Protein AF-0000000083957288 (afdb_homodimer)

Organism: NCBI:txid5486

InterPro domains:
  IPR002937 Amine oxidase [PF01593] (15-475)
  IPR036188 FAD/NAD(P)-binding domain superfamily [G3DSA:3.50.50.60] (7-475)
  IPR036188 FAD/NAD(P)-binding domain superfamily [SSF51905] (1-479)
  IPR050281 Flavin monoamine oxidase and related enzymes [PTHR10742] (6-480)

pLDDT: mean 94.66, std 7.3, range [30.3, 98.94]

Radius of gyration: 32.48 Å; Cα contacts (8 Å, |Δi|>4): 2158; chains: 2; bounding box: 58×99×86 Å

Structure (mmCIF, N/CA/C/O backbone):
data_AF-0000000083957288-model_v1
#
loop_
_entity.id
_entity.type
_entity.pdbx_description
1 polymer 'Corticosteroid-binding protein'
#
loop_
_atom_site.group_PDB
_atom_site.id
_atom_site.type_symbol
_atom_site.label_atom_id
_atom_site.label_alt_id
_atom_site.label_comp_id
_atom_site.label_asym_id
_atom_site.label_entity_id
_atom_site.label_seq_id
_atom_site.pdbx_PDB_ins_code
_atom_site.Cartn_x
_atom_site.Cartn_y
_atom_site.Cartn_z
_atom_site.occupancy
_atom_site.B_iso_or_equiv
_atom_site.auth_seq_id
_atom_site.auth_comp_id
_atom_site.auth_asym_id
_atom_site.auth_atom_id
_atom_site.pdbx_PDB_model_num
ATOM 1 N N . MET A 1 1 ? -4.422 -43.781 -39.562 1 59.84 1 MET A N 1
ATOM 2 C CA . MET A 1 1 ? -4.238 -42.625 -38.688 1 59.84 1 MET A CA 1
ATOM 3 C C . MET A 1 1 ? -5.555 -42.25 -38.031 1 59.84 1 MET A C 1
ATOM 5 O O . MET A 1 1 ? -6.57 -42.094 -38.719 1 59.84 1 MET A O 1
ATOM 9 N N . THR A 1 2 ? -5.691 -42.312 -36.594 1 85.88 2 THR A N 1
ATOM 10 C CA . THR A 1 2 ? -6.949 -42.031 -35.906 1 85.88 2 THR A CA 1
ATOM 11 C C . THR A 1 2 ? -7.281 -40.531 -36 1 85.88 2 THR A C 1
ATOM 13 O O . THR A 1 2 ? -6.391 -39.688 -35.906 1 85.88 2 THR A O 1
ATOM 16 N N . SER A 1 3 ? -8.352 -40.312 -36.594 1 92.81 3 SER A N 1
ATOM 17 C CA . SER A 1 3 ? -8.797 -38.938 -36.75 1 92.81 3 SER A CA 1
ATOM 18 C C . SER A 1 3 ? -10.094 -38.688 -35.969 1 92.81 3 SER A C 1
ATOM 20 O O . SER A 1 3 ? -10.852 -39.625 -35.719 1 92.81 3 SER A O 1
ATOM 22 N N . ARG A 1 4 ? -10.164 -37.5 -35.5 1 94.56 4 ARG A N 1
ATOM 23 C CA . ARG A 1 4 ? -11.375 -37.031 -34.812 1 94.56 4 ARG A CA 1
ATOM 24 C C . ARG A 1 4 ? -11.812 -35.688 -35.375 1 94.56 4 ARG A C 1
ATOM 26 O O . ARG A 1 4 ? -10.977 -34.844 -35.719 1 94.56 4 ARG A O 1
ATOM 33 N N . THR A 1 5 ? -13.125 -35.531 -35.594 1 96.5 5 THR A N 1
ATOM 34 C CA . THR A 1 5 ? -13.711 -34.25 -36 1 96.5 5 THR A CA 1
ATOM 35 C C . THR A 1 5 ? -14.586 -33.688 -34.875 1 96.5 5 THR A C 1
ATOM 37 O O . THR A 1 5 ? -15.383 -34.406 -34.281 1 96.5 5 THR A O 1
ATOM 40 N N . THR A 1 6 ? -14.414 -32.438 -34.562 1 97.31 6 THR A N 1
ATOM 41 C CA . THR A 1 6 ? -15.141 -31.766 -33.469 1 97.31 6 THR A CA 1
ATOM 42 C C . THR A 1 6 ? -15.352 -30.281 -33.781 1 97.31 6 THR A C 1
ATOM 44 O O . THR A 1 6 ? -14.953 -29.812 -34.844 1 97.31 6 THR A O 1
ATOM 47 N N . LYS A 1 7 ? -16.016 -29.562 -32.938 1 97.94 7 LYS A N 1
ATOM 48 C CA . LYS A 1 7 ? -16.219 -28.125 -33.156 1 97.94 7 LYS A CA 1
ATOM 49 C C . LYS A 1 7 ? -15.07 -27.312 -32.531 1 97.94 7 LYS A C 1
ATOM 51 O O . LYS A 1 7 ? -14.594 -26.359 -33.125 1 97.94 7 LYS A O 1
ATOM 56 N N . VAL A 1 8 ? -14.711 -27.719 -31.344 1 98.75 8 VAL A N 1
ATOM 57 C CA . VAL A 1 8 ? -13.68 -26.969 -30.625 1 98.75 8 VAL A CA 1
ATOM 58 C C . VAL A 1 8 ? -12.594 -27.922 -30.156 1 98.75 8 VAL A C 1
ATOM 60 O O . VAL A 1 8 ? -12.875 -28.906 -29.453 1 98.75 8 VAL A O 1
ATOM 63 N N . THR A 1 9 ? -11.328 -27.703 -30.484 1 98.81 9 THR A N 1
ATOM 64 C CA . THR A 1 9 ? -10.156 -28.359 -29.922 1 98.81 9 THR A CA 1
ATOM 65 C C . THR A 1 9 ? -9.461 -27.469 -28.891 1 98.81 9 THR A C 1
ATOM 67 O O . THR A 1 9 ? -9.289 -26.281 -29.125 1 98.81 9 THR A O 1
ATOM 70 N N . ILE A 1 10 ? -9.18 -28.016 -27.75 1 98.94 10 ILE A N 1
ATOM 71 C CA . ILE A 1 10 ? -8.414 -27.312 -26.719 1 98.94 10 ILE A CA 1
ATOM 72 C C . ILE A 1 10 ? -7.09 -28.047 -26.469 1 98.94 10 ILE A C 1
ATOM 74 O O . ILE A 1 10 ? -7.07 -29.266 -26.281 1 98.94 10 ILE A O 1
ATOM 78 N N . ILE A 1 11 ? -6 -27.312 -26.578 1 98.81 11 ILE A N 1
ATOM 79 C CA . ILE A 1 11 ? -4.691 -27.906 -26.312 1 98.81 11 ILE A CA 1
ATOM 80 C C . ILE A 1 11 ? -4.281 -27.578 -24.875 1 98.81 11 ILE A C 1
ATOM 82 O O . ILE A 1 11 ? -4 -26.422 -24.531 1 98.81 11 ILE A O 1
ATOM 86 N N . GLY A 1 12 ? -4.211 -28.625 -24 1 98.69 12 GLY A N 1
ATOM 87 C CA . GLY A 1 12 ? -3.834 -28.484 -22.609 1 98.69 12 GLY A CA 1
ATOM 88 C C . GLY A 1 12 ? -5 -28.641 -21.656 1 98.69 12 GLY A C 1
ATOM 89 O O . GLY A 1 12 ? -6.043 -28 -21.828 1 98.69 12 GLY A O 1
ATOM 90 N N . ALA A 1 13 ? -4.781 -29.469 -20.656 1 98.69 13 ALA A N 1
ATOM 91 C CA . ALA A 1 13 ? -5.816 -29.719 -19.656 1 98.69 13 ALA A CA 1
ATOM 92 C C . ALA A 1 13 ? -5.426 -29.141 -18.297 1 98.69 13 ALA A C 1
ATOM 94 O O . ALA A 1 13 ? -5.652 -29.781 -17.266 1 98.69 13 ALA A O 1
ATOM 95 N N . GLY A 1 14 ? -4.766 -27.969 -18.281 1 98.25 14 GLY A N 1
ATOM 96 C CA . GLY A 1 14 ? -4.648 -27.172 -17.078 1 98.25 14 GLY A CA 1
ATOM 97 C C . GLY A 1 14 ? -5.93 -26.438 -16.719 1 98.25 14 GLY A C 1
ATOM 98 O O . GLY A 1 14 ? -6.973 -26.672 -17.328 1 98.25 14 GLY A O 1
ATOM 99 N N . VAL A 1 15 ? -5.816 -25.516 -15.836 1 98.19 15 VAL A N 1
ATOM 100 C CA . VAL A 1 15 ? -7.016 -24.859 -15.328 1 98.19 15 VAL A CA 1
ATOM 101 C C . VAL A 1 15 ? -7.66 -24.031 -16.438 1 98.19 15 VAL A C 1
ATOM 103 O O . VAL A 1 15 ? -8.883 -24 -16.562 1 98.19 15 VAL A O 1
ATOM 106 N N . SER A 1 16 ? -6.879 -23.359 -17.25 1 98.5 16 SER A N 1
ATOM 107 C CA . SER A 1 16 ? -7.434 -22.562 -18.328 1 98.5 16 SER A CA 1
ATOM 108 C C . SER A 1 16 ? -8.18 -23.438 -19.328 1 98.5 16 SER A C 1
ATOM 110 O O . SER A 1 16 ? -9.289 -23.094 -19.75 1 98.5 16 SER A O 1
ATOM 112 N N . GLY A 1 17 ? -7.602 -24.562 -19.719 1 98.81 17 GLY A N 1
ATOM 113 C CA . GLY A 1 17 ? -8.234 -25.469 -20.672 1 98.81 17 GLY A CA 1
ATOM 114 C C . GLY A 1 17 ? -9.477 -26.141 -20.109 1 98.81 17 GLY A C 1
ATOM 115 O O . GLY A 1 17 ? -10.508 -26.203 -20.797 1 98.81 17 GLY A O 1
ATOM 116 N N . LEU A 1 18 ? -9.367 -26.594 -18.906 1 98.81 18 LEU A N 1
ATOM 117 C CA . LEU A 1 18 ? -10.5 -27.25 -18.266 1 98.81 18 LEU A CA 1
ATOM 118 C C . LEU A 1 18 ? -11.664 -26.281 -18.109 1 98.81 18 LEU A C 1
ATOM 120 O O . LEU A 1 18 ? -12.82 -26.625 -18.375 1 98.81 18 LEU A O 1
ATOM 124 N N . LYS A 1 19 ? -11.344 -25.078 -17.656 1 98.75 19 LYS A N 1
ATOM 125 C CA . LYS A 1 19 ? -12.406 -24.109 -17.438 1 98.75 19 LYS A CA 1
ATOM 126 C C . LYS A 1 19 ? -13.039 -23.672 -18.766 1 98.75 19 LYS A C 1
ATOM 128 O O . LYS A 1 19 ? -14.25 -23.438 -18.828 1 98.75 19 LYS A O 1
ATOM 133 N N . ALA A 1 20 ? -12.219 -23.531 -19.812 1 98.75 20 ALA A N 1
ATOM 134 C CA . ALA A 1 20 ? -12.766 -23.219 -21.125 1 98.75 20 ALA A CA 1
ATOM 135 C C . ALA A 1 20 ? -13.758 -24.297 -21.562 1 98.75 20 ALA A C 1
ATOM 137 O O . ALA A 1 20 ? -14.875 -23.984 -21.984 1 98.75 20 ALA A O 1
ATOM 138 N N . ALA A 1 21 ? -13.352 -25.562 -21.438 1 98.75 21 ALA A N 1
ATOM 139 C CA . ALA A 1 21 ? -14.219 -26.672 -21.828 1 98.75 21 ALA A CA 1
ATOM 140 C C . ALA A 1 21 ? -15.5 -26.688 -21 1 98.75 21 ALA A C 1
ATOM 142 O O . ALA A 1 21 ? -16.594 -26.828 -21.547 1 98.75 21 ALA A O 1
ATOM 143 N N . GLU A 1 22 ? -15.32 -26.562 -19.703 1 98.5 22 GLU A N 1
ATOM 144 C CA . GLU A 1 22 ? -16.469 -26.547 -18.812 1 98.5 22 GLU A CA 1
ATOM 145 C C . GLU A 1 22 ? -17.438 -25.422 -19.188 1 98.5 22 GLU A C 1
ATOM 147 O O . GLU A 1 22 ? -18.656 -25.609 -19.203 1 98.5 22 GLU A O 1
ATOM 152 N N . THR A 1 23 ? -16.906 -24.234 -19.469 1 98.44 23 THR A N 1
ATOM 153 C CA . THR A 1 23 ? -17.719 -23.062 -19.812 1 98.44 23 THR A CA 1
ATOM 154 C C . THR A 1 23 ? -18.469 -23.312 -21.125 1 98.44 23 THR A C 1
ATOM 156 O O . THR A 1 23 ? -19.656 -23 -21.234 1 98.44 23 THR A O 1
ATOM 159 N N . LEU A 1 24 ? -17.812 -23.875 -22.125 1 98.38 24 LEU A N 1
ATOM 160 C CA . LEU A 1 24 ? -18.438 -24.188 -23.406 1 98.38 24 LEU A CA 1
ATOM 161 C C . LEU A 1 24 ? -19.594 -25.172 -23.203 1 98.38 24 LEU A C 1
ATOM 163 O O . LEU A 1 24 ? -20.703 -24.922 -23.688 1 98.38 24 LEU A O 1
ATOM 167 N N . LEU A 1 25 ? -19.328 -26.219 -22.484 1 97.94 25 LEU A N 1
ATOM 168 C CA . LEU A 1 25 ? -20.328 -27.266 -22.281 1 97.94 25 LEU A CA 1
ATOM 169 C C . LEU A 1 25 ? -21.484 -26.766 -21.438 1 97.94 25 LEU A C 1
ATOM 171 O O . LEU A 1 25 ? -22.641 -27.125 -21.688 1 97.94 25 LEU A O 1
ATOM 175 N N . ALA A 1 26 ? -21.203 -25.922 -20.484 1 96.62 26 ALA A N 1
ATOM 176 C CA . ALA A 1 26 ? -22.219 -25.375 -19.594 1 96.62 26 ALA A CA 1
ATOM 177 C C . ALA A 1 26 ? -23.156 -24.438 -20.344 1 96.62 26 ALA A C 1
ATOM 179 O O . ALA A 1 26 ? -24.266 -24.156 -19.875 1 96.62 26 ALA A O 1
ATOM 180 N N . SER A 1 27 ? -22.703 -23.984 -21.469 1 96 27 SER A N 1
ATOM 181 C CA . SER A 1 27 ? -23.516 -23.031 -22.234 1 96 27 SER A CA 1
ATOM 182 C C . SER A 1 27 ? -24.734 -23.719 -22.828 1 96 27 SER A C 1
ATOM 184 O O . SER A 1 27 ? -25.703 -23.047 -23.234 1 96 27 SER A O 1
ATOM 186 N N . GLY A 1 28 ? -24.672 -25 -23.031 1 94.81 28 GLY A N 1
ATOM 187 C CA . GLY A 1 28 ? -25.75 -25.734 -23.656 1 94.81 28 GLY A CA 1
ATOM 188 C C . GLY A 1 28 ? -25.688 -25.75 -25.172 1 94.81 28 GLY A C 1
ATOM 189 O O . GLY A 1 28 ? -26.469 -26.422 -25.828 1 94.81 28 GLY A O 1
ATOM 190 N N . LEU A 1 29 ? -24.703 -25.125 -25.719 1 95.56 29 LEU A N 1
ATOM 191 C CA . LEU A 1 29 ? -24.578 -25.031 -27.172 1 95.56 29 LEU A CA 1
ATOM 192 C C . LEU A 1 29 ? -23.672 -26.141 -27.719 1 95.56 29 LEU A C 1
ATOM 194 O O . LEU A 1 29 ? -23.609 -26.344 -28.938 1 95.56 29 LEU A O 1
ATOM 198 N N . PHE A 1 30 ? -23.047 -26.859 -26.797 1 96.5 30 PHE A N 1
ATOM 199 C CA . PHE A 1 30 ? -22.078 -27.875 -27.188 1 96.5 30 PHE A CA 1
ATOM 200 C C . PHE A 1 30 ? -22.406 -29.203 -26.516 1 96.5 30 PHE A C 1
ATOM 202 O O . PHE A 1 30 ? -22.859 -29.234 -25.359 1 96.5 30 PHE A O 1
ATOM 209 N N . THR A 1 31 ? -22.109 -30.234 -27.219 1 95.06 31 THR A N 1
ATOM 210 C CA . THR A 1 31 ? -22.203 -31.594 -26.672 1 95.06 31 THR A CA 1
ATOM 211 C C . THR A 1 31 ? -20.812 -32.156 -26.422 1 95.06 31 THR A C 1
ATOM 213 O O . THR A 1 31 ? -19.812 -31.531 -26.766 1 95.06 31 THR A O 1
ATOM 216 N N . ALA A 1 32 ? -20.75 -33.281 -25.891 1 92.31 32 ALA A N 1
ATOM 217 C CA . ALA A 1 32 ? -19.484 -33.969 -25.594 1 92.31 32 ALA A CA 1
ATOM 218 C C . ALA A 1 32 ? -18.656 -34.156 -26.859 1 92.31 32 ALA A C 1
ATOM 220 O O . ALA A 1 32 ? -17.422 -34.094 -26.812 1 92.31 32 ALA A O 1
ATOM 221 N N . ASP A 1 33 ? -19.344 -34.312 -27.969 1 94.75 33 ASP A N 1
ATOM 222 C CA . ASP A 1 33 ? -18.656 -34.594 -29.234 1 94.75 33 ASP A CA 1
ATOM 223 C C . ASP A 1 33 ? -18.141 -33.281 -29.844 1 94.75 33 ASP A C 1
ATOM 225 O O . ASP A 1 33 ? -17.312 -33.312 -30.766 1 94.75 33 ASP A O 1
ATOM 229 N N . ASP A 1 34 ? -18.547 -32.219 -29.234 1 97.5 34 ASP A N 1
ATOM 230 C CA . ASP A 1 34 ? -18.234 -30.938 -29.844 1 97.5 34 ASP A CA 1
ATOM 231 C C . ASP A 1 34 ? -16.969 -30.344 -29.25 1 97.5 34 ASP A C 1
ATOM 233 O O . ASP A 1 34 ? -16.469 -29.328 -29.719 1 97.5 34 ASP A O 1
ATOM 237 N N . VAL A 1 35 ? -16.453 -30.969 -28.203 1 98.38 35 VAL A N 1
ATOM 238 C CA . VAL A 1 35 ? -15.281 -30.438 -27.516 1 98.38 35 VAL A CA 1
ATOM 239 C C . VAL A 1 35 ? -14.273 -31.547 -27.266 1 98.38 35 VAL A C 1
ATOM 241 O O . VAL A 1 35 ? -14.633 -32.625 -26.766 1 98.38 35 VAL A O 1
ATOM 244 N N . VAL A 1 36 ? -13.008 -31.281 -27.594 1 98.5 36 VAL A N 1
ATOM 245 C CA . VAL A 1 36 ? -11.938 -32.219 -27.297 1 98.5 36 VAL A CA 1
ATOM 246 C C . VAL A 1 36 ? -10.75 -31.484 -26.672 1 98.5 36 VAL A C 1
ATOM 248 O O . VAL A 1 36 ? -10.336 -30.438 -27.172 1 98.5 36 VAL A O 1
ATOM 251 N N . ILE A 1 37 ? -10.297 -32 -25.578 1 98.81 37 ILE A N 1
ATOM 252 C CA . ILE A 1 37 ? -9.086 -31.5 -24.922 1 98.81 37 ILE A CA 1
ATOM 253 C C . ILE A 1 37 ? -7.934 -32.469 -25.172 1 98.81 37 ILE A C 1
ATOM 255 O O . ILE A 1 37 ? -8.062 -33.688 -24.906 1 98.81 37 ILE A O 1
ATOM 259 N N . LEU A 1 38 ? -6.855 -31.984 -25.734 1 98.69 38 LEU A N 1
ATOM 260 C CA . LEU A 1 38 ? -5.633 -32.75 -25.891 1 98.69 38 LEU A CA 1
ATOM 261 C C . LEU A 1 38 ? -4.613 -32.406 -24.812 1 98.69 38 LEU A C 1
ATOM 263 O O . LEU A 1 38 ? -4.223 -31.234 -24.703 1 98.69 38 LEU A O 1
ATOM 267 N N . GLU A 1 39 ? -4.199 -33.312 -24.016 1 98.69 39 GLU A N 1
ATOM 268 C CA . GLU A 1 39 ? -3.232 -33.125 -22.938 1 98.69 39 GLU A CA 1
ATOM 269 C C . GLU A 1 39 ? -2.008 -34 -23.125 1 98.69 39 GLU A C 1
ATOM 271 O O . GLU A 1 39 ? -2.137 -35.219 -23.359 1 98.69 39 GLU A O 1
ATOM 276 N N . ALA A 1 40 ? -0.843 -33.375 -23.078 1 98.19 40 ALA A N 1
ATOM 277 C CA . ALA A 1 40 ? 0.414 -34.094 -23.328 1 98.19 40 ALA A CA 1
ATOM 278 C C . ALA A 1 40 ? 0.714 -35.062 -22.203 1 98.19 40 ALA A C 1
ATOM 280 O O . ALA A 1 40 ? 1.287 -36.156 -22.453 1 98.19 40 ALA A O 1
ATOM 281 N N . GLN A 1 41 ? 0.333 -34.75 -21 1 97.88 41 GLN A N 1
ATOM 282 C CA . GLN A 1 41 ? 0.67 -35.562 -19.844 1 97.88 41 GLN A CA 1
ATOM 283 C C . GLN A 1 41 ? -0.401 -36.625 -19.578 1 97.88 41 GLN A C 1
ATOM 285 O O . GLN A 1 41 ? -1.421 -36.656 -20.266 1 97.88 41 GLN A O 1
ATOM 290 N N . ASP A 1 42 ? -0.206 -37.469 -18.547 1 98.06 42 ASP A N 1
ATOM 291 C CA . ASP A 1 42 ? -1.129 -38.531 -18.203 1 98.06 42 ASP A CA 1
ATOM 292 C C . ASP A 1 42 ? -2.092 -38.094 -17.109 1 98.06 42 ASP A C 1
ATOM 294 O O . ASP A 1 42 ? -2.727 -38.938 -16.469 1 98.06 42 ASP A O 1
ATOM 298 N N . ARG A 1 43 ? -2.119 -36.844 -16.875 1 97.38 43 ARG A N 1
ATOM 299 C CA . ARG A 1 43 ? -3.002 -36.281 -15.852 1 97.38 43 ARG A CA 1
ATOM 300 C C . ARG A 1 43 ? -3.518 -34.906 -16.266 1 97.38 43 ARG A C 1
ATOM 302 O O . ARG A 1 43 ? -2.893 -34.219 -17.078 1 97.38 43 ARG A O 1
ATOM 309 N N . VAL A 1 44 ? -4.629 -34.5 -15.672 1 98.19 44 VAL A N 1
ATOM 310 C CA . VAL A 1 44 ? -5.133 -33.125 -15.828 1 98.19 44 VAL A CA 1
ATOM 311 C C . VAL A 1 44 ? -4.566 -32.219 -14.727 1 98.19 44 VAL A C 1
ATOM 313 O O . VAL A 1 44 ? -4.035 -32.719 -13.727 1 98.19 44 VAL A O 1
ATOM 316 N N . GLY A 1 45 ? -4.59 -30.969 -14.969 1 97.75 45 GLY A N 1
ATOM 317 C CA . GLY A 1 45 ? -4.293 -30.031 -13.898 1 97.75 45 GLY A CA 1
ATOM 318 C C . GLY A 1 45 ? -3.131 -29.109 -14.211 1 97.75 45 GLY A C 1
ATOM 319 O O . GLY A 1 45 ? -2.986 -28.062 -13.602 1 97.75 45 GLY A O 1
ATOM 320 N N . GLY A 1 46 ? -2.295 -29.516 -15.188 1 96.94 46 GLY A N 1
ATOM 321 C CA . GLY A 1 46 ? -1.157 -28.672 -15.539 1 96.94 46 GLY A CA 1
ATOM 322 C C . GLY A 1 46 ? -0.238 -28.406 -14.359 1 96.94 46 GLY A C 1
ATOM 323 O O . GLY A 1 46 ? 0.245 -29.328 -13.719 1 96.94 46 GLY A O 1
ATOM 324 N N . ARG A 1 47 ? -0.087 -27.156 -13.945 1 97 47 ARG A N 1
ATOM 325 C CA . ARG A 1 47 ? 0.825 -26.75 -12.875 1 97 47 ARG A CA 1
ATOM 326 C C . ARG A 1 47 ? 0.132 -26.797 -11.516 1 97 47 ARG A C 1
ATOM 328 O O . ARG A 1 47 ? 0.654 -26.266 -10.539 1 97 47 ARG A O 1
ATOM 335 N N . LEU A 1 48 ? -1.041 -27.297 -11.469 1 97.75 48 LEU A N 1
ATOM 336 C CA . LEU A 1 48 ? -1.725 -27.625 -10.219 1 97.75 48 LEU A CA 1
ATOM 337 C C . LEU A 1 48 ? -1.579 -29.109 -9.891 1 97.75 48 LEU A C 1
ATOM 339 O O . LEU A 1 48 ? -2.111 -29.969 -10.602 1 97.75 48 LEU A O 1
ATOM 343 N N . LYS A 1 49 ? -0.818 -29.344 -8.938 1 97.06 49 LYS A N 1
ATOM 344 C CA . LYS A 1 49 ? -0.526 -30.703 -8.484 1 97.06 49 LYS A CA 1
ATOM 345 C C . LYS A 1 49 ? -0.485 -30.781 -6.961 1 97.06 49 LYS A C 1
ATOM 347 O O . LYS A 1 49 ? 0.225 -30 -6.312 1 97.06 49 LYS A O 1
ATOM 352 N N . THR A 1 50 ? -1.304 -31.656 -6.383 1 97.75 50 THR A N 1
ATOM 353 C CA . THR A 1 50 ? -1.39 -31.828 -4.938 1 97.75 50 THR A CA 1
ATOM 354 C C . THR A 1 50 ? -1.005 -33.25 -4.551 1 97.75 50 THR A C 1
ATOM 356 O O . THR A 1 50 ? -1.443 -34.219 -5.184 1 97.75 50 THR A O 1
ATOM 359 N N . VAL A 1 51 ? -0.168 -33.406 -3.568 1 97.19 51 VAL A N 1
ATOM 360 C CA . VAL A 1 51 ? 0.25 -34.75 -3.115 1 97.19 51 VAL A CA 1
ATOM 361 C C . VAL A 1 51 ? -0.018 -34.875 -1.619 1 97.19 51 VAL A C 1
ATOM 363 O O . VAL A 1 51 ? 0.039 -33.906 -0.875 1 97.19 51 VAL A O 1
ATOM 366 N N . PRO A 1 52 ? -0.267 -36.031 -1.188 1 96.44 52 PRO A N 1
ATOM 367 C CA . PRO A 1 52 ? -0.496 -36.25 0.245 1 96.44 52 PRO A CA 1
ATOM 368 C C . PRO A 1 52 ? 0.797 -36.25 1.058 1 96.44 52 PRO A C 1
ATOM 370 O O . PRO A 1 52 ? 1.857 -36.594 0.544 1 96.44 52 PRO A O 1
ATOM 373 N N . SER A 1 53 ? 0.669 -35.781 2.248 1 96.06 53 SER A N 1
ATOM 374 C CA . SER A 1 53 ? 1.77 -35.969 3.191 1 96.06 53 SER A CA 1
ATOM 375 C C . SER A 1 53 ? 2.137 -37.438 3.348 1 96.06 53 SER A C 1
ATOM 377 O O . SER A 1 53 ? 1.266 -38.312 3.311 1 96.06 53 SER A O 1
ATOM 379 N N . LYS A 1 54 ? 3.371 -37.625 3.523 1 93.88 54 LYS A N 1
ATOM 380 C CA . LYS A 1 54 ? 3.846 -39 3.711 1 93.88 54 LYS A CA 1
ATOM 381 C C . LYS A 1 54 ? 3.709 -39.438 5.168 1 93.88 54 LYS A C 1
ATOM 383 O O . LYS A 1 54 ? 3.725 -40.625 5.469 1 93.88 54 LYS A O 1
ATOM 388 N N . SER A 1 55 ? 3.609 -38.469 6.035 1 91.25 55 SER A N 1
ATOM 389 C CA . SER A 1 55 ? 3.688 -38.781 7.457 1 91.25 55 SER A CA 1
ATOM 390 C C . SER A 1 55 ? 2.416 -38.375 8.188 1 91.25 55 SER A C 1
ATOM 392 O O . SER A 1 55 ? 2.131 -38.875 9.281 1 91.25 55 SER A O 1
ATOM 394 N N . THR A 1 56 ? 1.743 -37.469 7.68 1 91.19 56 THR A N 1
ATOM 395 C CA . THR A 1 56 ? 0.577 -36.938 8.383 1 91.19 56 THR A CA 1
ATOM 396 C C . THR A 1 56 ? -0.691 -37.156 7.562 1 91.19 56 THR A C 1
ATOM 398 O O . THR A 1 56 ? -0.939 -36.438 6.586 1 91.19 56 THR A O 1
ATOM 401 N N . PRO A 1 57 ? -1.513 -38.062 8.039 1 89 57 PRO A N 1
ATOM 402 C CA . PRO A 1 57 ? -2.752 -38.312 7.305 1 89 57 PRO A CA 1
ATOM 403 C C . PRO A 1 57 ? -3.65 -37.094 7.215 1 89 57 PRO A C 1
ATOM 405 O O . PRO A 1 57 ? -3.777 -36.344 8.188 1 89 57 PRO A O 1
ATOM 408 N N . GLY A 1 58 ? -4.148 -36.875 6.02 1 88.69 58 GLY A N 1
ATOM 409 C CA . GLY A 1 58 ? -5.098 -35.781 5.84 1 88.69 58 GLY A CA 1
ATOM 410 C C . GLY A 1 58 ? -4.453 -34.5 5.352 1 88.69 58 GLY A C 1
ATOM 411 O O . GLY A 1 58 ? -5.133 -33.625 4.832 1 88.69 58 GLY A O 1
ATOM 412 N N . VAL A 1 59 ? -3.152 -34.406 5.531 1 93.62 59 VAL A N 1
ATOM 413 C CA . VAL A 1 59 ? -2.436 -33.219 5.07 1 93.62 59 VAL A CA 1
ATOM 414 C C . VAL A 1 59 ? -1.942 -33.438 3.643 1 93.62 59 VAL A C 1
ATOM 416 O O . VAL A 1 59 ? -1.508 -34.531 3.291 1 93.62 59 VAL A O 1
ATOM 419 N N . GLN A 1 60 ? -2.139 -32.469 2.83 1 95.69 60 GLN A N 1
ATOM 420 C CA . GLN A 1 60 ? -1.657 -32.5 1.454 1 95.69 60 GLN A CA 1
ATOM 421 C C . GLN A 1 60 ? -0.881 -31.234 1.104 1 95.69 60 GLN A C 1
ATOM 423 O O . GLN A 1 60 ? -1.048 -30.203 1.752 1 95.69 60 GLN A O 1
ATOM 428 N N . TYR A 1 61 ? 0.012 -31.359 0.169 1 97.75 61 TYR A N 1
ATOM 429 C CA . TYR A 1 61 ? 0.839 -30.25 -0.285 1 97.75 61 TYR A CA 1
ATOM 430 C C . TYR A 1 61 ? 0.556 -29.922 -1.745 1 97.75 61 TYR A C 1
ATOM 432 O O . TYR A 1 61 ? 0.631 -30.797 -2.611 1 97.75 61 TYR A O 1
ATOM 440 N N . ASP A 1 62 ? 0.149 -28.672 -1.991 1 98.31 62 ASP A N 1
ATOM 441 C CA . ASP A 1 62 ? 0.188 -28.203 -3.369 1 98.31 62 ASP A CA 1
ATOM 442 C C . ASP A 1 62 ? 1.627 -28 -3.838 1 98.31 62 ASP A C 1
ATOM 444 O O . ASP A 1 62 ? 2.361 -27.188 -3.268 1 98.31 62 ASP A O 1
ATOM 448 N N . LEU A 1 63 ? 1.975 -28.641 -4.891 1 97.88 63 LEU A N 1
ATOM 449 C CA . LEU A 1 63 ? 3.324 -28.5 -5.422 1 97.88 63 LEU A CA 1
ATOM 450 C C . LEU A 1 63 ? 3.4 -27.297 -6.375 1 97.88 63 LEU A C 1
ATOM 452 O O . LEU A 1 63 ? 4.492 -26.812 -6.668 1 97.88 63 LEU A O 1
ATOM 456 N N . GLY A 1 64 ? 2.301 -26.906 -6.98 1 97.19 64 GLY A N 1
ATOM 457 C CA . GLY A 1 64 ? 2.152 -25.656 -7.727 1 97.19 64 GLY A CA 1
ATOM 458 C C . GLY A 1 64 ? 1.473 -24.562 -6.93 1 97.19 64 GLY A C 1
ATOM 459 O O . GLY A 1 64 ? 1.822 -24.312 -5.773 1 97.19 64 GLY A O 1
ATOM 460 N N . ALA A 1 65 ? 0.545 -23.859 -7.488 1 97.31 65 ALA A N 1
ATOM 461 C CA . ALA A 1 65 ? -0.178 -22.766 -6.824 1 97.31 65 ALA A CA 1
ATOM 462 C C . ALA A 1 65 ? -0.865 -23.266 -5.555 1 97.31 65 ALA A C 1
ATOM 464 O O . ALA A 1 65 ? -1.429 -24.359 -5.535 1 97.31 65 ALA A O 1
ATOM 465 N N . SER A 1 66 ? -0.781 -22.453 -4.527 1 97.75 66 SER A N 1
ATOM 466 C CA . SER A 1 66 ? -1.261 -22.922 -3.232 1 97.75 66 SER A CA 1
ATOM 467 C C . SER A 1 66 ? -2.197 -21.906 -2.586 1 97.75 66 SER A C 1
ATOM 469 O O . SER A 1 66 ? -2.857 -22.203 -1.59 1 97.75 66 SER A O 1
ATOM 471 N N . TRP A 1 67 ? -2.246 -20.703 -3.102 1 97.81 67 TRP A N 1
ATOM 472 C CA . TRP A 1 67 ? -3.01 -19.641 -2.457 1 97.81 67 TRP A CA 1
ATOM 473 C C . TRP A 1 67 ? -4.113 -19.125 -3.377 1 97.81 67 TRP A C 1
ATOM 475 O O . TRP A 1 67 ? -3.953 -19.109 -4.598 1 97.81 67 TRP A O 1
ATOM 485 N N . PHE A 1 68 ? -5.25 -18.75 -2.807 1 97.69 68 PHE A N 1
ATOM 486 C CA . PHE A 1 68 ? -6.129 -17.781 -3.438 1 97.69 68 PHE A CA 1
ATOM 487 C C . PHE A 1 68 ? -5.586 -16.359 -3.258 1 97.69 68 PHE A C 1
ATOM 489 O O . PHE A 1 68 ? -5.941 -15.672 -2.303 1 97.69 68 PHE A O 1
ATOM 496 N N . HIS A 1 69 ? -4.727 -16 -4.188 1 96.44 69 HIS A N 1
ATOM 497 C CA . HIS A 1 69 ? -4.16 -14.656 -4.137 1 96.44 69 HIS A CA 1
ATOM 498 C C . HIS A 1 69 ? -5.23 -13.602 -4.402 1 96.44 69 HIS A C 1
ATOM 500 O O . HIS A 1 69 ? -6.223 -13.875 -5.082 1 96.44 69 HIS A O 1
ATOM 506 N N . ASP A 1 70 ? -5.035 -12.344 -3.818 1 95.69 70 ASP A N 1
ATOM 507 C CA . ASP A 1 70 ? -5.969 -11.25 -4.07 1 95.69 70 ASP A CA 1
ATOM 508 C C . ASP A 1 70 ? -7.391 -11.641 -3.682 1 95.69 70 ASP A C 1
ATOM 510 O O . ASP A 1 70 ? -8.312 -11.531 -4.492 1 95.69 70 ASP A O 1
ATOM 514 N N . SER A 1 71 ? -7.504 -11.984 -2.418 1 96.44 71 SER A N 1
ATOM 515 C CA . SER A 1 71 ? -8.719 -12.664 -1.975 1 96.44 71 SER A CA 1
ATOM 516 C C . SER A 1 71 ? -9.93 -11.75 -2.055 1 96.44 71 SER A C 1
ATOM 518 O O . SER A 1 71 ? -11.07 -12.211 -2.049 1 96.44 71 SER A O 1
ATOM 520 N N . LEU A 1 72 ? -9.766 -10.438 -2.154 1 96.44 72 LEU A N 1
ATOM 521 C CA . LEU A 1 72 ? -10.898 -9.523 -2.275 1 96.44 72 LEU A CA 1
ATOM 522 C C . LEU A 1 72 ? -11.469 -9.547 -3.691 1 96.44 72 LEU A C 1
ATOM 524 O O . LEU A 1 72 ? -12.586 -9.07 -3.926 1 96.44 72 LEU A O 1
ATOM 528 N N . ALA A 1 73 ? -10.641 -10.102 -4.648 1 94.31 73 ALA A N 1
ATOM 529 C CA . ALA A 1 73 ? -11.062 -10.078 -6.047 1 94.31 73 ALA A CA 1
ATOM 530 C C . ALA A 1 73 ? -10.758 -11.406 -6.738 1 94.31 73 ALA A C 1
ATOM 532 O O . ALA A 1 73 ? -10.57 -11.445 -7.957 1 94.31 73 ALA A O 1
ATOM 533 N N . ASN A 1 74 ? -10.711 -12.438 -6.02 1 97.25 74 ASN A N 1
ATOM 534 C CA . ASN A 1 74 ? -10.367 -13.734 -6.586 1 97.25 74 ASN A CA 1
ATOM 535 C C . ASN A 1 74 ? -11.609 -14.477 -7.082 1 97.25 74 ASN A C 1
ATOM 537 O O . ASN A 1 74 ? -12.352 -15.047 -6.289 1 97.25 74 ASN A O 1
ATOM 541 N N . VAL A 1 75 ? -11.766 -14.586 -8.367 1 96.75 75 VAL A N 1
ATOM 542 C CA . VAL A 1 75 ? -12.977 -15.109 -8.992 1 96.75 75 VAL A CA 1
ATOM 543 C C . VAL A 1 75 ? -13.086 -16.609 -8.711 1 96.75 75 VAL A C 1
ATOM 545 O O . VAL A 1 75 ? -14.195 -17.141 -8.641 1 96.75 75 VAL A O 1
ATOM 548 N N . VAL A 1 76 ? -11.953 -17.281 -8.57 1 98.06 76 VAL A N 1
ATOM 549 C CA . VAL A 1 76 ? -11.977 -18.703 -8.281 1 98.06 76 VAL A CA 1
ATOM 550 C C . VAL A 1 76 ? -12.516 -18.938 -6.875 1 98.06 76 VAL A C 1
ATOM 552 O O . VAL A 1 76 ? -13.406 -19.766 -6.672 1 98.06 76 VAL A O 1
ATOM 555 N N . LEU A 1 77 ? -11.984 -18.188 -5.934 1 97.44 77 LEU A N 1
ATOM 556 C CA . LEU A 1 77 ? -12.438 -18.266 -4.551 1 97.44 77 LEU A CA 1
ATOM 557 C C . LEU A 1 77 ? -13.938 -18 -4.457 1 97.44 77 LEU A C 1
ATOM 559 O O . LEU A 1 77 ? -14.672 -18.781 -3.854 1 97.44 77 LEU A O 1
ATOM 563 N N . ASP A 1 78 ? -14.391 -17 -5.109 1 95.94 78 ASP A N 1
ATOM 564 C CA . ASP A 1 78 ? -15.797 -16.609 -5.074 1 95.94 78 ASP A CA 1
ATOM 565 C C . ASP A 1 78 ? -16.688 -17.688 -5.695 1 95.94 78 ASP A C 1
ATOM 567 O O . ASP A 1 78 ? -17.734 -18.016 -5.152 1 95.94 78 ASP A O 1
ATOM 571 N N . ASP A 1 79 ? -16.25 -18.172 -6.801 1 96.5 79 ASP A N 1
ATOM 572 C CA . ASP A 1 79 ? -17.016 -19.219 -7.488 1 96.5 79 ASP A CA 1
ATOM 573 C C . ASP A 1 79 ? -17.141 -20.469 -6.625 1 96.5 79 ASP A C 1
ATOM 575 O O . ASP A 1 79 ? -18.203 -21.062 -6.531 1 96.5 79 ASP A O 1
ATOM 579 N N . LEU A 1 80 ? -16.047 -20.844 -6 1 97.06 80 LEU A N 1
ATOM 580 C CA . LEU A 1 80 ? -16.047 -22.047 -5.168 1 97.06 80 LEU A CA 1
ATOM 581 C C . LEU A 1 80 ? -16.953 -21.859 -3.957 1 97.06 80 LEU A C 1
ATOM 583 O O . LEU A 1 80 ? -17.688 -22.781 -3.578 1 97.06 80 LEU A O 1
ATOM 587 N N . ILE A 1 81 ? -16.906 -20.703 -3.396 1 95.56 81 ILE A N 1
ATOM 588 C CA . ILE A 1 81 ? -17.766 -20.422 -2.242 1 95.56 81 ILE A CA 1
ATOM 589 C C . ILE A 1 81 ? -19.219 -20.422 -2.664 1 95.56 81 ILE A C 1
ATOM 591 O O . ILE A 1 81 ? -20.062 -21.016 -2.002 1 95.56 81 ILE A O 1
ATOM 595 N N . LYS A 1 82 ? -19.531 -19.781 -3.756 1 94.88 82 LYS A N 1
ATOM 596 C CA . LYS A 1 82 ? -20.906 -19.688 -4.266 1 94.88 82 LYS A CA 1
ATOM 597 C C . LYS A 1 82 ? -21.484 -21.062 -4.543 1 94.88 82 LYS A C 1
ATOM 599 O O . LYS A 1 82 ? -22.672 -21.297 -4.344 1 94.88 82 LYS A O 1
ATOM 604 N N . GLN A 1 83 ? -20.656 -21.969 -4.965 1 95.06 83 GLN A N 1
ATOM 605 C CA . GLN A 1 83 ? -21.094 -23.312 -5.32 1 95.06 83 GLN A CA 1
ATOM 606 C C . GLN A 1 83 ? -21.047 -24.25 -4.121 1 95.06 83 GLN A C 1
ATOM 608 O O . GLN A 1 83 ? -21.219 -25.469 -4.262 1 95.06 83 GLN A O 1
ATOM 613 N N . ASP A 1 84 ? -20.672 -23.734 -2.938 1 95 84 ASP A N 1
ATOM 614 C CA . ASP A 1 84 ? -20.578 -24.484 -1.692 1 95 84 ASP A CA 1
ATOM 615 C C . ASP A 1 84 ? -19.531 -25.594 -1.795 1 95 84 ASP A C 1
ATOM 617 O O . ASP A 1 84 ? -19.734 -26.703 -1.304 1 95 84 ASP A O 1
ATOM 621 N N . LEU A 1 85 ? -18.484 -25.25 -2.48 1 95.38 85 LEU A N 1
ATOM 622 C CA . LEU A 1 85 ? -17.422 -26.234 -2.682 1 95.38 85 LEU A CA 1
ATOM 623 C C . LEU A 1 85 ? -16.266 -25.969 -1.729 1 95.38 85 LEU A C 1
ATOM 625 O O . LEU A 1 85 ? -15.32 -26.766 -1.659 1 95.38 85 LEU A O 1
ATOM 629 N N . LEU A 1 86 ? -16.344 -24.906 -1.072 1 95.12 86 LEU A N 1
ATOM 630 C CA . LEU A 1 86 ? -15.281 -24.531 -0.15 1 95.12 86 LEU A CA 1
ATOM 631 C C . LEU A 1 86 ? -15.844 -24.172 1.22 1 95.12 86 LEU A C 1
ATOM 633 O O . LEU A 1 86 ? -16.703 -23.297 1.329 1 95.12 86 LEU A O 1
ATOM 637 N N . ASP A 1 87 ? -15.391 -24.844 2.227 1 94.44 87 ASP A N 1
ATOM 638 C CA . ASP A 1 87 ? -15.703 -24.5 3.611 1 94.44 87 ASP A CA 1
ATOM 639 C C . ASP A 1 87 ? -14.703 -23.484 4.16 1 94.44 87 ASP A C 1
ATOM 641 O O . ASP A 1 87 ? -13.57 -23.828 4.488 1 94.44 87 ASP A O 1
ATOM 645 N N . ILE A 1 88 ? -15.086 -22.281 4.375 1 93.81 88 ILE A N 1
ATOM 646 C CA . ILE A 1 88 ? -14.219 -21.156 4.719 1 93.81 88 ILE A CA 1
ATOM 647 C C . ILE A 1 88 ? -13.57 -21.422 6.074 1 93.81 88 ILE A C 1
ATOM 649 O O . ILE A 1 88 ? -12.422 -21.016 6.305 1 93.81 88 ILE A O 1
ATOM 653 N N . GLU A 1 89 ? -14.172 -22.031 7 1 91.44 89 GLU A N 1
ATOM 654 C CA . GLU A 1 89 ? -13.656 -22.281 8.344 1 91.44 89 GLU A CA 1
ATOM 655 C C . GLU A 1 89 ? -12.539 -23.312 8.328 1 91.44 89 GLU A C 1
ATOM 657 O O . GLU A 1 89 ? -11.562 -23.203 9.07 1 91.44 89 GLU A O 1
ATOM 662 N N . ASN A 1 90 ? -12.656 -24.25 7.375 1 92.81 90 ASN A N 1
ATOM 663 C CA . ASN A 1 90 ? -11.766 -25.391 7.492 1 92.81 90 ASN A CA 1
ATOM 664 C C . ASN A 1 90 ? -10.82 -25.5 6.297 1 92.81 90 ASN A C 1
ATOM 666 O O . ASN A 1 90 ? -9.734 -26.062 6.406 1 92.81 90 ASN A O 1
ATOM 670 N N . ASP A 1 91 ? -11.242 -24.969 5.176 1 96 91 ASP A N 1
ATOM 671 C CA . ASP A 1 91 ? -10.539 -25.266 3.936 1 96 91 ASP A CA 1
ATOM 672 C C . ASP A 1 91 ? -9.531 -24.172 3.592 1 96 91 ASP A C 1
ATOM 674 O O . ASP A 1 91 ? -8.758 -24.312 2.645 1 96 91 ASP A O 1
ATOM 678 N N . VAL A 1 92 ? -9.508 -23.094 4.297 1 96.81 92 VAL A N 1
ATOM 679 C CA . VAL A 1 92 ? -8.609 -21.984 3.967 1 96.81 92 VAL A CA 1
ATOM 680 C C . VAL A 1 92 ? -7.98 -21.438 5.242 1 96.81 92 VAL A C 1
ATOM 682 O O . VAL A 1 92 ? -8.43 -21.75 6.348 1 96.81 92 VAL A O 1
ATOM 685 N N . TYR A 1 93 ? -6.844 -20.672 5.055 1 97.19 93 TYR A N 1
ATOM 686 C CA . TYR A 1 93 ? -6.105 -20.109 6.184 1 97.19 93 TYR A CA 1
ATOM 687 C C . TYR A 1 93 ? -5.297 -18.891 5.754 1 97.19 93 TYR A C 1
ATOM 689 O O . TYR A 1 93 ? -4.516 -18.953 4.805 1 97.19 93 TYR A O 1
ATOM 697 N N . TYR A 1 94 ? -5.52 -17.734 6.438 1 97.38 94 TYR A N 1
ATOM 698 C CA . TYR A 1 94 ? -4.637 -16.609 6.211 1 97.38 94 TYR A CA 1
ATOM 699 C C . TYR A 1 94 ? -3.312 -16.781 6.938 1 97.38 94 TYR A C 1
ATOM 701 O O . TYR A 1 94 ? -3.209 -16.516 8.133 1 97.38 94 TYR A O 1
ATOM 709 N N . ASP A 1 95 ? -2.275 -17.156 6.25 1 96.94 95 ASP A N 1
ATOM 710 C CA . ASP A 1 95 ? -0.967 -17.406 6.852 1 96.94 95 ASP A CA 1
ATOM 711 C C . ASP A 1 95 ? -0.11 -16.141 6.824 1 96.94 95 ASP A C 1
ATOM 713 O O . ASP A 1 95 ? 1.063 -16.188 6.449 1 96.94 95 ASP A O 1
ATOM 717 N N . ASP A 1 96 ? -0.693 -15.031 7.234 1 96.62 96 ASP A N 1
ATOM 718 C CA . ASP A 1 96 ? -0.015 -13.758 7.008 1 96.62 96 ASP A CA 1
ATOM 719 C C . ASP A 1 96 ? 0.327 -13.078 8.336 1 96.62 96 ASP A C 1
ATOM 721 O O . ASP A 1 96 ? 0.374 -11.852 8.414 1 96.62 96 ASP A O 1
ATOM 725 N N . LYS A 1 97 ? 0.502 -13.898 9.43 1 95.94 97 LYS A N 1
ATOM 726 C CA . LYS A 1 97 ? 1.08 -13.312 10.633 1 95.94 97 LYS A CA 1
ATOM 727 C C . LYS A 1 97 ? 2.424 -12.648 10.336 1 95.94 97 LYS A C 1
ATOM 729 O O . LYS A 1 97 ? 3.168 -13.109 9.469 1 95.94 97 LYS A O 1
ATOM 734 N N . ASP A 1 98 ? 2.73 -11.57 10.969 1 93.69 98 ASP A N 1
ATOM 735 C CA . ASP A 1 98 ? 3.982 -10.852 10.727 1 93.69 98 ASP A CA 1
ATOM 736 C C . ASP A 1 98 ? 5.172 -11.805 10.766 1 93.69 98 ASP A C 1
ATOM 738 O O . ASP A 1 98 ? 5.281 -12.633 11.672 1 93.69 98 ASP A O 1
ATOM 742 N N . LEU A 1 99 ? 5.984 -11.609 9.836 1 88.88 99 LEU A N 1
ATOM 743 C CA . LEU A 1 99 ? 7.066 -12.547 9.539 1 88.88 99 LEU A CA 1
ATOM 744 C C . LEU A 1 99 ? 8.172 -12.43 10.586 1 88.88 99 LEU A C 1
ATOM 746 O O . LEU A 1 99 ? 8.484 -11.336 11.047 1 88.88 99 LEU A O 1
ATOM 750 N N . GLN A 1 100 ? 8.703 -13.562 10.977 1 94.81 100 GLN A N 1
ATOM 751 C CA . GLN A 1 100 ? 10.016 -13.602 11.617 1 94.81 100 GLN A CA 1
ATOM 752 C C . GLN A 1 100 ? 11.117 -13.891 10.602 1 94.81 100 GLN A C 1
ATOM 754 O O . GLN A 1 100 ? 11.008 -14.828 9.812 1 94.81 100 GLN A O 1
ATOM 759 N N . ALA A 1 101 ? 12.078 -13.102 10.609 1 98.06 101 ALA A N 1
ATOM 760 C CA . ALA A 1 101 ? 13.172 -13.234 9.656 1 98.06 101 ALA A CA 1
ATOM 761 C C . ALA A 1 101 ? 14.445 -13.719 10.352 1 98.06 101 ALA A C 1
ATOM 763 O O . ALA A 1 101 ? 14.672 -13.422 11.523 1 98.06 101 ALA A O 1
ATOM 764 N N . TYR A 1 102 ? 15.203 -14.461 9.633 1 98.25 102 TYR A N 1
ATOM 765 C CA . TYR A 1 102 ? 16.453 -15.023 10.125 1 98.25 102 TYR A CA 1
ATOM 766 C C . TYR A 1 102 ? 17.562 -14.867 9.102 1 98.25 102 TYR A C 1
ATOM 768 O O . TYR A 1 102 ? 17.312 -14.859 7.891 1 98.25 102 TYR A O 1
ATOM 776 N N . SER A 1 103 ? 18.766 -14.664 9.555 1 97.88 103 SER A N 1
ATOM 777 C CA . SER A 1 103 ? 19.984 -14.672 8.75 1 97.88 103 SER A CA 1
ATOM 778 C C . SER A 1 103 ? 20.922 -15.789 9.18 1 97.88 103 SER A C 1
ATOM 780 O O . SER A 1 103 ? 20.594 -16.562 10.078 1 97.88 103 SER A O 1
ATOM 782 N N . SER A 1 104 ? 22.078 -15.859 8.477 1 97.12 104 SER A N 1
ATOM 783 C CA . SER A 1 104 ? 23.078 -16.859 8.836 1 97.12 104 SER A CA 1
ATOM 784 C C . SER A 1 104 ? 23.656 -16.594 10.227 1 97.12 104 SER A C 1
ATOM 786 O O . SER A 1 104 ? 24.312 -17.469 10.812 1 97.12 104 SER A O 1
ATOM 788 N N . THR A 1 105 ? 23.344 -15.383 10.727 1 95.12 105 THR A N 1
ATOM 789 C CA . THR A 1 105 ? 23.891 -15.039 12.039 1 95.12 105 THR A CA 1
ATOM 790 C C . THR A 1 105 ? 22.781 -14.977 13.086 1 95.12 105 THR A C 1
ATOM 792 O O . THR A 1 105 ? 23 -14.469 14.188 1 95.12 105 THR A O 1
ATOM 795 N N . GLY A 1 106 ? 21.609 -15.43 12.734 1 95.69 106 GLY A N 1
ATOM 796 C CA . GLY A 1 106 ? 20.562 -15.492 13.734 1 95.69 106 GLY A CA 1
ATOM 797 C C . GLY A 1 106 ? 19.328 -14.688 13.344 1 95.69 106 GLY A C 1
ATOM 798 O O . GLY A 1 106 ? 19.125 -14.398 12.164 1 95.69 106 GLY A O 1
ATOM 799 N N . LYS A 1 107 ? 18.516 -14.406 14.375 1 96.69 107 LYS A N 1
ATOM 800 C CA . LYS A 1 107 ? 17.25 -13.719 14.164 1 96.69 107 LYS A CA 1
ATOM 801 C C . LYS A 1 107 ? 17.469 -12.273 13.734 1 96.69 107 LYS A C 1
ATOM 803 O O . LYS A 1 107 ? 18.328 -11.586 14.289 1 96.69 107 LYS A O 1
ATOM 808 N N . VAL A 1 108 ? 16.75 -11.773 12.766 1 98 108 VAL A N 1
ATOM 809 C CA . VAL A 1 108 ? 16.812 -10.406 12.242 1 98 108 VAL A CA 1
ATOM 810 C C . VAL A 1 108 ? 15.867 -9.516 13.047 1 98 108 VAL A C 1
ATOM 812 O O . VAL A 1 108 ? 14.711 -9.875 13.281 1 98 108 VAL A O 1
ATOM 815 N N . PRO A 1 109 ? 16.297 -8.367 13.547 1 96.88 109 PRO A N 1
ATOM 816 C CA . PRO A 1 109 ? 15.461 -7.48 14.352 1 96.88 109 PRO A CA 1
ATOM 817 C C . PRO A 1 109 ? 14.523 -6.621 13.508 1 96.88 109 PRO A C 1
ATOM 819 O O . PRO A 1 109 ? 14.648 -5.395 13.5 1 96.88 109 PRO A O 1
ATOM 822 N N . VAL A 1 110 ? 13.516 -7.191 12.945 1 97.06 110 VAL A N 1
ATOM 823 C CA . VAL A 1 110 ? 12.656 -6.555 11.953 1 97.06 110 VAL A CA 1
ATOM 824 C C . VAL A 1 110 ? 11.922 -5.375 12.594 1 97.06 110 VAL A C 1
ATOM 826 O O . VAL A 1 110 ? 11.961 -4.258 12.07 1 97.06 110 VAL A O 1
ATOM 829 N N . VAL A 1 111 ? 11.305 -5.543 13.789 1 95.06 111 VAL A N 1
ATOM 830 C CA . VAL A 1 111 ? 10.477 -4.527 14.422 1 95.06 111 VAL A CA 1
ATOM 831 C C . VAL A 1 111 ? 11.359 -3.494 15.117 1 95.06 111 VAL A C 1
ATOM 833 O O . VAL A 1 111 ? 11.227 -2.293 14.875 1 95.06 111 VAL A O 1
ATOM 836 N N . ASP A 1 112 ? 12.359 -3.963 15.844 1 94.88 112 ASP A N 1
ATOM 837 C CA . ASP A 1 112 ? 13.195 -3.059 16.625 1 94.88 112 ASP A CA 1
ATOM 838 C C . ASP A 1 112 ? 14.062 -2.186 15.719 1 94.88 112 ASP A C 1
ATOM 840 O O . ASP A 1 112 ? 14.336 -1.028 16.031 1 94.88 112 ASP A O 1
ATOM 844 N N . GLY A 1 113 ? 14.438 -2.789 14.578 1 96.81 113 GLY A N 1
ATOM 845 C CA . GLY A 1 113 ? 15.234 -2.027 13.633 1 96.81 113 GLY A CA 1
ATOM 846 C C . GLY A 1 113 ? 14.398 -1.269 12.625 1 96.81 113 GLY A C 1
ATOM 847 O O . GLY A 1 113 ? 14.93 -0.612 11.727 1 96.81 113 GLY A O 1
ATOM 848 N N . LYS A 1 114 ? 13.086 -1.358 12.711 1 97.44 114 LYS A N 1
ATOM 849 C CA . LYS A 1 114 ? 12.141 -0.753 11.781 1 97.44 114 LYS A CA 1
ATOM 850 C C . LYS A 1 114 ? 12.445 -1.168 10.344 1 97.44 114 LYS A C 1
ATOM 852 O O . LYS A 1 114 ? 12.328 -0.36 9.422 1 97.44 114 LYS A O 1
ATOM 857 N N . LEU A 1 115 ? 12.914 -2.398 10.156 1 98.25 115 LEU A N 1
ATOM 858 C CA . LEU A 1 115 ? 13.344 -2.857 8.836 1 98.25 115 LEU A CA 1
ATOM 859 C C . LEU A 1 115 ? 12.156 -2.943 7.883 1 98.25 115 LEU A C 1
ATOM 861 O O . LEU A 1 115 ? 12.281 -2.605 6.703 1 98.25 115 LEU A O 1
ATOM 865 N N . ASN A 1 116 ? 11.016 -3.424 8.375 1 97.25 116 ASN A N 1
ATOM 866 C CA . ASN A 1 116 ? 9.812 -3.531 7.559 1 97.25 116 ASN A CA 1
ATOM 867 C C . ASN A 1 116 ? 9.383 -2.176 7 1 97.25 116 ASN A C 1
ATOM 869 O O . ASN A 1 116 ? 8.898 -2.09 5.875 1 97.25 116 ASN A O 1
ATOM 873 N N . ARG A 1 117 ? 9.617 -1.116 7.719 1 97.56 117 ARG A N 1
ATOM 874 C CA . ARG A 1 117 ? 9.281 0.228 7.262 1 97.56 117 ARG A CA 1
ATOM 875 C C . ARG A 1 117 ? 10.234 0.683 6.156 1 97.56 117 ARG A C 1
ATOM 877 O O . ARG A 1 117 ? 9.812 1.331 5.195 1 97.56 117 ARG A O 1
ATOM 884 N N . VAL A 1 118 ? 11.477 0.39 6.324 1 98.44 118 VAL A N 1
ATOM 885 C CA . VAL A 1 118 ? 12.461 0.727 5.301 1 98.44 118 VAL A CA 1
ATOM 886 C C . VAL A 1 118 ? 12.148 -0.031 4.012 1 98.44 118 VAL A C 1
ATOM 888 O O . VAL A 1 118 ? 12.273 0.52 2.916 1 98.44 118 VAL A O 1
ATOM 891 N N . LEU A 1 119 ? 11.758 -1.273 4.16 1 97.81 119 LEU A N 1
ATOM 892 C CA . LEU A 1 119 ? 11.383 -2.053 2.984 1 97.81 119 LEU A CA 1
ATOM 893 C C . LEU A 1 119 ? 10.211 -1.4 2.25 1 97.81 119 LEU A C 1
ATOM 895 O O . LEU A 1 119 ? 10.219 -1.323 1.02 1 97.81 119 LEU A O 1
ATOM 899 N N . GLU A 1 120 ? 9.266 -0.968 3.004 1 96.69 120 GLU A N 1
ATOM 900 C CA . GLU A 1 120 ? 8.141 -0.243 2.41 1 96.69 120 GLU A CA 1
ATOM 901 C C . GLU A 1 120 ? 8.625 1.01 1.682 1 96.69 120 GLU A C 1
ATOM 903 O O . GLU A 1 120 ? 8.117 1.343 0.608 1 96.69 120 GLU A O 1
ATOM 908 N N . ASP A 1 121 ? 9.562 1.682 2.254 1 97.81 121 ASP A N 1
ATOM 909 C CA . ASP A 1 121 ? 10.148 2.869 1.64 1 97.81 121 ASP A CA 1
ATOM 910 C C . ASP A 1 121 ? 10.828 2.521 0.318 1 97.81 121 ASP A C 1
ATOM 912 O O . ASP A 1 121 ? 10.719 3.266 -0.659 1 97.81 121 ASP A O 1
ATOM 916 N N . ILE A 1 122 ? 11.562 1.435 0.325 1 98.25 122 ILE A N 1
ATOM 917 C CA . ILE A 1 122 ? 12.25 0.987 -0.885 1 98.25 122 ILE A CA 1
ATOM 918 C C . ILE A 1 122 ? 11.227 0.712 -1.983 1 98.25 122 ILE A C 1
ATOM 920 O O . ILE A 1 122 ? 11.391 1.158 -3.121 1 98.25 122 ILE A O 1
ATOM 924 N N . GLU A 1 123 ? 10.195 0.001 -1.647 1 97.12 123 GLU A N 1
ATOM 925 C CA . GLU A 1 123 ? 9.164 -0.305 -2.627 1 97.12 123 GLU A CA 1
ATOM 926 C C . GLU A 1 123 ? 8.531 0.97 -3.184 1 97.12 123 GLU A C 1
ATOM 928 O O . GLU A 1 123 ? 8.336 1.095 -4.395 1 97.12 123 GLU A O 1
ATOM 933 N N . LYS A 1 124 ? 8.266 1.881 -2.301 1 96.94 124 LYS A N 1
ATOM 934 C CA . LYS A 1 124 ? 7.676 3.143 -2.744 1 96.94 124 LYS A CA 1
ATOM 935 C C . LYS A 1 124 ? 8.656 3.928 -3.611 1 96.94 124 LYS A C 1
ATOM 937 O O . LYS A 1 124 ? 8.258 4.535 -4.609 1 96.94 124 LYS A O 1
ATOM 942 N N . PHE A 1 125 ? 9.914 3.941 -3.236 1 97.38 125 PHE A N 1
ATOM 943 C CA . PHE A 1 125 ? 10.945 4.586 -4.035 1 97.38 125 PHE A CA 1
ATOM 944 C C . PHE A 1 125 ? 10.969 4.023 -5.453 1 97.38 125 PHE A C 1
ATOM 946 O O . PHE A 1 125 ? 11.055 4.777 -6.426 1 97.38 125 PHE A O 1
ATOM 953 N N . ILE A 1 126 ? 10.82 2.738 -5.547 1 97.06 126 ILE A N 1
ATOM 954 C CA . ILE A 1 126 ? 10.82 2.074 -6.848 1 97.06 126 ILE A CA 1
ATOM 955 C C . ILE A 1 126 ? 9.633 2.566 -7.68 1 97.06 126 ILE A C 1
ATOM 957 O O . ILE A 1 126 ? 9.797 2.924 -8.844 1 97.06 126 ILE A O 1
ATOM 961 N N . GLU A 1 127 ? 8.523 2.59 -7.121 1 94.81 127 GLU A N 1
ATOM 962 C CA . GLU A 1 127 ? 7.344 3.086 -7.816 1 94.81 127 GLU A CA 1
ATOM 963 C C . GLU A 1 127 ? 7.555 4.516 -8.312 1 94.81 127 GLU A C 1
ATOM 965 O O . GLU A 1 127 ? 7.27 4.82 -9.469 1 94.81 127 GLU A O 1
ATOM 970 N N . LEU A 1 128 ? 8.062 5.344 -7.438 1 94.31 128 LEU A N 1
ATOM 971 C CA . LEU A 1 128 ? 8.25 6.754 -7.762 1 94.31 128 LEU A CA 1
ATOM 972 C C . LEU A 1 128 ? 9.312 6.926 -8.844 1 94.31 128 LEU A C 1
ATOM 974 O O . LEU A 1 128 ? 9.18 7.785 -9.719 1 94.31 128 LEU A O 1
ATOM 978 N N . TYR A 1 129 ? 10.32 6.129 -8.711 1 95.06 129 TYR A N 1
ATOM 979 C CA . TYR A 1 129 ? 11.445 6.238 -9.641 1 95.06 129 TYR A CA 1
ATOM 980 C C . TYR A 1 129 ? 10.984 6.02 -11.078 1 95.06 129 TYR A C 1
ATOM 982 O O . TYR A 1 129 ? 11.398 6.75 -11.984 1 95.06 129 TYR A O 1
ATOM 990 N N . PHE A 1 130 ? 10.094 5.074 -11.32 1 93 130 PHE A N 1
ATOM 991 C CA . PHE A 1 130 ? 9.711 4.715 -12.68 1 93 130 PHE A CA 1
ATOM 992 C C . PHE A 1 130 ? 8.422 5.426 -13.086 1 93 130 PHE A C 1
ATOM 994 O O . PHE A 1 130 ? 8.039 5.41 -14.258 1 93 130 PHE A O 1
ATOM 1001 N N . HIS A 1 131 ? 7.613 5.977 -12.203 1 80.75 131 HIS A N 1
ATOM 1002 C CA . HIS A 1 131 ? 6.363 6.668 -12.508 1 80.75 131 HIS A CA 1
ATOM 1003 C C . HIS A 1 131 ? 6.621 7.992 -13.211 1 80.75 131 HIS A C 1
ATOM 1005 O O . HIS A 1 131 ? 5.883 8.375 -14.125 1 80.75 131 HIS A O 1
ATOM 1011 N N . ASP A 1 132 ? 7.613 8.719 -12.836 1 63.78 132 ASP A N 1
ATOM 1012 C CA . ASP A 1 132 ? 7.809 10.133 -13.148 1 63.78 132 ASP A CA 1
ATOM 1013 C C . ASP A 1 132 ? 8.164 10.32 -14.617 1 63.78 132 ASP A C 1
ATOM 1015 O O . ASP A 1 132 ? 8.023 11.422 -15.156 1 63.78 132 ASP A O 1
ATOM 1019 N N . SER A 1 133 ? 8.633 9.242 -15.203 1 63.97 133 SER A N 1
ATOM 1020 C CA . SER A 1 133 ? 9.016 9.531 -16.578 1 63.97 133 SER A CA 1
ATOM 1021 C C . SER A 1 133 ? 8.797 8.312 -17.484 1 63.97 133 SER A C 1
ATOM 1023 O O . SER A 1 133 ? 9.25 7.215 -17.172 1 63.97 133 SER A O 1
ATOM 1025 N N . LEU A 1 134 ? 8.016 8.539 -18.438 1 67 134 LEU A N 1
ATOM 1026 C CA . LEU A 1 134 ? 7.77 7.496 -19.422 1 67 134 LEU A CA 1
ATOM 1027 C C . LEU A 1 134 ? 9.078 7.004 -20.031 1 67 134 LEU A C 1
ATOM 1029 O O . LEU A 1 134 ? 9.156 5.883 -20.531 1 67 134 LEU A O 1
ATOM 1033 N N . ASN A 1 135 ? 10.086 7.703 -19.766 1 80.56 135 ASN A N 1
ATOM 1034 C CA . ASN A 1 135 ? 11.305 7.367 -20.5 1 80.56 135 ASN A CA 1
ATOM 1035 C C . ASN A 1 135 ? 12.406 6.879 -19.562 1 80.56 135 ASN A C 1
ATOM 1037 O O . ASN A 1 135 ? 13.562 6.773 -19.953 1 80.56 135 ASN A O 1
ATOM 1041 N N . THR A 1 136 ? 12.031 6.516 -18.438 1 89.94 136 THR A N 1
ATOM 1042 C CA . THR A 1 136 ? 13.062 6.02 -17.531 1 89.94 136 THR A CA 1
ATOM 1043 C C . THR A 1 136 ? 13.414 4.57 -17.844 1 89.94 136 THR A C 1
ATOM 1045 O O . THR A 1 136 ? 12.547 3.693 -17.812 1 89.94 136 THR A O 1
ATOM 1048 N N . PRO A 1 137 ? 14.664 4.34 -18.219 1 93.31 137 PRO A N 1
ATOM 1049 C CA . PRO A 1 137 ? 15.055 2.959 -18.5 1 93.31 137 PRO A CA 1
ATOM 1050 C C . PRO A 1 137 ? 14.898 2.037 -17.297 1 93.31 137 PRO A C 1
ATOM 1052 O O . PRO A 1 137 ? 15.102 2.463 -16.156 1 93.31 137 PRO A O 1
ATOM 1055 N N . ASP A 1 138 ? 14.547 0.82 -17.578 1 95.25 138 ASP A N 1
ATOM 1056 C CA . ASP A 1 138 ? 14.406 -0.186 -16.531 1 95.25 138 ASP A CA 1
ATOM 1057 C C . ASP A 1 138 ? 15.75 -0.484 -15.867 1 95.25 138 ASP A C 1
ATOM 1059 O O . ASP A 1 138 ? 16.797 -0.25 -16.469 1 95.25 138 ASP A O 1
ATOM 1063 N N . LEU A 1 139 ? 15.703 -0.908 -14.617 1 96.94 139 LEU A N 1
ATOM 1064 C CA . LEU A 1 139 ? 16.828 -1.402 -13.836 1 96.94 139 LEU A CA 1
ATOM 1065 C C . LEU A 1 139 ? 16.5 -2.746 -13.195 1 96.94 139 LEU A C 1
ATOM 1067 O O . LEU A 1 139 ? 15.328 -3.068 -12.992 1 96.94 139 LEU A O 1
ATOM 1071 N N . SER A 1 140 ? 17.531 -3.523 -12.969 1 96.69 140 SER A N 1
ATOM 1072 C CA . SER A 1 140 ? 17.281 -4.73 -12.188 1 96.69 140 SER A CA 1
ATOM 1073 C C . SER A 1 140 ? 16.859 -4.383 -10.766 1 96.69 140 SER A C 1
ATOM 1075 O O . SER A 1 140 ? 17.078 -3.266 -10.297 1 96.69 140 SER A O 1
ATOM 1077 N N . LEU A 1 141 ? 16.219 -5.305 -10.109 1 96.88 141 LEU A N 1
ATOM 1078 C CA . LEU A 1 141 ? 15.875 -5.105 -8.711 1 96.88 141 LEU A CA 1
ATOM 1079 C C . LEU A 1 141 ? 17.094 -4.711 -7.887 1 96.88 141 LEU A C 1
ATOM 1081 O O . LEU A 1 141 ? 17.047 -3.77 -7.094 1 96.88 141 LEU A O 1
ATOM 1085 N N . ASP A 1 142 ? 18.234 -5.379 -8.117 1 96.19 142 ASP A N 1
ATOM 1086 C CA . ASP A 1 142 ? 19.469 -5.07 -7.391 1 96.19 142 ASP A CA 1
ATOM 1087 C C . ASP A 1 142 ? 19.891 -3.623 -7.629 1 96.19 142 ASP A C 1
ATOM 1089 O O . ASP A 1 142 ? 20.234 -2.908 -6.684 1 96.19 142 ASP A O 1
ATOM 1093 N N . ASP A 1 143 ? 19.766 -3.213 -8.875 1 96.62 143 ASP A N 1
ATOM 1094 C CA . ASP A 1 143 ? 20.266 -1.887 -9.227 1 96.62 143 ASP A CA 1
ATOM 1095 C C . ASP A 1 143 ? 19.359 -0.794 -8.664 1 96.62 143 ASP A C 1
ATOM 1097 O O . ASP A 1 143 ? 19.844 0.235 -8.188 1 96.62 143 ASP A O 1
ATOM 1101 N N . ILE A 1 144 ? 18.078 -0.986 -8.734 1 97.69 144 ILE A N 1
ATOM 1102 C CA . ILE A 1 144 ? 17.172 0.05 -8.258 1 97.69 144 ILE A CA 1
ATOM 1103 C C . ILE A 1 144 ? 17.234 0.134 -6.738 1 97.69 144 ILE A C 1
ATOM 1105 O O . ILE A 1 144 ? 17.109 1.219 -6.164 1 97.69 144 ILE A O 1
ATOM 1109 N N . VAL A 1 145 ? 17.438 -0.977 -6.008 1 97.19 145 VAL A N 1
ATOM 1110 C CA . VAL A 1 145 ? 17.625 -0.974 -4.562 1 97.19 145 VAL A CA 1
ATOM 1111 C C . VAL A 1 145 ? 18.906 -0.245 -4.207 1 97.19 145 VAL A C 1
ATOM 1113 O O . VAL A 1 145 ? 18.953 0.544 -3.262 1 97.19 145 VAL A O 1
ATOM 1116 N N . ALA A 1 146 ? 19.953 -0.508 -5.004 1 96.56 146 ALA A N 1
ATOM 1117 C CA . ALA A 1 146 ? 21.219 0.212 -4.809 1 96.56 146 ALA A CA 1
ATOM 1118 C C . ALA A 1 146 ? 21.016 1.716 -4.977 1 96.56 146 ALA A C 1
ATOM 1120 O O . ALA A 1 146 ? 21.594 2.512 -4.23 1 96.56 146 ALA A O 1
ATOM 1121 N N . LYS A 1 147 ? 20.219 2.053 -5.965 1 97.5 147 LYS A N 1
ATOM 1122 C CA . LYS A 1 147 ? 19.922 3.461 -6.207 1 97.5 147 LYS A CA 1
ATOM 1123 C C . LYS A 1 147 ? 19.219 4.086 -5.004 1 97.5 147 LYS A C 1
ATOM 1125 O O . LYS A 1 147 ? 19.5 5.23 -4.637 1 97.5 147 LYS A O 1
ATOM 1130 N 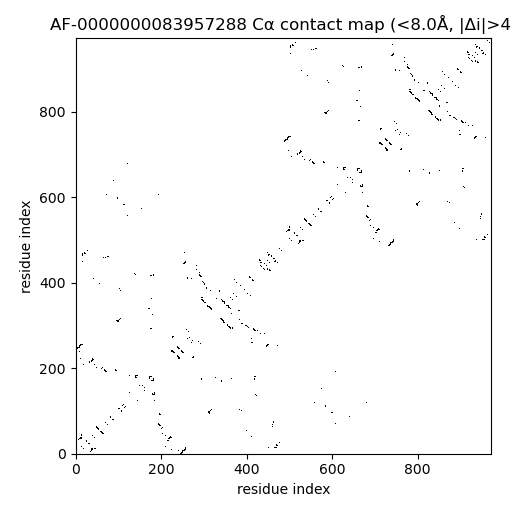N . PHE A 1 148 ? 18.328 3.385 -4.383 1 97.94 148 PHE A N 1
ATOM 1131 C CA . PHE A 1 148 ? 17.672 3.85 -3.166 1 97.94 148 PHE A CA 1
ATOM 1132 C C . PHE A 1 148 ? 18.703 4.16 -2.086 1 97.94 148 PHE A C 1
ATOM 1134 O O . PHE A 1 148 ? 18.656 5.223 -1.463 1 97.94 148 PHE A O 1
ATOM 1141 N N . PHE A 1 149 ? 19.625 3.254 -1.827 1 97.81 149 PHE A N 1
ATOM 1142 C CA . PHE A 1 149 ? 20.625 3.439 -0.783 1 97.81 149 PHE A CA 1
ATOM 1143 C C . PHE A 1 149 ? 21.547 4.609 -1.114 1 97.81 149 PHE A C 1
ATOM 1145 O O . PHE A 1 149 ? 22 5.324 -0.217 1 97.81 149 PHE A O 1
ATOM 1152 N N . GLU A 1 150 ? 21.781 4.738 -2.432 1 97.56 150 GLU A N 1
ATOM 1153 C CA . GLU A 1 150 ? 22.578 5.875 -2.861 1 97.56 150 GLU A CA 1
ATOM 1154 C C . GLU A 1 150 ? 21.891 7.199 -2.535 1 97.56 150 GLU A C 1
ATOM 1156 O O . GLU A 1 150 ? 22.531 8.125 -2.027 1 97.56 150 GLU A O 1
ATOM 1161 N N . GLN A 1 151 ? 20.656 7.234 -2.766 1 96.06 151 GLN A N 1
ATOM 1162 C CA . GLN A 1 151 ? 19.938 8.5 -2.676 1 96.06 151 GLN A CA 1
ATOM 1163 C C . GLN A 1 151 ? 19.422 8.75 -1.256 1 96.06 151 GLN A C 1
ATOM 1165 O O . GLN A 1 151 ? 19.344 9.891 -0.809 1 96.06 151 GLN A O 1
ATOM 1170 N N . ARG A 1 152 ? 19.109 7.672 -0.524 1 96.38 152 ARG A N 1
ATOM 1171 C CA . ARG A 1 152 ? 18.406 7.84 0.748 1 96.38 152 ARG A CA 1
ATOM 1172 C C . ARG A 1 152 ? 19.219 7.238 1.895 1 96.38 152 ARG A C 1
ATOM 1174 O O . ARG A 1 152 ? 18.781 7.254 3.045 1 96.38 152 ARG A O 1
ATOM 1181 N N . GLY A 1 153 ? 20.406 6.801 1.641 1 96.5 153 GLY A N 1
ATOM 1182 C CA . GLY A 1 153 ? 21.234 6.109 2.623 1 96.5 153 GLY A CA 1
ATOM 1183 C C . GLY A 1 153 ? 21.516 6.945 3.855 1 96.5 153 GLY A C 1
ATOM 1184 O O . GLY A 1 153 ? 21.719 6.406 4.945 1 96.5 153 GLY A O 1
ATOM 1185 N N . LYS A 1 154 ? 21.469 8.25 3.715 1 95.25 154 LYS A N 1
ATOM 1186 C CA . LYS A 1 154 ? 21.781 9.141 4.828 1 95.25 154 LYS A CA 1
ATOM 1187 C C . LYS A 1 154 ? 20.703 9.086 5.898 1 95.25 154 LYS A C 1
ATOM 1189 O O . LYS A 1 154 ? 20.922 9.5 7.035 1 95.25 154 LYS A O 1
ATOM 1194 N N . PHE A 1 155 ? 19.547 8.586 5.562 1 96.81 155 PHE A N 1
ATOM 1195 C CA . PHE A 1 155 ? 18.438 8.508 6.504 1 96.81 155 PHE A CA 1
ATOM 1196 C C . PHE A 1 155 ? 18.375 7.137 7.164 1 96.81 155 PHE A C 1
ATOM 1198 O O . PHE A 1 155 ? 17.484 6.863 7.969 1 96.81 155 PHE A O 1
ATOM 1205 N N . LEU A 1 156 ? 19.297 6.266 6.848 1 97.5 156 LEU A N 1
ATOM 1206 C CA . LEU A 1 156 ? 19.234 4.887 7.316 1 97.5 156 LEU A CA 1
ATOM 1207 C C . LEU A 1 156 ? 20.375 4.598 8.297 1 97.5 156 LEU A C 1
ATOM 1209 O O . LEU A 1 156 ? 21.484 5.117 8.156 1 97.5 156 LEU A O 1
ATOM 1213 N N . THR A 1 157 ? 20.094 3.738 9.266 1 96.75 157 THR A N 1
ATOM 1214 C CA . THR A 1 157 ? 21.125 3.244 10.172 1 96.75 157 THR A CA 1
ATOM 1215 C C . THR A 1 157 ? 21.984 2.186 9.484 1 96.75 157 THR A C 1
ATOM 1217 O O . THR A 1 157 ? 21.625 1.668 8.43 1 96.75 157 THR A O 1
ATOM 1220 N N . ALA A 1 158 ? 23.062 1.887 10.109 1 96.25 158 ALA A N 1
ATOM 1221 C CA . ALA A 1 158 ? 23.953 0.838 9.602 1 96.25 158 ALA A CA 1
ATOM 1222 C C . ALA A 1 158 ? 23.234 -0.507 9.555 1 96.25 158 ALA A C 1
ATOM 1224 O O . ALA A 1 158 ? 23.391 -1.274 8.602 1 96.25 158 ALA A O 1
ATOM 1225 N N . GLU A 1 159 ? 22.453 -0.773 10.562 1 96.69 159 GLU A N 1
ATOM 1226 C CA . GLU A 1 159 ? 21.688 -2.02 10.633 1 96.69 159 GLU A CA 1
ATOM 1227 C C . GLU A 1 159 ? 20.688 -2.119 9.492 1 96.69 159 GLU A C 1
ATOM 1229 O O . GLU A 1 159 ? 20.547 -3.178 8.875 1 96.69 159 GLU A O 1
ATOM 1234 N N . GLN A 1 160 ? 20.031 -1.042 9.25 1 98.12 160 GLN A N 1
ATOM 1235 C CA . GLN A 1 160 ? 19.047 -1.014 8.172 1 98.12 160 GLN A CA 1
ATOM 1236 C C . GLN A 1 160 ? 19.719 -1.244 6.816 1 98.12 160 GLN A C 1
ATOM 1238 O O . GLN A 1 160 ? 19.188 -1.989 5.984 1 98.12 160 GLN A O 1
ATOM 1243 N N . LYS A 1 161 ? 20.844 -0.685 6.609 1 96.56 161 LYS A N 1
ATOM 1244 C CA . LYS A 1 161 ? 21.594 -0.884 5.375 1 96.56 161 LYS A CA 1
ATOM 1245 C C . LYS A 1 161 ? 22.078 -2.326 5.254 1 96.56 161 LYS A C 1
ATOM 1247 O O . LYS A 1 161 ? 22.109 -2.889 4.156 1 96.56 161 LYS A O 1
ATOM 1252 N N . GLU A 1 162 ? 22.391 -2.889 6.379 1 95.5 162 GLU A N 1
ATOM 1253 C CA . GLU A 1 162 ? 22.906 -4.254 6.414 1 95.5 162 GLU A CA 1
ATOM 1254 C C . GLU A 1 162 ? 21.828 -5.258 5.996 1 95.5 162 GLU A C 1
ATOM 1256 O O . GLU A 1 162 ? 22.109 -6.195 5.25 1 95.5 162 GLU A O 1
ATOM 1261 N N . TYR A 1 163 ? 20.609 -5.035 6.359 1 97.69 163 TYR A N 1
ATOM 1262 C CA . TYR A 1 163 ? 19.594 -6.086 6.25 1 97.69 163 TYR A CA 1
ATOM 1263 C C . TYR A 1 163 ? 18.672 -5.828 5.074 1 97.69 163 TYR A C 1
ATOM 1265 O O . TYR A 1 163 ? 18.266 -6.762 4.375 1 97.69 163 TYR A O 1
ATOM 1273 N N . CYS A 1 164 ? 18.297 -4.574 4.816 1 97.94 164 CYS A N 1
ATOM 1274 C CA . CYS A 1 164 ? 17.141 -4.305 3.967 1 97.94 164 CYS A CA 1
ATOM 1275 C C . CYS A 1 164 ? 17.438 -4.66 2.516 1 97.94 164 CYS A C 1
ATOM 1277 O O . CYS A 1 164 ? 16.562 -5.148 1.8 1 97.94 164 CYS A O 1
ATOM 1279 N N . GLY A 1 165 ? 18.672 -4.402 2.031 1 95.75 165 GLY A N 1
ATOM 1280 C CA . GLY A 1 165 ? 19.031 -4.859 0.695 1 95.75 165 GLY A CA 1
ATOM 1281 C C . GLY A 1 165 ? 18.906 -6.363 0.526 1 95.75 165 GLY A C 1
ATOM 1282 O O . GLY A 1 165 ? 18.406 -6.84 -0.495 1 95.75 165 GLY A O 1
ATOM 1283 N N . ARG A 1 166 ? 19.312 -7.125 1.53 1 96.75 166 ARG A N 1
ATOM 1284 C CA . ARG A 1 166 ? 19.219 -8.578 1.539 1 96.75 166 ARG A CA 1
ATOM 1285 C C . ARG A 1 166 ? 17.766 -9.031 1.624 1 96.75 166 ARG A C 1
ATOM 1287 O O . ARG A 1 166 ? 17.359 -9.977 0.941 1 96.75 166 ARG A O 1
ATOM 1294 N N . MET A 1 167 ? 17.047 -8.297 2.355 1 97.81 167 MET A N 1
ATOM 1295 C CA . MET A 1 167 ? 15.648 -8.664 2.586 1 97.81 167 MET A CA 1
ATOM 1296 C C . MET A 1 167 ? 14.805 -8.438 1.333 1 97.81 167 MET A C 1
ATOM 1298 O O . MET A 1 167 ? 13.828 -9.148 1.1 1 97.81 167 MET A O 1
ATOM 1302 N N . MET A 1 168 ? 15.172 -7.484 0.479 1 97.25 168 MET A N 1
ATOM 1303 C CA . MET A 1 168 ? 14.445 -7.215 -0.758 1 97.25 168 MET A CA 1
ATOM 1304 C C . MET A 1 168 ? 14.516 -8.414 -1.701 1 97.25 168 MET A C 1
ATOM 1306 O O . MET A 1 168 ? 13.672 -8.547 -2.592 1 97.25 168 MET A O 1
ATOM 1310 N N . ARG A 1 169 ? 15.453 -9.273 -1.498 1 96.88 169 ARG A N 1
ATOM 1311 C CA . ARG A 1 169 ? 15.602 -10.453 -2.348 1 96.88 169 ARG A CA 1
ATOM 1312 C C . ARG A 1 169 ? 14.469 -11.445 -2.113 1 96.88 169 ARG A C 1
ATOM 1314 O O . ARG A 1 169 ? 14.336 -12.43 -2.84 1 96.88 169 ARG A O 1
ATOM 1321 N N . TYR A 1 170 ? 13.594 -11.141 -1.141 1 96 170 TYR A N 1
ATOM 1322 C CA . TYR A 1 170 ? 12.375 -11.922 -0.958 1 96 170 TYR A CA 1
ATOM 1323 C C . TYR A 1 170 ? 11.555 -11.969 -2.242 1 96 170 TYR A C 1
ATOM 1325 O O . TYR A 1 170 ? 10.867 -12.953 -2.512 1 96 170 TYR A O 1
ATOM 1333 N N . LEU A 1 171 ? 11.672 -10.977 -3.088 1 97.19 171 LEU A N 1
ATOM 1334 C CA . LEU A 1 171 ? 10.922 -10.883 -4.332 1 97.19 171 LEU A CA 1
ATOM 1335 C C . LEU A 1 171 ? 11.336 -11.984 -5.305 1 97.19 171 LEU A C 1
ATOM 1337 O O . LEU A 1 171 ? 10.602 -12.305 -6.234 1 97.19 171 LEU A O 1
ATOM 1341 N N . GLU A 1 172 ? 12.523 -12.562 -5.07 1 97.69 172 GLU A N 1
ATOM 1342 C CA . GLU A 1 172 ? 12.93 -13.727 -5.859 1 97.69 172 GLU A CA 1
ATOM 1343 C C . GLU A 1 172 ? 11.914 -14.859 -5.723 1 97.69 172 GLU A C 1
ATOM 1345 O O . GLU A 1 172 ? 11.688 -15.617 -6.672 1 97.69 172 GLU A O 1
ATOM 1350 N N . LEU A 1 173 ? 11.281 -14.891 -4.594 1 97.12 173 LEU A N 1
ATOM 1351 C CA . LEU A 1 173 ? 10.375 -15.984 -4.254 1 97.12 173 LEU A CA 1
ATOM 1352 C C . LEU A 1 173 ? 8.953 -15.68 -4.723 1 97.12 173 LEU A C 1
ATOM 1354 O O . LEU A 1 173 ? 8.055 -16.5 -4.566 1 97.12 173 LEU A O 1
ATOM 1358 N N . TRP A 1 174 ? 8.773 -14.547 -5.262 1 94.38 174 TRP A N 1
ATOM 1359 C CA . TRP A 1 174 ? 7.516 -14.211 -5.922 1 94.38 174 TRP A CA 1
ATOM 1360 C C . TRP A 1 174 ? 7.629 -14.375 -7.434 1 94.38 174 TRP A C 1
ATOM 1362 O O . TRP A 1 174 ? 6.695 -14.852 -8.086 1 94.38 174 TRP A O 1
ATOM 1372 N N . PHE A 1 175 ? 8.812 -14.141 -7.934 1 96.25 175 PHE A N 1
ATOM 1373 C CA . PHE A 1 175 ? 8.969 -14.102 -9.383 1 96.25 175 PHE A CA 1
ATOM 1374 C C . PHE A 1 175 ? 9.594 -15.391 -9.898 1 96.25 175 PHE A C 1
ATOM 1376 O O . PHE A 1 175 ? 9.555 -15.672 -11.094 1 96.25 175 PHE A O 1
ATOM 1383 N N . GLY A 1 176 ? 10.211 -16.125 -9.008 1 97.75 176 GLY A N 1
ATOM 1384 C CA . GLY A 1 176 ? 10.852 -17.359 -9.406 1 97.75 176 GLY A CA 1
ATOM 1385 C C . GLY A 1 176 ? 12.133 -17.156 -10.203 1 97.75 176 GLY A C 1
ATOM 1386 O O . GLY A 1 176 ? 12.492 -17.969 -11.047 1 97.75 176 GLY A O 1
ATOM 1387 N N . ILE A 1 177 ? 12.727 -16.016 -10.109 1 97.75 177 ILE A N 1
ATOM 1388 C CA . ILE A 1 177 ? 14 -15.695 -10.734 1 97.75 177 ILE A CA 1
ATOM 1389 C C . ILE A 1 177 ? 14.867 -14.906 -9.758 1 97.75 177 ILE A C 1
ATOM 1391 O O . ILE A 1 177 ? 14.391 -14.469 -8.711 1 97.75 177 ILE A O 1
ATOM 1395 N N . SER A 1 178 ? 16.172 -14.766 -10.031 1 96.94 178 SER A N 1
ATOM 1396 C CA . SER A 1 178 ? 17.109 -14.086 -9.141 1 96.94 178 SER A CA 1
ATOM 1397 C C . SER A 1 178 ? 16.984 -12.57 -9.266 1 96.94 178 SER A C 1
ATOM 1399 O O . SER A 1 178 ? 16.578 -12.062 -10.305 1 96.94 178 SER A O 1
ATOM 1401 N N . SER A 1 179 ? 17.406 -11.891 -8.227 1 96.19 179 SER A N 1
ATOM 1402 C CA . SER A 1 179 ? 17.156 -10.461 -8.07 1 96.19 179 SER A CA 1
ATOM 1403 C C . SER A 1 179 ? 17.906 -9.656 -9.125 1 96.19 179 SER A C 1
ATOM 1405 O O . SER A 1 179 ? 17.469 -8.57 -9.508 1 96.19 179 SER A O 1
ATOM 1407 N N . ASP A 1 180 ? 19.031 -10.172 -9.656 1 95.94 180 ASP A N 1
ATOM 1408 C CA . ASP A 1 180 ? 19.812 -9.453 -10.648 1 95.94 180 ASP A CA 1
ATOM 1409 C C . ASP A 1 180 ? 19.125 -9.445 -12.008 1 95.94 180 ASP A C 1
ATOM 1411 O O . ASP A 1 180 ? 19.5 -8.688 -12.898 1 95.94 180 ASP A O 1
ATOM 1415 N N . ARG A 1 181 ? 18.016 -10.273 -12.125 1 96.44 181 ARG A N 1
ATOM 1416 C CA . ARG A 1 181 ? 17.297 -10.359 -13.391 1 96.44 181 ARG A CA 1
ATOM 1417 C C . ARG A 1 181 ? 15.922 -9.703 -13.281 1 96.44 181 ARG A C 1
ATOM 1419 O O . ARG A 1 181 ? 15.344 -9.289 -14.289 1 96.44 181 ARG A O 1
ATOM 1426 N N . ILE A 1 182 ? 15.398 -9.602 -12.086 1 97 182 ILE A N 1
ATOM 1427 C CA . ILE A 1 182 ? 14.047 -9.07 -11.891 1 97 182 ILE A CA 1
ATOM 1428 C C . ILE A 1 182 ? 13.984 -7.629 -12.375 1 97 182 ILE A C 1
ATOM 1430 O O . ILE A 1 182 ? 14.836 -6.809 -12.023 1 97 182 ILE A O 1
ATOM 1434 N N . SER A 1 183 ? 12.969 -7.34 -13.211 1 96.81 183 SER A N 1
ATOM 1435 C CA . SER A 1 183 ? 12.719 -5.953 -13.594 1 96.81 183 SER A CA 1
ATOM 1436 C C . SER A 1 183 ? 12.359 -5.098 -12.391 1 96.81 183 SER A C 1
ATOM 1438 O O . SER A 1 183 ? 11.375 -5.375 -11.695 1 96.81 183 SER A O 1
ATOM 1440 N N . GLY A 1 184 ? 13.188 -4.09 -12.18 1 97.06 184 GLY A N 1
ATOM 1441 C CA . GLY A 1 184 ? 12.844 -3.158 -11.125 1 97.06 184 GLY A CA 1
ATOM 1442 C C . GLY A 1 184 ? 11.547 -2.418 -11.383 1 97.06 184 GLY A C 1
ATOM 1443 O O . GLY A 1 184 ? 10.773 -2.166 -10.453 1 97.06 184 GLY A O 1
ATOM 1444 N N . LYS A 1 185 ? 11.266 -2.152 -12.602 1 94.75 185 LYS A N 1
ATOM 1445 C CA . LYS A 1 185 ? 10.086 -1.407 -13.031 1 94.75 185 LYS A CA 1
ATOM 1446 C C . LYS A 1 185 ? 8.805 -2.156 -12.68 1 94.75 185 LYS A C 1
ATOM 1448 O O . LYS A 1 185 ? 7.797 -1.542 -12.312 1 94.75 185 LYS A O 1
ATOM 1453 N N . TYR A 1 186 ? 8.859 -3.508 -12.711 1 93.12 186 TYR A N 1
ATOM 1454 C CA . TYR A 1 186 ? 7.66 -4.305 -12.508 1 93.12 186 TYR A CA 1
ATOM 1455 C C . TYR A 1 186 ? 7.766 -5.133 -11.227 1 93.12 186 TYR A C 1
ATOM 1457 O O . TYR A 1 186 ? 7.016 -6.09 -11.039 1 93.12 186 TYR A O 1
ATOM 1465 N N . ALA A 1 187 ? 8.711 -4.758 -10.383 1 95.25 187 ALA A N 1
ATOM 1466 C CA . ALA A 1 187 ? 9 -5.582 -9.211 1 95.25 187 ALA A CA 1
ATOM 1467 C C . ALA A 1 187 ? 7.922 -5.418 -8.148 1 95.25 187 ALA A C 1
ATOM 1469 O O . ALA A 1 187 ? 7.578 -6.379 -7.453 1 95.25 187 ALA A O 1
ATOM 1470 N N . VAL A 1 188 ? 7.43 -4.207 -8.008 1 92.56 188 VAL A N 1
ATOM 1471 C CA . VAL A 1 188 ? 6.453 -3.93 -6.957 1 92.56 188 VAL A CA 1
ATOM 1472 C C . VAL A 1 188 ? 5.039 -4.059 -7.516 1 92.56 188 VAL A C 1
ATOM 1474 O O . VAL A 1 188 ? 4.684 -3.383 -8.484 1 92.56 188 VAL A O 1
ATOM 1477 N N . MET A 1 189 ? 4.355 -4.992 -6.977 1 85.44 189 MET A N 1
ATOM 1478 C CA . MET A 1 189 ? 3.006 -5.266 -7.465 1 85.44 189 MET A CA 1
ATOM 1479 C C . MET A 1 189 ? 1.964 -4.922 -6.406 1 85.44 189 MET A C 1
ATOM 1481 O O . MET A 1 189 ? 2.205 -5.098 -5.211 1 85.44 189 MET A O 1
ATOM 1485 N N . ASP A 1 190 ? 0.896 -4.379 -6.887 1 83.06 190 ASP A N 1
ATOM 1486 C CA . ASP A 1 190 ? -0.233 -4.133 -5.996 1 83.06 190 ASP A CA 1
ATOM 1487 C C . ASP A 1 190 ? -1.057 -5.402 -5.789 1 83.06 190 ASP A C 1
ATOM 1489 O O . ASP A 1 190 ? -1.234 -6.191 -6.723 1 83.06 190 ASP A O 1
ATOM 1493 N N . HIS A 1 191 ? -1.49 -5.613 -4.621 1 88.62 191 HIS A N 1
ATOM 1494 C CA . HIS A 1 191 ? -2.324 -6.758 -4.277 1 88.62 191 HIS A CA 1
ATOM 1495 C C . HIS A 1 191 ? -3.758 -6.328 -3.982 1 88.62 191 HIS A C 1
ATOM 1497 O O . HIS A 1 191 ? -3.988 -5.234 -3.463 1 88.62 191 HIS A O 1
ATOM 1503 N N . GLN A 1 192 ? -4.68 -7.176 -4.398 1 93.69 192 GLN A N 1
ATOM 1504 C CA . GLN A 1 192 ? -6.09 -6.934 -4.117 1 93.69 192 GLN A CA 1
ATOM 1505 C C . GLN A 1 192 ? -6.551 -7.727 -2.896 1 93.69 192 GLN A C 1
ATOM 1507 O O . GLN A 1 192 ? -7.406 -8.609 -3.006 1 93.69 192 GLN A O 1
ATOM 1512 N N . GLY A 1 193 ? -6.012 -7.297 -1.761 1 94.75 193 GLY A N 1
ATOM 1513 C CA . GLY A 1 193 ? -6.34 -7.957 -0.506 1 94.75 193 GLY A CA 1
ATOM 1514 C C . GLY A 1 193 ? -5.301 -8.977 -0.083 1 94.75 193 GLY A C 1
ATOM 1515 O O . GLY A 1 193 ? -4.238 -9.086 -0.697 1 94.75 193 GLY A O 1
ATOM 1516 N N . ARG A 1 194 ? -5.578 -9.68 0.95 1 96.12 194 ARG A N 1
ATOM 1517 C CA . ARG A 1 194 ? -4.715 -10.688 1.561 1 96.12 194 ARG A CA 1
ATOM 1518 C C . ARG A 1 194 ? -4.68 -11.961 0.722 1 96.12 194 ARG A C 1
ATOM 1520 O O . ARG A 1 194 ? -5.516 -12.148 -0.162 1 96.12 194 ARG A O 1
ATOM 1527 N N . ASN A 1 195 ? -3.607 -12.75 0.883 1 96.31 195 ASN A N 1
ATOM 1528 C CA . ASN A 1 195 ? -3.502 -14.062 0.258 1 96.31 195 ASN A CA 1
ATOM 1529 C C . ASN A 1 195 ? -3.996 -15.172 1.188 1 96.31 195 ASN A C 1
ATOM 1531 O O . ASN A 1 195 ? -3.668 -15.18 2.375 1 96.31 195 ASN A O 1
ATOM 1535 N N . LEU A 1 196 ? -4.84 -15.984 0.68 1 97.56 196 LEU A N 1
ATOM 1536 C CA . LEU A 1 196 ? -5.535 -17.016 1.437 1 97.56 196 LEU A CA 1
ATOM 1537 C C . LEU A 1 196 ? -5.031 -18.406 1.046 1 97.56 196 LEU A C 1
ATOM 1539 O O . LEU A 1 196 ? -5.227 -18.844 -0.089 1 97.56 196 LEU A O 1
ATOM 1543 N N . LEU A 1 197 ? -4.367 -19.078 1.994 1 98.06 197 LEU A N 1
ATOM 1544 C CA . LEU A 1 197 ? -3.836 -20.406 1.724 1 98.06 197 LEU A CA 1
ATOM 1545 C C . LEU A 1 197 ? -4.961 -21.422 1.589 1 98.06 197 LEU A C 1
ATOM 1547 O O . LEU A 1 197 ? -5.859 -21.484 2.432 1 98.06 197 LEU A O 1
ATOM 1551 N N . ASN A 1 198 ? -4.938 -22.188 0.507 1 97.44 198 ASN A N 1
ATOM 1552 C CA . ASN A 1 198 ? -5.875 -23.281 0.255 1 97.44 198 ASN A CA 1
ATOM 1553 C C . ASN A 1 198 ? -5.445 -24.562 0.963 1 97.44 198 ASN A C 1
ATOM 1555 O O . ASN A 1 198 ? -4.648 -25.328 0.43 1 97.44 198 ASN A O 1
ATOM 1559 N N . LYS A 1 199 ? -6.066 -24.859 2.09 1 95.56 199 LYS A N 1
ATOM 1560 C CA . LYS A 1 199 ? -5.695 -26.031 2.881 1 95.56 199 LYS A CA 1
ATOM 1561 C C . LYS A 1 199 ? -6.148 -27.312 2.199 1 95.56 199 LYS A C 1
ATOM 1563 O O . LYS A 1 199 ? -5.59 -28.391 2.455 1 95.56 199 LYS A O 1
ATOM 1568 N N . ARG A 1 200 ? -7.09 -27.156 1.382 1 93.38 200 ARG A N 1
ATOM 1569 C CA . ARG A 1 200 ? -7.645 -28.312 0.7 1 93.38 200 ARG A CA 1
ATOM 1570 C C . ARG A 1 200 ? -6.77 -28.734 -0.481 1 93.38 200 ARG A C 1
ATOM 1572 O O . ARG A 1 200 ? -6.816 -29.875 -0.924 1 93.38 200 ARG A O 1
ATOM 1579 N N . GLY A 1 201 ? -5.988 -27.75 -1.022 1 95.62 201 GLY A N 1
ATOM 1580 C CA . GLY A 1 201 ? -5.23 -27.969 -2.246 1 95.62 201 GLY A CA 1
ATOM 1581 C C . GLY A 1 201 ? -6.047 -27.719 -3.502 1 95.62 201 GLY A C 1
ATOM 1582 O O . GLY A 1 201 ? -7.262 -27.938 -3.508 1 95.62 201 GLY A O 1
ATOM 1583 N N . TYR A 1 202 ? -5.406 -27.438 -4.551 1 96.88 202 TYR A N 1
ATOM 1584 C CA . TYR A 1 202 ? -6.094 -27.031 -5.773 1 96.88 202 TYR A CA 1
ATOM 1585 C C . TYR A 1 202 ? -6.566 -28.25 -6.562 1 96.88 202 TYR A C 1
ATOM 1587 O O . TYR A 1 202 ? -7.363 -28.125 -7.492 1 96.88 202 TYR A O 1
ATOM 1595 N N . LEU A 1 203 ? -6.086 -29.406 -6.184 1 95.5 203 LEU A N 1
ATOM 1596 C CA . LEU A 1 203 ? -6.496 -30.609 -6.914 1 95.5 203 LEU A CA 1
ATOM 1597 C C . LEU A 1 203 ? -8.016 -30.734 -6.918 1 95.5 203 LEU A C 1
ATOM 1599 O O . LEU A 1 203 ? -8.602 -31.219 -7.895 1 95.5 203 LEU A O 1
ATOM 1603 N N . PHE A 1 204 ? -8.609 -30.344 -5.887 1 94.69 204 PHE A N 1
ATOM 1604 C CA . PHE A 1 204 ? -10.062 -30.453 -5.816 1 94.69 204 PHE A CA 1
ATOM 1605 C C . PHE A 1 204 ? -10.727 -29.609 -6.902 1 94.69 204 PHE A C 1
ATOM 1607 O O . PHE A 1 204 ? -11.75 -30.016 -7.465 1 94.69 204 PHE A O 1
ATOM 1614 N N . LEU A 1 205 ? -10.156 -28.406 -7.152 1 97.12 205 LEU A N 1
ATOM 1615 C CA . LEU A 1 205 ? -10.664 -27.578 -8.242 1 97.12 205 LEU A CA 1
ATOM 1616 C C . LEU A 1 205 ? -10.508 -28.297 -9.578 1 97.12 205 LEU A C 1
ATOM 1618 O O . LEU A 1 205 ? -11.438 -28.328 -10.391 1 97.12 205 LEU A O 1
ATOM 1622 N N . VAL A 1 206 ? -9.352 -28.875 -9.805 1 97.88 206 VAL A N 1
ATOM 1623 C CA . VAL A 1 206 ? -9.047 -29.609 -11.031 1 97.88 206 VAL A CA 1
ATOM 1624 C C . VAL A 1 206 ? -10.039 -30.75 -11.219 1 97.88 206 VAL A C 1
ATOM 1626 O O . VAL A 1 206 ? -10.633 -30.906 -12.289 1 97.88 206 VAL A O 1
ATOM 1629 N N . LYS A 1 207 ? -10.25 -31.453 -10.18 1 97.19 207 LYS A N 1
ATOM 1630 C CA . LYS A 1 207 ? -11.164 -32.594 -10.234 1 97.19 207 LYS A CA 1
ATOM 1631 C C . LYS A 1 207 ? -12.594 -32.156 -10.484 1 97.19 207 LYS A C 1
ATOM 1633 O O . LYS A 1 207 ? -13.328 -32.781 -11.25 1 97.19 207 LYS A O 1
ATOM 1638 N N . HIS A 1 208 ? -12.922 -31.125 -9.82 1 97.31 208 HIS A N 1
ATOM 1639 C CA . HIS A 1 208 ? -14.273 -30.594 -10.008 1 97.31 208 HIS A CA 1
ATOM 1640 C C . HIS A 1 208 ? -14.5 -30.188 -11.461 1 97.31 208 HIS A C 1
ATOM 1642 O O . HIS A 1 208 ? -15.5 -30.562 -12.07 1 97.31 208 HIS A O 1
ATOM 1648 N N . LEU A 1 209 ? -13.586 -29.422 -12.008 1 98.06 209 LEU A N 1
ATOM 1649 C CA . LEU A 1 209 ? -13.719 -28.984 -13.391 1 98.06 209 LEU A CA 1
ATOM 1650 C C . LEU A 1 209 ? -13.742 -30.188 -14.336 1 98.06 209 LEU A C 1
ATOM 1652 O O . LEU A 1 209 ? -14.578 -30.25 -15.242 1 98.06 209 LEU A O 1
ATOM 1656 N N . ALA A 1 210 ? -12.852 -31.109 -14.094 1 98.12 210 ALA A N 1
ATOM 1657 C CA . ALA A 1 210 ? -12.773 -32.312 -14.938 1 98.12 210 ALA A CA 1
ATOM 1658 C C . ALA A 1 210 ? -14.062 -33.094 -14.875 1 98.12 210 ALA A C 1
ATOM 1660 O O . ALA A 1 210 ? -14.492 -33.688 -15.875 1 98.12 210 ALA A O 1
ATOM 1661 N N . SER A 1 211 ? -14.711 -33.156 -13.719 1 97.5 211 SER A N 1
ATOM 1662 C CA . SER A 1 211 ? -15.93 -33.938 -13.531 1 97.5 211 SER A CA 1
ATOM 1663 C C . SER A 1 211 ? -17.094 -33.375 -14.328 1 97.5 211 SER A C 1
ATOM 1665 O O . SER A 1 211 ? -18.078 -34.062 -14.57 1 97.5 211 SER A O 1
ATOM 1667 N N . ARG A 1 212 ? -16.953 -32.125 -14.727 1 97 212 ARG A N 1
ATOM 1668 C CA . ARG A 1 212 ? -18.016 -31.469 -15.484 1 97 212 ARG A CA 1
ATOM 1669 C C . ARG A 1 212 ? -17.797 -31.656 -16.984 1 97 212 ARG A C 1
ATOM 1671 O O . ARG A 1 212 ? -18.594 -31.172 -17.797 1 97 212 ARG A O 1
ATOM 1678 N N . ILE A 1 213 ? -16.766 -32.375 -17.344 1 98.19 213 ILE A N 1
ATOM 1679 C CA . ILE A 1 213 ? -16.406 -32.625 -18.734 1 98.19 213 ILE A CA 1
ATOM 1680 C C . ILE A 1 213 ? -16.453 -34.125 -19.016 1 98.19 213 ILE A C 1
ATOM 1682 O O . ILE A 1 213 ? -15.891 -34.938 -18.266 1 98.19 213 ILE A O 1
ATOM 1686 N N . PRO A 1 214 ? -17.156 -34.5 -20.047 1 97.31 214 PRO A N 1
ATOM 1687 C CA . PRO A 1 214 ? -17.188 -35.906 -20.359 1 97.31 214 PRO A CA 1
ATOM 1688 C C . PRO A 1 214 ? -15.789 -36.5 -20.547 1 97.31 214 PRO A C 1
ATOM 1690 O O . PRO A 1 214 ? -14.914 -35.875 -21.156 1 97.31 214 PRO A O 1
ATOM 1693 N N . GLU A 1 215 ? -15.562 -37.656 -20.078 1 96 215 GLU A N 1
ATOM 1694 C CA . GLU A 1 215 ? -14.258 -38.312 -20.141 1 96 215 GLU A CA 1
ATOM 1695 C C . GLU A 1 215 ? -13.789 -38.469 -21.578 1 96 215 GLU A C 1
ATOM 1697 O O . GLU A 1 215 ? -12.594 -38.375 -21.859 1 96 215 GLU A O 1
ATOM 1702 N N . SER A 1 216 ? -14.742 -38.688 -22.484 1 95.12 216 SER A N 1
ATOM 1703 C CA . SER A 1 216 ? -14.422 -38.875 -23.891 1 95.12 216 SER A CA 1
ATOM 1704 C C . SER A 1 216 ? -13.867 -37.594 -24.516 1 95.12 216 SER A C 1
ATOM 1706 O O . SER A 1 216 ? -13.258 -37.656 -25.594 1 95.12 216 SER A O 1
ATOM 1708 N N . SER A 1 217 ? -14.062 -36.531 -23.797 1 97.06 217 SER A N 1
ATOM 1709 C CA . SER A 1 217 ? -13.633 -35.25 -24.328 1 97.06 217 SER A CA 1
ATOM 1710 C C . SER A 1 217 ? -12.211 -34.906 -23.891 1 97.06 217 SER A C 1
ATOM 1712 O O . SER A 1 217 ? -11.602 -33.969 -24.406 1 97.06 217 SER A O 1
ATOM 1714 N N . ILE A 1 218 ? -11.688 -35.625 -22.984 1 98.25 218 ILE A N 1
ATOM 1715 C CA . ILE A 1 218 ? -10.336 -35.375 -22.484 1 98.25 218 ILE A CA 1
ATOM 1716 C C . ILE A 1 218 ? -9.414 -36.5 -22.922 1 98.25 218 ILE A C 1
ATOM 1718 O O . ILE A 1 218 ? -9.547 -37.625 -22.453 1 98.25 218 ILE A O 1
ATOM 1722 N N . LEU A 1 219 ? -8.523 -36.188 -23.797 1 98.06 219 LEU A N 1
ATOM 1723 C CA . LEU A 1 219 ? -7.559 -37.188 -24.281 1 98.06 219 LEU A CA 1
ATOM 1724 C C . LEU A 1 219 ? -6.18 -36.906 -23.688 1 98.06 219 LEU A C 1
ATOM 1726 O O . LEU A 1 219 ? -5.508 -35.938 -24.047 1 98.06 219 LEU A O 1
ATOM 1730 N N . LEU A 1 220 ? -5.73 -37.75 -22.812 1 98.31 220 LEU A N 1
ATOM 1731 C CA . LEU A 1 220 ? -4.43 -37.656 -22.156 1 98.31 220 LEU A CA 1
ATOM 1732 C C . LEU A 1 220 ? -3.346 -38.281 -23.016 1 98.31 220 LEU A C 1
ATOM 1734 O O . LEU A 1 220 ? -3.648 -38.969 -24.016 1 98.31 220 LEU A O 1
ATOM 1738 N N . ASN A 1 221 ? -2.1 -38.031 -22.75 1 97.81 221 ASN A N 1
ATOM 1739 C CA . ASN A 1 221 ? -0.944 -38.562 -23.469 1 97.81 221 ASN A CA 1
ATOM 1740 C C . ASN A 1 221 ? -0.997 -38.219 -24.953 1 97.81 221 ASN A C 1
ATOM 1742 O O . ASN A 1 221 ? -0.709 -39.062 -25.797 1 97.81 221 ASN A O 1
ATOM 1746 N N . GLN A 1 222 ? -1.467 -37.062 -25.234 1 97.19 222 GLN A N 1
ATOM 1747 C CA . GLN A 1 222 ? -1.566 -36.562 -26.594 1 97.19 222 GLN A CA 1
ATOM 1748 C C . GLN A 1 222 ? -0.796 -35.25 -26.781 1 97.19 222 GLN A C 1
ATOM 1750 O O . GLN A 1 222 ? -1.396 -34.188 -26.938 1 97.19 222 GLN A O 1
ATOM 1755 N N . PRO A 1 223 ? 0.58 -35.312 -26.766 1 97.38 223 PRO A N 1
ATOM 1756 C CA . PRO A 1 223 ? 1.344 -34.094 -27.031 1 97.38 223 PRO A CA 1
ATOM 1757 C C . PRO A 1 223 ? 1.146 -33.562 -28.438 1 97.38 223 PRO A C 1
ATOM 1759 O O . PRO A 1 223 ? 1.404 -34.281 -29.422 1 97.38 223 PRO A O 1
ATOM 1762 N N . VAL A 1 224 ? 0.666 -32.375 -28.531 1 97.94 224 VAL A N 1
ATOM 1763 C CA . VAL A 1 224 ? 0.445 -31.766 -29.828 1 97.94 224 VAL A CA 1
ATOM 1764 C C . VAL A 1 224 ? 1.785 -31.375 -30.453 1 97.94 224 VAL A C 1
ATOM 1766 O O . VAL A 1 224 ? 2.672 -30.859 -29.766 1 97.94 224 VAL A O 1
ATOM 1769 N N . LYS A 1 225 ? 1.895 -31.562 -31.766 1 96.88 225 LYS A N 1
ATOM 1770 C CA . LYS A 1 225 ? 3.154 -31.281 -32.469 1 96.88 225 LYS A CA 1
ATOM 1771 C C . LYS A 1 225 ? 2.967 -30.25 -33.562 1 96.88 225 LYS A C 1
ATOM 1773 O O . LYS A 1 225 ? 3.875 -29.469 -33.844 1 96.88 225 LYS A O 1
ATOM 1778 N N . ARG A 1 226 ? 1.819 -30.328 -34.188 1 97.12 226 ARG A N 1
ATOM 1779 C CA . ARG A 1 226 ? 1.613 -29.484 -35.344 1 97.12 226 ARG A CA 1
ATOM 1780 C C . ARG A 1 226 ? 0.196 -28.938 -35.375 1 97.12 226 ARG A C 1
ATOM 1782 O O . ARG A 1 226 ? -0.767 -29.641 -35.094 1 97.12 226 ARG A O 1
ATOM 1789 N N . ILE A 1 227 ? 0.111 -27.672 -35.75 1 97.94 227 ILE A N 1
ATOM 1790 C CA . ILE A 1 227 ? -1.159 -26.969 -35.906 1 97.94 227 ILE A CA 1
ATOM 1791 C C . ILE A 1 227 ? -1.242 -26.359 -37.312 1 97.94 227 ILE A C 1
ATOM 1793 O O . ILE A 1 227 ? -0.419 -25.516 -37.656 1 97.94 227 ILE A O 1
ATOM 1797 N N . VAL A 1 228 ? -2.201 -26.766 -38.062 1 97.94 228 VAL A N 1
ATOM 1798 C CA . VAL A 1 228 ? -2.488 -26.188 -39.375 1 97.94 228 VAL A CA 1
ATOM 1799 C C . VAL A 1 228 ? -3.637 -25.188 -39.25 1 97.94 228 VAL A C 1
ATOM 1801 O O . VAL A 1 228 ? -4.797 -25.578 -39.094 1 97.94 228 VAL A O 1
ATOM 1804 N N . ARG A 1 229 ? -3.354 -23.938 -39.406 1 95.88 229 ARG A N 1
ATOM 1805 C CA . ARG A 1 229 ? -4.277 -22.844 -39.125 1 95.88 229 ARG A CA 1
ATOM 1806 C C . ARG A 1 229 ? -5.273 -22.641 -40.25 1 95.88 229 ARG A C 1
ATOM 1808 O O . ARG A 1 229 ? -6.359 -22.094 -40.031 1 95.88 229 ARG A O 1
ATOM 1815 N N . ASP A 1 230 ? -4.922 -22.891 -41.406 1 91.94 230 ASP A N 1
ATOM 1816 C CA . ASP A 1 230 ? -5.773 -22.766 -42.594 1 91.94 230 ASP A CA 1
ATOM 1817 C C . ASP A 1 230 ? -5.945 -24.109 -43.281 1 91.94 230 ASP A C 1
ATOM 1819 O O . ASP A 1 230 ? -5.57 -24.25 -44.469 1 91.94 230 ASP A O 1
ATOM 1823 N N . ASN A 1 231 ? -6.492 -24.906 -42.5 1 94.19 231 ASN A N 1
ATOM 1824 C CA . ASN A 1 231 ? -6.66 -26.266 -43 1 94.19 231 ASN A CA 1
ATOM 1825 C C . ASN A 1 231 ? -7.535 -26.312 -44.25 1 94.19 231 ASN A C 1
ATOM 1827 O O . ASN A 1 231 ? -8.609 -25.719 -44.281 1 94.19 231 ASN A O 1
ATOM 1831 N N . LYS A 1 232 ? -7.074 -27.062 -45.188 1 91.56 232 LYS A N 1
ATOM 1832 C CA . LYS A 1 232 ? -7.789 -27.188 -46.469 1 91.56 232 LYS A CA 1
ATOM 1833 C C . LYS A 1 232 ? -8.398 -28.578 -46.625 1 91.56 232 LYS A C 1
ATOM 1835 O O . LYS A 1 232 ? -9.109 -28.828 -47.594 1 91.56 232 LYS A O 1
ATOM 1840 N N . GLU A 1 233 ? -8.062 -29.328 -45.688 1 89.06 233 GLU A N 1
ATOM 1841 C CA . GLU A 1 233 ? -8.609 -30.688 -45.719 1 89.06 233 GLU A CA 1
ATOM 1842 C C . GLU A 1 233 ? -9.977 -30.734 -45.031 1 89.06 233 GLU A C 1
ATOM 1844 O O . GLU A 1 233 ? -10.094 -30.375 -43.844 1 89.06 233 GLU A O 1
ATOM 1849 N N . GLY A 1 234 ? -10.953 -31.125 -45.844 1 86.25 234 GLY A N 1
ATOM 1850 C CA . GLY A 1 234 ? -12.273 -31.266 -45.25 1 86.25 234 GLY A CA 1
ATOM 1851 C C . GLY A 1 234 ? -12.961 -29.938 -45 1 86.25 234 GLY A C 1
ATOM 1852 O O . GLY A 1 234 ? -12.703 -28.969 -45.719 1 86.25 234 GLY A O 1
ATOM 1853 N N . ASP A 1 235 ? -13.906 -29.906 -44.031 1 92.69 235 ASP A N 1
ATOM 1854 C CA . ASP A 1 235 ? -14.781 -28.75 -43.875 1 92.69 235 ASP A CA 1
ATOM 1855 C C . ASP A 1 235 ? -14.414 -27.953 -42.625 1 92.69 235 ASP A C 1
ATOM 1857 O O . ASP A 1 235 ? -15.016 -26.906 -42.344 1 92.69 235 ASP A O 1
ATOM 1861 N N . LYS A 1 236 ? -13.367 -28.438 -41.938 1 96.12 236 LYS A N 1
ATOM 1862 C CA . LYS A 1 236 ? -12.992 -27.75 -40.719 1 96.12 236 LYS A CA 1
ATOM 1863 C C . LYS A 1 236 ? -11.828 -26.781 -40.969 1 96.12 236 LYS A C 1
ATOM 1865 O O . LYS A 1 236 ? -11.008 -27.016 -41.844 1 96.12 236 LYS A O 1
ATOM 1870 N N . LYS A 1 237 ? -11.703 -25.812 -40.156 1 96.75 237 LYS A N 1
ATOM 1871 C CA . LYS A 1 237 ? -10.797 -24.688 -40.375 1 96.75 237 LYS A CA 1
ATOM 1872 C C . LYS A 1 237 ? -9.398 -24.984 -39.844 1 96.75 237 LYS A C 1
ATOM 1874 O O . LYS A 1 237 ? -8.414 -24.375 -40.281 1 96.75 237 LYS A O 1
ATOM 1879 N N . VAL A 1 238 ? -9.305 -25.859 -38.812 1 98.25 238 VAL A N 1
ATOM 1880 C CA . VAL A 1 238 ? -8.039 -26.094 -38.125 1 98.25 238 VAL A CA 1
ATOM 1881 C C . VAL A 1 238 ? -7.75 -27.594 -38.094 1 98.25 238 VAL A C 1
ATOM 1883 O O . VAL A 1 238 ? -8.664 -28.391 -37.906 1 98.25 238 VAL A O 1
ATOM 1886 N N . LEU A 1 239 ? -6.57 -27.953 -38.281 1 98.38 239 LEU A N 1
ATOM 1887 C CA . LEU A 1 239 ? -6.09 -29.312 -38.062 1 98.38 239 LEU A CA 1
ATOM 1888 C C . LEU A 1 239 ? -4.992 -29.328 -37 1 98.38 239 LEU A C 1
ATOM 1890 O O . LEU A 1 239 ? -4.008 -28.594 -37.125 1 98.38 239 LEU A O 1
ATOM 1894 N N . VAL A 1 240 ? -5.191 -30.109 -35.906 1 98.5 240 VAL A N 1
ATOM 1895 C CA . VAL A 1 240 ? -4.191 -30.328 -34.875 1 98.5 240 VAL A CA 1
ATOM 1896 C C . VAL A 1 240 ? -3.684 -31.766 -34.938 1 98.5 240 VAL A C 1
ATOM 1898 O O . VAL A 1 240 ? -4.477 -32.719 -34.938 1 98.5 240 VAL A O 1
ATOM 1901 N N . GLU A 1 241 ? -2.387 -31.906 -34.969 1 97.44 241 GLU A N 1
ATOM 1902 C CA . GLU A 1 241 ? -1.77 -33.219 -35 1 97.44 241 GLU A CA 1
ATOM 1903 C C . GLU A 1 241 ? -0.915 -33.5 -33.781 1 97.44 241 GLU A C 1
ATOM 1905 O O . GLU A 1 241 ? -0.127 -32.625 -33.375 1 97.44 241 GLU A O 1
ATOM 1910 N N . THR A 1 242 ? -1.059 -34.625 -33.188 1 97.31 242 THR A N 1
ATOM 1911 C CA . THR A 1 242 ? -0.268 -35 -32.031 1 97.31 242 THR A CA 1
ATOM 1912 C C . THR A 1 242 ? 0.961 -35.812 -32.438 1 97.31 242 THR A C 1
ATOM 1914 O O . THR A 1 242 ? 1.046 -36.281 -33.562 1 97.31 242 THR A O 1
ATOM 1917 N N . ALA A 1 243 ? 1.922 -35.906 -31.547 1 94.56 243 ALA A N 1
ATOM 1918 C CA . ALA A 1 243 ? 3.141 -36.688 -31.781 1 94.56 243 ALA A CA 1
ATOM 1919 C C . ALA A 1 243 ? 2.822 -38.156 -31.984 1 94.56 243 ALA A C 1
ATOM 1921 O O . ALA A 1 243 ? 3.592 -38.875 -32.625 1 94.56 243 ALA A O 1
ATOM 1922 N N . ASN A 1 244 ? 1.643 -38.625 -31.531 1 93.25 244 ASN A N 1
ATOM 1923 C CA . ASN A 1 244 ? 1.229 -40.031 -31.656 1 93.25 244 ASN A CA 1
ATOM 1924 C C . ASN A 1 244 ? 0.494 -40.281 -32.969 1 93.25 244 ASN A C 1
ATOM 1926 O O . ASN A 1 244 ? 0.071 -41.406 -33.219 1 93.25 244 ASN A O 1
ATOM 1930 N N . GLY A 1 245 ? 0.206 -39.281 -33.688 1 94.56 245 GLY A N 1
ATOM 1931 C CA . GLY A 1 245 ? -0.382 -39.438 -35 1 94.56 245 GLY A CA 1
ATOM 1932 C C . GLY A 1 245 ? -1.861 -39.125 -35.062 1 94.56 245 GLY A C 1
ATOM 1933 O O . GLY A 1 245 ? -2.482 -39.156 -36.125 1 94.56 245 GLY A O 1
ATOM 1934 N N . LEU A 1 246 ? -2.402 -38.75 -33.938 1 97.12 246 LEU A N 1
ATOM 1935 C CA . LEU A 1 246 ? -3.805 -38.344 -33.938 1 97.12 246 LEU A CA 1
ATOM 1936 C C . LEU A 1 246 ? -4.004 -37.031 -34.656 1 97.12 246 LEU A C 1
ATOM 1938 O O . LEU A 1 246 ? -3.242 -36.062 -34.438 1 97.12 246 LEU A O 1
ATOM 1942 N N . LYS A 1 247 ? -4.977 -37.031 -35.562 1 97.5 247 LYS A N 1
ATOM 1943 C CA . LYS A 1 247 ? -5.387 -35.812 -36.219 1 97.5 247 LYS A CA 1
ATOM 1944 C C . LYS A 1 247 ? -6.766 -35.344 -35.75 1 97.5 247 LYS A C 1
ATOM 1946 O O . LYS A 1 247 ? -7.719 -36.125 -35.781 1 97.5 247 LYS A O 1
ATOM 1951 N N . VAL A 1 248 ? -6.871 -34.156 -35.312 1 98 248 VAL A N 1
ATOM 1952 C CA . VAL A 1 248 ? -8.148 -33.594 -34.875 1 98 248 VAL A CA 1
ATOM 1953 C C . VAL A 1 248 ? -8.523 -32.406 -35.75 1 98 248 VAL A C 1
ATOM 1955 O O . VAL A 1 248 ? -7.766 -31.438 -35.844 1 98 248 VAL A O 1
ATOM 1958 N N . TYR A 1 249 ? -9.664 -32.5 -36.438 1 98.06 249 TYR A N 1
ATOM 1959 C CA . TYR A 1 249 ? -10.211 -31.422 -37.281 1 98.06 249 TYR A CA 1
ATOM 1960 C C . TYR A 1 249 ? -11.273 -30.641 -36.5 1 98.06 249 TYR A C 1
ATOM 1962 O O . TYR A 1 249 ? -12.18 -31.234 -35.906 1 98.06 249 TYR A O 1
ATOM 1970 N N . SER A 1 250 ? -11.148 -29.312 -36.438 1 98.12 250 SER A N 1
ATOM 1971 C CA . SER A 1 250 ? -12.117 -28.547 -35.688 1 98.12 250 SER A CA 1
ATOM 1972 C C . SER A 1 250 ? -12.344 -27.156 -36.281 1 98.12 250 SER A C 1
ATOM 1974 O O . SER A 1 250 ? -11.594 -26.734 -37.156 1 98.12 250 SER A O 1
ATOM 1976 N N . ASP A 1 251 ? -13.414 -26.453 -35.875 1 97.94 251 ASP A N 1
ATOM 1977 C CA . ASP A 1 251 ? -13.727 -25.094 -36.312 1 97.94 251 ASP A CA 1
ATOM 1978 C C . ASP A 1 251 ? -12.969 -24.062 -35.5 1 97.94 251 ASP A C 1
ATOM 1980 O O . ASP A 1 251 ? -12.617 -23 -36 1 97.94 251 ASP A O 1
ATOM 1984 N N . TYR A 1 252 ? -12.836 -24.375 -34.219 1 98.31 252 TYR A N 1
ATOM 1985 C CA . TYR A 1 252 ? -12.164 -23.484 -33.281 1 98.31 252 TYR A CA 1
ATOM 1986 C C . TYR A 1 252 ? -11.008 -24.203 -32.594 1 98.31 252 TYR A C 1
ATOM 1988 O O . TYR A 1 252 ? -11.031 -25.422 -32.406 1 98.31 252 TYR A O 1
ATOM 1996 N N . LEU A 1 253 ? -9.992 -23.406 -32.219 1 98.75 253 LEU A N 1
ATOM 1997 C CA . LEU A 1 253 ? -8.852 -23.906 -31.438 1 98.75 253 LEU A CA 1
ATOM 1998 C C . LEU A 1 253 ? -8.547 -22.984 -30.266 1 98.75 253 LEU A C 1
ATOM 2000 O O . LEU A 1 253 ? -8.508 -21.75 -30.438 1 98.75 253 LEU A O 1
ATOM 2004 N N . ILE A 1 254 ? -8.484 -23.531 -29.047 1 98.81 254 ILE A N 1
ATOM 2005 C CA . ILE A 1 254 ? -7.969 -22.797 -27.891 1 98.81 254 ILE A CA 1
ATOM 2006 C C . ILE A 1 254 ? -6.629 -23.375 -27.469 1 98.81 254 ILE A C 1
ATOM 2008 O O . ILE A 1 254 ? -6.543 -24.562 -27.109 1 98.81 254 ILE A O 1
ATOM 2012 N N . VAL A 1 255 ? -5.617 -22.594 -27.516 1 98.69 255 VAL A N 1
ATOM 2013 C CA . VAL A 1 255 ? -4.277 -23.016 -27.109 1 98.69 255 VAL A CA 1
ATOM 2014 C C . VAL A 1 255 ? -4 -22.547 -25.672 1 98.69 255 VAL A C 1
ATOM 2016 O O . VAL A 1 255 ? -3.932 -21.359 -25.406 1 98.69 255 VAL A O 1
ATOM 2019 N N . THR A 1 256 ? -3.779 -23.531 -24.719 1 98.56 256 THR A N 1
ATOM 2020 C CA . THR A 1 256 ? -3.625 -23.156 -23.328 1 98.56 256 THR A CA 1
ATOM 2021 C C . THR A 1 256 ? -2.309 -23.688 -22.766 1 98.56 256 THR A C 1
ATOM 2023 O O . THR A 1 256 ? -2.158 -23.844 -21.547 1 98.56 256 THR A O 1
ATOM 2026 N N . VAL A 1 257 ? -1.321 -24.016 -23.609 1 97.38 257 VAL A N 1
ATOM 2027 C CA . VAL A 1 257 ? -0.01 -24.438 -23.125 1 97.38 257 VAL A CA 1
ATOM 2028 C C . VAL A 1 257 ? 0.721 -23.25 -22.5 1 97.38 257 VAL A C 1
ATOM 2030 O O . VAL A 1 257 ? 0.421 -22.094 -22.812 1 97.38 257 VAL A O 1
ATOM 2033 N N . PRO A 1 258 ? 1.662 -23.5 -21.609 1 96.44 258 PRO A N 1
ATOM 2034 C CA . PRO A 1 258 ? 2.365 -22.391 -20.953 1 96.44 258 PRO A CA 1
ATOM 2035 C C . PRO A 1 258 ? 3.287 -21.641 -21.922 1 96.44 258 PRO A C 1
ATOM 2037 O O . PRO A 1 258 ? 3.627 -22.156 -22.984 1 96.44 258 PRO A O 1
ATOM 2040 N N . HIS A 1 259 ? 3.607 -20.422 -21.531 1 95.44 259 HIS A N 1
ATOM 2041 C CA . HIS A 1 259 ? 4.523 -19.578 -22.297 1 95.44 259 HIS A CA 1
ATOM 2042 C C . HIS A 1 259 ? 5.824 -20.312 -22.594 1 95.44 259 HIS A C 1
ATOM 2044 O O . HIS A 1 259 ? 6.406 -20.141 -23.672 1 95.44 259 HIS A O 1
ATOM 2050 N N . SER A 1 260 ? 6.297 -21.125 -21.688 1 95.81 260 SER A N 1
ATOM 2051 C CA . SER A 1 260 ? 7.562 -21.844 -21.812 1 95.81 260 SER A CA 1
ATOM 2052 C C . SER A 1 260 ? 7.551 -22.766 -23.031 1 95.81 260 SER A C 1
ATOM 2054 O O . SER A 1 260 ? 8.602 -23.078 -23.578 1 95.81 260 SER A O 1
ATOM 2056 N N . ILE A 1 261 ? 6.371 -23.234 -23.422 1 96.06 261 ILE A N 1
ATOM 2057 C CA . ILE A 1 261 ? 6.223 -24.125 -24.578 1 96.06 261 ILE A CA 1
ATOM 2058 C C . ILE A 1 261 ? 6.09 -23.281 -25.859 1 96.06 261 ILE A C 1
ATOM 2060 O O . ILE A 1 261 ? 6.73 -23.594 -26.859 1 96.06 261 ILE A O 1
ATOM 2064 N N . LEU A 1 262 ? 5.27 -22.234 -25.75 1 95.19 262 LEU A N 1
ATOM 2065 C CA . LEU A 1 262 ? 5.047 -21.359 -26.891 1 95.19 262 LEU A CA 1
ATOM 2066 C C . LEU A 1 262 ? 6.363 -20.766 -27.391 1 95.19 262 LEU A C 1
ATOM 2068 O O . LEU A 1 262 ? 6.535 -20.516 -28.578 1 95.19 262 LEU A O 1
ATOM 2072 N N . ALA A 1 263 ? 7.258 -20.547 -26.438 1 93.94 263 ALA A N 1
ATOM 2073 C CA . ALA A 1 263 ? 8.492 -19.844 -26.734 1 93.94 263 ALA A CA 1
ATOM 2074 C C . ALA A 1 263 ? 9.547 -20.781 -27.328 1 93.94 263 ALA A C 1
ATOM 2076 O O . ALA A 1 263 ? 10.609 -20.344 -27.766 1 93.94 263 ALA A O 1
ATOM 2077 N N . LEU A 1 264 ? 9.297 -21.984 -27.375 1 94.69 264 LEU A N 1
ATOM 2078 C CA . LEU A 1 264 ? 10.258 -22.938 -27.891 1 94.69 264 LEU A CA 1
ATOM 2079 C C . LEU A 1 264 ? 10.375 -22.828 -29.406 1 94.69 264 LEU A C 1
ATOM 2081 O O . LEU A 1 264 ? 9.406 -22.469 -30.094 1 94.69 264 LEU A O 1
ATOM 2085 N N . ASP A 1 265 ? 11.562 -23.203 -29.844 1 92.75 265 ASP A N 1
ATOM 2086 C CA . ASP A 1 265 ? 11.742 -23.359 -31.281 1 92.75 265 ASP A CA 1
ATOM 2087 C C . ASP A 1 265 ? 10.836 -24.453 -31.828 1 92.75 265 ASP A C 1
ATOM 2089 O O . ASP A 1 265 ? 10.836 -25.578 -31.328 1 92.75 265 ASP A O 1
ATOM 2093 N N . PRO A 1 266 ? 10.062 -24.062 -32.875 1 90.69 266 PRO A N 1
ATOM 2094 C CA . PRO A 1 266 ? 9.148 -25.047 -33.469 1 90.69 266 PRO A CA 1
ATOM 2095 C C . PRO A 1 266 ? 9.844 -26.344 -33.844 1 90.69 266 PRO A C 1
ATOM 2097 O O . PRO A 1 266 ? 9.227 -27.422 -33.844 1 90.69 266 PRO A O 1
ATOM 2100 N N . GLY A 1 267 ? 11.07 -26.312 -34.156 1 85.25 267 GLY A N 1
ATOM 2101 C CA . GLY A 1 267 ? 11.812 -27.484 -34.562 1 85.25 267 GLY A CA 1
ATOM 2102 C C . GLY A 1 267 ? 12.352 -28.297 -33.406 1 85.25 267 GLY A C 1
ATOM 2103 O O . GLY A 1 267 ? 12.844 -29.406 -33.594 1 85.25 267 GLY A O 1
ATOM 2104 N N . SER A 1 268 ? 12.094 -27.844 -32.219 1 89.5 268 SER A N 1
ATOM 2105 C CA . SER A 1 268 ? 12.609 -28.531 -31.062 1 89.5 268 SER A CA 1
ATOM 2106 C C . SER A 1 268 ? 11.672 -29.656 -30.609 1 89.5 268 SER A C 1
ATOM 2108 O O . SER A 1 268 ? 10.531 -29.734 -31.078 1 89.5 268 SER A O 1
ATOM 2110 N N . THR A 1 269 ? 12.141 -30.641 -29.859 1 87.44 269 THR A N 1
ATOM 2111 C CA . THR A 1 269 ? 11.438 -31.844 -29.438 1 87.44 269 THR A CA 1
ATOM 2112 C C . THR A 1 269 ? 10.086 -31.5 -28.828 1 87.44 269 THR A C 1
ATOM 2114 O O . THR A 1 269 ? 9.078 -32.156 -29.109 1 87.44 269 THR A O 1
ATOM 2117 N N . ASN A 1 270 ? 9.891 -30.438 -28.094 1 90.31 270 ASN A N 1
ATOM 2118 C CA . ASN A 1 270 ? 8.633 -30.094 -27.422 1 90.31 270 ASN A CA 1
ATOM 2119 C C . ASN A 1 270 ? 8.023 -28.828 -28.016 1 90.31 270 ASN A C 1
ATOM 2121 O O . ASN A 1 270 ? 7.059 -28.297 -27.469 1 90.31 270 ASN A O 1
ATOM 2125 N N . GLY A 1 271 ? 8.5 -28.453 -29.109 1 93.38 271 GLY A N 1
ATOM 2126 C CA . GLY A 1 271 ? 8.016 -27.234 -29.75 1 93.38 271 GLY A CA 1
ATOM 2127 C C . GLY A 1 271 ? 6.758 -27.453 -30.562 1 93.38 271 GLY A C 1
ATOM 2128 O O . GLY A 1 271 ? 6.465 -28.578 -30.969 1 93.38 271 GLY A O 1
ATOM 2129 N N . LEU A 1 272 ? 5.992 -26.438 -30.781 1 96.06 272 LEU A N 1
ATOM 2130 C CA . LEU A 1 272 ? 4.777 -26.453 -31.594 1 96.06 272 LEU A CA 1
ATOM 2131 C C . LEU A 1 272 ? 5.047 -25.906 -33 1 96.06 272 LEU A C 1
ATOM 2133 O O . LEU A 1 272 ? 5.512 -24.781 -33.156 1 96.06 272 LEU A O 1
ATOM 2137 N N . VAL A 1 273 ? 4.699 -26.688 -34 1 97 273 VAL A N 1
ATOM 2138 C CA . VAL A 1 273 ? 4.848 -26.25 -35.375 1 97 273 VAL A CA 1
ATOM 2139 C C . VAL A 1 273 ? 3.539 -25.641 -35.875 1 97 273 VAL A C 1
ATOM 2141 O O . VAL A 1 273 ? 2.477 -26.25 -35.75 1 97 273 VAL A O 1
ATOM 2144 N N . TRP A 1 274 ? 3.65 -24.453 -36.375 1 97.31 274 TRP A N 1
ATOM 2145 C CA . TRP A 1 274 ? 2.494 -23.75 -36.906 1 97.31 274 TRP A CA 1
ATOM 2146 C C . TRP A 1 274 ? 2.562 -23.688 -38.438 1 97.31 274 TRP A C 1
ATOM 2148 O O . TRP A 1 274 ? 3.6 -23.328 -39 1 97.31 274 TRP A O 1
ATOM 2158 N N . GLU A 1 275 ? 1.491 -24.016 -39.094 1 96.19 275 GLU A N 1
ATOM 2159 C CA . GLU A 1 275 ? 1.381 -23.891 -40.562 1 96.19 275 GLU A CA 1
ATOM 2160 C C . GLU A 1 275 ? 0.113 -23.141 -40.938 1 96.19 275 GLU A C 1
ATOM 2162 O O . GLU A 1 275 ? -0.997 -23.641 -40.75 1 96.19 275 GLU A O 1
ATOM 2167 N N . PRO A 1 276 ? 0.323 -22.062 -41.594 1 95.69 276 PRO A N 1
ATOM 2168 C CA . PRO A 1 276 ? 1.553 -21.281 -41.781 1 95.69 276 PRO A CA 1
ATOM 2169 C C . PRO A 1 276 ? 2.186 -20.859 -40.469 1 95.69 276 PRO A C 1
ATOM 2171 O O . PRO A 1 276 ? 1.555 -20.969 -39.406 1 95.69 276 PRO A O 1
ATOM 2174 N N . LYS A 1 277 ? 3.363 -20.344 -40.531 1 95.75 277 LYS A N 1
ATOM 2175 C CA . LYS A 1 277 ? 4.082 -19.859 -39.344 1 95.75 277 LYS A CA 1
ATOM 2176 C C . LYS A 1 277 ? 3.336 -18.703 -38.688 1 95.75 277 LYS A C 1
ATOM 2178 O O . LYS A 1 277 ? 2.6 -17.969 -39.344 1 95.75 277 LYS A O 1
ATOM 2183 N N . LEU A 1 278 ? 3.596 -18.578 -37.375 1 95.25 278 LEU A N 1
ATOM 2184 C CA . LEU A 1 278 ? 3.002 -17.453 -36.656 1 95.25 278 LEU A CA 1
ATOM 2185 C C . LEU A 1 278 ? 3.562 -16.125 -37.156 1 95.25 278 LEU A C 1
ATOM 2187 O O . LEU A 1 278 ? 4.703 -16.062 -37.625 1 95.25 278 LEU A O 1
ATOM 2191 N N . PRO A 1 279 ? 2.729 -15.109 -37.031 1 94.31 279 PRO A N 1
ATOM 2192 C CA . PRO A 1 279 ? 3.248 -13.773 -37.375 1 94.31 279 PRO A CA 1
ATOM 2193 C C . PRO A 1 279 ? 4.477 -13.406 -36.531 1 94.31 279 PRO A C 1
ATOM 2195 O O . PRO A 1 279 ? 4.578 -13.805 -35.375 1 94.31 279 PRO A O 1
ATOM 2198 N N . GLN A 1 280 ? 5.328 -12.594 -37.156 1 94 280 GLN A N 1
ATOM 2199 C CA . GLN A 1 280 ? 6.594 -12.234 -36.5 1 94 280 GLN A CA 1
ATOM 2200 C C . GLN A 1 280 ? 6.367 -11.516 -35.188 1 94 280 GLN A C 1
ATOM 2202 O O . GLN A 1 280 ? 7.109 -11.719 -34.219 1 94 280 GLN A O 1
ATOM 2207 N N . ASN A 1 281 ? 5.383 -10.648 -35.094 1 92.06 281 ASN A N 1
ATOM 2208 C CA . ASN A 1 281 ? 5.098 -9.914 -33.875 1 92.06 281 ASN A CA 1
ATOM 2209 C C . ASN A 1 281 ? 4.773 -10.852 -32.719 1 92.06 281 ASN A C 1
ATOM 2211 O O . ASN A 1 281 ? 5.113 -10.562 -31.578 1 92.06 281 ASN A O 1
ATOM 2215 N N . MET A 1 282 ? 4.156 -11.938 -33.062 1 93.75 282 MET A N 1
ATOM 2216 C CA . MET A 1 282 ? 3.846 -12.922 -32.031 1 93.75 282 MET A CA 1
ATOM 2217 C C . MET A 1 282 ? 5.109 -13.633 -31.562 1 93.75 282 MET A C 1
ATOM 2219 O O . MET A 1 282 ? 5.344 -13.75 -30.359 1 93.75 282 MET A O 1
ATOM 2223 N N . THR A 1 283 ? 5.914 -14 -32.5 1 93.56 283 THR A N 1
ATOM 2224 C CA . THR A 1 283 ? 7.137 -14.703 -32.125 1 93.56 283 THR A CA 1
ATOM 2225 C C . THR A 1 283 ? 8.078 -13.781 -31.344 1 93.56 283 THR A C 1
ATOM 2227 O O . THR A 1 283 ? 8.781 -14.219 -30.438 1 93.56 283 THR A O 1
ATOM 2230 N N . ASP A 1 284 ? 8.078 -12.539 -31.734 1 92.88 284 ASP A N 1
ATOM 2231 C CA . ASP A 1 284 ? 8.867 -11.555 -31.016 1 92.88 284 ASP A CA 1
ATOM 2232 C C . ASP A 1 284 ? 8.359 -11.383 -29.578 1 92.88 284 ASP A C 1
ATOM 2234 O O . ASP A 1 284 ? 9.148 -11.242 -28.656 1 92.88 284 ASP A O 1
ATOM 2238 N N . ALA A 1 285 ? 7.074 -11.391 -29.406 1 92.44 285 ALA A N 1
ATOM 2239 C CA . ALA A 1 285 ? 6.461 -11.227 -28.094 1 92.44 285 ALA A CA 1
ATOM 2240 C C . ALA A 1 285 ? 6.82 -12.383 -27.172 1 92.44 285 ALA A C 1
ATOM 2242 O O . ALA A 1 285 ? 6.988 -12.188 -25.953 1 92.44 285 ALA A O 1
ATOM 2243 N N . PHE A 1 286 ? 6.957 -13.594 -27.734 1 92.69 286 PHE A N 1
ATOM 2244 C CA . PHE A 1 286 ? 7.328 -14.758 -26.938 1 92.69 286 PHE A CA 1
ATOM 2245 C C . PHE A 1 286 ? 8.711 -14.578 -26.328 1 92.69 286 PHE A C 1
ATOM 2247 O O . PHE A 1 286 ? 9.016 -15.164 -25.281 1 92.69 286 PHE A O 1
ATOM 2254 N N . LYS A 1 287 ? 9.461 -13.688 -26.922 1 89.56 287 LYS A N 1
ATOM 2255 C CA . LYS A 1 287 ? 10.836 -13.492 -26.484 1 89.56 287 LYS A CA 1
ATOM 2256 C C . LYS A 1 287 ? 10.953 -12.289 -25.562 1 89.56 287 LYS A C 1
ATOM 2258 O O . LYS A 1 287 ? 11.992 -12.094 -24.922 1 89.56 287 LYS A O 1
ATOM 2263 N N . SER A 1 288 ? 9.938 -11.547 -25.453 1 89.62 288 SER A N 1
ATOM 2264 C CA . SER A 1 288 ? 9.977 -10.305 -24.703 1 89.62 288 SER A CA 1
ATOM 2265 C C . SER A 1 288 ? 9.594 -10.539 -23.234 1 89.62 288 SER A C 1
ATOM 2267 O O . SER A 1 288 ? 9.625 -9.609 -22.438 1 89.62 288 SER A O 1
ATOM 2269 N N . ILE A 1 289 ? 9.242 -11.68 -22.906 1 90.88 289 ILE A N 1
ATOM 2270 C CA . ILE A 1 289 ? 8.945 -12.109 -21.547 1 90.88 289 ILE A CA 1
ATOM 2271 C C . ILE A 1 289 ? 9.641 -13.438 -21.266 1 90.88 289 ILE A C 1
ATOM 2273 O O . ILE A 1 289 ? 9.969 -14.188 -22.188 1 90.88 289 ILE A O 1
ATOM 2277 N N . HIS A 1 290 ? 9.891 -13.617 -20.031 1 93.81 290 HIS A N 1
ATOM 2278 C CA . HIS A 1 290 ? 10.594 -14.836 -19.656 1 93.81 290 HIS A CA 1
ATOM 2279 C C . HIS A 1 290 ? 9.734 -15.703 -18.75 1 93.81 290 HIS A C 1
ATOM 2281 O O . HIS A 1 290 ? 8.562 -15.406 -18.531 1 93.81 290 HIS A O 1
ATOM 2287 N N . PHE A 1 291 ? 10.258 -16.828 -18.484 1 94.75 291 PHE A N 1
ATOM 2288 C CA . PHE A 1 291 ? 9.539 -17.797 -17.672 1 94.75 291 PHE A CA 1
ATOM 2289 C C . PHE A 1 291 ? 10.336 -18.172 -16.422 1 94.75 291 PHE A C 1
ATOM 2291 O O . PHE A 1 291 ? 11.477 -18.609 -16.531 1 94.75 291 PHE A O 1
ATOM 2298 N N . GLY A 1 292 ? 9.742 -17.875 -15.203 1 96.62 292 GLY A N 1
ATOM 2299 C CA . GLY A 1 292 ? 10.406 -18.188 -13.945 1 96.62 292 GLY A CA 1
ATOM 2300 C C . GLY A 1 292 ? 10.078 -19.562 -13.414 1 96.62 292 GLY A C 1
ATOM 2301 O O . GLY A 1 292 ? 9.258 -20.281 -13.984 1 96.62 292 GLY A O 1
ATOM 2302 N N . ALA A 1 293 ? 10.812 -19.984 -12.422 1 98 293 ALA A N 1
ATOM 2303 C CA . ALA A 1 293 ? 10.586 -21.281 -11.773 1 98 293 ALA A CA 1
ATOM 2304 C C . ALA A 1 293 ? 10.562 -21.141 -10.258 1 98 293 ALA A C 1
ATOM 2306 O O . ALA A 1 293 ? 11.625 -21.094 -9.617 1 98 293 ALA A O 1
ATOM 2307 N N . LEU A 1 294 ? 9.406 -21.047 -9.773 1 98 294 LEU A N 1
ATOM 2308 C CA . LEU A 1 294 ? 9.203 -21.125 -8.328 1 98 294 LEU A CA 1
ATOM 2309 C C . LEU A 1 294 ? 8.945 -22.562 -7.891 1 98 294 LEU A C 1
ATOM 2311 O O . LEU A 1 294 ? 7.879 -23.125 -8.156 1 98 294 LEU A O 1
ATOM 2315 N N . GLY A 1 295 ? 9.969 -23.141 -7.324 1 98.31 295 GLY A N 1
ATOM 2316 C CA . GLY A 1 295 ? 9.844 -24.5 -6.832 1 98.31 295 GLY A CA 1
ATOM 2317 C C . GLY A 1 295 ? 9.586 -24.578 -5.34 1 98.31 295 GLY A C 1
ATOM 2318 O O . GLY A 1 295 ? 9.562 -23.547 -4.656 1 98.31 295 GLY A O 1
ATOM 2319 N N . LYS A 1 296 ? 9.32 -25.797 -4.867 1 98.75 296 LYS A N 1
ATOM 2320 C CA . LYS A 1 296 ? 9.086 -26.047 -3.449 1 98.75 296 LYS A CA 1
ATOM 2321 C C . LYS A 1 296 ? 9.867 -27.266 -2.963 1 98.75 296 LYS A C 1
ATOM 2323 O O . LYS A 1 296 ? 10.078 -28.203 -3.719 1 98.75 296 LYS A O 1
ATOM 2328 N N . VAL A 1 297 ? 10.25 -27.219 -1.786 1 98.75 297 VAL A N 1
ATOM 2329 C CA . VAL A 1 297 ? 10.727 -28.359 -1.027 1 98.75 297 VAL A CA 1
ATOM 2330 C C . VAL A 1 297 ? 9.898 -28.516 0.246 1 98.75 297 VAL A C 1
ATOM 2332 O O . VAL A 1 297 ? 9.727 -27.562 1.001 1 98.75 297 VAL A O 1
ATOM 2335 N N . VAL A 1 298 ? 9.391 -29.688 0.475 1 98.69 298 VAL A N 1
ATOM 2336 C CA . VAL A 1 298 ? 8.656 -29.984 1.698 1 98.69 298 VAL A CA 1
ATOM 2337 C C . VAL A 1 298 ? 9.516 -30.859 2.611 1 98.69 298 VAL A C 1
ATOM 2339 O O . VAL A 1 298 ? 10.07 -31.875 2.174 1 98.69 298 VAL A O 1
ATOM 2342 N N . PHE A 1 299 ? 9.68 -30.422 3.812 1 98.62 299 PHE A N 1
ATOM 2343 C CA . PHE A 1 299 ? 10.297 -31.266 4.836 1 98.62 299 PHE A CA 1
ATOM 2344 C C . PHE A 1 299 ? 9.281 -31.656 5.902 1 98.62 299 PHE A C 1
ATOM 2346 O O . PHE A 1 299 ? 8.586 -30.797 6.449 1 98.62 299 PHE A O 1
ATOM 2353 N N . GLU A 1 300 ? 9.188 -32.906 6.145 1 98.25 300 GLU A N 1
ATOM 2354 C CA . GLU A 1 300 ? 8.406 -33.406 7.27 1 98.25 300 GLU A CA 1
ATOM 2355 C C . GLU A 1 300 ? 9.312 -33.875 8.406 1 98.25 300 GLU A C 1
ATOM 2357 O O . GLU A 1 300 ? 10.359 -34.469 8.164 1 98.25 300 GLU A O 1
ATOM 2362 N N . PHE A 1 301 ? 8.93 -33.562 9.586 1 97.56 301 PHE A N 1
ATOM 2363 C CA . PHE A 1 301 ? 9.703 -33.906 10.773 1 97.56 301 PHE A CA 1
ATOM 2364 C C . PHE A 1 301 ? 8.844 -34.656 11.789 1 97.56 301 PHE A C 1
ATOM 2366 O O . PHE A 1 301 ? 7.621 -34.469 11.82 1 97.56 301 PHE A O 1
ATOM 2373 N N . ASP A 1 302 ? 9.5 -35.406 12.711 1 94.69 302 ASP A N 1
ATOM 2374 C CA . ASP A 1 302 ? 8.805 -36.125 13.766 1 94.69 302 ASP A CA 1
ATOM 2375 C C . ASP A 1 302 ? 8.32 -35.188 14.859 1 94.69 302 ASP A C 1
ATOM 2377 O O . ASP A 1 302 ? 7.344 -35.469 15.555 1 94.69 302 ASP A O 1
ATOM 2381 N N . HIS A 1 303 ? 9.031 -34.094 14.984 1 93.81 303 HIS A N 1
ATOM 2382 C CA . HIS A 1 303 ? 8.641 -33.094 15.984 1 93.81 303 HIS A CA 1
ATOM 2383 C C . HIS A 1 303 ? 8.961 -31.688 15.5 1 93.81 303 HIS A C 1
ATOM 2385 O O . HIS A 1 303 ? 9.758 -31.516 14.578 1 93.81 303 HIS A O 1
ATOM 2391 N N . ILE A 1 304 ? 8.344 -30.781 16.125 1 96.44 304 ILE A N 1
ATOM 2392 C CA . ILE A 1 304 ? 8.508 -29.375 15.797 1 96.44 304 ILE A CA 1
ATOM 2393 C C . ILE A 1 304 ? 9.648 -28.781 16.625 1 96.44 304 ILE A C 1
ATOM 2395 O O . ILE A 1 304 ? 9.672 -28.906 17.844 1 96.44 304 ILE A O 1
ATOM 2399 N N . PHE A 1 305 ? 10.617 -28.141 15.992 1 97.12 305 PHE A N 1
ATOM 2400 C CA . PHE A 1 305 ? 11.734 -27.547 16.719 1 97.12 305 PHE A CA 1
ATOM 2401 C C . PHE A 1 305 ? 11.742 -26.031 16.562 1 97.12 305 PHE A C 1
ATOM 2403 O O . PHE A 1 305 ? 12.594 -25.359 17.125 1 97.12 305 PHE A O 1
ATOM 2410 N N . TRP A 1 306 ? 10.922 -25.391 15.773 1 97.31 306 TRP A N 1
ATOM 2411 C CA . TRP A 1 306 ? 10.781 -23.953 15.555 1 97.31 306 TRP A CA 1
ATOM 2412 C C . TRP A 1 306 ? 9.609 -23.391 16.344 1 97.31 306 TRP A C 1
ATOM 2414 O O . TRP A 1 306 ? 8.883 -24.141 17 1 97.31 306 TRP A O 1
ATOM 2424 N N . ASN A 1 307 ? 9.438 -22.062 16.406 1 96.31 307 ASN A N 1
ATOM 2425 C CA . ASN A 1 307 ? 8.289 -21.422 17.031 1 96.31 307 ASN A CA 1
ATOM 2426 C C . ASN A 1 307 ? 7 -21.703 16.266 1 96.31 307 ASN A C 1
ATOM 2428 O O . ASN A 1 307 ? 6.73 -21.062 15.242 1 96.31 307 ASN A O 1
ATOM 2432 N N . ASN A 1 308 ? 6.188 -22.578 16.781 1 96.69 308 ASN A N 1
ATOM 2433 C CA . ASN A 1 308 ? 5.008 -23.047 16.047 1 96.69 308 ASN A CA 1
ATOM 2434 C C . ASN A 1 308 ? 3.861 -22.047 16.141 1 96.69 308 ASN A C 1
ATOM 2436 O O . ASN A 1 308 ? 2.746 -22.328 15.711 1 96.69 308 ASN A O 1
ATOM 2440 N N . ASP A 1 309 ? 4.098 -20.844 16.734 1 95.25 309 ASP A N 1
ATOM 2441 C CA . ASP A 1 309 ? 3.111 -19.766 16.719 1 95.25 309 ASP A CA 1
ATOM 2442 C C . ASP A 1 309 ? 3.203 -18.953 15.438 1 95.25 309 ASP A C 1
ATOM 2444 O O . ASP A 1 309 ? 2.312 -18.156 15.133 1 95.25 309 ASP A O 1
ATOM 2448 N N . GLN A 1 310 ? 4.254 -19.203 14.703 1 96.56 310 GLN A N 1
ATOM 2449 C CA . GLN A 1 310 ? 4.457 -18.453 13.469 1 96.56 310 GLN A CA 1
ATOM 2450 C C . GLN A 1 310 ? 3.824 -19.172 12.281 1 96.56 310 GLN A C 1
ATOM 2452 O O . GLN A 1 310 ? 3.855 -20.406 12.203 1 96.56 310 GLN A O 1
ATOM 2457 N N . ASP A 1 311 ? 3.314 -18.328 11.391 1 97.44 311 ASP A N 1
ATOM 2458 C CA . ASP A 1 311 ? 2.738 -18.891 10.172 1 97.44 311 ASP A CA 1
ATOM 2459 C C . ASP A 1 311 ? 3.822 -19.203 9.148 1 97.44 311 ASP A C 1
ATOM 2461 O O . ASP A 1 311 ? 3.676 -20.125 8.344 1 97.44 311 ASP A O 1
ATOM 2465 N N . ARG A 1 312 ? 4.836 -18.469 9.109 1 97.12 312 ARG A N 1
ATOM 2466 C CA . ARG A 1 312 ? 5.887 -18.531 8.102 1 97.12 312 ARG A CA 1
ATOM 2467 C C . ARG A 1 312 ? 7.195 -17.953 8.625 1 97.12 312 ARG A C 1
ATOM 2469 O O . ARG A 1 312 ? 7.207 -17.266 9.648 1 97.12 312 ARG A O 1
ATOM 2476 N N . PHE A 1 313 ? 8.258 -18.25 7.945 1 98.06 313 PHE A N 1
ATOM 2477 C CA . PHE A 1 313 ? 9.602 -17.781 8.25 1 98.06 313 PHE A CA 1
ATOM 2478 C C . PHE A 1 313 ? 10.305 -17.297 6.984 1 98.06 313 PHE A C 1
ATOM 2480 O O . PHE A 1 313 ? 10.18 -17.906 5.926 1 98.06 313 PHE A O 1
ATOM 2487 N N . GLN A 1 314 ? 10.93 -16.172 7.125 1 98 314 GLN A N 1
ATOM 2488 C CA . GLN A 1 314 ? 11.805 -15.695 6.055 1 98 314 GLN A CA 1
ATOM 2489 C C . GLN A 1 314 ? 13.273 -15.891 6.426 1 98 314 GLN A C 1
ATOM 2491 O O . GLN A 1 314 ? 13.703 -15.484 7.508 1 98 314 GLN A O 1
ATOM 2496 N N . ILE A 1 315 ? 14.008 -16.562 5.656 1 98.44 315 ILE A N 1
ATOM 2497 C CA . ILE A 1 315 ? 15.453 -16.672 5.816 1 98.44 315 ILE A CA 1
ATOM 2498 C C . ILE A 1 315 ? 16.156 -15.844 4.742 1 98.44 315 ILE A C 1
ATOM 2500 O O . ILE A 1 315 ? 16.031 -16.125 3.549 1 98.44 315 ILE A O 1
ATOM 2504 N N . ILE A 1 316 ? 16.891 -14.844 5.121 1 98.19 316 ILE A N 1
ATOM 2505 C CA . ILE A 1 316 ? 17.484 -13.914 4.16 1 98.19 316 ILE A CA 1
ATOM 2506 C C . ILE A 1 316 ? 18.828 -14.445 3.688 1 98.19 316 ILE A C 1
ATOM 2508 O O . ILE A 1 316 ? 19.516 -15.164 4.422 1 98.19 316 ILE A O 1
ATOM 2512 N N . ALA A 1 317 ? 19.203 -14.109 2.471 1 96.94 317 ALA A N 1
ATOM 2513 C CA . ALA A 1 317 ? 20.469 -14.508 1.875 1 96.94 317 ALA A CA 1
ATOM 2514 C C . ALA A 1 317 ? 21.625 -13.727 2.486 1 96.94 317 ALA A C 1
ATOM 2516 O O . ALA A 1 317 ? 21.438 -12.648 3.043 1 96.94 317 ALA A O 1
ATOM 2517 N N . ASP A 1 318 ? 22.797 -14.281 2.443 1 95.69 318 ASP A N 1
ATOM 2518 C CA . ASP A 1 318 ? 24 -13.57 2.848 1 95.69 318 ASP A CA 1
ATOM 2519 C C . ASP A 1 318 ? 24.344 -12.453 1.862 1 95.69 318 ASP A C 1
ATOM 2521 O O . ASP A 1 318 ? 23.859 -12.461 0.726 1 95.69 318 ASP A O 1
ATOM 2525 N N . LYS A 1 319 ? 25.078 -11.484 2.402 1 89.12 319 LYS A N 1
ATOM 2526 C CA . LYS A 1 319 ? 25.547 -10.422 1.527 1 89.12 319 LYS A CA 1
ATOM 2527 C C . LYS A 1 319 ? 26.453 -10.969 0.432 1 89.12 319 LYS A C 1
ATOM 2529 O O . LYS A 1 319 ? 27.344 -11.781 0.704 1 89.12 319 LYS A O 1
ATOM 2534 N N . LEU A 1 320 ? 26.062 -10.602 -0.771 1 76.69 320 LEU A N 1
ATOM 2535 C CA . LEU A 1 320 ? 26.875 -11.078 -1.883 1 76.69 320 LEU A CA 1
ATOM 2536 C C . LEU A 1 320 ? 28 -10.109 -2.189 1 76.69 320 LEU A C 1
ATOM 2538 O O . LEU A 1 320 ? 27.828 -8.891 -2.096 1 76.69 320 LEU A O 1
ATOM 2542 N N . ASP A 1 321 ? 29.297 -10.531 -2.248 1 66.69 321 ASP A N 1
ATOM 2543 C CA . ASP A 1 321 ? 30.391 -9.656 -2.66 1 66.69 321 ASP A CA 1
ATOM 2544 C C . ASP A 1 321 ? 30.109 -9.039 -4.027 1 66.69 321 ASP A C 1
ATOM 2546 O O . ASP A 1 321 ? 30.344 -7.848 -4.234 1 66.69 321 ASP A O 1
ATOM 2550 N N . SER A 1 322 ? 29.797 -9.891 -5.008 1 60.62 322 SER A N 1
ATOM 2551 C CA . SER A 1 322 ? 29.359 -9.469 -6.332 1 60.62 322 SER A CA 1
ATOM 2552 C C . SER A 1 322 ? 28.141 -10.242 -6.789 1 60.62 322 SER A C 1
ATOM 2554 O O . SER A 1 322 ? 27.984 -11.43 -6.48 1 60.62 322 SER A O 1
ATOM 2556 N N . ALA A 1 323 ? 27.062 -9.422 -7.066 1 59.47 323 ALA A N 1
ATOM 2557 C CA . ALA A 1 323 ? 25.875 -10.094 -7.586 1 59.47 323 ALA A CA 1
ATOM 2558 C C . ALA A 1 323 ? 26.172 -10.797 -8.906 1 59.47 323 ALA A C 1
ATOM 2560 O O . ALA A 1 323 ? 25.281 -11.359 -9.539 1 59.47 323 ALA A O 1
ATOM 2561 N N . VAL A 1 324 ? 27.469 -10.875 -9.148 1 66.38 324 VAL A N 1
ATOM 2562 C CA . VAL A 1 324 ? 27.844 -11.469 -10.438 1 66.38 324 VAL A CA 1
ATOM 2563 C C . VAL A 1 324 ? 27.609 -12.977 -10.398 1 66.38 324 VAL A C 1
ATOM 2565 O O . VAL A 1 324 ? 28 -13.648 -9.438 1 66.38 324 VAL A O 1
ATOM 2568 N N . GLY A 1 325 ? 26.75 -13.461 -11.219 1 82.94 325 GLY A N 1
ATOM 2569 C CA . GLY A 1 325 ? 26.547 -14.867 -11.492 1 82.94 325 GLY A CA 1
ATOM 2570 C C . GLY A 1 325 ? 25.375 -15.461 -10.734 1 82.94 325 GLY A C 1
ATOM 2571 O O . GLY A 1 325 ? 25.172 -16.672 -10.75 1 82.94 325 GLY A O 1
ATOM 2572 N N . LEU A 1 326 ? 24.641 -14.672 -10.008 1 92.69 326 LEU A N 1
ATOM 2573 C CA . LEU A 1 326 ? 23.516 -15.148 -9.211 1 92.69 326 LEU A CA 1
ATOM 2574 C C . LEU A 1 326 ? 22.5 -15.883 -10.086 1 92.69 326 LEU A C 1
ATOM 2576 O O . LEU A 1 326 ? 21.891 -16.859 -9.648 1 92.69 326 LEU A O 1
ATOM 2580 N N . SER A 1 327 ? 22.438 -15.492 -11.312 1 95.06 327 SER A N 1
ATOM 2581 C CA . SER A 1 327 ? 21.422 -16.031 -12.219 1 95.06 327 SER A CA 1
ATOM 2582 C C . SER A 1 327 ? 22 -17.141 -13.094 1 95.06 327 SER A C 1
ATOM 2584 O O . SER A 1 327 ? 21.281 -17.75 -13.891 1 95.06 327 SER A O 1
ATOM 2586 N N . GLU A 1 328 ? 23.266 -17.391 -12.992 1 95.38 328 GLU A N 1
ATOM 2587 C CA . GLU A 1 328 ? 23.922 -18.406 -13.812 1 95.38 328 GLU A CA 1
ATOM 2588 C C . GLU A 1 328 ? 23.469 -19.797 -13.406 1 95.38 328 GLU A C 1
ATOM 2590 O O . GLU A 1 328 ? 23.125 -20.047 -12.25 1 95.38 328 GLU A O 1
ATOM 2595 N N . LYS A 1 329 ? 23.469 -20.672 -14.367 1 96.75 329 LYS A N 1
ATOM 2596 C CA . LYS A 1 329 ? 23.141 -22.062 -14.109 1 96.75 329 LYS A CA 1
ATOM 2597 C C . LYS A 1 329 ? 24.062 -22.656 -13.055 1 96.75 329 LYS A C 1
ATOM 2599 O O . LYS A 1 329 ? 25.281 -22.469 -13.109 1 96.75 329 LYS A O 1
ATOM 2604 N N . LEU A 1 330 ? 23.484 -23.375 -12.125 1 97.31 330 LEU A N 1
ATOM 2605 C CA . LEU A 1 330 ? 24.25 -24 -11.055 1 97.31 330 LEU A CA 1
ATOM 2606 C C . LEU A 1 330 ? 24.75 -25.375 -11.461 1 97.31 330 LEU A C 1
ATOM 2608 O O . LEU A 1 330 ? 23.938 -26.234 -11.844 1 97.31 330 LEU A O 1
ATOM 2612 N N . GLU A 1 331 ? 26.031 -25.609 -11.391 1 96.62 331 GLU A N 1
ATOM 2613 C CA . GLU A 1 331 ? 26.625 -26.922 -11.695 1 96.62 331 GLU A CA 1
ATOM 2614 C C . GLU A 1 331 ? 26.844 -27.734 -10.43 1 96.62 331 GLU A C 1
ATOM 2616 O O . GLU A 1 331 ? 27.016 -28.953 -10.492 1 96.62 331 GLU A O 1
ATOM 2621 N N . THR A 1 332 ? 26.969 -27.047 -9.383 1 97.44 332 THR A N 1
ATOM 2622 C CA . THR A 1 332 ? 27.141 -27.672 -8.07 1 97.44 332 THR A CA 1
ATOM 2623 C C . THR A 1 332 ? 26.188 -27.031 -7.059 1 97.44 332 THR A C 1
ATOM 2625 O O . THR A 1 332 ? 25.594 -25.984 -7.328 1 97.44 332 THR A O 1
ATOM 2628 N N . LEU A 1 333 ? 26.016 -27.719 -6.012 1 97.62 333 LEU A N 1
ATOM 2629 C CA . LEU A 1 333 ? 25.172 -27.188 -4.941 1 97.62 333 LEU A CA 1
ATOM 2630 C C . LEU A 1 333 ? 25.75 -25.891 -4.398 1 97.62 333 LEU A C 1
ATOM 2632 O O . LEU A 1 333 ? 26.922 -25.844 -3.992 1 97.62 333 LEU A O 1
ATOM 2636 N N . PRO A 1 334 ? 25.031 -24.766 -4.461 1 96.12 334 PRO A N 1
ATOM 2637 C CA . PRO A 1 334 ? 25.562 -23.531 -3.904 1 96.12 334 PRO A CA 1
ATOM 2638 C C . PRO A 1 334 ? 25.656 -23.547 -2.379 1 96.12 334 PRO A C 1
ATOM 2640 O O . PRO A 1 334 ? 25.031 -24.406 -1.735 1 96.12 334 PRO A O 1
ATOM 2643 N N . ALA A 1 335 ? 26.438 -22.609 -1.824 1 95.38 335 ALA A N 1
ATOM 2644 C CA . ALA A 1 335 ? 26.516 -22.5 -0.371 1 95.38 335 ALA A CA 1
ATOM 2645 C C . ALA A 1 335 ? 25.156 -22.125 0.229 1 95.38 335 ALA A C 1
ATOM 2647 O O . ALA A 1 335 ? 24.406 -21.359 -0.369 1 95.38 335 ALA A O 1
ATOM 2648 N N . PRO A 1 336 ? 24.906 -22.719 1.425 1 96.38 336 PRO A N 1
ATOM 2649 C CA . PRO A 1 336 ? 23.703 -22.25 2.109 1 96.38 336 PRO A CA 1
ATOM 2650 C C . PRO A 1 336 ? 23.656 -20.734 2.242 1 96.38 336 PRO A C 1
ATOM 2652 O O . PRO A 1 336 ? 24.719 -20.078 2.277 1 96.38 336 PRO A O 1
ATOM 2655 N N . PHE A 1 337 ? 22.516 -20.141 2.182 1 97.12 337 PHE A N 1
ATOM 2656 C CA . PHE A 1 337 ? 22.25 -18.719 2.363 1 97.12 337 PHE A CA 1
ATOM 2657 C C . PHE A 1 337 ? 22.672 -17.922 1.131 1 97.12 337 PHE A C 1
ATOM 2659 O O . PHE A 1 337 ? 22.703 -16.703 1.159 1 97.12 337 PHE A O 1
ATOM 2666 N N . THR A 1 338 ? 23.047 -18.625 0.005 1 96.25 338 THR A N 1
ATOM 2667 C CA . THR A 1 338 ? 23.266 -17.922 -1.254 1 96.25 338 THR A CA 1
ATOM 2668 C C . THR A 1 338 ? 21.969 -17.312 -1.769 1 96.25 338 THR A C 1
ATOM 2670 O O . THR A 1 338 ? 21.969 -16.188 -2.275 1 96.25 338 THR A O 1
ATOM 2673 N N . TYR A 1 339 ? 20.906 -18.031 -1.684 1 97.44 339 TYR A N 1
ATOM 2674 C CA . TYR A 1 339 ? 19.562 -17.594 -2.072 1 97.44 339 TYR A CA 1
ATOM 2675 C C . TYR A 1 339 ? 18.641 -17.531 -0.864 1 97.44 339 TYR A C 1
ATOM 2677 O O . TYR A 1 339 ? 18.797 -18.297 0.09 1 97.44 339 TYR A O 1
ATOM 2685 N N . PRO A 1 340 ? 17.688 -16.562 -0.857 1 97.94 340 PRO A N 1
ATOM 2686 C CA . PRO A 1 340 ? 16.719 -16.516 0.251 1 97.94 340 PRO A CA 1
ATOM 2687 C C . PRO A 1 340 ? 15.758 -17.703 0.244 1 97.94 340 PRO A C 1
ATOM 2689 O O . PRO A 1 340 ? 15.656 -18.422 -0.758 1 97.94 340 PRO A O 1
ATOM 2692 N N . ALA A 1 341 ? 15.172 -17.906 1.384 1 97.69 341 ALA A N 1
ATOM 2693 C CA . ALA A 1 341 ? 14.156 -18.953 1.523 1 97.69 341 ALA A CA 1
ATOM 2694 C C . ALA A 1 341 ? 12.93 -18.422 2.258 1 97.69 341 ALA A C 1
ATOM 2696 O O . ALA A 1 341 ? 13.031 -17.484 3.059 1 97.69 341 ALA A O 1
ATOM 2697 N N . PHE A 1 342 ? 11.836 -18.922 1.929 1 97.5 342 PHE A N 1
ATOM 2698 C CA . PHE A 1 342 ? 10.555 -18.672 2.564 1 97.5 342 PHE A CA 1
ATOM 2699 C C . PHE A 1 342 ? 9.891 -19.984 2.979 1 97.5 342 PHE A C 1
ATOM 2701 O O . PHE A 1 342 ? 9.625 -20.844 2.137 1 97.5 342 PHE A O 1
ATOM 2708 N N . ALA A 1 343 ? 9.664 -20.141 4.281 1 98.25 343 ALA A N 1
ATOM 2709 C CA . ALA A 1 343 ? 9.117 -21.406 4.793 1 98.25 343 ALA A CA 1
ATOM 2710 C C . ALA A 1 343 ? 7.707 -21.203 5.34 1 98.25 343 ALA A C 1
ATOM 2712 O O . ALA A 1 343 ? 7.492 -20.391 6.242 1 98.25 343 ALA A O 1
ATOM 2713 N N . VAL A 1 344 ? 6.805 -21.938 4.801 1 98.06 344 VAL A N 1
ATOM 2714 C CA . VAL A 1 344 ? 5.438 -21.938 5.309 1 98.06 344 VAL A CA 1
ATOM 2715 C C . VAL A 1 344 ? 5.289 -23.031 6.371 1 98.06 344 VAL A C 1
ATOM 2717 O O . VAL A 1 344 ? 5.637 -24.188 6.133 1 98.06 344 VAL A O 1
ATOM 2720 N N . ASN A 1 345 ? 4.789 -22.672 7.512 1 98.25 345 ASN A N 1
ATOM 2721 C CA . ASN A 1 345 ? 4.633 -23.578 8.648 1 98.25 345 ASN A CA 1
ATOM 2722 C C . ASN A 1 345 ? 3.324 -24.359 8.562 1 98.25 345 ASN A C 1
ATOM 2724 O O . ASN A 1 345 ? 2.324 -23.969 9.172 1 98.25 345 ASN A O 1
ATOM 2728 N N . PHE A 1 346 ? 3.373 -25.484 7.953 1 97.5 346 PHE A N 1
ATOM 2729 C CA . PHE A 1 346 ? 2.174 -26.281 7.723 1 97.5 346 PHE A CA 1
ATOM 2730 C C . PHE A 1 346 ? 1.689 -26.922 9.023 1 97.5 346 PHE A C 1
ATOM 2732 O O . PHE A 1 346 ? 0.521 -27.281 9.133 1 97.5 346 PHE A O 1
ATOM 2739 N N . SER A 1 347 ? 2.59 -27.016 9.992 1 96.75 347 SER A N 1
ATOM 2740 C CA . SER A 1 347 ? 2.164 -27.531 11.289 1 96.75 347 SER A CA 1
ATOM 2741 C C . SER A 1 347 ? 1.219 -26.547 11.984 1 96.75 347 SER A C 1
ATOM 2743 O O . SER A 1 347 ? 0.247 -26.969 12.617 1 96.75 347 SER A O 1
ATOM 2745 N N . ARG A 1 348 ? 1.546 -25.297 11.812 1 95.81 348 ARG A N 1
ATOM 2746 C CA . ARG A 1 348 ? 0.672 -24.266 12.352 1 95.81 348 ARG A CA 1
ATOM 2747 C C . ARG A 1 348 ? -0.642 -24.203 11.578 1 95.81 348 ARG A C 1
ATOM 2749 O O . ARG A 1 348 ? -1.718 -24.141 12.18 1 95.81 348 ARG A O 1
ATOM 2756 N N . VAL A 1 349 ? -0.561 -24.25 10.281 1 95.06 349 VAL A N 1
ATOM 2757 C CA . VAL A 1 349 ? -1.7 -24.094 9.383 1 95.06 349 VAL A CA 1
ATOM 2758 C C . VAL A 1 349 ? -2.693 -25.234 9.602 1 95.06 349 VAL A C 1
ATOM 2760 O O . VAL A 1 349 ? -3.904 -25.016 9.648 1 95.06 349 VAL A O 1
ATOM 2763 N N . HIS A 1 350 ? -2.188 -26.438 9.758 1 94.88 350 HIS A N 1
ATOM 2764 C CA . HIS A 1 350 ? -3.035 -27.625 9.836 1 94.88 350 HIS A CA 1
ATOM 2765 C C . HIS A 1 350 ? -3.174 -28.109 11.273 1 94.88 350 HIS A C 1
ATOM 2767 O O . HIS A 1 350 ? -3.895 -29.078 11.539 1 94.88 350 HIS A O 1
ATOM 2773 N N . LYS A 1 351 ? -2.531 -27.469 12.242 1 91 351 LYS A N 1
ATOM 2774 C CA . LYS A 1 351 ? -2.584 -27.812 13.656 1 91 351 LYS A CA 1
ATOM 2775 C C . LYS A 1 351 ? -2.199 -29.281 13.883 1 91 351 LYS A C 1
ATOM 2777 O O . LYS A 1 351 ? -2.934 -30.031 14.531 1 91 351 LYS A O 1
ATOM 2782 N N . THR A 1 352 ? -1.035 -29.609 13.336 1 90.75 352 THR A N 1
ATOM 2783 C CA . THR A 1 352 ? -0.572 -30.984 13.461 1 90.75 352 THR A CA 1
ATOM 2784 C C . THR A 1 352 ? 0.442 -31.109 14.594 1 90.75 352 THR A C 1
ATOM 2786 O O . THR A 1 352 ? 0.992 -30.109 15.062 1 90.75 352 THR A O 1
ATOM 2789 N N . THR A 1 353 ? 0.632 -32.375 15.031 1 84.5 353 THR A N 1
ATOM 2790 C CA . THR A 1 353 ? 1.635 -32.656 16.047 1 84.5 353 THR A CA 1
ATOM 2791 C C . THR A 1 353 ? 3.014 -32.844 15.422 1 84.5 353 THR A C 1
ATOM 2793 O O . THR A 1 353 ? 4.02 -32.406 15.984 1 84.5 353 THR A O 1
ATOM 2796 N N . GLY A 1 354 ? 3.053 -33.5 14.25 1 88.5 354 GLY A N 1
ATOM 2797 C CA . GLY A 1 354 ? 4.293 -33.531 13.492 1 88.5 354 GLY A CA 1
ATOM 2798 C C . GLY A 1 354 ? 4.609 -32.219 12.789 1 88.5 354 GLY A C 1
ATOM 2799 O O . GLY A 1 354 ? 3.74 -31.375 12.641 1 88.5 354 GLY A O 1
ATOM 2800 N N . GLY A 1 355 ? 5.969 -32.125 12.586 1 93.75 355 GLY A N 1
ATOM 2801 C CA . GLY A 1 355 ? 6.395 -30.891 11.938 1 93.75 355 GLY A CA 1
ATOM 2802 C C . GLY A 1 355 ? 6.457 -31 10.43 1 93.75 355 GLY A C 1
ATOM 2803 O O . GLY A 1 355 ? 6.902 -32 9.891 1 93.75 355 GLY A O 1
ATOM 2804 N N . SER A 1 356 ? 5.973 -29.969 9.703 1 97.06 356 SER A N 1
ATOM 2805 C CA . SER A 1 356 ? 6.152 -29.875 8.258 1 97.06 356 SER A CA 1
ATOM 2806 C C . SER A 1 356 ? 6.355 -28.422 7.82 1 97.06 356 SER A C 1
ATOM 2808 O O . SER A 1 356 ? 5.652 -27.531 8.281 1 97.06 356 SER A O 1
ATOM 2810 N N . LEU A 1 357 ? 7.367 -28.188 7.02 1 98.31 357 LEU A N 1
ATOM 2811 C CA . LEU A 1 357 ? 7.668 -26.906 6.406 1 98.31 357 LEU A CA 1
ATOM 2812 C C . LEU A 1 357 ? 7.68 -27.016 4.887 1 98.31 357 LEU A C 1
ATOM 2814 O O . LEU A 1 357 ? 8.227 -27.969 4.332 1 98.31 357 LEU A O 1
ATOM 2818 N N . VAL A 1 358 ? 7.008 -26.125 4.23 1 98.62 358 VAL A N 1
ATOM 2819 C CA . VAL A 1 358 ? 7.074 -26 2.779 1 98.62 358 VAL A CA 1
ATOM 2820 C C . VAL A 1 358 ? 7.93 -24.781 2.41 1 98.62 358 VAL A C 1
ATOM 2822 O O . VAL A 1 358 ? 7.57 -23.641 2.723 1 98.62 358 VAL A O 1
ATOM 2825 N N . ILE A 1 359 ? 8.977 -25.016 1.745 1 98.75 359 ILE A N 1
ATOM 2826 C CA . ILE A 1 359 ? 9.945 -23.969 1.434 1 98.75 359 ILE A CA 1
ATOM 2827 C C . ILE A 1 359 ? 9.82 -23.578 -0.036 1 98.75 359 ILE A C 1
ATOM 2829 O O . ILE A 1 359 ? 9.766 -24.438 -0.917 1 98.75 359 ILE A O 1
ATOM 2833 N N . LEU A 1 360 ? 9.75 -22.281 -0.289 1 98.62 360 LEU A N 1
ATOM 2834 C CA . LEU A 1 360 ? 9.766 -21.75 -1.647 1 98.62 360 LEU A CA 1
ATOM 2835 C C . LEU A 1 360 ? 11.188 -21.453 -2.098 1 98.62 360 LEU A C 1
ATOM 2837 O O . LEU A 1 360 ? 12 -20.953 -1.314 1 98.62 360 LEU A O 1
ATOM 2841 N N . MET A 1 361 ? 11.516 -21.797 -3.275 1 97.62 361 MET A N 1
ATOM 2842 C CA . MET A 1 361 ? 12.82 -21.516 -3.871 1 97.62 361 MET A CA 1
ATOM 2843 C C . MET A 1 361 ? 12.664 -20.938 -5.273 1 97.62 361 MET A C 1
ATOM 2845 O O . MET A 1 361 ? 11.586 -21.016 -5.867 1 97.62 361 MET A O 1
ATOM 2849 N N . GLN A 1 362 ? 13.648 -20.312 -5.789 1 98.25 362 GLN A N 1
ATOM 2850 C CA . GLN A 1 362 ? 13.633 -19.641 -7.082 1 98.25 362 GLN A CA 1
ATOM 2851 C C . GLN A 1 362 ? 14.719 -20.203 -8 1 98.25 362 GLN A C 1
ATOM 2853 O O . GLN A 1 362 ? 15.672 -20.828 -7.535 1 98.25 362 GLN A O 1
ATOM 2858 N N . SER A 1 363 ? 14.516 -20.031 -9.336 1 98.06 363 SER A N 1
ATOM 2859 C CA . SER A 1 363 ? 15.602 -20.25 -10.281 1 98.06 363 SER A CA 1
ATOM 2860 C C . SER A 1 363 ? 16.781 -19.328 -10 1 98.06 363 SER A C 1
ATOM 2862 O O . SER A 1 363 ? 16.594 -18.172 -9.617 1 98.06 363 SER A O 1
ATOM 2864 N N . PRO A 1 364 ? 18.016 -19.844 -10.047 1 98.06 364 PRO A N 1
ATOM 2865 C CA . PRO A 1 364 ? 18.391 -21.141 -10.617 1 98.06 364 PRO A CA 1
ATOM 2866 C C . PRO A 1 364 ? 18.453 -22.266 -9.578 1 98.06 364 PRO A C 1
ATOM 2868 O O . PRO A 1 364 ? 18.75 -23.406 -9.906 1 98.06 364 PRO A O 1
ATOM 2871 N N . LEU A 1 365 ? 18.219 -21.953 -8.305 1 98.56 365 LEU A N 1
ATOM 2872 C CA . LEU A 1 365 ? 18.25 -22.969 -7.266 1 98.56 365 LEU A CA 1
ATOM 2873 C C . LEU A 1 365 ? 17.188 -24.047 -7.523 1 98.56 365 LEU A C 1
ATOM 2875 O O . LEU A 1 365 ? 17.453 -25.234 -7.352 1 98.56 365 LEU A O 1
ATOM 2879 N N . THR A 1 366 ? 16 -23.625 -7.91 1 98.75 366 THR A N 1
ATOM 2880 C CA . THR A 1 366 ? 14.938 -24.562 -8.25 1 98.75 366 THR A CA 1
ATOM 2881 C C . THR A 1 366 ? 15.414 -25.562 -9.297 1 98.75 366 THR A C 1
ATOM 2883 O O . THR A 1 366 ? 15.242 -26.781 -9.133 1 98.75 366 THR A O 1
ATOM 2886 N N . ASP A 1 367 ? 16 -25.062 -10.375 1 98.56 367 ASP A N 1
ATOM 2887 C CA . ASP A 1 367 ? 16.5 -25.906 -11.453 1 98.56 367 ASP A CA 1
ATOM 2888 C C . ASP A 1 367 ? 17.469 -26.953 -10.922 1 98.56 367 ASP A C 1
ATOM 2890 O O . ASP A 1 367 ? 17.359 -28.141 -11.258 1 98.56 367 ASP A O 1
ATOM 2894 N N . TYR A 1 368 ? 18.328 -26.531 -10.102 1 98.69 368 TYR A N 1
ATOM 2895 C CA . TYR A 1 368 ? 19.375 -27.422 -9.586 1 98.69 368 TYR A CA 1
ATOM 2896 C C . TYR A 1 368 ? 18.766 -28.469 -8.664 1 98.69 368 TYR A C 1
ATOM 2898 O O . TYR A 1 368 ? 19.016 -29.672 -8.844 1 98.69 368 TYR A O 1
ATOM 2906 N N . LEU A 1 369 ? 17.969 -28.094 -7.699 1 98.81 369 LEU A N 1
ATOM 2907 C CA . LEU A 1 369 ? 17.469 -29.016 -6.688 1 98.81 369 LEU A CA 1
ATOM 2908 C C . LEU A 1 369 ? 16.422 -29.953 -7.281 1 98.81 369 LEU A C 1
ATOM 2910 O O . LEU A 1 369 ? 16.281 -31.094 -6.828 1 98.81 369 LEU A O 1
ATOM 2914 N N . GLU A 1 370 ? 15.68 -29.516 -8.281 1 98.69 370 GLU A N 1
ATOM 2915 C CA . GLU A 1 370 ? 14.75 -30.422 -8.945 1 98.69 370 GLU A CA 1
ATOM 2916 C C . GLU A 1 370 ? 15.5 -31.5 -9.727 1 98.69 370 GLU A C 1
ATOM 2918 O O . GLU A 1 370 ? 15.016 -32.625 -9.859 1 98.69 370 GLU A O 1
ATOM 2923 N N . ALA A 1 371 ? 16.672 -31.188 -10.18 1 98.44 371 ALA A N 1
ATOM 2924 C CA . ALA A 1 371 ? 17.516 -32.156 -10.859 1 98.44 371 ALA A CA 1
ATOM 2925 C C . ALA A 1 371 ? 18.281 -33 -9.859 1 98.44 371 ALA A C 1
ATOM 2927 O O . ALA A 1 371 ? 18.719 -34.125 -10.18 1 98.44 371 ALA A O 1
ATOM 2928 N N . HIS A 1 372 ? 18.484 -32.5 -8.617 1 98.56 372 HIS A N 1
ATOM 2929 C CA . HIS A 1 372 ? 19.219 -33.188 -7.559 1 98.56 372 HIS A CA 1
ATOM 2930 C C . HIS A 1 372 ? 18.438 -33.156 -6.246 1 98.56 372 HIS A C 1
ATOM 2932 O O . HIS A 1 372 ? 18.953 -32.656 -5.238 1 98.56 372 HIS A O 1
ATOM 2938 N N . PRO A 1 373 ? 17.266 -33.781 -6.219 1 98.44 373 PRO A N 1
ATOM 2939 C CA . PRO A 1 373 ? 16.391 -33.625 -5.043 1 98.44 373 PRO A CA 1
ATOM 2940 C C . PRO A 1 373 ? 17.047 -34.188 -3.771 1 98.44 373 PRO A C 1
ATOM 2942 O O . PRO A 1 373 ? 16.703 -33.719 -2.67 1 98.44 373 PRO A O 1
ATOM 2945 N N . GLU A 1 374 ? 17.969 -35.125 -3.896 1 98.06 374 GLU A N 1
ATOM 2946 C CA . GLU A 1 374 ? 18.625 -35.719 -2.75 1 98.06 374 GLU A CA 1
ATOM 2947 C C . GLU A 1 374 ? 19.5 -34.719 -2.014 1 98.06 374 GLU A C 1
ATOM 2949 O O . GLU A 1 374 ? 19.906 -34.969 -0.875 1 98.06 374 GLU A O 1
ATOM 2954 N N . GLN A 1 375 ? 19.766 -33.562 -2.615 1 98.69 375 GLN A N 1
ATOM 2955 C CA . GLN A 1 375 ? 20.672 -32.594 -2.025 1 98.69 375 GLN A CA 1
ATOM 2956 C C . GLN A 1 375 ? 19.891 -31.469 -1.335 1 98.69 375 GLN A C 1
ATOM 2958 O O . GLN A 1 375 ? 20.484 -30.547 -0.765 1 98.69 375 GLN A O 1
ATOM 2963 N N . ALA A 1 376 ? 18.594 -31.547 -1.34 1 98.81 376 ALA A N 1
ATOM 2964 C CA . ALA A 1 376 ? 17.766 -30.484 -0.786 1 98.81 376 ALA A CA 1
ATOM 2965 C C . ALA A 1 376 ? 18.031 -30.297 0.705 1 98.81 376 ALA A C 1
ATOM 2967 O O . ALA A 1 376 ? 18.188 -29.172 1.177 1 98.81 376 ALA A O 1
ATOM 2968 N N . TRP A 1 377 ? 18.094 -31.391 1.412 1 98.75 377 TRP A N 1
ATOM 2969 C CA . TRP A 1 377 ? 18.297 -31.281 2.855 1 98.75 377 TRP A CA 1
ATOM 2970 C C . TRP A 1 377 ? 19.656 -30.703 3.182 1 98.75 377 TRP A C 1
ATOM 2972 O O . TRP A 1 377 ? 19.781 -29.844 4.066 1 98.75 377 TRP A O 1
ATOM 2982 N N . ALA A 1 378 ? 20.672 -31.141 2.502 1 98.5 378 ALA A N 1
ATOM 2983 C CA . ALA A 1 378 ? 22.016 -30.609 2.736 1 98.5 378 ALA A CA 1
ATOM 2984 C C . ALA A 1 378 ? 22.047 -29.094 2.547 1 98.5 378 ALA A C 1
ATOM 2986 O O . ALA A 1 378 ? 22.719 -28.391 3.291 1 98.5 378 ALA A O 1
ATOM 2987 N N . TYR A 1 379 ? 21.344 -28.609 1.596 1 98.69 379 TYR A N 1
ATOM 2988 C CA . TYR A 1 379 ? 21.328 -27.172 1.3 1 98.69 379 TYR A CA 1
ATOM 2989 C C . TYR A 1 379 ? 20.594 -26.406 2.393 1 98.69 379 TYR A C 1
ATOM 2991 O O . TYR A 1 379 ? 21.078 -25.344 2.838 1 98.69 379 TYR A O 1
ATOM 2999 N N . TYR A 1 380 ? 19.453 -26.906 2.893 1 98.75 380 TYR A N 1
ATOM 3000 C CA . TYR A 1 380 ? 18.562 -26.094 3.717 1 98.75 380 TYR A CA 1
ATOM 3001 C C . TYR A 1 380 ? 18.828 -26.328 5.199 1 98.75 380 TYR A C 1
ATOM 3003 O O . TYR A 1 380 ? 18.375 -25.547 6.047 1 98.75 380 TYR A O 1
ATOM 3011 N N . LYS A 1 381 ? 19.547 -27.406 5.547 1 98.56 381 LYS A N 1
ATOM 3012 C CA . LYS A 1 381 ? 19.75 -27.75 6.953 1 98.56 381 LYS A CA 1
ATOM 3013 C C . LYS A 1 381 ? 20.359 -26.578 7.727 1 98.56 381 LYS A C 1
ATOM 3015 O O . LYS A 1 381 ? 19.828 -26.172 8.766 1 98.56 381 LYS A O 1
ATOM 3020 N N . PRO A 1 382 ? 21.438 -25.922 7.23 1 98.12 382 PRO A N 1
ATOM 3021 C CA . PRO A 1 382 ? 22 -24.812 7.996 1 98.12 382 PRO A CA 1
ATOM 3022 C C . PRO A 1 382 ? 21.016 -23.656 8.148 1 98.12 382 PRO A C 1
ATOM 3024 O O . PRO A 1 382 ? 21.031 -22.953 9.156 1 98.12 382 PRO A O 1
ATOM 3027 N N . MET A 1 383 ? 20.219 -23.438 7.141 1 98.25 383 MET A N 1
ATOM 3028 C CA . MET A 1 383 ? 19.219 -22.359 7.168 1 98.25 383 MET A CA 1
ATOM 3029 C C . MET A 1 383 ? 18.125 -22.672 8.18 1 98.25 383 MET A C 1
ATOM 3031 O O . MET A 1 383 ? 17.781 -21.812 9 1 98.25 383 MET A O 1
ATOM 3035 N N . LEU A 1 384 ? 17.656 -23.922 8.156 1 98.44 384 LEU A N 1
ATOM 3036 C CA . LEU A 1 384 ? 16.562 -24.312 9.047 1 98.44 384 LEU A CA 1
ATOM 3037 C C . LEU A 1 384 ? 17.047 -24.406 10.484 1 98.44 384 LEU A C 1
ATOM 3039 O O . LEU A 1 384 ? 16.266 -24.281 11.422 1 98.44 384 LEU A O 1
ATOM 3043 N N . GLN A 1 385 ? 18.344 -24.688 10.664 1 98.25 385 GLN A N 1
ATOM 3044 C CA . GLN A 1 385 ? 18.938 -24.703 12 1 98.25 385 GLN A CA 1
ATOM 3045 C C . GLN A 1 385 ? 18.719 -23.359 12.703 1 98.25 385 GLN A C 1
ATOM 3047 O O . GLN A 1 385 ? 18.562 -23.312 13.922 1 98.25 385 GLN A O 1
ATOM 3052 N N . GLN A 1 386 ? 18.625 -22.266 11.977 1 97.94 386 GLN A N 1
ATOM 3053 C CA . GLN A 1 386 ? 18.438 -20.938 12.547 1 97.94 386 GLN A CA 1
ATOM 3054 C C . GLN A 1 386 ? 17.047 -20.797 13.156 1 97.94 386 GLN A C 1
ATOM 3056 O O . GLN A 1 386 ? 16.797 -19.875 13.945 1 97.94 386 GLN A O 1
ATOM 3061 N N . LEU A 1 387 ? 16.094 -21.625 12.766 1 97.81 387 LEU A N 1
ATOM 3062 C CA . LEU A 1 387 ? 14.719 -21.531 13.234 1 97.81 387 LEU A CA 1
ATOM 3063 C C . LEU A 1 387 ? 14.562 -22.219 14.586 1 97.81 387 LEU A C 1
ATOM 3065 O O . LEU A 1 387 ? 13.523 -22.062 15.25 1 97.81 387 LEU A O 1
ATOM 3069 N N . ALA A 1 388 ? 15.555 -22.969 15 1 97.62 388 ALA A N 1
ATOM 3070 C CA . ALA A 1 388 ? 15.445 -23.766 16.234 1 97.62 388 ALA A CA 1
ATOM 3071 C C . ALA A 1 388 ? 15.211 -22.859 17.438 1 97.62 388 ALA A C 1
ATOM 3073 O O . ALA A 1 388 ? 15.953 -21.906 17.656 1 97.62 388 ALA A O 1
ATOM 3074 N N . VAL A 1 389 ? 14.195 -23.203 18.203 1 96.06 389 VAL A N 1
ATOM 3075 C CA . VAL A 1 389 ? 13.898 -22.438 19.406 1 96.06 389 VAL A CA 1
ATOM 3076 C C . VAL A 1 389 ? 15.078 -22.531 20.375 1 96.06 389 VAL A C 1
ATOM 3078 O O . VAL A 1 389 ? 15.445 -21.531 21 1 96.06 389 VAL A O 1
ATOM 3081 N N . ASP A 1 390 ? 15.672 -23.703 20.516 1 94.69 390 ASP A N 1
ATOM 3082 C CA . ASP A 1 390 ? 16.922 -23.906 21.234 1 94.69 390 ASP A CA 1
ATOM 3083 C C . ASP A 1 390 ? 18.109 -23.969 20.266 1 94.69 390 ASP A C 1
ATOM 3085 O O . ASP A 1 390 ? 18.359 -25 19.641 1 94.69 390 ASP A O 1
ATOM 3089 N N . PRO A 1 391 ? 18.781 -22.922 20.172 1 90.19 391 PRO A N 1
ATOM 3090 C CA . PRO A 1 391 ? 19.844 -22.844 19.156 1 90.19 391 PRO A CA 1
ATOM 3091 C C . PRO A 1 391 ? 20.984 -23.844 19.422 1 90.19 391 PRO A C 1
ATOM 3093 O O . PRO A 1 391 ? 21.812 -24.078 18.547 1 90.19 391 PRO A O 1
ATOM 3096 N N . THR A 1 392 ? 21.062 -24.375 20.594 1 91.75 392 THR A N 1
ATOM 3097 C CA . THR A 1 392 ? 22.141 -25.281 20.953 1 91.75 392 THR A CA 1
ATOM 3098 C C . THR A 1 392 ? 21.828 -26.703 20.5 1 91.75 392 THR A C 1
ATOM 3100 O O . THR A 1 392 ? 22.719 -27.562 20.469 1 91.75 392 THR A O 1
ATOM 3103 N N . GLN A 1 393 ? 20.609 -26.906 20.172 1 92.94 393 GLN A N 1
ATOM 3104 C CA . GLN A 1 393 ? 20.203 -28.25 19.75 1 92.94 393 GLN A CA 1
ATOM 3105 C C . GLN A 1 393 ? 20.328 -28.406 18.234 1 92.94 393 GLN A C 1
ATOM 3107 O O . GLN A 1 393 ? 19.953 -27.516 17.469 1 92.94 393 GLN A O 1
ATOM 3112 N N . THR A 1 394 ? 20.906 -29.5 17.859 1 95.44 394 THR A N 1
ATOM 3113 C CA . THR A 1 394 ? 20.922 -29.844 16.453 1 95.44 394 THR A CA 1
ATOM 3114 C C . THR A 1 394 ? 19.531 -30.312 15.992 1 95.44 394 THR A C 1
ATOM 3116 O O . THR A 1 394 ? 18.906 -31.141 16.656 1 95.44 394 THR A O 1
ATOM 3119 N N . ILE A 1 395 ? 19.078 -29.797 14.891 1 97 395 ILE A N 1
ATOM 3120 C CA . ILE A 1 395 ? 17.734 -30.125 14.438 1 97 395 ILE A CA 1
ATOM 3121 C C . ILE A 1 395 ? 17.703 -31.547 13.883 1 97 395 ILE A C 1
ATOM 3123 O O . ILE A 1 395 ? 18.719 -32.062 13.422 1 97 395 ILE A O 1
ATOM 3127 N N . PRO A 1 396 ? 16.578 -32.188 13.93 1 96.12 396 PRO A N 1
ATOM 3128 C CA . PRO A 1 396 ? 16.469 -33.562 13.445 1 96.12 396 PRO A CA 1
ATOM 3129 C C . PRO A 1 396 ? 16.5 -33.688 11.922 1 96.12 396 PRO A C 1
ATOM 3131 O O . PRO A 1 396 ? 16.266 -32.688 11.227 1 96.12 396 PRO A O 1
ATOM 3134 N N . GLU A 1 397 ? 16.812 -34.906 11.469 1 97.12 397 GLU A N 1
ATOM 3135 C CA . GLU A 1 397 ? 16.641 -35.188 10.055 1 97.12 397 GLU A CA 1
ATOM 3136 C C . GLU A 1 397 ? 15.172 -35.25 9.672 1 97.12 397 GLU A C 1
ATOM 3138 O O . GLU A 1 397 ? 14.336 -35.719 10.461 1 97.12 397 GLU A O 1
ATOM 3143 N N . PRO A 1 398 ? 14.859 -34.781 8.5 1 98 398 PRO A N 1
ATOM 3144 C CA . PRO A 1 398 ? 13.469 -34.906 8.078 1 98 398 PRO A CA 1
ATOM 3145 C C . PRO A 1 398 ? 13.07 -36.375 7.852 1 98 398 PRO A C 1
ATOM 3147 O O . PRO A 1 398 ? 13.898 -37.188 7.43 1 98 398 PRO A O 1
ATOM 3150 N N . THR A 1 399 ? 11.836 -36.656 8.125 1 97.19 399 THR A N 1
ATOM 3151 C CA . THR A 1 399 ? 11.297 -38 7.887 1 97.19 399 THR A CA 1
ATOM 3152 C C . THR A 1 399 ? 10.891 -38.156 6.426 1 97.19 399 THR A C 1
ATOM 3154 O O . THR A 1 399 ? 10.812 -39.281 5.926 1 97.19 399 THR A O 1
ATOM 3157 N N . ALA A 1 400 ? 10.609 -37.094 5.742 1 97.38 400 ALA A N 1
ATOM 3158 C CA . ALA A 1 400 ? 10.266 -37.125 4.32 1 97.38 400 ALA A CA 1
ATOM 3159 C C . ALA A 1 400 ? 10.688 -35.812 3.648 1 97.38 400 ALA A C 1
ATOM 3161 O O . ALA A 1 400 ? 10.703 -34.75 4.285 1 97.38 400 ALA A O 1
ATOM 3162 N N . VAL A 1 401 ? 11.102 -35.906 2.449 1 98.19 401 VAL A N 1
ATOM 3163 C CA . VAL A 1 401 ? 11.461 -34.75 1.604 1 98.19 401 VAL A CA 1
ATOM 3164 C C . VAL A 1 401 ? 10.734 -34.875 0.267 1 98.19 401 VAL A C 1
ATOM 3166 O O . VAL A 1 401 ? 10.75 -35.906 -0.379 1 98.19 401 VAL A O 1
ATOM 3169 N N . ILE A 1 402 ? 9.977 -33.875 -0.108 1 98.38 402 ILE A N 1
ATOM 3170 C CA . ILE A 1 402 ? 9.344 -33.75 -1.418 1 98.38 402 ILE A CA 1
ATOM 3171 C C . ILE A 1 402 ? 9.875 -32.531 -2.164 1 98.38 402 ILE A C 1
ATOM 3173 O O . ILE A 1 402 ? 9.891 -31.438 -1.626 1 98.38 402 ILE A O 1
ATOM 3177 N N . VAL A 1 403 ? 10.414 -32.719 -3.346 1 98.56 403 VAL A N 1
ATOM 3178 C CA . VAL A 1 403 ? 10.906 -31.641 -4.191 1 98.56 403 VAL A CA 1
ATOM 3179 C C . VAL A 1 403 ? 10.086 -31.578 -5.48 1 98.56 403 VAL A C 1
ATOM 3181 O O . VAL A 1 403 ? 9.781 -32.594 -6.078 1 98.56 403 VAL A O 1
ATOM 3184 N N . THR A 1 404 ? 9.695 -30.406 -5.867 1 98.44 404 THR A N 1
ATOM 3185 C CA . THR A 1 404 ? 8.953 -30.25 -7.109 1 98.44 404 THR A CA 1
ATOM 3186 C C . THR A 1 404 ? 9.805 -30.641 -8.312 1 98.44 404 THR A C 1
ATOM 3188 O O . THR A 1 404 ? 11.008 -30.875 -8.18 1 98.44 404 THR A O 1
ATOM 3191 N N . ASP A 1 405 ? 9.141 -30.75 -9.461 1 98 405 ASP A N 1
ATOM 3192 C CA . ASP A 1 405 ? 9.828 -31.156 -10.688 1 98 405 ASP A CA 1
ATOM 3193 C C . ASP A 1 405 ? 9.359 -30.328 -11.883 1 98 405 ASP A C 1
ATOM 3195 O O . ASP A 1 405 ? 9.195 -30.859 -12.984 1 98 405 ASP A O 1
ATOM 3199 N N . TRP A 1 406 ? 9.086 -29.109 -11.711 1 97.88 406 TRP A N 1
ATOM 3200 C CA . TRP A 1 406 ? 8.516 -28.234 -12.734 1 97.88 406 TRP A CA 1
ATOM 3201 C C . TRP A 1 406 ? 9.508 -28.016 -13.867 1 97.88 406 TRP A C 1
ATOM 3203 O O . TRP A 1 406 ? 9.141 -28.047 -15.047 1 97.88 406 TRP A O 1
ATOM 3213 N N . THR A 1 407 ? 10.781 -27.75 -13.523 1 97.75 407 THR A N 1
ATOM 3214 C CA . THR A 1 407 ? 11.789 -27.406 -14.516 1 97.75 407 THR A CA 1
ATOM 3215 C C . THR A 1 407 ? 12.25 -28.656 -15.273 1 97.75 407 THR A C 1
ATOM 3217 O O . THR A 1 407 ? 12.758 -28.547 -16.391 1 97.75 407 THR A O 1
ATOM 3220 N N . THR A 1 408 ? 12.016 -29.797 -14.703 1 97.25 408 THR A N 1
ATOM 3221 C CA . THR A 1 408 ? 12.43 -31.047 -15.344 1 97.25 408 THR A CA 1
ATOM 3222 C C . THR A 1 408 ? 11.266 -31.672 -16.109 1 97.25 408 THR A C 1
ATOM 3224 O O . THR A 1 408 ? 11.445 -32.656 -16.812 1 97.25 408 THR A O 1
ATOM 3227 N N . ASN A 1 409 ? 10.078 -31.141 -15.914 1 97.06 409 ASN A N 1
ATOM 3228 C CA . ASN A 1 409 ? 8.922 -31.547 -16.703 1 97.06 409 ASN A CA 1
ATOM 3229 C C . ASN A 1 409 ? 8.969 -30.953 -18.109 1 97.06 409 ASN A C 1
ATOM 3231 O O . ASN A 1 409 ? 8.906 -29.734 -18.281 1 97.06 409 ASN A O 1
ATOM 3235 N N . PRO A 1 410 ? 9.094 -31.75 -19.141 1 96.06 410 PRO A N 1
ATOM 3236 C CA . PRO A 1 410 ? 9.312 -31.219 -20.484 1 96.06 410 PRO A CA 1
ATOM 3237 C C . PRO A 1 410 ? 8.094 -30.469 -21.031 1 96.06 410 PRO A C 1
ATOM 3239 O O . PRO A 1 410 ? 8.203 -29.75 -22.016 1 96.06 410 PRO A O 1
ATOM 3242 N N . TRP A 1 411 ? 6.93 -30.609 -20.406 1 96.12 411 TRP A N 1
ATOM 3243 C CA . TRP A 1 411 ? 5.707 -30 -20.922 1 96.12 411 TRP A CA 1
ATOM 3244 C C . TRP A 1 411 ? 5.332 -28.766 -20.125 1 96.12 411 TRP A C 1
ATOM 3246 O O . TRP A 1 411 ? 4.398 -28.047 -20.484 1 96.12 411 TRP A O 1
ATOM 3256 N N . ILE A 1 412 ? 6.039 -28.469 -19 1 96.56 412 ILE A N 1
ATOM 3257 C CA . ILE A 1 412 ? 5.77 -27.328 -18.141 1 96.56 412 ILE A CA 1
ATOM 3258 C C . ILE A 1 412 ? 6.965 -26.375 -18.156 1 96.56 412 ILE A C 1
ATOM 3260 O O . ILE A 1 412 ? 6.812 -25.188 -18.469 1 96.56 412 ILE A O 1
ATOM 3264 N N . ARG A 1 413 ? 8.125 -26.844 -17.797 1 96.88 413 ARG A N 1
ATOM 3265 C CA . ARG A 1 413 ? 9.438 -26.219 -17.938 1 96.88 413 ARG A CA 1
ATOM 3266 C C . ARG A 1 413 ? 9.539 -24.969 -17.062 1 96.88 413 ARG A C 1
ATOM 3268 O O . ARG A 1 413 ? 10.164 -23.984 -17.453 1 96.88 413 ARG A O 1
ATOM 3275 N N . GLY A 1 414 ? 8.883 -24.953 -15.945 1 97.31 414 GLY A N 1
ATOM 3276 C CA . GLY A 1 414 ? 8.945 -23.844 -15 1 97.31 414 GLY A CA 1
ATOM 3277 C C . GLY A 1 414 ? 7.621 -23.578 -14.305 1 97.31 414 GLY A C 1
ATOM 3278 O O . GLY A 1 414 ? 6.875 -24.516 -14 1 97.31 414 GLY A O 1
ATOM 3279 N N . SER A 1 415 ? 7.367 -22.25 -13.922 1 96.38 415 SER A N 1
ATOM 3280 C CA . SER A 1 415 ? 6.18 -21.984 -13.109 1 96.38 415 SER A CA 1
ATOM 3281 C C . SER A 1 415 ? 5.27 -20.969 -13.781 1 96.38 415 SER A C 1
ATOM 3283 O O . SER A 1 415 ? 4.113 -21.266 -14.086 1 96.38 415 SER A O 1
ATOM 3285 N N . TYR A 1 416 ? 5.75 -19.766 -14.047 1 94.56 416 TYR A N 1
ATOM 3286 C CA . TYR A 1 416 ? 4.934 -18.719 -14.656 1 94.56 416 TYR A CA 1
ATOM 3287 C C . TYR A 1 416 ? 5.809 -17.625 -15.258 1 94.56 416 TYR A C 1
ATOM 3289 O O . TYR A 1 416 ? 7.031 -17.656 -15.125 1 94.56 416 TYR A O 1
ATOM 3297 N N . SER A 1 417 ? 5.117 -16.781 -15.984 1 93.38 417 SER A N 1
ATOM 3298 C CA . SER A 1 417 ? 5.801 -15.703 -16.688 1 93.38 417 SER A CA 1
ATOM 3299 C C . SER A 1 417 ? 6.512 -14.766 -15.711 1 93.38 417 SER A C 1
ATOM 3301 O O . SER A 1 417 ? 5.984 -14.469 -14.633 1 93.38 417 SER A O 1
ATOM 3303 N N . ALA A 1 418 ? 7.691 -14.383 -16.016 1 94.5 418 ALA A N 1
ATOM 3304 C CA . ALA A 1 418 ? 8.523 -13.492 -15.203 1 94.5 418 ALA A CA 1
ATOM 3305 C C . ALA A 1 418 ? 9.133 -12.391 -16.062 1 94.5 418 ALA A C 1
ATOM 3307 O O . ALA A 1 418 ? 9.492 -12.617 -17.219 1 94.5 418 ALA A O 1
ATOM 3308 N N . MET A 1 419 ? 9.32 -11.242 -15.484 1 94.38 419 MET A N 1
ATOM 3309 C CA . MET A 1 419 ? 9.859 -10.086 -16.203 1 94.38 419 MET A CA 1
ATOM 3310 C C . MET A 1 419 ? 11.328 -9.867 -15.867 1 94.38 419 MET A C 1
ATOM 3312 O O . MET A 1 419 ? 11.664 -9.555 -14.727 1 94.38 419 MET A O 1
ATOM 3316 N N . TYR A 1 420 ? 12.195 -10.023 -16.875 1 96.56 420 TYR A N 1
ATOM 3317 C CA . TYR A 1 420 ? 13.586 -9.594 -16.734 1 96.56 420 TYR A CA 1
ATOM 3318 C C . TYR A 1 420 ? 13.719 -8.094 -16.984 1 96.56 420 TYR A C 1
ATOM 3320 O O . TYR A 1 420 ? 12.805 -7.461 -17.5 1 96.56 420 TYR A O 1
ATOM 3328 N N . THR A 1 421 ? 14.836 -7.598 -16.516 1 96.25 421 THR A N 1
ATOM 3329 C CA . THR A 1 421 ? 15.141 -6.199 -16.797 1 96.25 421 THR A CA 1
ATOM 3330 C C . THR A 1 421 ? 15.031 -5.902 -18.297 1 96.25 421 THR A C 1
ATOM 3332 O O . THR A 1 421 ? 15.602 -6.617 -19.109 1 96.25 421 THR A O 1
ATOM 3335 N N . GLY A 1 422 ? 14.219 -4.934 -18.625 1 93.31 422 GLY A N 1
ATOM 3336 C CA . GLY A 1 422 ? 14.086 -4.508 -20.016 1 93.31 422 GLY A CA 1
ATOM 3337 C C . GLY A 1 422 ? 12.898 -5.141 -20.719 1 93.31 422 GLY A C 1
ATOM 3338 O O . GLY A 1 422 ? 12.539 -4.738 -21.812 1 93.31 422 GLY A O 1
ATOM 3339 N N . ASP A 1 423 ? 12.242 -6.164 -20.094 1 92.94 423 ASP A N 1
ATOM 3340 C CA . ASP A 1 423 ? 11.07 -6.816 -20.672 1 92.94 423 ASP A CA 1
ATOM 3341 C C . ASP A 1 423 ? 9.867 -5.883 -20.672 1 92.94 423 ASP A C 1
ATOM 3343 O O . ASP A 1 423 ? 9.844 -4.887 -19.938 1 92.94 423 ASP A O 1
ATOM 3347 N N . ASP A 1 424 ? 8.875 -6.227 -21.5 1 86.88 424 ASP A N 1
ATOM 3348 C CA . ASP A 1 424 ? 7.59 -5.535 -21.547 1 86.88 424 ASP A CA 1
ATOM 3349 C C . ASP A 1 424 ? 6.426 -6.523 -21.484 1 86.88 424 ASP A C 1
ATOM 3351 O O . ASP A 1 424 ? 6.16 -7.246 -22.438 1 86.88 424 ASP A O 1
ATOM 3355 N N . PRO A 1 425 ? 5.719 -6.5 -20.391 1 85.81 425 PRO A N 1
ATOM 3356 C CA . PRO A 1 425 ? 4.645 -7.484 -20.234 1 85.81 425 PRO A CA 1
ATOM 3357 C C . PRO A 1 425 ? 3.465 -7.23 -21.172 1 85.81 425 PRO A C 1
ATOM 3359 O O . PRO A 1 425 ? 2.695 -8.148 -21.469 1 85.81 425 PRO A O 1
ATOM 3362 N N . SER A 1 426 ? 3.281 -6.039 -21.609 1 87.81 426 SER A N 1
ATOM 3363 C CA . SER A 1 426 ? 2.119 -5.688 -22.422 1 87.81 426 SER A CA 1
ATOM 3364 C C . SER A 1 426 ? 2.189 -6.332 -23.797 1 87.81 426 SER A C 1
ATOM 3366 O O . SER A 1 426 ? 1.158 -6.645 -24.406 1 87.81 426 SER A O 1
ATOM 3368 N N . ASP A 1 427 ? 3.371 -6.625 -24.25 1 87 427 ASP A N 1
ATOM 3369 C CA . ASP A 1 427 ? 3.543 -7.133 -25.609 1 87 427 ASP A CA 1
ATOM 3370 C C . ASP A 1 427 ? 2.887 -8.5 -25.766 1 87 427 ASP A C 1
ATOM 3372 O O . ASP A 1 427 ? 2.133 -8.727 -26.703 1 87 427 ASP A O 1
ATOM 3376 N N . LEU A 1 428 ? 3.16 -9.336 -24.875 1 90.38 428 LEU A N 1
ATOM 3377 C CA . LEU A 1 428 ? 2.625 -10.688 -24.953 1 90.38 428 LEU A CA 1
ATOM 3378 C C . LEU A 1 428 ? 1.106 -10.68 -24.812 1 90.38 428 LEU A C 1
ATOM 3380 O O . LEU A 1 428 ? 0.408 -11.359 -25.562 1 90.38 428 LEU A O 1
ATOM 3384 N N . ILE A 1 429 ? 0.627 -9.898 -23.922 1 90.94 429 ILE A N 1
ATOM 3385 C CA . ILE A 1 429 ? -0.808 -9.82 -23.672 1 90.94 429 ILE A CA 1
ATOM 3386 C C . ILE A 1 429 ? -1.517 -9.258 -24.891 1 90.94 429 ILE A C 1
ATOM 3388 O O . ILE A 1 429 ? -2.525 -9.812 -25.344 1 90.94 429 ILE A O 1
ATOM 3392 N N . ILE A 1 430 ? -0.984 -8.258 -25.469 1 91.56 430 ILE A N 1
ATOM 3393 C CA . ILE A 1 430 ? -1.562 -7.621 -26.641 1 91.56 430 ILE A CA 1
ATOM 3394 C C . ILE A 1 430 ? -1.662 -8.633 -27.781 1 91.56 430 ILE A C 1
ATOM 3396 O O . ILE A 1 430 ? -2.674 -8.688 -28.484 1 91.56 430 ILE A O 1
ATOM 3400 N N . GLN A 1 431 ? -0.668 -9.492 -27.891 1 93 431 GLN A N 1
ATOM 3401 C CA . GLN A 1 431 ? -0.586 -10.414 -29.016 1 93 431 GLN A CA 1
ATOM 3402 C C . GLN A 1 431 ? -1.466 -11.641 -28.781 1 93 431 GLN A C 1
ATOM 3404 O O . GLN A 1 431 ? -1.947 -12.25 -29.734 1 93 431 GLN A O 1
ATOM 3409 N N . LEU A 1 432 ? -1.742 -11.938 -27.5 1 94.31 432 LEU A N 1
ATOM 3410 C CA . LEU A 1 432 ? -2.346 -13.242 -27.25 1 94.31 432 LEU A CA 1
ATOM 3411 C C . LEU A 1 432 ? -3.766 -13.094 -26.719 1 94.31 432 LEU A C 1
ATOM 3413 O O . LEU A 1 432 ? -4.547 -14.047 -26.734 1 94.31 432 LEU A O 1
ATOM 3417 N N . SER A 1 433 ? -4.18 -11.922 -26.25 1 90.19 433 SER A N 1
ATOM 3418 C CA . SER A 1 433 ? -5.484 -11.766 -25.609 1 90.19 433 SER A CA 1
ATOM 3419 C C . SER A 1 433 ? -6.605 -11.75 -26.641 1 90.19 433 SER A C 1
ATOM 3421 O O . SER A 1 433 ? -7.754 -12.078 -26.328 1 90.19 433 SER A O 1
ATOM 3423 N N . GLY A 1 434 ? -6.273 -11.336 -27.922 1 88.88 434 GLY A N 1
ATOM 3424 C CA . GLY A 1 434 ? -7.289 -11.188 -28.953 1 88.88 434 GLY A CA 1
ATOM 3425 C C . GLY A 1 434 ? -8.172 -9.977 -28.75 1 88.88 434 GLY A C 1
ATOM 3426 O O . GLY A 1 434 ? -9.188 -9.82 -29.438 1 88.88 434 GLY A O 1
ATOM 3427 N N . GLU A 1 435 ? -7.797 -9.141 -27.797 1 86.31 435 GLU A N 1
ATOM 3428 C CA . GLU A 1 435 ? -8.625 -7.992 -27.453 1 86.31 435 GLU A CA 1
ATOM 3429 C C . GLU A 1 435 ? -8.25 -6.762 -28.266 1 86.31 435 GLU A C 1
ATOM 3431 O O . GLU A 1 435 ? -8.977 -5.762 -28.266 1 86.31 435 GLU A O 1
ATOM 3436 N N . PHE A 1 436 ? -7.121 -6.883 -28.953 1 88.12 436 PHE A N 1
ATOM 3437 C CA . PHE A 1 436 ? -6.629 -5.738 -29.703 1 88.12 436 PHE A CA 1
ATOM 3438 C C . PHE A 1 436 ? -6.707 -6 -31.203 1 88.12 436 PHE A C 1
ATOM 3440 O O . PHE A 1 436 ? -6.172 -6.996 -31.688 1 88.12 436 PHE A O 1
ATOM 3447 N N . GLU A 1 437 ? -7.215 -5.074 -31.875 1 85.44 437 GLU A N 1
ATOM 3448 C CA . GLU A 1 437 ? -7.391 -5.227 -33.312 1 85.44 437 GLU A CA 1
ATOM 3449 C C . GLU A 1 437 ? -6.043 -5.238 -34.031 1 85.44 437 GLU A C 1
ATOM 3451 O O . GLU A 1 437 ? -5.137 -4.484 -33.688 1 85.44 437 GLU A O 1
ATOM 3456 N N . ASN A 1 438 ? -5.934 -6.121 -34.969 1 84.31 438 ASN A N 1
ATOM 3457 C CA . ASN A 1 438 ? -4.793 -6.207 -35.875 1 84.31 438 ASN A CA 1
ATOM 3458 C C . ASN A 1 438 ? -3.529 -6.652 -35.125 1 84.31 438 ASN A C 1
ATOM 3460 O O . ASN A 1 438 ? -2.418 -6.336 -35.562 1 84.31 438 ASN A O 1
ATOM 3464 N N . CYS A 1 439 ? -3.82 -7.227 -33.969 1 89.81 439 CYS A N 1
ATOM 3465 C CA . CYS A 1 439 ? -2.695 -7.793 -33.25 1 89.81 439 CYS A CA 1
ATOM 3466 C C . CYS A 1 439 ? -2.842 -9.305 -33.094 1 89.81 439 CYS A C 1
ATOM 3468 O O . CYS A 1 439 ? -3.959 -9.82 -33.062 1 89.81 439 CYS A O 1
ATOM 3470 N N . GLY A 1 440 ? -1.684 -9.938 -33.094 1 91.56 440 GLY A N 1
ATOM 3471 C CA . GLY A 1 440 ? -1.695 -11.367 -32.844 1 91.56 440 GLY A CA 1
ATOM 3472 C C . GLY A 1 440 ? -1.98 -12.203 -34.062 1 91.56 440 GLY A C 1
ATOM 3473 O O . GLY A 1 440 ? -1.533 -11.859 -35.188 1 91.56 440 GLY A O 1
ATOM 3474 N N . ILE A 1 441 ? -2.641 -13.344 -33.844 1 93.56 441 ILE A N 1
ATOM 3475 C CA . ILE A 1 441 ? -2.906 -14.297 -34.938 1 93.56 441 ILE A CA 1
ATOM 3476 C C . ILE A 1 441 ? -4.066 -13.789 -35.781 1 93.56 441 ILE A C 1
ATOM 3478 O O . ILE A 1 441 ? -5.074 -13.312 -35.25 1 93.56 441 ILE A O 1
ATOM 3482 N N . PRO A 1 442 ? -3.932 -13.852 -37.156 1 93 442 PRO A N 1
ATOM 3483 C CA . PRO A 1 442 ? -4.961 -13.297 -38.031 1 93 442 PRO A CA 1
ATOM 3484 C C . PRO A 1 442 ? -6.266 -14.086 -38 1 93 442 PRO A C 1
ATOM 3486 O O . PRO A 1 442 ? -7.34 -13.531 -38.25 1 93 442 PRO A O 1
ATOM 3489 N N . GLU A 1 443 ? -6.141 -15.367 -37.719 1 94.62 443 GLU A N 1
ATOM 3490 C CA . GLU A 1 443 ? -7.332 -16.203 -37.656 1 94.62 443 GLU A CA 1
ATOM 3491 C C . GLU A 1 443 ? -8.055 -16.031 -36.312 1 94.62 443 GLU A C 1
ATOM 3493 O O . GLU A 1 443 ? -7.574 -16.5 -35.281 1 94.62 443 GLU A O 1
ATOM 3498 N N . PRO A 1 444 ? -9.227 -15.461 -36.281 1 93.12 444 PRO A N 1
ATOM 3499 C CA . PRO A 1 444 ? -9.898 -15.172 -35 1 93.12 444 PRO A CA 1
ATOM 3500 C C . PRO A 1 444 ? -10.406 -16.438 -34.312 1 93.12 444 PRO A C 1
ATOM 3502 O O . PRO A 1 444 ? -10.688 -16.406 -33.094 1 93.12 444 PRO A O 1
ATOM 3505 N N . TYR A 1 445 ? -10.516 -17.531 -35.094 1 95.69 445 TYR A N 1
ATOM 3506 C CA . TYR A 1 445 ? -11.047 -18.766 -34.531 1 9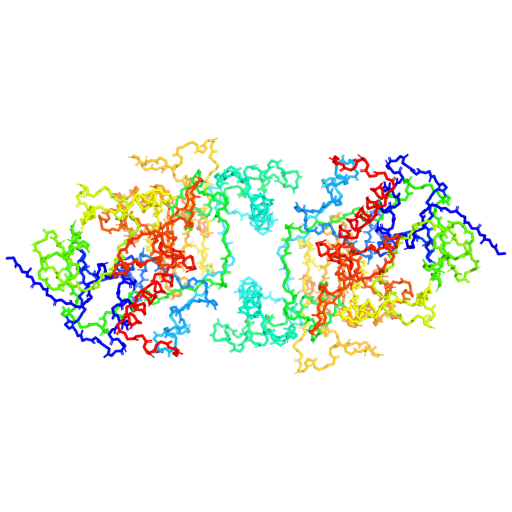5.69 445 TYR A CA 1
ATOM 3507 C C . TYR A 1 445 ? -9.969 -19.547 -33.781 1 95.69 445 TYR A C 1
ATOM 3509 O O . TYR A 1 445 ? -10.227 -20.625 -33.25 1 95.69 445 TYR A O 1
ATOM 3517 N N . ILE A 1 446 ? -8.773 -19.031 -33.719 1 97.5 446 ILE A N 1
ATOM 3518 C CA . ILE A 1 446 ? -7.68 -19.547 -32.906 1 97.5 446 ILE A CA 1
ATOM 3519 C C . ILE A 1 446 ? -7.449 -18.625 -31.703 1 97.5 446 ILE A C 1
ATOM 3521 O O . ILE A 1 446 ? -7.137 -17.438 -31.891 1 97.5 446 ILE A O 1
ATOM 3525 N N . ARG A 1 447 ? -7.668 -19.188 -30.531 1 97.44 447 ARG A N 1
ATOM 3526 C CA . ARG A 1 447 ? -7.621 -18.422 -29.297 1 97.44 447 ARG A CA 1
ATOM 3527 C C . ARG A 1 447 ? -6.512 -18.922 -28.375 1 97.44 447 ARG A C 1
ATOM 3529 O O . ARG A 1 447 ? -6.082 -20.062 -28.484 1 97.44 447 ARG A O 1
ATOM 3536 N N . PHE A 1 448 ? -6.051 -18 -27.516 1 98.25 448 PHE A N 1
ATOM 3537 C CA . PHE A 1 448 ? -5.035 -18.328 -26.531 1 98.25 448 PHE A CA 1
ATOM 3538 C C . PHE A 1 448 ? -5.531 -18.031 -25.109 1 98.25 448 PHE A C 1
ATOM 3540 O O . PHE A 1 448 ? -6.164 -17 -24.875 1 98.25 448 PHE A O 1
ATOM 3547 N N . ALA A 1 449 ? -5.289 -18.938 -24.172 1 98.06 449 ALA A N 1
ATOM 3548 C CA . ALA A 1 449 ? -5.664 -18.75 -22.781 1 98.06 449 ALA A CA 1
ATOM 3549 C C . ALA A 1 449 ? -4.551 -19.219 -21.844 1 98.06 449 ALA A C 1
ATOM 3551 O O . ALA A 1 449 ? -3.807 -20.156 -22.172 1 98.06 449 ALA A O 1
ATOM 3552 N N . GLY A 1 450 ? -4.398 -18.656 -20.75 1 97.25 450 GLY A N 1
ATOM 3553 C CA . GLY A 1 450 ? -3.393 -18.891 -19.719 1 97.25 450 GLY A CA 1
ATOM 3554 C C . GLY A 1 450 ? -3.055 -17.641 -18.922 1 97.25 450 GLY A C 1
ATOM 3555 O O . GLY A 1 450 ? -3.383 -16.531 -19.344 1 97.25 450 GLY A O 1
ATOM 3556 N N . GLU A 1 451 ? -2.377 -17.844 -17.844 1 95.25 451 GLU A N 1
ATOM 3557 C CA . GLU A 1 451 ? -2.021 -16.703 -16.984 1 95.25 451 GLU A CA 1
ATOM 3558 C C . GLU A 1 451 ? -1.161 -15.703 -17.75 1 95.25 451 GLU A C 1
ATOM 3560 O O . GLU A 1 451 ? -1.185 -14.508 -17.453 1 95.25 451 GLU A O 1
ATOM 3565 N N . HIS A 1 452 ? -0.433 -16.094 -18.812 1 94.25 452 HIS A N 1
ATOM 3566 C CA . HIS A 1 452 ? 0.465 -15.242 -19.578 1 94.25 452 HIS A CA 1
ATOM 3567 C C . HIS A 1 452 ? -0.302 -14.43 -20.625 1 94.25 452 HIS A C 1
ATOM 3569 O O . HIS A 1 452 ? 0.286 -13.617 -21.344 1 94.25 452 HIS A O 1
ATOM 3575 N N . THR A 1 453 ? -1.652 -14.664 -20.766 1 95.56 453 THR A N 1
ATOM 3576 C CA . THR A 1 453 ? -2.434 -14 -21.812 1 95.56 453 THR A CA 1
ATOM 3577 C C . THR A 1 453 ? -3.344 -12.938 -21.203 1 95.56 453 THR A C 1
ATOM 3579 O O . THR A 1 453 ? -4.168 -12.344 -21.906 1 95.56 453 THR A O 1
ATOM 3582 N N . ILE A 1 454 ? -3.223 -12.719 -19.891 1 92.88 454 ILE A N 1
ATOM 3583 C CA . ILE A 1 454 ? -4.09 -11.758 -19.219 1 92.88 454 ILE A CA 1
ATOM 3584 C C . ILE A 1 454 ? -3.268 -10.922 -18.234 1 92.88 454 ILE A C 1
ATOM 3586 O O . ILE A 1 454 ? -2.273 -11.398 -17.688 1 92.88 454 ILE A O 1
ATOM 3590 N N . SER A 1 455 ? -3.703 -9.727 -18 1 87.94 455 SER A N 1
ATOM 3591 C CA . SER A 1 455 ? -2.967 -8.844 -17.109 1 87.94 455 SER A CA 1
ATOM 3592 C C . SER A 1 455 ? -3.357 -9.086 -15.648 1 87.94 455 SER A C 1
ATOM 3594 O O . SER A 1 455 ? -2.506 -9.398 -14.82 1 87.94 455 SER A O 1
ATOM 3596 N N . ASP A 1 456 ? -4.645 -9.008 -15.367 1 87.06 456 ASP A N 1
ATOM 3597 C CA . ASP A 1 456 ? -5.137 -9.211 -14.008 1 87.06 456 ASP A CA 1
ATOM 3598 C C . ASP A 1 456 ? -5.055 -10.68 -13.609 1 87.06 456 ASP A C 1
ATOM 3600 O O . ASP A 1 456 ? -5.703 -11.531 -14.219 1 87.06 456 ASP A O 1
ATOM 3604 N N . GLY A 1 457 ? -4.211 -10.906 -12.68 1 90.62 457 GLY A N 1
ATOM 3605 C CA . GLY A 1 457 ? -4.055 -12.273 -12.219 1 90.62 457 GLY A CA 1
ATOM 3606 C C . GLY A 1 457 ? -2.928 -13.016 -12.922 1 90.62 457 GLY A C 1
ATOM 3607 O O . GLY A 1 457 ? -2.838 -14.242 -12.844 1 90.62 457 GLY A O 1
ATOM 3608 N N . ALA A 1 458 ? -2.123 -12.281 -13.609 1 89.62 458 ALA A N 1
ATOM 3609 C CA . ALA A 1 458 ? -0.954 -12.898 -14.219 1 89.62 458 ALA A CA 1
ATOM 3610 C C . ALA A 1 458 ? -0.144 -13.688 -13.195 1 89.62 458 ALA A C 1
ATOM 3612 O O . ALA A 1 458 ? 0.103 -13.195 -12.086 1 89.62 458 ALA A O 1
ATOM 3613 N N . GLY A 1 459 ? 0.171 -14.914 -13.531 1 91.94 459 GLY A N 1
ATOM 3614 C CA . GLY A 1 459 ? 0.975 -15.758 -12.664 1 91.94 459 GLY A CA 1
ATOM 3615 C C . GLY A 1 459 ? 0.155 -16.484 -11.617 1 91.94 459 GLY A C 1
ATOM 3616 O O . GLY A 1 459 ? 0.695 -17.266 -10.828 1 91.94 459 GLY A O 1
ATOM 3617 N N . CYS A 1 460 ? -1.168 -16.297 -11.656 1 96.19 460 CYS A N 1
ATOM 3618 C CA . CYS A 1 460 ? -2.021 -16.891 -10.633 1 96.19 460 CYS A CA 1
ATOM 3619 C C . CYS A 1 460 ? -3.111 -17.75 -11.258 1 96.19 460 CYS A C 1
ATOM 3621 O O . CYS A 1 460 ? -3.367 -17.656 -12.461 1 96.19 460 CYS A O 1
ATOM 3623 N N . VAL A 1 461 ? -3.771 -18.547 -10.445 1 98.06 461 VAL A N 1
ATOM 3624 C CA . VAL A 1 461 ? -4.801 -19.469 -10.891 1 98.06 461 VAL A CA 1
ATOM 3625 C C . VAL A 1 461 ? -6.008 -18.703 -11.414 1 98.06 461 VAL A C 1
ATOM 3627 O O . VAL A 1 461 ? -6.59 -19.062 -12.438 1 98.06 461 VAL A O 1
ATOM 3630 N N . HIS A 1 462 ? -6.375 -17.625 -10.727 1 97.94 462 HIS A N 1
ATOM 3631 C CA . HIS A 1 462 ? -7.57 -16.906 -11.141 1 97.94 462 HIS A CA 1
ATOM 3632 C C . HIS A 1 462 ? -7.363 -16.219 -12.492 1 97.94 462 HIS A C 1
ATOM 3634 O O . HIS A 1 462 ? -8.312 -16.047 -13.25 1 97.94 462 HIS A O 1
ATOM 3640 N N . GLY A 1 463 ? -6.098 -15.844 -12.789 1 97.06 463 GLY A N 1
ATOM 3641 C CA . GLY A 1 463 ? -5.824 -15.359 -14.133 1 97.06 463 GLY A CA 1
ATOM 3642 C C . GLY A 1 463 ? -6.027 -16.406 -15.203 1 97.06 463 GLY A C 1
ATOM 3643 O O . GLY A 1 463 ? -6.66 -16.141 -16.219 1 97.06 463 GLY A O 1
ATOM 3644 N N . ALA A 1 464 ? -5.48 -17.578 -14.977 1 98.12 464 ALA A N 1
ATOM 3645 C CA . ALA A 1 464 ? -5.652 -18.703 -15.898 1 98.12 464 ALA A CA 1
ATOM 3646 C C . ALA A 1 464 ? -7.125 -19.078 -16.031 1 98.12 464 ALA A C 1
ATOM 3648 O O . ALA A 1 464 ? -7.617 -19.266 -17.156 1 98.12 464 ALA A O 1
ATOM 3649 N N . TYR A 1 465 ? -7.812 -19.141 -14.93 1 98.56 465 TYR A N 1
ATOM 3650 C CA . TYR A 1 465 ? -9.234 -19.438 -14.859 1 98.56 465 TYR A CA 1
ATOM 3651 C C . TYR A 1 465 ? -10.047 -18.453 -15.68 1 98.56 465 TYR A C 1
ATOM 3653 O O . TYR A 1 465 ? -10.828 -18.844 -16.547 1 98.56 465 TYR A O 1
ATOM 3661 N N . SER A 1 466 ? -9.781 -17.188 -15.531 1 98.19 466 SER A N 1
ATOM 3662 C CA . SER A 1 466 ? -10.5 -16.109 -16.219 1 98.19 466 SER A CA 1
ATOM 3663 C C . SER A 1 466 ? -10.18 -16.109 -17.703 1 98.19 466 SER A C 1
ATOM 3665 O O . SER A 1 466 ? -11.047 -15.805 -18.531 1 98.19 466 SER A O 1
ATOM 3667 N N . SER A 1 467 ? -8.984 -16.391 -18.031 1 98.06 467 SER A N 1
ATOM 3668 C CA . SER A 1 467 ? -8.609 -16.438 -19.438 1 98.06 467 SER A CA 1
ATOM 3669 C C . SER A 1 467 ? -9.336 -17.578 -20.156 1 98.06 467 SER A C 1
ATOM 3671 O O . SER A 1 467 ? -9.703 -17.438 -21.328 1 98.06 467 SER A O 1
ATOM 3673 N N . GLY A 1 468 ? -9.547 -18.719 -19.469 1 98.62 468 GLY A N 1
ATOM 3674 C CA . GLY A 1 468 ? -10.344 -19.797 -20.016 1 98.62 468 GLY A CA 1
ATOM 3675 C C . GLY A 1 468 ? -11.789 -19.391 -20.281 1 98.62 468 GLY A C 1
ATOM 3676 O O . GLY A 1 468 ? -12.328 -19.688 -21.359 1 98.62 468 GLY A O 1
ATOM 3677 N N . ILE A 1 469 ? -12.344 -18.703 -19.359 1 98.5 469 ILE A N 1
ATOM 3678 C CA . ILE A 1 469 ? -13.703 -18.203 -19.5 1 98.5 469 ILE A CA 1
ATOM 3679 C C . ILE A 1 469 ? -13.773 -17.234 -20.688 1 98.5 469 ILE A C 1
ATOM 3681 O O . ILE A 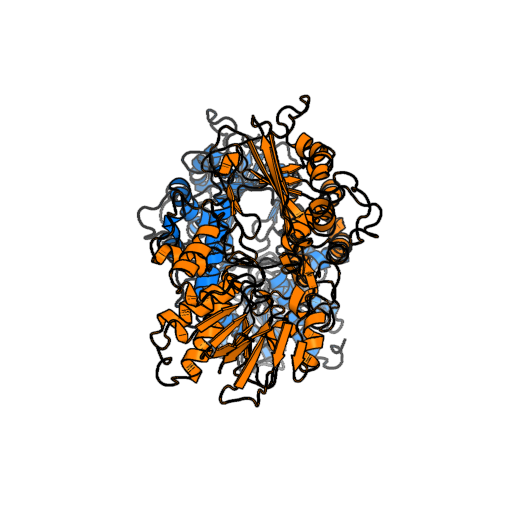1 469 ? -14.688 -17.312 -21.516 1 98.5 469 ILE A O 1
ATOM 3685 N N . ARG A 1 470 ? -12.805 -16.344 -20.734 1 97.62 470 ARG A N 1
ATOM 3686 C CA . ARG A 1 470 ? -12.758 -15.312 -21.766 1 97.62 470 ARG A CA 1
ATOM 3687 C C . ARG A 1 470 ? -12.82 -15.938 -23.156 1 97.62 470 ARG A C 1
ATOM 3689 O O . ARG A 1 470 ? -13.633 -15.539 -23.984 1 97.62 470 ARG A O 1
ATOM 3696 N N . GLU A 1 471 ? -12.055 -16.984 -23.422 1 98.12 471 GLU A N 1
ATOM 3697 C CA . GLU A 1 471 ? -11.969 -17.578 -24.75 1 98.12 471 GLU A CA 1
ATOM 3698 C C . GLU A 1 471 ? -13.203 -18.422 -25.062 1 98.12 471 GLU A C 1
ATOM 3700 O O . GLU A 1 471 ? -13.664 -18.438 -26.203 1 98.12 471 GLU A O 1
ATOM 3705 N N . ALA A 1 472 ? -13.719 -19.125 -24.062 1 98.56 472 ALA A N 1
ATOM 3706 C CA . ALA A 1 472 ? -14.953 -19.875 -24.266 1 98.56 472 ALA A CA 1
ATOM 3707 C C . ALA A 1 472 ? -16.109 -18.938 -24.625 1 98.56 472 ALA A C 1
ATOM 3709 O O . ALA A 1 472 ? -16.859 -19.203 -25.562 1 98.56 472 ALA A O 1
ATOM 3710 N N . LYS A 1 473 ? -16.172 -17.859 -23.922 1 97.94 473 LYS A N 1
ATOM 3711 C CA . LYS A 1 473 ? -17.25 -16.906 -24.172 1 97.94 473 LYS A CA 1
ATOM 3712 C C . LYS A 1 473 ? -17.109 -16.281 -25.562 1 97.94 473 LYS A C 1
ATOM 3714 O O . LYS A 1 473 ? -18.125 -16.016 -26.219 1 97.94 473 LYS A O 1
ATOM 3719 N N . TRP A 1 474 ? -15.938 -16.016 -25.938 1 97.19 474 TRP A N 1
ATOM 3720 C CA . TRP A 1 474 ? -15.742 -15.492 -27.281 1 97.19 474 TRP A CA 1
ATOM 3721 C C . TRP A 1 474 ? -16.328 -16.438 -28.328 1 97.19 474 TRP A C 1
ATOM 3723 O O . TRP A 1 474 ? -17.047 -16 -29.219 1 97.19 474 TRP A O 1
ATOM 3733 N N . ILE A 1 475 ? -16.078 -17.734 -28.25 1 97.81 475 ILE A N 1
ATOM 3734 C CA . ILE A 1 475 ? -16.547 -18.734 -29.203 1 97.81 475 ILE A CA 1
ATOM 3735 C C . ILE A 1 475 ? -18.062 -18.812 -29.156 1 97.81 475 ILE A C 1
ATOM 3737 O O . ILE A 1 475 ? -18.719 -18.859 -30.203 1 97.81 475 ILE A O 1
ATOM 3741 N N . ILE A 1 476 ? -18.625 -18.828 -27.938 1 97.69 476 ILE A N 1
ATOM 3742 C CA . ILE A 1 476 ? -20.062 -18.875 -27.766 1 97.69 476 ILE A CA 1
ATOM 3743 C C . ILE A 1 476 ? -20.719 -17.688 -28.484 1 97.69 476 ILE A C 1
ATOM 3745 O O . ILE A 1 476 ? -21.703 -17.844 -29.188 1 97.69 476 ILE A O 1
ATOM 3749 N N . ASN A 1 477 ? -20.078 -16.562 -28.297 1 96.25 477 ASN A N 1
ATOM 3750 C CA . ASN A 1 477 ? -20.594 -15.352 -28.922 1 96.25 477 ASN A CA 1
ATOM 3751 C C . ASN A 1 477 ? -20.469 -15.398 -30.438 1 96.25 477 ASN A C 1
ATOM 3753 O O . ASN A 1 477 ? -21.312 -14.867 -31.156 1 96.25 477 ASN A O 1
ATOM 3757 N N . ASP A 1 478 ? -19.359 -15.945 -30.922 1 94.75 478 ASP A N 1
ATOM 3758 C CA . ASP A 1 478 ? -19.141 -16.062 -32.375 1 94.75 478 ASP A CA 1
ATOM 3759 C C . ASP A 1 478 ? -20.172 -17 -33 1 94.75 478 ASP A C 1
ATOM 3761 O O . ASP A 1 478 ? -20.609 -16.781 -34.125 1 94.75 478 ASP A O 1
ATOM 3765 N N . LEU A 1 479 ? -20.547 -18.016 -32.312 1 93.12 479 LEU A N 1
ATOM 3766 C CA . LEU A 1 479 ? -21.516 -19 -32.812 1 93.12 479 LEU A CA 1
ATOM 3767 C C . LEU A 1 479 ? -22.938 -18.469 -32.688 1 93.12 479 LEU A C 1
ATOM 3769 O O . LEU A 1 479 ? -23.781 -18.766 -33.562 1 93.12 479 LEU A O 1
ATOM 3773 N N . SER A 1 480 ? -23.219 -17.812 -31.594 1 87.81 480 SER A N 1
ATOM 3774 C CA . SER A 1 480 ? -24.562 -17.297 -31.359 1 87.81 480 SER A CA 1
ATOM 3775 C C . SER A 1 480 ? -24.531 -15.859 -30.875 1 87.81 480 SER A C 1
ATOM 3777 O O . SER A 1 480 ? -24.641 -15.602 -29.672 1 87.81 480 SER A O 1
ATOM 3779 N N . PRO A 1 481 ? -24.391 -14.938 -31.844 1 72.69 481 PRO A N 1
ATOM 3780 C CA . PRO A 1 481 ? -24.266 -13.539 -31.422 1 72.69 481 PRO A CA 1
ATOM 3781 C C . PRO A 1 481 ? -25.453 -13.062 -30.594 1 72.69 481 PRO A C 1
ATOM 3783 O O . PRO A 1 481 ? -25.328 -12.125 -29.797 1 72.69 481 PRO A O 1
ATOM 3786 N N . GLU A 1 482 ? -26.625 -13.625 -30.562 1 67.62 482 GLU A N 1
ATOM 3787 C CA . GLU A 1 482 ? -27.797 -13.164 -29.812 1 67.62 482 GLU A CA 1
ATOM 3788 C C . GLU A 1 482 ? -27.656 -13.445 -28.328 1 67.62 482 GLU A C 1
ATOM 3790 O O . GLU A 1 482 ? -28.344 -12.844 -27.5 1 67.62 482 GLU A O 1
ATOM 3795 N N . VAL A 1 483 ? -27 -14.195 -27.828 1 50.5 483 VAL A N 1
ATOM 3796 C CA . VAL A 1 483 ? -27.062 -14.648 -26.438 1 50.5 483 VAL A CA 1
ATOM 3797 C C . VAL A 1 483 ? -26.297 -13.68 -25.547 1 50.5 483 VAL A C 1
ATOM 3799 O O . VAL A 1 483 ? -26.547 -13.602 -24.344 1 50.5 483 VAL A O 1
ATOM 3802 N N . VAL A 1 484 ? -25.234 -13.086 -25.828 1 50.44 484 VAL A N 1
ATOM 3803 C CA . VAL A 1 484 ? -24.359 -12.523 -24.812 1 50.44 484 VAL A CA 1
ATOM 3804 C C . VAL A 1 484 ? -24.891 -11.172 -24.344 1 50.44 484 VAL A C 1
ATOM 3806 O O . VAL A 1 484 ? -24.219 -10.445 -23.609 1 50.44 484 VAL A O 1
ATOM 3809 N N . THR A 1 485 ? -25.922 -10.516 -24.891 1 39.06 485 THR A N 1
ATOM 3810 C CA . THR A 1 485 ? -26.281 -9.258 -24.25 1 39.06 485 THR A CA 1
ATOM 3811 C C . THR A 1 485 ? -26.625 -9.477 -22.781 1 39.06 485 THR A C 1
ATOM 3813 O O . THR A 1 485 ? -27.047 -8.539 -22.094 1 39.06 485 THR A O 1
ATOM 3816 N N . LEU A 1 486 ? -26.672 -10.711 -22.297 1 30.3 486 LEU A N 1
ATOM 3817 C CA . LEU A 1 486 ? -26.938 -10.633 -20.859 1 30.3 486 LEU A CA 1
ATOM 3818 C C . LEU A 1 486 ? -25.641 -10.648 -20.062 1 30.3 486 LEU A C 1
ATOM 3820 O O . LEU A 1 486 ? -24.75 -11.477 -20.312 1 30.3 486 LEU A O 1
ATOM 3824 N N . MET B 1 1 ? -5.75 58.25 6.848 1 59.72 1 MET B N 1
ATOM 3825 C CA . MET B 1 1 ? -5.73 56.812 6.605 1 59.72 1 MET B CA 1
ATOM 3826 C C . MET B 1 1 ? -4.402 56.406 6 1 59.72 1 MET B C 1
ATOM 3828 O O . MET B 1 1 ? -3.93 57 5.035 1 59.72 1 MET B O 1
ATOM 3832 N N . THR B 1 2 ? -3.561 55.5 6.711 1 85.88 2 THR B N 1
ATOM 3833 C CA . THR B 1 2 ? -2.238 55.094 6.227 1 85.88 2 THR B CA 1
ATOM 3834 C C . THR B 1 2 ? -2.346 54.219 4.992 1 85.88 2 THR B C 1
ATOM 3836 O O . THR B 1 2 ? -3.234 53.375 4.91 1 85.88 2 THR B O 1
ATOM 3839 N N . SER B 1 3 ? -1.818 54.719 3.998 1 92.88 3 SER B N 1
ATOM 3840 C CA . SER B 1 3 ? -1.839 53.969 2.746 1 92.88 3 SER B CA 1
ATOM 3841 C C . SER B 1 3 ? -0.43 53.562 2.314 1 92.88 3 SER B C 1
ATOM 3843 O O . SER B 1 3 ? 0.548 54.219 2.715 1 92.88 3 SER B O 1
ATOM 3845 N N . ARG B 1 4 ? -0.39 52.438 1.724 1 94.62 4 ARG B N 1
ATOM 3846 C CA . ARG B 1 4 ? 0.845 51.938 1.139 1 94.62 4 ARG B CA 1
ATOM 3847 C C . ARG B 1 4 ? 0.622 51.469 -0.299 1 94.62 4 ARG B C 1
ATOM 3849 O O . ARG B 1 4 ? -0.444 50.969 -0.632 1 94.62 4 ARG B O 1
ATOM 3856 N N . THR B 1 5 ? 1.562 51.844 -1.177 1 96.5 5 THR B N 1
ATOM 3857 C CA . THR B 1 5 ? 1.545 51.375 -2.557 1 96.5 5 THR B CA 1
ATOM 3858 C C . THR B 1 5 ? 2.705 50.406 -2.816 1 96.5 5 THR B C 1
ATOM 3860 O O . THR B 1 5 ? 3.838 50.688 -2.414 1 96.5 5 THR B O 1
ATOM 3863 N N . THR B 1 6 ? 2.453 49.281 -3.428 1 97.31 6 THR B N 1
ATOM 3864 C CA . THR B 1 6 ? 3.449 48.25 -3.688 1 97.31 6 THR B CA 1
ATOM 3865 C C . THR B 1 6 ? 3.125 47.5 -4.973 1 97.31 6 THR B C 1
ATOM 3867 O O . THR B 1 6 ? 2.15 47.812 -5.656 1 97.31 6 THR B O 1
ATOM 3870 N N . LYS B 1 7 ? 3.93 46.531 -5.371 1 97.94 7 LYS B N 1
ATOM 3871 C CA . LYS B 1 7 ? 3.664 45.75 -6.559 1 97.94 7 LYS B CA 1
ATOM 3872 C C . LYS B 1 7 ? 2.844 44.5 -6.211 1 97.94 7 LYS B C 1
ATOM 3874 O O . LYS B 1 7 ? 1.928 44.125 -6.945 1 97.94 7 LYS B O 1
ATOM 3879 N N . VAL B 1 8 ? 3.238 43.875 -5.129 1 98.75 8 VAL B N 1
ATOM 3880 C CA . VAL B 1 8 ? 2.572 42.656 -4.746 1 98.75 8 VAL B CA 1
ATOM 3881 C C . VAL B 1 8 ? 2.123 42.719 -3.287 1 98.75 8 VAL B C 1
ATOM 3883 O O . VAL B 1 8 ? 2.934 43 -2.396 1 98.75 8 VAL B O 1
ATOM 3886 N N . THR B 1 9 ? 0.854 42.5 -2.982 1 98.81 9 THR B N 1
ATOM 3887 C CA . THR B 1 9 ? 0.322 42.312 -1.637 1 98.81 9 THR B CA 1
ATOM 3888 C C . THR B 1 9 ? 0.057 40.844 -1.357 1 98.81 9 THR B C 1
ATOM 3890 O O . THR B 1 9 ? -0.48 40.125 -2.209 1 98.81 9 THR B O 1
ATOM 3893 N N . ILE B 1 10 ? 0.519 40.375 -0.247 1 98.94 10 ILE B N 1
ATOM 3894 C CA . ILE B 1 10 ? 0.25 39 0.203 1 98.94 10 ILE B CA 1
ATOM 3895 C C . ILE B 1 10 ? -0.562 39.031 1.496 1 98.94 10 ILE B C 1
ATOM 3897 O O . ILE B 1 10 ? -0.204 39.75 2.441 1 98.94 10 ILE B O 1
ATOM 3901 N N . ILE B 1 11 ? -1.682 38.375 1.487 1 98.81 11 ILE B N 1
ATOM 3902 C CA . ILE B 1 11 ? -2.5 38.281 2.693 1 98.81 11 ILE B CA 1
ATOM 3903 C C . ILE B 1 11 ? -2.188 37 3.438 1 98.81 11 ILE B C 1
ATOM 3905 O O . ILE B 1 11 ? -2.518 35.906 2.963 1 98.81 11 ILE B O 1
ATOM 3909 N N . GLY B 1 12 ? -1.565 37.094 4.645 1 98.69 12 GLY B N 1
ATOM 3910 C CA . GLY B 1 12 ? -1.208 35.969 5.465 1 98.69 12 GLY B CA 1
ATOM 3911 C C . GLY B 1 12 ? 0.282 35.688 5.48 1 98.69 12 GLY B C 1
ATOM 3912 O O . GLY B 1 12 ? 0.916 35.594 4.426 1 98.69 12 GLY B O 1
ATOM 3913 N N . ALA B 1 13 ? 0.791 35.5 6.688 1 98.69 13 ALA B N 1
ATOM 3914 C CA . ALA B 1 13 ? 2.217 35.25 6.855 1 98.69 13 ALA B CA 1
ATOM 3915 C C . ALA B 1 13 ? 2.447 33.812 7.375 1 98.69 13 ALA B C 1
ATOM 3917 O O . ALA B 1 13 ? 3.299 33.594 8.242 1 98.69 13 ALA B O 1
ATOM 3918 N N . GLY B 1 14 ? 1.633 32.844 6.906 1 98.25 14 GLY B N 1
ATOM 3919 C CA . GLY B 1 14 ? 1.969 31.438 7.047 1 98.25 14 GLY B CA 1
ATOM 3920 C C . GLY B 1 14 ? 3.047 30.984 6.082 1 98.25 14 GLY B C 1
ATOM 3921 O O . GLY B 1 14 ? 3.658 31.797 5.395 1 98.25 14 GLY B O 1
ATOM 3922 N N . VAL B 1 15 ? 3.195 29.719 5.973 1 98.25 15 VAL B N 1
ATOM 3923 C CA . VAL B 1 15 ? 4.301 29.188 5.176 1 98.25 15 VAL B CA 1
ATOM 3924 C C . VAL B 1 15 ? 4.086 29.531 3.703 1 98.25 15 VAL B C 1
ATOM 3926 O O . VAL B 1 15 ? 5.031 29.859 2.99 1 98.25 15 VAL B O 1
ATOM 3929 N N . SER B 1 16 ? 2.879 29.438 3.227 1 98.5 16 SER B N 1
ATOM 3930 C CA . SER B 1 16 ? 2.607 29.75 1.829 1 98.5 16 SER B CA 1
ATOM 3931 C C . SER B 1 16 ? 2.92 31.219 1.524 1 98.5 16 SER B C 1
ATOM 3933 O O . SER B 1 16 ? 3.553 31.516 0.513 1 98.5 16 SER B O 1
ATOM 3935 N N . GLY B 1 17 ? 2.502 32.125 2.391 1 98.81 17 GLY B N 1
ATOM 3936 C CA . GLY B 1 17 ? 2.752 33.531 2.193 1 98.81 17 GLY B CA 1
ATOM 3937 C C . GLY B 1 17 ? 4.219 33.906 2.309 1 98.81 17 GLY B C 1
ATOM 3938 O O . GLY B 1 17 ? 4.746 34.656 1.475 1 98.81 17 GLY B O 1
ATOM 3939 N N . LEU B 1 18 ? 4.84 33.375 3.314 1 98.81 18 LEU B N 1
ATOM 3940 C CA . LEU B 1 18 ? 6.258 33.656 3.518 1 98.81 18 LEU B CA 1
ATOM 3941 C C . LEU B 1 18 ? 7.086 33.125 2.35 1 98.81 18 LEU B C 1
ATOM 3943 O O . LEU B 1 18 ? 7.992 33.812 1.87 1 98.81 18 LEU B O 1
ATOM 3947 N N . LYS B 1 19 ? 6.766 31.922 1.927 1 98.75 19 LYS B N 1
ATOM 3948 C CA . LYS B 1 19 ? 7.543 31.344 0.835 1 98.75 19 LYS B CA 1
ATOM 3949 C C . LYS B 1 19 ? 7.301 32.094 -0.472 1 98.75 19 LYS B C 1
ATOM 3951 O O . LYS B 1 19 ? 8.219 32.25 -1.281 1 98.75 19 LYS B O 1
ATOM 3956 N N . ALA B 1 20 ? 6.059 32.531 -0.711 1 98.75 20 ALA B N 1
ATOM 3957 C CA . ALA B 1 20 ? 5.773 33.344 -1.886 1 98.75 20 ALA B CA 1
ATOM 3958 C C . ALA B 1 20 ? 6.617 34.625 -1.888 1 98.75 20 ALA B C 1
ATOM 3960 O O . ALA B 1 20 ? 7.262 34.938 -2.889 1 98.75 20 ALA B O 1
ATOM 3961 N N . ALA B 1 21 ? 6.633 35.312 -0.74 1 98.75 21 ALA B N 1
ATOM 3962 C CA . ALA B 1 21 ? 7.41 36.531 -0.622 1 98.75 21 ALA B CA 1
ATOM 3963 C C . ALA B 1 21 ? 8.898 36.281 -0.833 1 98.75 21 ALA B C 1
ATOM 3965 O O . ALA B 1 21 ? 9.562 37 -1.58 1 98.75 21 ALA B O 1
ATOM 3966 N N . GLU B 1 22 ? 9.375 35.25 -0.156 1 98.5 22 GLU B N 1
ATOM 3967 C CA . GLU B 1 22 ? 10.781 34.875 -0.288 1 98.5 22 GLU B CA 1
ATOM 3968 C C . GLU B 1 22 ? 11.141 34.594 -1.739 1 98.5 22 GLU B C 1
ATOM 3970 O O . GLU B 1 22 ? 12.188 35 -2.23 1 98.5 22 GLU B O 1
ATOM 3975 N N . THR B 1 23 ? 10.289 33.844 -2.426 1 98.44 23 THR B N 1
ATOM 3976 C CA . THR B 1 23 ? 10.516 33.469 -3.818 1 98.44 23 THR B CA 1
ATOM 3977 C C . THR B 1 23 ? 10.523 34.688 -4.715 1 98.44 23 THR B C 1
ATOM 3979 O O . THR B 1 23 ? 11.383 34.844 -5.59 1 98.44 23 THR B O 1
ATOM 3982 N N . LEU B 1 24 ? 9.602 35.625 -4.527 1 98.31 24 LEU B N 1
ATOM 3983 C CA . LEU B 1 24 ? 9.555 36.875 -5.293 1 98.31 24 LEU B CA 1
ATOM 3984 C C . LEU B 1 24 ? 10.844 37.656 -5.109 1 98.31 24 LEU B C 1
ATOM 3986 O O . LEU B 1 24 ? 11.461 38.062 -6.09 1 98.31 24 LEU B O 1
ATOM 3990 N N . LEU B 1 25 ? 11.227 37.812 -3.877 1 97.94 25 LEU B N 1
ATOM 3991 C CA . LEU B 1 25 ? 12.391 38.625 -3.555 1 97.94 25 LEU B CA 1
ATOM 3992 C C . LEU B 1 25 ? 13.672 37.969 -4.043 1 97.94 25 LEU B C 1
ATOM 3994 O O . LEU B 1 25 ? 14.594 38.656 -4.5 1 97.94 25 LEU B O 1
ATOM 3998 N N . ALA B 1 26 ? 13.727 36.688 -3.984 1 96.69 26 ALA B N 1
ATOM 3999 C CA . ALA B 1 26 ? 14.906 35.938 -4.402 1 96.69 26 ALA B CA 1
ATOM 4000 C C . ALA B 1 26 ? 15.086 36 -5.914 1 96.69 26 ALA B C 1
ATOM 4002 O O . ALA B 1 26 ? 16.188 35.719 -6.426 1 96.69 26 ALA B O 1
ATOM 4003 N N . SER B 1 27 ? 14.039 36.344 -6.59 1 96 27 SER B N 1
ATOM 4004 C CA . SER B 1 27 ? 14.102 36.406 -8.047 1 96 27 SER B CA 1
ATOM 4005 C C . SER B 1 27 ? 14.977 37.562 -8.516 1 96 27 SER B C 1
ATOM 4007 O O . SER B 1 27 ? 15.422 37.594 -9.664 1 96 27 SER B O 1
ATOM 4009 N N . GLY B 1 28 ? 15.102 38.562 -7.715 1 94.81 28 GLY B N 1
ATOM 4010 C CA . GLY B 1 28 ? 15.859 39.75 -8.078 1 94.81 28 GLY B CA 1
ATOM 4011 C C . GLY B 1 28 ? 15.031 40.781 -8.82 1 94.81 28 GLY B C 1
ATOM 4012 O O . GLY B 1 28 ? 15.516 41.875 -9.102 1 94.81 28 GLY B O 1
ATOM 4013 N N . LEU B 1 29 ? 13.797 40.531 -9.047 1 95.56 29 LEU B N 1
ATOM 4014 C CA . LEU B 1 29 ? 12.93 41.406 -9.812 1 95.56 29 LEU B CA 1
ATOM 4015 C C . LEU B 1 29 ? 12.164 42.344 -8.883 1 95.56 29 LEU B C 1
ATOM 4017 O O . LEU B 1 29 ? 11.547 43.312 -9.336 1 95.56 29 LEU B O 1
ATOM 4021 N N . PHE B 1 30 ? 12.273 42.062 -7.582 1 96.5 30 PHE B N 1
ATOM 4022 C CA . PHE B 1 30 ? 11.516 42.812 -6.59 1 96.5 30 PHE B CA 1
ATOM 4023 C C . PHE B 1 30 ? 12.43 43.344 -5.492 1 96.5 30 PHE B C 1
ATOM 4025 O O . PHE B 1 30 ? 13.391 42.688 -5.105 1 96.5 30 PHE B O 1
ATOM 4032 N N . THR B 1 31 ? 12.055 44.5 -5.008 1 95 31 THR B N 1
ATOM 4033 C CA . THR B 1 31 ? 12.719 45.062 -3.842 1 95 31 THR B CA 1
ATOM 4034 C C . THR B 1 31 ? 11.82 45 -2.613 1 95 31 THR B C 1
ATOM 4036 O O . THR B 1 31 ? 10.672 44.562 -2.707 1 95 31 THR B O 1
ATOM 4039 N N . ALA B 1 32 ? 12.289 45.375 -1.527 1 92.25 32 ALA B N 1
ATOM 4040 C CA . ALA B 1 32 ? 11.555 45.344 -0.266 1 92.25 32 ALA B CA 1
ATOM 4041 C C . ALA B 1 32 ? 10.266 46.156 -0.371 1 92.25 32 ALA B C 1
ATOM 4043 O O . ALA B 1 32 ? 9.25 45.812 0.239 1 92.25 32 ALA B O 1
ATOM 4044 N N . ASP B 1 33 ? 10.305 47.188 -1.205 1 94.75 33 ASP B N 1
ATOM 4045 C CA . ASP B 1 33 ? 9.148 48.062 -1.326 1 94.75 33 ASP B CA 1
ATOM 4046 C C . ASP B 1 33 ? 8.102 47.5 -2.277 1 94.75 33 ASP B C 1
AT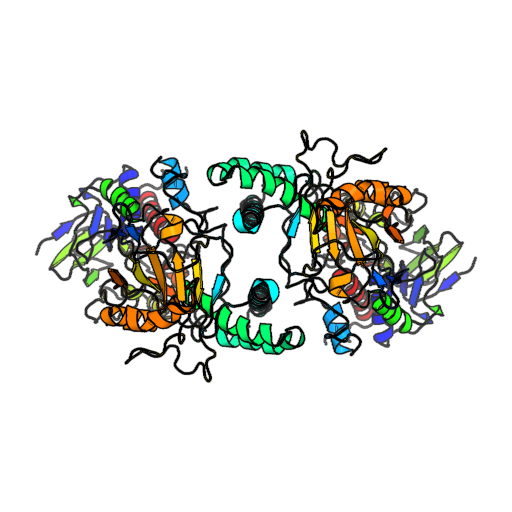OM 4048 O O . ASP B 1 33 ? 6.961 47.938 -2.311 1 94.75 33 ASP B O 1
ATOM 4052 N N . ASP B 1 34 ? 8.523 46.438 -2.889 1 97.5 34 ASP B N 1
ATOM 4053 C CA . ASP B 1 34 ? 7.652 45.906 -3.93 1 97.5 34 ASP B CA 1
ATOM 4054 C C . ASP B 1 34 ? 6.762 44.781 -3.375 1 97.5 34 ASP B C 1
ATOM 4056 O O . ASP B 1 34 ? 5.867 44.312 -4.07 1 97.5 34 ASP B O 1
ATOM 4060 N N . VAL B 1 35 ? 7.004 44.375 -2.146 1 98.38 35 VAL B N 1
ATOM 4061 C CA . VAL B 1 35 ? 6.254 43.281 -1.569 1 98.38 35 VAL B CA 1
ATOM 4062 C C . VAL B 1 35 ? 5.801 43.625 -0.157 1 98.38 35 VAL B C 1
ATOM 4064 O O . VAL B 1 35 ? 6.594 44.125 0.653 1 98.38 35 VAL B O 1
ATOM 4067 N N . VAL B 1 36 ? 4.523 43.406 0.128 1 98.5 36 VAL B N 1
ATOM 4068 C CA . VAL B 1 36 ? 4 43.594 1.474 1 98.5 36 VAL B CA 1
ATOM 4069 C C . VAL B 1 36 ? 3.166 42.406 1.897 1 98.5 36 VAL B C 1
ATOM 4071 O O . VAL B 1 36 ? 2.332 41.906 1.131 1 98.5 36 VAL B O 1
ATOM 4074 N N . ILE B 1 37 ? 3.465 41.875 3.061 1 98.81 37 ILE B N 1
ATOM 4075 C CA . ILE B 1 37 ? 2.67 40.812 3.666 1 98.81 37 ILE B CA 1
ATOM 4076 C C . ILE B 1 37 ? 1.813 41.406 4.793 1 98.81 37 ILE B C 1
ATOM 4078 O O . ILE B 1 37 ? 2.326 42.094 5.684 1 98.81 37 ILE B O 1
ATOM 4082 N N . LEU B 1 38 ? 0.52 41.219 4.699 1 98.75 38 LEU B N 1
ATOM 4083 C CA . LEU B 1 38 ? -0.4 41.562 5.77 1 98.75 38 LEU B CA 1
ATOM 4084 C C . LEU B 1 38 ? -0.787 40.344 6.602 1 98.75 38 LEU B C 1
ATOM 4086 O O . LEU B 1 38 ? -1.308 39.375 6.062 1 98.75 38 LEU B O 1
ATOM 4090 N N . GLU B 1 39 ? -0.517 40.344 7.867 1 98.69 39 GLU B N 1
ATOM 4091 C CA . GLU B 1 39 ? -0.822 39.25 8.789 1 98.69 39 GLU B CA 1
ATOM 4092 C C . GLU B 1 39 ? -1.735 39.719 9.914 1 98.69 39 GLU B C 1
ATOM 4094 O O . GLU B 1 39 ? -1.47 40.719 10.555 1 98.69 39 GLU B O 1
ATOM 4099 N N . ALA B 1 40 ? -2.812 38.969 10.094 1 98.19 40 ALA B N 1
ATOM 4100 C CA . ALA B 1 40 ? -3.82 39.344 11.086 1 98.19 40 ALA B CA 1
ATOM 4101 C C . ALA B 1 40 ? -3.277 39.188 12.508 1 98.19 40 ALA B C 1
ATOM 4103 O O . ALA B 1 40 ? -3.633 39.969 13.398 1 98.19 40 ALA B O 1
ATOM 4104 N N . GLN B 1 41 ? -2.438 38.25 12.727 1 97.88 41 GLN B N 1
ATOM 4105 C CA . GLN B 1 41 ? -1.94 37.906 14.055 1 97.88 41 GLN B CA 1
ATOM 4106 C C . GLN B 1 41 ? -0.675 38.719 14.375 1 97.88 41 GLN B C 1
ATOM 4108 O O . GLN B 1 41 ? -0.168 39.438 13.531 1 97.88 41 GLN B O 1
ATOM 4113 N N . ASP B 1 42 ? -0.121 38.531 15.586 1 98.06 42 ASP B N 1
ATOM 4114 C CA . ASP B 1 42 ? 1.063 39.281 16.031 1 98.06 42 ASP B CA 1
ATOM 4115 C C . ASP B 1 42 ? 2.326 38.438 15.828 1 98.06 42 ASP B C 1
ATOM 4117 O O . ASP B 1 42 ? 3.369 38.719 16.422 1 98.06 42 ASP B O 1
ATOM 4121 N N . ARG B 1 43 ? 2.188 37.406 15.07 1 97.44 43 ARG B N 1
ATOM 4122 C CA . ARG B 1 43 ? 3.312 36.531 14.773 1 97.44 43 ARG B CA 1
ATOM 4123 C C . ARG B 1 43 ? 3.215 35.969 13.352 1 97.44 43 ARG B C 1
ATOM 4125 O O . ARG B 1 43 ? 2.127 35.906 12.781 1 97.44 43 ARG B O 1
ATOM 4132 N N . VAL B 1 44 ? 4.344 35.531 12.812 1 98.19 44 VAL B N 1
ATOM 4133 C CA . VAL B 1 44 ? 4.371 34.812 11.547 1 98.19 44 VAL B CA 1
ATOM 4134 C C . VAL B 1 44 ? 4.25 33.312 11.797 1 98.19 44 VAL B C 1
ATOM 4136 O O . VAL B 1 44 ? 4.434 32.844 12.93 1 98.19 44 VAL B O 1
ATOM 4139 N N . GLY B 1 45 ? 3.857 32.625 10.789 1 97.81 45 GLY B N 1
ATOM 4140 C CA . GLY B 1 45 ? 3.939 31.172 10.859 1 97.81 45 GLY B CA 1
ATOM 4141 C C . GLY B 1 45 ? 2.604 30.484 10.648 1 97.81 45 GLY B C 1
ATOM 4142 O O . GLY B 1 45 ? 2.553 29.297 10.312 1 97.81 45 GLY B O 1
ATOM 4143 N N . GLY B 1 46 ? 1.506 31.234 10.828 1 97.06 46 GLY B N 1
ATOM 4144 C CA . GLY B 1 46 ? 0.194 30.625 10.656 1 97.06 46 GLY B CA 1
ATOM 4145 C C . GLY B 1 46 ? -0.036 29.422 11.547 1 97.06 46 GLY B C 1
ATOM 4146 O O . GLY B 1 46 ? 0.101 29.516 12.773 1 97.06 46 GLY B O 1
ATOM 4147 N N . ARG B 1 47 ? -0.229 28.25 11 1 97 47 ARG B N 1
ATOM 4148 C CA . ARG B 1 47 ? -0.536 27.031 11.742 1 97 47 ARG B CA 1
ATOM 4149 C C . ARG B 1 47 ? 0.739 26.297 12.133 1 97 47 ARG B C 1
ATOM 4151 O O . ARG B 1 47 ? 0.686 25.141 12.562 1 97 47 ARG B O 1
ATOM 4158 N N . LEU B 1 48 ? 1.852 26.875 11.906 1 97.81 48 LEU B N 1
ATOM 4159 C CA . LEU B 1 48 ? 3.127 26.406 12.43 1 97.81 48 LEU B CA 1
ATOM 4160 C C . LEU B 1 48 ? 3.514 27.172 13.695 1 97.81 48 LEU B C 1
ATOM 4162 O O . LEU B 1 48 ? 3.803 28.375 13.625 1 97.81 48 LEU B O 1
ATOM 4166 N N . LYS B 1 49 ? 3.418 26.516 14.734 1 97.19 49 LYS B N 1
ATOM 4167 C CA . LYS B 1 49 ? 3.717 27.078 16.047 1 97.19 49 LYS B CA 1
ATOM 4168 C C . LYS B 1 49 ? 4.469 26.078 16.922 1 97.19 49 LYS B C 1
ATOM 4170 O O . LYS B 1 49 ? 4.027 24.938 17.094 1 97.19 49 LYS B O 1
ATOM 4175 N N . THR B 1 50 ? 5.641 26.469 17.406 1 97.81 50 THR B N 1
ATOM 4176 C CA . THR B 1 50 ? 6.484 25.625 18.25 1 97.81 50 THR B CA 1
ATOM 4177 C C . THR B 1 50 ? 6.684 26.25 19.625 1 97.81 50 THR B C 1
ATOM 4179 O O . THR B 1 50 ? 6.945 27.453 19.719 1 97.81 50 THR B O 1
ATOM 4182 N N . VAL B 1 51 ? 6.527 25.5 20.656 1 97.25 51 VAL B N 1
ATOM 4183 C CA . VAL B 1 51 ? 6.707 26.016 22.016 1 97.25 51 VAL B CA 1
ATOM 4184 C C . VAL B 1 51 ? 7.719 25.141 22.766 1 97.25 51 VAL B C 1
ATOM 4186 O O . VAL B 1 51 ? 7.828 23.938 22.516 1 97.25 51 VAL B O 1
ATOM 4189 N N . PRO B 1 52 ? 8.406 25.719 23.656 1 96.5 52 PRO B N 1
ATOM 4190 C CA . PRO B 1 52 ? 9.367 24.922 24.438 1 96.5 52 PRO B CA 1
ATOM 4191 C C . PRO B 1 52 ? 8.703 24.062 25.5 1 96.5 52 PRO B C 1
ATOM 4193 O O . PRO B 1 52 ? 7.645 24.438 26.031 1 96.5 52 PRO B O 1
ATOM 4196 N N . SER B 1 53 ? 9.312 22.969 25.75 1 96.06 53 SER B N 1
ATOM 4197 C CA . SER B 1 53 ? 8.914 22.203 26.922 1 96.06 53 SER B CA 1
ATOM 4198 C C . SER B 1 53 ? 9.016 23.031 28.203 1 96.06 53 SER B C 1
ATOM 4200 O O . SER B 1 53 ? 9.914 23.859 28.344 1 96.06 53 SER B O 1
ATOM 4202 N N . LYS B 1 54 ? 8.125 22.75 29.047 1 93.94 54 LYS B N 1
ATOM 4203 C CA . LYS B 1 54 ? 8.125 23.469 30.312 1 93.94 54 LYS B CA 1
ATOM 4204 C C . LYS B 1 54 ? 9.078 22.812 31.312 1 93.94 54 LYS B C 1
ATOM 4206 O O . LYS B 1 54 ? 9.484 23.422 32.312 1 93.94 54 LYS B O 1
ATOM 4211 N N . SER B 1 55 ? 9.375 21.562 31.062 1 91.25 55 SER B N 1
ATOM 4212 C CA . SER B 1 55 ? 10.102 20.812 32.062 1 91.25 55 SER B CA 1
ATOM 4213 C C . SER B 1 55 ? 11.438 20.297 31.531 1 91.25 55 SER B C 1
ATOM 4215 O O . SER B 1 55 ? 12.336 19.953 32.312 1 91.25 55 SER B O 1
ATOM 4217 N N . THR B 1 56 ? 11.523 20.156 30.297 1 91.25 56 THR B N 1
ATOM 4218 C CA . THR B 1 56 ? 12.727 19.578 29.719 1 91.25 56 THR B CA 1
ATOM 4219 C C . THR B 1 56 ? 13.422 20.578 28.797 1 91.25 56 THR B C 1
ATOM 4221 O O . THR B 1 56 ? 12.984 20.797 27.672 1 91.25 56 THR B O 1
ATOM 4224 N N . PRO B 1 57 ? 14.57 21.062 29.25 1 88.94 57 PRO B N 1
ATOM 4225 C CA . PRO B 1 57 ? 15.281 22.031 28.406 1 88.94 57 PRO B CA 1
ATOM 4226 C C . PRO B 1 57 ? 15.703 21.438 27.062 1 88.94 57 PRO B C 1
ATOM 4228 O O . PRO B 1 57 ? 16.125 20.281 27 1 88.94 57 PRO B O 1
ATOM 4231 N N . GLY B 1 58 ? 15.469 22.219 26.047 1 88.62 58 GLY B N 1
ATOM 4232 C CA . GLY B 1 58 ? 15.922 21.797 24.734 1 88.62 58 GLY B CA 1
ATOM 4233 C C . GLY B 1 58 ? 14.844 21.109 23.922 1 88.62 58 GLY B C 1
ATOM 4234 O O . GLY B 1 58 ? 14.945 21.016 22.703 1 88.62 58 GLY B O 1
ATOM 4235 N N . VAL B 1 59 ? 13.828 20.625 24.609 1 93.56 59 VAL B N 1
ATOM 4236 C CA . VAL B 1 59 ? 12.727 19.953 23.906 1 93.56 59 VAL B CA 1
ATOM 4237 C C . VAL B 1 59 ? 11.648 20.984 23.562 1 93.56 59 VAL B C 1
ATOM 4239 O O . VAL B 1 59 ? 11.359 21.875 24.359 1 93.56 59 VAL B O 1
ATOM 4242 N N . GLN B 1 60 ? 11.18 20.906 22.375 1 95.69 60 GLN B N 1
ATOM 4243 C CA . GLN B 1 60 ? 10.094 21.766 21.922 1 95.69 60 GLN B CA 1
ATOM 4244 C C . GLN B 1 60 ? 8.984 20.953 21.266 1 95.69 60 GLN B C 1
ATOM 4246 O O . GLN B 1 60 ? 9.211 19.828 20.812 1 95.69 60 GLN B O 1
ATOM 4251 N N . TYR B 1 61 ? 7.793 21.484 21.312 1 97.81 61 TYR B N 1
ATOM 4252 C CA . TYR B 1 61 ? 6.621 20.844 20.734 1 97.81 61 TYR B CA 1
ATOM 4253 C C . TYR B 1 61 ? 6.043 21.672 19.609 1 97.81 61 TYR B C 1
ATOM 4255 O O . TYR B 1 61 ? 5.742 22.859 19.797 1 97.81 61 TYR B O 1
ATOM 4263 N N . ASP B 1 62 ? 5.973 21.078 18.406 1 98.31 62 ASP B N 1
ATOM 4264 C CA . ASP B 1 62 ? 5.133 21.688 17.391 1 98.31 62 ASP B CA 1
ATOM 4265 C C . ASP B 1 62 ? 3.652 21.531 17.734 1 98.31 62 ASP B C 1
ATOM 4267 O O . ASP B 1 62 ? 3.146 20.406 17.844 1 98.31 62 ASP B O 1
ATOM 4271 N N . LEU B 1 63 ? 2.973 22.641 17.797 1 97.88 63 LEU B N 1
ATOM 4272 C CA . LEU B 1 63 ? 1.547 22.578 18.094 1 97.88 63 LEU B CA 1
ATOM 4273 C C . LEU B 1 63 ? 0.731 22.391 16.828 1 97.88 63 LEU B C 1
ATOM 4275 O O . LEU B 1 63 ? -0.434 21.984 16.875 1 97.88 63 LEU B O 1
ATOM 4279 N N . GLY B 1 64 ? 1.252 22.766 15.672 1 97.19 64 GLY B N 1
ATOM 4280 C CA . GLY B 1 64 ? 0.717 22.438 14.359 1 97.19 64 GLY B CA 1
ATOM 4281 C C . GLY B 1 64 ? 1.447 21.281 13.68 1 97.19 64 GLY B C 1
ATOM 4282 O O . GLY B 1 64 ? 1.692 20.25 14.305 1 97.19 64 GLY B O 1
ATOM 4283 N N . ALA B 1 65 ? 1.773 21.391 12.438 1 97.38 65 ALA B N 1
ATOM 4284 C CA . ALA B 1 65 ? 2.471 20.359 11.68 1 97.38 65 ALA B CA 1
ATOM 4285 C C . ALA B 1 65 ? 3.797 19.984 12.344 1 97.38 65 ALA B C 1
ATOM 4287 O O . ALA B 1 65 ? 4.516 20.875 12.828 1 97.38 65 ALA B O 1
ATOM 4288 N N . SER B 1 66 ? 4.07 18.703 12.352 1 97.81 66 SER B N 1
ATOM 4289 C CA . SER B 1 66 ? 5.234 18.25 13.102 1 97.81 66 SER B CA 1
ATOM 4290 C C . SER B 1 66 ? 6.113 17.328 12.266 1 97.81 66 SER B C 1
ATOM 4292 O O . SER B 1 66 ? 7.242 17.016 12.656 1 97.81 66 SER B O 1
ATOM 4294 N N . TRP B 1 67 ? 5.602 16.844 11.164 1 97.81 67 TRP B N 1
ATOM 4295 C CA . TRP B 1 67 ? 6.324 15.844 10.383 1 97.81 67 TRP B CA 1
ATOM 4296 C C . TRP B 1 67 ? 6.656 16.375 8.992 1 97.81 67 TRP B C 1
ATOM 4298 O O . TRP B 1 67 ? 5.895 17.172 8.43 1 97.81 67 TRP B O 1
ATOM 4308 N N . PHE B 1 68 ? 7.812 15.992 8.461 1 97.69 68 PHE B N 1
ATOM 4309 C CA . PHE B 1 68 ? 7.996 15.945 7.016 1 97.69 68 PHE B CA 1
ATOM 4310 C C . PHE B 1 68 ? 7.316 14.719 6.418 1 97.69 68 PHE B C 1
ATOM 4312 O O . PHE B 1 68 ? 7.938 13.664 6.273 1 97.69 68 PHE B O 1
ATOM 4319 N N . HIS B 1 69 ? 6.043 14.914 6.121 1 96.38 69 HIS B N 1
ATOM 4320 C CA . HIS B 1 69 ? 5.293 13.82 5.512 1 96.38 69 HIS B CA 1
ATOM 4321 C C . HIS B 1 69 ? 5.812 13.516 4.109 1 96.38 69 HIS B C 1
ATOM 4323 O O . HIS B 1 69 ? 6.352 14.391 3.434 1 96.38 69 HIS B O 1
ATOM 4329 N N . ASP B 1 70 ? 5.664 12.188 3.654 1 95.69 70 ASP B N 1
ATOM 4330 C CA . ASP B 1 70 ? 6.066 11.82 2.301 1 95.69 70 ASP B CA 1
ATOM 4331 C C . ASP B 1 70 ? 7.535 12.148 2.049 1 95.69 70 ASP B C 1
ATOM 4333 O O . ASP B 1 70 ? 7.863 12.844 1.083 1 95.69 70 ASP B O 1
ATOM 4337 N N . SER B 1 71 ? 8.352 11.547 2.881 1 96.44 71 SER B N 1
ATOM 4338 C CA . SER B 1 71 ? 9.734 12 2.961 1 96.44 71 SER B CA 1
ATOM 4339 C C . SER B 1 71 ? 10.492 11.695 1.672 1 96.44 71 SER B C 1
ATOM 4341 O O . SER B 1 71 ? 11.547 12.273 1.411 1 96.44 71 SER B O 1
ATOM 4343 N N . LEU B 1 72 ? 10.008 10.82 0.808 1 96.38 72 LEU B N 1
ATOM 4344 C CA . LEU B 1 72 ? 10.68 10.523 -0.455 1 96.38 72 LEU B CA 1
ATOM 4345 C C . LEU B 1 72 ? 10.438 11.641 -1.468 1 96.38 72 LEU B C 1
ATOM 4347 O O . LEU B 1 72 ? 11.133 11.727 -2.48 1 96.38 72 LEU B O 1
ATOM 4351 N N . ALA B 1 73 ? 9.391 12.5 -1.161 1 94.31 73 ALA B N 1
ATOM 4352 C CA . ALA B 1 73 ? 9.023 13.531 -2.129 1 94.31 73 ALA B CA 1
ATOM 4353 C C . ALA B 1 73 ? 8.734 14.859 -1.433 1 94.31 73 ALA B C 1
ATOM 4355 O O . ALA B 1 73 ? 8.008 15.703 -1.963 1 94.31 73 ALA B O 1
ATOM 4356 N N . ASN B 1 74 ? 9.266 15.055 -0.31 1 97.25 74 ASN B N 1
ATOM 4357 C CA . ASN B 1 74 ? 8.992 16.266 0.457 1 97.25 74 ASN B CA 1
ATOM 4358 C C . ASN B 1 74 ? 9.945 17.391 0.078 1 97.25 74 ASN B C 1
ATOM 4360 O O . ASN B 1 74 ? 11.094 17.422 0.511 1 97.25 74 ASN B O 1
ATOM 4364 N N . VAL B 1 75 ? 9.445 18.391 -0.607 1 96.81 75 VAL B N 1
ATOM 4365 C CA . VAL B 1 75 ? 10.266 19.453 -1.185 1 96.81 75 VAL B CA 1
ATOM 4366 C C . VAL B 1 75 ? 10.836 20.328 -0.072 1 96.81 75 VAL B C 1
ATOM 4368 O O . VAL B 1 75 ? 11.922 20.906 -0.221 1 96.81 75 VAL B O 1
ATOM 4371 N N . VAL B 1 76 ? 10.125 20.438 1.038 1 98.12 76 VAL B N 1
ATOM 4372 C CA . VAL B 1 76 ? 10.609 21.234 2.158 1 98.12 76 VAL B CA 1
ATOM 4373 C C . VAL B 1 76 ? 11.828 20.562 2.787 1 98.12 76 VAL B C 1
ATOM 4375 O O . VAL B 1 76 ? 12.859 21.188 3.008 1 98.12 76 VAL B O 1
ATOM 4378 N N . LEU B 1 77 ? 11.688 19.266 3.031 1 97.44 77 LEU B N 1
ATOM 4379 C CA . LEU B 1 77 ? 12.789 18.484 3.578 1 97.44 77 LEU B CA 1
ATOM 4380 C C . LEU B 1 77 ? 14.023 18.578 2.686 1 97.44 77 LEU B C 1
ATOM 4382 O O . LEU B 1 77 ? 15.117 18.859 3.164 1 97.44 77 LEU B O 1
ATOM 4386 N N . ASP B 1 78 ? 13.844 18.438 1.431 1 96.06 78 ASP B N 1
ATOM 4387 C CA . ASP B 1 78 ? 14.938 18.469 0.469 1 96.06 78 ASP B CA 1
ATOM 4388 C C . ASP B 1 78 ? 15.609 19.844 0.436 1 96.06 78 ASP B C 1
ATOM 4390 O O . ASP B 1 78 ? 16.828 19.938 0.41 1 96.06 78 ASP B O 1
ATOM 4394 N N . ASP B 1 79 ? 14.789 20.828 0.415 1 96.5 79 ASP B N 1
ATOM 4395 C CA . ASP B 1 79 ? 15.32 22.188 0.377 1 96.5 79 ASP B CA 1
ATOM 4396 C C . ASP B 1 79 ? 16.141 22.5 1.626 1 96.5 79 ASP B C 1
ATOM 4398 O O . ASP B 1 79 ? 17.219 23.094 1.537 1 96.5 79 ASP B O 1
ATOM 4402 N N . LEU B 1 80 ? 15.641 22.094 2.752 1 97.06 80 LEU B N 1
ATOM 4403 C CA . LEU B 1 80 ? 16.328 22.344 4.008 1 97.06 80 LEU B CA 1
ATOM 4404 C C . LEU B 1 80 ? 17.656 21.609 4.062 1 97.06 80 LEU B C 1
ATOM 4406 O O . LEU B 1 80 ? 18.672 22.156 4.527 1 97.06 80 LEU B O 1
ATOM 4410 N N . ILE B 1 81 ? 17.641 20.406 3.582 1 95.69 81 ILE B N 1
ATOM 4411 C CA . ILE B 1 81 ? 18.859 19.609 3.561 1 95.69 81 ILE B CA 1
ATOM 4412 C C . ILE B 1 81 ? 19.875 20.234 2.594 1 95.69 81 ILE B C 1
ATOM 4414 O O . ILE B 1 81 ? 21.047 20.406 2.93 1 95.69 81 ILE B O 1
ATOM 4418 N N . LYS B 1 82 ? 19.438 20.609 1.433 1 94.94 82 LYS B N 1
ATOM 4419 C CA . LYS B 1 82 ? 20.281 21.203 0.41 1 94.94 82 LYS B CA 1
ATOM 4420 C C . LYS B 1 82 ? 20.938 22.484 0.919 1 94.94 82 LYS B C 1
ATOM 4422 O O . LYS B 1 82 ? 22.078 22.797 0.575 1 94.94 82 LYS B O 1
ATOM 4427 N N . GLN B 1 83 ? 20.234 23.219 1.732 1 95.12 83 GLN B N 1
ATOM 4428 C CA . GLN B 1 83 ? 20.734 24.5 2.236 1 95.12 83 GLN B CA 1
ATOM 4429 C C . GLN B 1 83 ? 21.5 24.312 3.537 1 95.12 83 GLN B C 1
ATOM 4431 O O . GLN B 1 83 ? 21.859 25.297 4.199 1 95.12 83 GLN B O 1
ATOM 4436 N N . ASP B 1 84 ? 21.688 23.047 3.988 1 95 84 ASP B N 1
ATOM 4437 C CA . ASP B 1 84 ? 22.406 22.703 5.203 1 95 84 ASP B CA 1
ATOM 4438 C C . ASP B 1 84 ? 21.734 23.297 6.438 1 95 84 ASP B C 1
ATOM 4440 O O . ASP B 1 84 ? 22.406 23.781 7.352 1 95 84 ASP B O 1
ATOM 4444 N N . LEU B 1 85 ? 20.453 23.281 6.375 1 95.44 85 LEU B N 1
ATOM 4445 C CA . LEU B 1 85 ? 19.688 23.844 7.48 1 95.44 85 LEU B CA 1
ATOM 4446 C C . LEU B 1 85 ? 19.156 22.75 8.391 1 95.44 85 LEU B C 1
ATOM 4448 O O . LEU B 1 85 ? 18.578 23.031 9.445 1 95.44 85 LEU B O 1
ATOM 4452 N N . LEU B 1 86 ? 19.312 21.578 7.961 1 95.19 86 LEU B N 1
ATOM 4453 C CA . LEU B 1 86 ? 18.812 20.438 8.734 1 95.19 86 LEU B CA 1
ATOM 4454 C C . LEU B 1 86 ? 19.906 19.391 8.914 1 95.19 86 LEU B C 1
ATOM 4456 O O . LEU B 1 86 ? 20.469 18.906 7.934 1 95.19 86 LEU B O 1
ATOM 4460 N N . ASP B 1 87 ? 20.203 19.062 10.133 1 94.5 87 ASP B N 1
ATOM 4461 C CA . ASP B 1 87 ? 21.078 17.938 10.461 1 94.5 87 ASP B CA 1
ATOM 4462 C C . ASP B 1 87 ? 20.281 16.641 10.562 1 94.5 87 ASP B C 1
ATOM 4464 O O . ASP B 1 87 ? 19.594 16.406 11.547 1 94.5 87 ASP B O 1
ATOM 4468 N N . ILE B 1 88 ? 20.438 15.734 9.656 1 94 88 ILE B N 1
ATOM 4469 C CA . ILE B 1 88 ? 19.641 14.531 9.508 1 94 88 ILE B CA 1
ATOM 4470 C C . ILE B 1 88 ? 19.828 13.633 10.727 1 94 88 ILE B C 1
ATOM 4472 O O . ILE B 1 88 ? 18.891 12.953 11.156 1 94 88 ILE B O 1
ATOM 4476 N N . GLU B 1 89 ? 20.938 13.555 11.32 1 91.62 89 GLU B N 1
ATOM 4477 C CA . GLU B 1 89 ? 21.234 12.68 12.453 1 91.62 89 GLU B CA 1
ATOM 4478 C C . GLU B 1 89 ? 20.547 13.164 13.719 1 91.62 89 GLU B C 1
ATOM 4480 O O . GLU B 1 89 ? 20.078 12.359 14.523 1 91.62 89 GLU B O 1
ATOM 4485 N N . ASN B 1 90 ? 20.391 14.484 13.797 1 92.94 90 ASN B N 1
ATOM 4486 C CA . ASN B 1 90 ? 19.969 15 15.094 1 92.94 90 ASN B CA 1
ATOM 4487 C C . ASN B 1 90 ? 18.594 15.672 15.016 1 92.94 90 ASN B C 1
ATOM 4489 O O . ASN B 1 90 ? 17.875 15.742 16.016 1 92.94 90 ASN B O 1
ATOM 4493 N N . ASP B 1 91 ? 18.266 16.172 13.859 1 96.06 91 ASP B N 1
ATOM 4494 C CA . ASP B 1 91 ? 17.109 17.078 13.773 1 96.06 91 ASP B CA 1
ATOM 4495 C C . ASP B 1 91 ? 15.852 16.328 13.352 1 96.06 91 ASP B C 1
ATOM 4497 O O . ASP B 1 91 ? 14.758 16.891 13.344 1 96.06 91 ASP B O 1
ATOM 4501 N N . VAL B 1 92 ? 15.945 15.086 12.984 1 96.81 92 VAL B N 1
ATOM 4502 C CA . VAL B 1 92 ? 14.773 14.344 12.516 1 96.81 92 VAL B CA 1
ATOM 4503 C C . VAL B 1 92 ? 14.773 12.945 13.117 1 96.81 92 VAL B C 1
ATOM 4505 O O . VAL B 1 92 ? 15.781 12.5 13.672 1 96.81 92 VAL B O 1
ATOM 4508 N N . TYR B 1 93 ? 13.57 12.289 13.078 1 97.19 93 TYR B N 1
ATOM 4509 C CA . TYR B 1 93 ? 13.398 10.961 13.656 1 97.19 93 TYR B CA 1
ATOM 4510 C C . TYR B 1 93 ? 12.227 10.227 13.008 1 97.19 93 TYR B C 1
ATOM 4512 O O . TYR B 1 93 ? 11.117 10.75 12.953 1 97.19 93 TYR B O 1
ATOM 4520 N N . TYR B 1 94 ? 12.5 9.016 12.461 1 97.38 94 TYR B N 1
ATOM 4521 C CA . TYR B 1 94 ? 11.391 8.18 12.008 1 97.38 94 TYR B CA 1
ATOM 4522 C C . TYR B 1 94 ? 10.695 7.512 13.188 1 97.38 94 TYR B C 1
ATOM 4524 O O . TYR B 1 94 ? 11.148 6.473 13.672 1 97.38 94 TYR B O 1
ATOM 4532 N N . ASP B 1 95 ? 9.578 8.023 13.625 1 96.88 95 ASP B N 1
ATOM 4533 C CA . ASP B 1 95 ? 8.852 7.473 14.766 1 96.88 95 ASP B CA 1
ATOM 4534 C C . ASP B 1 95 ? 7.824 6.434 14.32 1 96.88 95 ASP B C 1
ATOM 4536 O O . ASP B 1 95 ? 6.668 6.473 14.734 1 96.88 95 ASP B O 1
ATOM 4540 N N . ASP B 1 96 ? 8.266 5.492 13.492 1 96.56 96 ASP B N 1
ATOM 4541 C CA . ASP B 1 96 ? 7.301 4.613 12.852 1 96.56 96 ASP B CA 1
ATOM 4542 C C . ASP B 1 96 ? 7.531 3.158 13.242 1 96.56 96 ASP B C 1
ATOM 4544 O O . ASP B 1 96 ? 7.25 2.246 12.461 1 96.56 96 ASP B O 1
ATOM 4548 N N . LYS B 1 97 ? 8.117 2.943 14.469 1 95.88 97 LYS B N 1
ATOM 4549 C CA . LYS B 1 97 ? 8.117 1.578 14.984 1 95.88 97 LYS B CA 1
ATOM 4550 C C . LYS B 1 97 ? 6.695 1.022 15.055 1 95.88 97 LYS B C 1
ATOM 4552 O O . LYS B 1 97 ? 5.742 1.769 15.289 1 95.88 97 LYS B O 1
ATOM 4557 N N . ASP B 1 98 ? 6.508 -0.237 14.797 1 93.62 98 ASP B N 1
ATOM 4558 C CA . ASP B 1 98 ? 5.18 -0.846 14.812 1 93.62 98 ASP B CA 1
ATOM 4559 C C . ASP B 1 98 ? 4.422 -0.482 16.078 1 93.62 98 ASP B C 1
ATOM 4561 O O . ASP B 1 98 ? 4.98 -0.539 17.188 1 93.62 98 ASP B O 1
ATOM 4565 N N . LEU B 1 99 ? 3.238 -0.162 15.859 1 88.88 99 LEU B N 1
ATOM 4566 C CA . LEU B 1 99 ? 2.4 0.44 16.891 1 88.88 99 LEU B CA 1
ATOM 4567 C C . LEU B 1 99 ? 1.987 -0.597 17.938 1 88.88 99 LEU B C 1
ATOM 4569 O O . LEU B 1 99 ? 1.71 -1.748 17.594 1 88.88 99 LEU B O 1
ATOM 4573 N N . GLN B 1 100 ? 2.008 -0.202 19.172 1 94.81 100 GLN B N 1
ATOM 4574 C CA . GLN B 1 100 ? 1.262 -0.911 20.203 1 94.81 100 GLN B CA 1
ATOM 4575 C C . GLN B 1 100 ? -0.105 -0.272 20.438 1 94.81 100 GLN B C 1
ATOM 4577 O O . GLN B 1 100 ? -0.207 0.944 20.609 1 94.81 100 GLN B O 1
ATOM 4582 N N . ALA B 1 101 ? -1.085 -1.049 20.391 1 98.06 101 ALA B N 1
ATOM 4583 C CA . ALA B 1 101 ? -2.451 -0.555 20.531 1 98.06 101 ALA B CA 1
ATOM 4584 C C . ALA B 1 101 ? -3.043 -0.982 21.875 1 98.06 101 ALA B C 1
ATOM 4586 O O . ALA B 1 101 ? -2.697 -2.041 22.406 1 98.06 101 ALA B O 1
ATOM 4587 N N . TYR B 1 102 ? -3.871 -0.151 22.406 1 98.25 102 TYR B N 1
ATOM 4588 C CA . TYR B 1 102 ? -4.535 -0.39 23.672 1 98.25 102 TYR B CA 1
ATOM 4589 C C . TYR B 1 102 ? -6.016 -0.051 23.594 1 98.25 102 TYR B C 1
ATOM 4591 O O . TYR B 1 102 ? -6.418 0.826 22.828 1 98.25 102 TYR B O 1
ATOM 4599 N N . SER B 1 103 ? -6.824 -0.785 24.297 1 97.81 103 SER B N 1
ATOM 4600 C CA . SER B 1 103 ? -8.242 -0.509 24.5 1 97.81 103 SER B CA 1
ATOM 4601 C C . SER B 1 103 ? -8.547 -0.244 25.969 1 97.81 103 SER B C 1
ATOM 4603 O O . SER B 1 103 ? -7.645 -0.242 26.812 1 97.81 103 SER B O 1
ATOM 4605 N N . SER B 1 104 ? -9.844 0.027 26.25 1 97.12 104 SER B N 1
ATOM 4606 C CA . SER B 1 104 ? -10.258 0.245 27.625 1 97.12 104 SER B CA 1
ATOM 4607 C C . SER B 1 104 ? -10.094 -1.022 28.453 1 97.12 104 SER B C 1
ATOM 4609 O O . SER B 1 104 ? -10.141 -0.973 29.688 1 97.12 104 SER B O 1
ATOM 4611 N N . THR B 1 105 ? -9.859 -2.131 27.734 1 95.06 105 THR B N 1
ATOM 4612 C CA . THR B 1 105 ? -9.734 -3.393 28.453 1 95.06 105 THR B CA 1
ATOM 4613 C C . THR B 1 105 ? -8.297 -3.904 28.406 1 95.06 105 THR B C 1
ATOM 4615 O O . THR B 1 105 ? -8.031 -5.059 28.734 1 95.06 105 THR B O 1
ATOM 4618 N N . GLY B 1 106 ? -7.398 -3.086 27.938 1 95.62 106 GLY B N 1
ATOM 4619 C CA . GLY B 1 106 ? -6 -3.482 27.953 1 95.62 106 GLY B CA 1
ATOM 4620 C C . GLY B 1 106 ? -5.355 -3.486 26.594 1 95.62 106 GLY B C 1
ATOM 4621 O O . GLY B 1 106 ? -5.848 -2.838 25.656 1 95.62 106 GLY B O 1
ATOM 4622 N N . LYS B 1 107 ? -4.227 -4.191 26.531 1 96.62 107 LYS B N 1
ATOM 4623 C CA . LYS B 1 107 ? -3.434 -4.23 25.297 1 96.62 107 LYS B CA 1
ATOM 4624 C C . LYS B 1 107 ? -4.16 -5 24.203 1 96.62 107 LYS B C 1
ATOM 4626 O O . LYS B 1 107 ? -4.742 -6.055 24.453 1 96.62 107 LYS B O 1
ATOM 4631 N N . VAL B 1 108 ? -4.18 -4.504 22.984 1 97.94 108 VAL B N 1
ATOM 4632 C CA . VAL B 1 108 ? -4.797 -5.109 21.812 1 97.94 108 VAL B CA 1
ATOM 4633 C C . VAL B 1 108 ? -3.807 -6.055 21.141 1 97.94 108 VAL B C 1
ATOM 4635 O O . VAL B 1 108 ? -2.646 -5.695 20.906 1 97.94 108 VAL B O 1
ATOM 4638 N N . PRO B 1 109 ? -4.16 -7.297 20.828 1 96.88 109 PRO B N 1
ATOM 4639 C CA . PRO B 1 109 ? -3.25 -8.266 20.219 1 96.88 109 PRO B CA 1
ATOM 4640 C C . PRO B 1 109 ? -3.1 -8.078 18.719 1 96.88 109 PRO B C 1
ATOM 4642 O O . PRO B 1 109 ? -3.488 -8.945 17.938 1 96.88 109 PRO B O 1
ATOM 4645 N N . VAL B 1 110 ? -2.414 -7.066 18.297 1 97.06 110 VAL B N 1
ATOM 4646 C CA . VAL B 1 110 ? -2.35 -6.637 16.906 1 97.06 110 VAL B CA 1
ATOM 4647 C C . VAL B 1 110 ? -1.694 -7.723 16.062 1 97.06 110 VAL B C 1
ATOM 4649 O O . VAL B 1 110 ? -2.25 -8.148 15.039 1 97.06 110 VAL B O 1
ATOM 4652 N N . VAL B 1 111 ? -0.539 -8.281 16.484 1 95.19 111 VAL B N 1
ATOM 4653 C CA . VAL B 1 111 ? 0.24 -9.234 15.695 1 95.19 111 VAL B CA 1
ATOM 4654 C C . VAL B 1 111 ? -0.383 -10.625 15.805 1 95.19 111 VAL B C 1
ATOM 4656 O O . VAL B 1 111 ? -0.672 -11.258 14.789 1 95.19 111 VAL B O 1
ATOM 4659 N N . ASP B 1 112 ? -0.738 -11.023 17.016 1 94.94 112 ASP B N 1
ATOM 4660 C CA . ASP B 1 112 ? -1.245 -12.375 17.234 1 94.94 112 ASP B CA 1
ATOM 4661 C C . ASP B 1 112 ? -2.623 -12.555 16.594 1 94.94 112 ASP B C 1
ATOM 4663 O O . ASP B 1 112 ? -2.953 -13.641 16.109 1 94.94 112 ASP B O 1
ATOM 4667 N N . GLY B 1 113 ? -3.373 -11.445 16.609 1 96.88 113 GLY B N 1
ATOM 4668 C CA . GLY B 1 113 ? -4.691 -11.5 15.992 1 96.88 113 GLY B CA 1
ATOM 4669 C C . GLY B 1 113 ? -4.676 -11.148 14.516 1 96.88 113 GLY B C 1
ATOM 4670 O O . GLY B 1 113 ? -5.727 -11.117 13.875 1 96.88 113 GLY B O 1
ATOM 4671 N N . LYS B 1 114 ? -3.523 -10.852 13.961 1 97.38 114 LYS B N 1
ATOM 4672 C CA . LYS B 1 114 ? -3.35 -10.414 12.578 1 97.38 114 LYS B CA 1
ATOM 4673 C C . LYS B 1 114 ? -4.238 -9.219 12.266 1 97.38 114 LYS B C 1
ATOM 4675 O O . LYS B 1 114 ? -4.797 -9.125 11.172 1 97.38 114 LYS B O 1
ATOM 4680 N N . LEU B 1 115 ? -4.438 -8.344 13.242 1 98.31 115 LEU B N 1
ATOM 4681 C CA . LEU B 1 115 ? -5.355 -7.223 13.086 1 98.31 115 LEU B CA 1
ATOM 4682 C C . LEU B 1 115 ? -4.836 -6.238 12.039 1 98.31 115 LEU B C 1
ATOM 4684 O O . LEU B 1 115 ? -5.609 -5.695 11.25 1 98.31 115 LEU B O 1
ATOM 4688 N N . ASN B 1 116 ? -3.52 -5.992 12.047 1 97.25 116 ASN B N 1
ATOM 4689 C CA . ASN B 1 116 ? -2.908 -5.082 11.086 1 97.25 116 ASN B CA 1
ATOM 4690 C C . ASN B 1 116 ? -3.15 -5.543 9.648 1 97.25 116 ASN B C 1
ATOM 4692 O O . ASN B 1 116 ? -3.332 -4.719 8.75 1 97.25 116 ASN B O 1
ATOM 4696 N N . ARG B 1 117 ? -3.225 -6.816 9.422 1 97.56 117 ARG B N 1
ATOM 4697 C CA . ARG B 1 117 ? -3.486 -7.359 8.094 1 97.56 117 ARG B CA 1
ATOM 4698 C C . ARG B 1 117 ? -4.938 -7.133 7.688 1 97.56 117 ARG B C 1
ATOM 4700 O O . ARG B 1 117 ? -5.223 -6.828 6.527 1 97.56 117 ARG B O 1
ATOM 4707 N N . VAL B 1 118 ? -5.82 -7.328 8.602 1 98.44 118 VAL B N 1
ATOM 4708 C CA . VAL B 1 118 ? -7.234 -7.082 8.328 1 98.44 118 VAL B CA 1
ATOM 4709 C C . VAL B 1 118 ? -7.453 -5.605 8.016 1 98.44 118 VAL B C 1
ATOM 4711 O O . VAL B 1 118 ? -8.234 -5.262 7.129 1 98.44 118 VAL B O 1
ATOM 4714 N N . LEU B 1 119 ? -6.77 -4.758 8.742 1 97.81 119 LEU B N 1
ATOM 4715 C CA . LEU B 1 119 ? -6.875 -3.328 8.469 1 97.81 119 LEU B CA 1
ATOM 4716 C C . LEU B 1 119 ? -6.426 -3.012 7.047 1 97.81 119 LEU B C 1
ATOM 4718 O O . LEU B 1 119 ? -7.066 -2.219 6.355 1 97.81 119 LEU B O 1
ATOM 4722 N N . GLU B 1 120 ? -5.355 -3.611 6.668 1 96.69 120 GLU B N 1
ATOM 4723 C CA . GLU B 1 120 ? -4.891 -3.451 5.293 1 96.69 120 GLU B CA 1
ATOM 4724 C C . GLU B 1 120 ? -5.945 -3.928 4.297 1 96.69 120 GLU B C 1
ATOM 4726 O O . GLU B 1 120 ? -6.145 -3.303 3.252 1 96.69 120 GLU B O 1
ATOM 4731 N N . ASP B 1 121 ? -6.594 -4.992 4.609 1 97.88 121 ASP B N 1
ATOM 4732 C CA . ASP B 1 121 ? -7.668 -5.52 3.775 1 97.88 121 ASP B CA 1
ATOM 4733 C C . ASP B 1 121 ? -8.82 -4.527 3.67 1 97.88 121 ASP B C 1
ATOM 4735 O O . ASP B 1 121 ? -9.398 -4.348 2.594 1 97.88 121 ASP B O 1
ATOM 4739 N N . ILE B 1 122 ? -9.18 -3.953 4.789 1 98.25 122 ILE B N 1
ATOM 4740 C CA . ILE B 1 122 ? -10.258 -2.971 4.809 1 98.25 122 ILE B CA 1
ATOM 4741 C C . ILE B 1 122 ? -9.898 -1.796 3.9 1 98.25 122 ILE B C 1
ATOM 4743 O O . ILE B 1 122 ? -10.719 -1.363 3.086 1 98.25 122 ILE B O 1
ATOM 4747 N N . GLU B 1 123 ? -8.711 -1.306 4.043 1 97.19 123 GLU B N 1
ATOM 4748 C CA . GLU B 1 123 ? -8.281 -0.186 3.215 1 97.19 123 GLU B CA 1
ATOM 4749 C C . GLU B 1 123 ? -8.336 -0.545 1.731 1 97.19 123 GLU B C 1
ATOM 4751 O O . GLU B 1 123 ? -8.812 0.243 0.914 1 97.19 123 GLU B O 1
ATOM 4756 N N . LYS B 1 124 ? -7.871 -1.713 1.426 1 96.94 124 LYS B N 1
ATOM 4757 C CA . LYS B 1 124 ? -7.898 -2.148 0.032 1 96.94 124 LYS B CA 1
ATOM 4758 C C . LYS B 1 124 ? -9.336 -2.324 -0.459 1 96.94 124 LYS B C 1
ATOM 4760 O O . LYS B 1 124 ? -9.656 -1.972 -1.596 1 96.94 124 LYS B O 1
ATOM 4765 N N . PHE B 1 125 ? -10.188 -2.877 0.366 1 97.38 125 PHE B N 1
ATOM 4766 C CA . PHE B 1 125 ? -11.602 -3.014 0.034 1 97.38 125 PHE B CA 1
ATOM 4767 C C . PHE B 1 125 ? -12.211 -1.66 -0.309 1 97.38 125 PHE B C 1
ATOM 4769 O O . PHE B 1 125 ? -12.945 -1.535 -1.288 1 97.38 125 PHE B O 1
ATOM 4776 N N . ILE B 1 126 ? -11.844 -0.669 0.45 1 97.06 126 ILE B N 1
ATOM 4777 C CA . ILE B 1 126 ? -12.352 0.68 0.226 1 97.06 126 ILE B CA 1
ATOM 4778 C C . ILE B 1 126 ? -11.906 1.176 -1.148 1 97.06 126 ILE B C 1
ATOM 4780 O O . ILE B 1 126 ? -12.719 1.689 -1.921 1 97.06 126 ILE B O 1
ATOM 4784 N N . GLU B 1 127 ? -10.711 1.028 -1.44 1 94.81 127 GLU B N 1
ATOM 4785 C CA . GLU B 1 127 ? -10.195 1.427 -2.748 1 94.81 127 GLU B CA 1
ATOM 4786 C C . GLU B 1 127 ? -10.953 0.728 -3.873 1 94.81 127 GLU B C 1
ATOM 4788 O O . GLU B 1 127 ? -11.383 1.372 -4.836 1 94.81 127 GLU B O 1
ATOM 4793 N N . LEU B 1 128 ? -11.117 -0.56 -3.723 1 94.31 128 LEU B N 1
ATOM 4794 C CA . LEU B 1 128 ? -11.766 -1.359 -4.758 1 94.31 128 LEU B CA 1
ATOM 4795 C C . LEU B 1 128 ? -13.234 -0.981 -4.902 1 94.31 128 LEU B C 1
ATOM 4797 O O . LEU B 1 128 ? -13.766 -0.95 -6.016 1 94.31 128 LEU B O 1
ATOM 4801 N N . TYR B 1 129 ? -13.828 -0.752 -3.777 1 95 129 TYR B N 1
ATOM 4802 C CA . TYR B 1 129 ? -15.25 -0.451 -3.764 1 95 129 TYR B CA 1
ATOM 4803 C C . TYR B 1 129 ? -15.555 0.786 -4.602 1 95 129 TYR B C 1
ATOM 4805 O O . TYR B 1 129 ? -16.531 0.804 -5.363 1 95 129 TYR B O 1
ATOM 4813 N N . PHE B 1 130 ? -14.734 1.818 -4.539 1 92.94 130 PHE B N 1
ATOM 4814 C CA . PHE B 1 130 ? -15.031 3.086 -5.195 1 92.94 130 PHE B CA 1
ATOM 4815 C C . PHE B 1 130 ? -14.336 3.164 -6.551 1 92.94 130 PHE B C 1
ATOM 4817 O O . PHE B 1 130 ? -14.625 4.055 -7.355 1 92.94 130 PHE B O 1
ATOM 4824 N N . HIS B 1 131 ? -13.328 2.383 -6.883 1 81.06 131 HIS B N 1
ATOM 4825 C CA . HIS B 1 131 ? -12.609 2.398 -8.156 1 81.06 131 HIS B CA 1
ATOM 4826 C C . HIS B 1 131 ? -13.484 1.865 -9.281 1 81.06 131 HIS B C 1
ATOM 4828 O O . HIS B 1 131 ? -13.43 2.371 -10.406 1 81.06 131 HIS B O 1
ATOM 4834 N N . ASP B 1 132 ? -14.266 0.881 -9.055 1 63.88 132 ASP B N 1
ATOM 4835 C CA . ASP B 1 132 ? -14.914 0.058 -10.07 1 63.88 132 ASP B CA 1
ATOM 4836 C C . ASP B 1 132 ? -16 0.843 -10.805 1 63.88 132 ASP B C 1
ATOM 4838 O O . ASP B 1 132 ? -16.406 0.476 -11.906 1 63.88 132 ASP B O 1
ATOM 4842 N N . SER B 1 133 ? -16.453 1.88 -10.148 1 64.19 133 SER B N 1
ATOM 4843 C CA . SER B 1 133 ? -17.531 2.533 -10.875 1 64.19 133 SER B CA 1
ATOM 4844 C C . SER B 1 133 ? -17.531 4.039 -10.641 1 64.19 133 SER B C 1
ATOM 4846 O O . SER B 1 133 ? -17.484 4.496 -9.5 1 64.19 133 SER B O 1
ATOM 4848 N N . LEU B 1 134 ? -17.406 4.711 -11.703 1 67.12 134 LEU B N 1
ATOM 4849 C CA . LEU B 1 134 ? -17.469 6.168 -11.656 1 67.12 134 LEU B CA 1
ATOM 4850 C C . LEU B 1 134 ? -18.734 6.637 -10.961 1 67.12 134 LEU B C 1
ATOM 4852 O O . LEU B 1 134 ? -18.781 7.746 -10.422 1 67.12 134 LEU B O 1
ATOM 4856 N N . ASN B 1 135 ? -19.609 5.762 -10.758 1 80.94 135 ASN B N 1
ATOM 4857 C CA . ASN B 1 135 ? -20.906 6.23 -10.289 1 80.94 135 ASN B CA 1
ATOM 4858 C C . ASN B 1 135 ? -21.234 5.68 -8.906 1 80.94 135 ASN B C 1
ATOM 4860 O O . ASN B 1 135 ? -22.375 5.758 -8.461 1 80.94 135 ASN B O 1
ATOM 4864 N N . THR B 1 136 ? -20.281 5.238 -8.242 1 90.06 136 THR B N 1
ATOM 4865 C CA . THR B 1 136 ? -20.562 4.727 -6.91 1 90.06 136 THR B CA 1
ATOM 4866 C C . THR B 1 136 ? -20.688 5.871 -5.91 1 90.06 136 THR B C 1
ATOM 4868 O O . THR B 1 136 ? -19.75 6.652 -5.73 1 90.06 136 THR B O 1
ATOM 4871 N N . PRO B 1 137 ? -21.859 6 -5.312 1 93.31 137 PRO B N 1
ATOM 4872 C CA . PRO B 1 137 ? -22.016 7.062 -4.316 1 93.31 137 PRO B CA 1
ATOM 4873 C C . PRO B 1 137 ? -21.062 6.914 -3.139 1 93.31 137 PRO B C 1
ATOM 4875 O O . PRO B 1 137 ? -20.75 5.793 -2.727 1 93.31 137 PRO B O 1
ATOM 4878 N N . ASP B 1 138 ? -20.625 8.031 -2.639 1 95.25 138 ASP B N 1
ATOM 4879 C CA . ASP B 1 138 ? -19.75 8.039 -1.479 1 95.25 138 ASP B CA 1
ATOM 4880 C C . ASP B 1 138 ? -20.453 7.492 -0.242 1 95.25 138 ASP B C 1
ATOM 4882 O O . ASP B 1 138 ? -21.688 7.492 -0.173 1 95.25 138 ASP B O 1
ATOM 4886 N N . LEU B 1 139 ? -19.688 6.945 0.682 1 96.88 139 LEU B N 1
ATOM 4887 C CA . LEU B 1 139 ? -20.109 6.496 2.004 1 96.88 139 LEU B CA 1
ATOM 4888 C C . LEU B 1 139 ? -19.203 7.066 3.088 1 96.88 139 LEU B C 1
ATOM 4890 O O . LEU B 1 139 ? -18.062 7.426 2.818 1 96.88 139 LEU B O 1
ATOM 4894 N N . SER B 1 140 ? -19.766 7.211 4.266 1 96.69 140 SER B N 1
ATOM 4895 C CA . SER B 1 140 ? -18.891 7.562 5.375 1 96.69 140 SER B CA 1
ATOM 4896 C C . SER B 1 140 ? -17.875 6.449 5.664 1 96.69 140 SER B C 1
ATOM 4898 O O . SER B 1 140 ? -18.078 5.305 5.254 1 96.69 140 SER B O 1
ATOM 4900 N N . LEU B 1 141 ? -16.812 6.777 6.312 1 96.81 141 LEU B N 1
ATOM 4901 C CA . LEU B 1 141 ? -15.859 5.762 6.73 1 96.81 141 LEU B CA 1
ATOM 4902 C C . LEU B 1 141 ? -16.547 4.648 7.512 1 96.81 141 LEU B C 1
ATOM 4904 O O . LEU B 1 141 ? -16.312 3.465 7.25 1 96.81 141 LEU B O 1
ATOM 4908 N N . ASP B 1 142 ? -17.453 5.008 8.43 1 96.12 142 ASP B N 1
ATOM 4909 C CA . ASP B 1 142 ? -18.172 4.012 9.219 1 96.12 142 ASP B CA 1
ATOM 4910 C C . ASP B 1 142 ? -18.969 3.076 8.32 1 96.12 142 ASP B C 1
ATOM 4912 O O . ASP B 1 142 ? -18.938 1.856 8.5 1 96.12 142 ASP B O 1
ATOM 4916 N N . ASP B 1 143 ? -19.609 3.672 7.332 1 96.5 143 ASP B N 1
ATOM 4917 C CA . ASP B 1 143 ? -20.5 2.885 6.488 1 96.5 143 ASP B CA 1
ATOM 4918 C C . ASP B 1 143 ? -19.719 1.946 5.578 1 96.5 143 ASP B C 1
ATOM 4920 O O . ASP B 1 143 ? -20.109 0.798 5.371 1 96.5 143 ASP B O 1
ATOM 4924 N N . ILE B 1 144 ? -18.656 2.422 5.023 1 97.56 144 ILE B N 1
ATOM 4925 C CA . ILE B 1 144 ? -17.891 1.587 4.098 1 97.56 144 ILE B CA 1
ATOM 4926 C C . ILE B 1 144 ? -17.188 0.473 4.871 1 97.56 144 ILE B C 1
ATOM 4928 O O . ILE B 1 144 ? -17.031 -0.641 4.363 1 97.56 144 ILE B O 1
ATOM 4932 N N . VAL B 1 145 ? -16.719 0.695 6.109 1 97.12 145 VAL B N 1
ATOM 4933 C CA . VAL B 1 145 ? -16.141 -0.34 6.961 1 97.12 145 VAL B CA 1
ATOM 4934 C C . VAL B 1 145 ? -17.203 -1.382 7.301 1 97.12 145 VAL B C 1
ATOM 4936 O O . VAL B 1 145 ? -16.938 -2.586 7.273 1 97.12 145 VAL B O 1
ATOM 4939 N N . ALA B 1 146 ? -18.406 -0.896 7.605 1 96.5 146 ALA B N 1
ATOM 4940 C CA . ALA B 1 146 ? -19.516 -1.817 7.852 1 96.5 146 ALA B CA 1
ATOM 4941 C C . ALA B 1 146 ? -19.781 -2.695 6.629 1 96.5 146 ALA B C 1
ATOM 4943 O O . ALA B 1 146 ? -20.062 -3.889 6.766 1 96.5 146 ALA B O 1
ATOM 4944 N N . LYS B 1 147 ? -19.703 -2.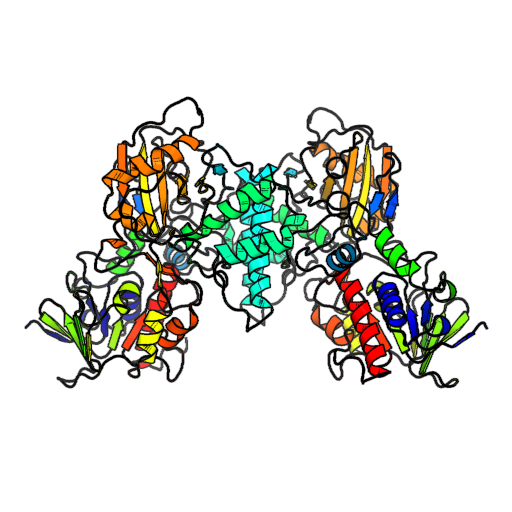062 5.477 1 97.44 147 LYS B N 1
ATOM 4945 C CA . LYS B 1 147 ? -19.891 -2.807 4.234 1 97.44 147 LYS B CA 1
ATOM 4946 C C . LYS B 1 147 ? -18.844 -3.9 4.074 1 97.44 147 LYS B C 1
ATOM 4948 O O . LYS B 1 147 ? -19.156 -5.008 3.631 1 97.44 147 LYS B O 1
ATOM 4953 N N . PHE B 1 148 ? -17.625 -3.635 4.43 1 97.94 148 PHE B N 1
ATOM 4954 C CA . PHE B 1 148 ? -16.562 -4.641 4.414 1 97.94 148 PHE B CA 1
ATOM 4955 C C . PHE B 1 148 ? -16.938 -5.832 5.289 1 97.94 148 PHE B C 1
ATOM 4957 O O . PHE B 1 148 ? -16.828 -6.98 4.863 1 97.94 148 PHE B O 1
ATOM 4964 N N . PHE B 1 149 ? -17.375 -5.59 6.512 1 97.75 149 PHE B N 1
ATOM 4965 C CA . PHE B 1 149 ? -17.719 -6.66 7.441 1 97.75 149 PHE B CA 1
ATOM 4966 C C . PHE B 1 149 ? -18.922 -7.457 6.93 1 97.75 149 PHE B C 1
ATOM 4968 O O . PHE B 1 149 ? -19 -8.672 7.141 1 97.75 149 PHE B O 1
ATOM 4975 N N . GLU B 1 150 ? -19.812 -6.703 6.277 1 97.5 150 GLU B N 1
ATOM 4976 C CA . GLU B 1 150 ? -20.969 -7.383 5.684 1 97.5 150 GLU B CA 1
ATOM 4977 C C . GLU B 1 150 ? -20.516 -8.359 4.602 1 97.5 150 GLU B C 1
ATOM 4979 O O . GLU B 1 150 ? -21 -9.5 4.551 1 97.5 150 GLU B O 1
ATOM 4984 N N . GLN B 1 151 ? -19.609 -7.945 3.814 1 96 151 GLN B N 1
ATOM 4985 C CA . GLN B 1 151 ? -19.25 -8.719 2.629 1 96 151 GLN B CA 1
ATOM 4986 C C . GLN B 1 151 ? -18.172 -9.742 2.947 1 96 151 GLN B C 1
ATOM 4988 O O . GLN B 1 151 ? -18.141 -10.828 2.357 1 96 151 GLN B O 1
ATOM 4993 N N . ARG B 1 152 ? -17.281 -9.422 3.906 1 96.31 152 ARG B N 1
ATOM 4994 C CA . ARG B 1 152 ? -16.109 -10.25 4.105 1 96.31 152 ARG B CA 1
ATOM 4995 C C . ARG B 1 152 ? -16.062 -10.805 5.527 1 96.31 152 ARG B C 1
ATOM 4997 O O . ARG B 1 152 ? -15.109 -11.508 5.895 1 96.31 152 ARG B O 1
ATOM 5004 N N . GLY B 1 153 ? -17.078 -10.602 6.297 1 96.38 153 GLY B N 1
ATOM 5005 C CA . GLY B 1 153 ? -17.094 -10.977 7.699 1 96.38 153 GLY B CA 1
ATOM 5006 C C . GLY B 1 153 ? -16.90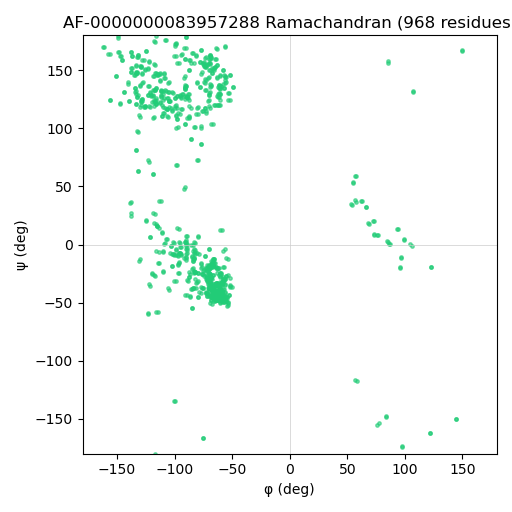6 -12.469 7.918 1 96.38 153 GLY B C 1
ATOM 5007 O O . GLY B 1 153 ? -16.406 -12.891 8.961 1 96.38 153 GLY B O 1
ATOM 5008 N N . LYS B 1 154 ? -17.25 -13.258 6.93 1 95.19 154 LYS B N 1
ATOM 5009 C CA . LYS B 1 154 ? -17.141 -14.711 7.059 1 95.19 154 LYS B CA 1
ATOM 5010 C C . LYS B 1 154 ? -15.688 -15.156 7.109 1 95.19 154 LYS B C 1
ATOM 5012 O O . LYS B 1 154 ? -15.383 -16.266 7.543 1 95.19 154 LYS B O 1
ATOM 5017 N N . PHE B 1 155 ? -14.789 -14.32 6.695 1 96.75 155 PHE B N 1
ATOM 5018 C CA . PHE B 1 155 ? -13.367 -14.656 6.68 1 96.75 155 PHE B CA 1
ATOM 5019 C C . PHE B 1 155 ? -12.672 -14.148 7.938 1 96.75 155 PHE B C 1
ATOM 5021 O O . PHE B 1 155 ? -11.461 -14.305 8.094 1 96.75 155 PHE B O 1
ATOM 5028 N N . LEU B 1 156 ? -13.398 -13.539 8.828 1 97.44 156 LEU B N 1
ATOM 5029 C CA . LEU B 1 156 ? -12.789 -12.891 9.984 1 97.44 156 LEU B CA 1
ATOM 5030 C C . LEU B 1 156 ? -13.164 -13.617 11.273 1 97.44 156 LEU B C 1
ATOM 5032 O O . LEU B 1 156 ? -14.273 -14.133 11.406 1 97.44 156 LEU B O 1
ATOM 5036 N N . THR B 1 157 ? -12.242 -13.609 12.227 1 96.69 157 THR B N 1
ATOM 5037 C CA . THR B 1 157 ? -12.523 -14.125 13.562 1 96.69 157 THR B CA 1
ATOM 5038 C C . THR B 1 157 ? -13.352 -13.125 14.367 1 96.69 157 THR B C 1
ATOM 5040 O O . THR B 1 157 ? -13.469 -11.953 13.984 1 96.69 157 THR B O 1
ATOM 5043 N N . ALA B 1 158 ? -13.867 -13.586 15.445 1 96.19 158 ALA B N 1
ATOM 5044 C CA . ALA B 1 158 ? -14.625 -12.711 16.344 1 96.19 158 ALA B CA 1
ATOM 5045 C C . ALA B 1 158 ? -13.75 -11.578 16.875 1 96.19 158 ALA B C 1
ATOM 5047 O O . ALA B 1 158 ? -14.195 -10.438 16.984 1 96.19 158 ALA B O 1
ATOM 5048 N N . GLU B 1 159 ? -12.531 -11.914 17.188 1 96.56 159 GLU B N 1
ATOM 5049 C CA . GLU B 1 159 ? -11.578 -10.93 17.688 1 96.56 159 GLU B CA 1
ATOM 5050 C C . GLU B 1 159 ? -11.305 -9.844 16.641 1 96.56 159 GLU B C 1
ATOM 5052 O O . GLU B 1 159 ? -11.266 -8.656 16.969 1 96.56 159 GLU B O 1
ATOM 5057 N N . GLN B 1 160 ? -11.117 -10.273 15.453 1 98.06 160 GLN B N 1
ATOM 5058 C CA . GLN B 1 160 ? -10.859 -9.328 14.367 1 98.06 160 GLN B CA 1
ATOM 5059 C C . GLN B 1 160 ? -12.055 -8.398 14.156 1 98.06 160 GLN B C 1
ATOM 5061 O O . GLN B 1 160 ? -11.883 -7.191 13.961 1 98.06 160 GLN B O 1
ATOM 5066 N N . LYS B 1 161 ? -13.227 -8.898 14.242 1 96.44 161 LYS B N 1
ATOM 5067 C CA . LYS B 1 161 ? -14.438 -8.094 14.117 1 96.44 161 LYS B CA 1
ATOM 5068 C C . LYS B 1 161 ? -14.578 -7.121 15.281 1 96.44 161 LYS B C 1
ATOM 5070 O O . LYS B 1 161 ? -15.031 -5.992 15.109 1 96.44 161 LYS B O 1
ATOM 5075 N N . GLU B 1 162 ? -14.125 -7.574 16.422 1 95.38 162 GLU B N 1
ATOM 5076 C CA . GLU B 1 162 ? -14.219 -6.77 17.625 1 95.38 162 GLU B CA 1
ATOM 5077 C C . GLU B 1 162 ? -13.312 -5.543 17.547 1 95.38 162 GLU B C 1
ATOM 5079 O O . GLU B 1 162 ? -13.711 -4.445 17.938 1 95.38 162 GLU B O 1
ATOM 5084 N N . TYR B 1 163 ? -12.156 -5.672 16.953 1 97.62 163 TYR B N 1
ATOM 5085 C CA . TYR B 1 163 ? -11.141 -4.637 17.109 1 97.62 163 TYR B CA 1
ATOM 5086 C C . TYR B 1 163 ? -11.016 -3.799 15.852 1 97.62 163 TYR B C 1
ATOM 5088 O O . TYR B 1 163 ? -10.82 -2.584 15.922 1 97.62 163 TYR B O 1
ATOM 5096 N N . CYS B 1 164 ? -11.133 -4.406 14.672 1 97.94 164 CYS B N 1
ATOM 5097 C CA . CYS B 1 164 ? -10.656 -3.75 13.461 1 97.94 164 CYS B CA 1
ATOM 5098 C C . CYS B 1 164 ? -11.555 -2.572 13.086 1 97.94 164 CYS B C 1
ATOM 5100 O O . CYS B 1 164 ? -11.07 -1.546 12.609 1 97.94 164 CYS B O 1
ATOM 5102 N N . GLY B 1 165 ? -12.891 -2.697 13.281 1 95.69 165 GLY B N 1
ATOM 5103 C CA . GLY B 1 165 ? -13.75 -1.544 13.062 1 95.69 165 GLY B CA 1
ATOM 5104 C C . GLY B 1 165 ? -13.391 -0.361 13.945 1 95.69 165 GLY B C 1
ATOM 5105 O O . GLY B 1 165 ? -13.383 0.782 13.484 1 95.69 165 GLY B O 1
ATOM 5106 N N . ARG B 1 166 ? -13.055 -0.614 15.203 1 96.75 166 ARG B N 1
ATOM 5107 C CA . ARG B 1 166 ? -12.633 0.41 16.156 1 96.75 166 ARG B CA 1
ATOM 5108 C C . ARG B 1 166 ? -11.281 0.994 15.781 1 96.75 166 ARG B C 1
ATOM 5110 O O . ARG B 1 166 ? -11.078 2.207 15.859 1 96.75 166 ARG B O 1
ATOM 5117 N N . MET B 1 167 ? -10.477 0.134 15.289 1 97.81 167 MET B N 1
ATOM 5118 C CA . MET B 1 167 ? -9.117 0.552 14.961 1 97.81 167 MET B CA 1
ATOM 5119 C C . MET B 1 167 ? -9.102 1.439 13.719 1 97.81 167 MET B C 1
ATOM 5121 O O . MET B 1 167 ? -8.242 2.311 13.586 1 97.81 167 MET B O 1
ATOM 5125 N N . MET B 1 168 ? -10.062 1.287 12.805 1 97.19 168 MET B N 1
ATOM 5126 C CA . MET B 1 168 ? -10.148 2.109 11.602 1 97.19 168 MET B CA 1
ATOM 5127 C C . MET B 1 168 ? -10.406 3.568 11.961 1 97.19 168 MET B C 1
ATOM 5129 O O . MET B 1 168 ? -10.133 4.469 11.164 1 97.19 168 MET B O 1
ATOM 5133 N N . ARG B 1 169 ? -10.891 3.82 13.141 1 96.88 169 ARG B N 1
ATOM 5134 C CA . ARG B 1 169 ? -11.18 5.184 13.57 1 96.88 169 ARG B CA 1
ATOM 5135 C C . ARG B 1 169 ? -9.891 5.973 13.789 1 96.88 169 ARG B C 1
ATOM 5137 O O . ARG B 1 169 ? -9.922 7.18 14.023 1 96.88 169 ARG B O 1
ATOM 5144 N N . TYR B 1 170 ? -8.734 5.289 13.648 1 96.06 170 TYR B N 1
ATOM 5145 C CA . TYR B 1 170 ? -7.453 5.984 13.664 1 96.06 170 TYR B CA 1
ATOM 5146 C C . TYR B 1 170 ? -7.414 7.078 12.609 1 96.06 170 TYR B C 1
ATOM 5148 O O . TYR B 1 170 ? -6.75 8.102 12.789 1 96.06 170 TYR B O 1
ATOM 5156 N N . LEU B 1 171 ? -8.172 6.945 11.539 1 97.19 171 LEU B N 1
ATOM 5157 C CA . LEU B 1 171 ? -8.195 7.906 10.445 1 97.19 171 LEU B CA 1
ATOM 5158 C C . LEU B 1 171 ? -8.789 9.234 10.898 1 97.19 171 LEU B C 1
ATOM 5160 O O . LEU B 1 171 ? -8.57 10.266 10.266 1 97.19 171 LEU B O 1
ATOM 5164 N N . GLU B 1 172 ? -9.523 9.219 12.023 1 97.62 172 GLU B N 1
ATOM 5165 C CA . GLU B 1 172 ? -9.984 10.469 12.617 1 97.62 172 GLU B CA 1
ATOM 5166 C C . GLU B 1 172 ? -8.82 11.391 12.953 1 97.62 172 GLU B C 1
ATOM 5168 O O . GLU B 1 172 ? -8.938 12.609 12.867 1 97.62 172 GLU B O 1
ATOM 5173 N N . LEU B 1 173 ? -7.711 10.781 13.242 1 97.06 173 LEU B N 1
ATOM 5174 C CA . LEU B 1 173 ? -6.535 11.508 13.711 1 97.06 173 LEU B CA 1
ATOM 5175 C C . LEU B 1 173 ? -5.66 11.938 12.539 1 97.06 173 LEU B C 1
ATOM 5177 O O . LEU B 1 173 ? -4.621 12.57 12.734 1 97.06 173 LEU B O 1
ATOM 5181 N N . TRP B 1 174 ? -6.055 11.586 11.375 1 94.25 174 TRP B N 1
ATOM 5182 C CA . TRP B 1 174 ? -5.426 12.094 10.164 1 94.25 174 TRP B CA 1
ATOM 5183 C C . TRP B 1 174 ? -6.254 13.211 9.547 1 94.25 174 TRP B C 1
ATOM 5185 O O . TRP B 1 174 ? -5.703 14.203 9.062 1 94.25 174 TRP B O 1
ATOM 5195 N N . PHE B 1 175 ? -7.539 13.117 9.727 1 96.19 175 PHE B N 1
ATOM 5196 C CA . PHE B 1 175 ? -8.414 14.047 9.023 1 96.19 175 PHE B CA 1
ATOM 5197 C C . PHE B 1 175 ? -8.898 15.148 9.953 1 96.19 175 PHE B C 1
ATOM 5199 O O . PHE B 1 175 ? -9.406 16.172 9.5 1 96.19 175 PHE B O 1
ATOM 5206 N N . GLY B 1 176 ? -8.805 14.906 11.234 1 97.69 176 GLY B N 1
ATOM 5207 C CA . GLY B 1 176 ? -9.258 15.891 12.203 1 97.69 176 GLY B CA 1
ATOM 5208 C C . GLY B 1 176 ? -10.766 15.992 12.289 1 97.69 176 GLY B C 1
ATOM 5209 O O . GLY B 1 176 ? -11.305 17.062 12.594 1 97.69 176 GLY B O 1
ATOM 5210 N N . ILE B 1 177 ? -11.461 15.008 11.859 1 97.69 177 ILE B N 1
ATOM 5211 C CA . ILE B 1 177 ? -12.914 14.922 11.953 1 97.69 177 ILE B CA 1
ATOM 5212 C C . ILE B 1 177 ? -13.32 13.508 12.367 1 97.69 177 ILE B C 1
ATOM 5214 O O . ILE B 1 177 ? -12.492 12.594 12.367 1 97.69 177 ILE B O 1
ATOM 5218 N N . SER B 1 178 ? -14.578 13.305 12.797 1 97 178 SER B N 1
ATOM 5219 C CA . SER B 1 178 ? -15.055 12.008 13.273 1 97 178 SER B CA 1
ATOM 5220 C C . SER B 1 178 ? -15.359 11.07 12.109 1 97 178 SER B C 1
ATOM 5222 O O . SER B 1 178 ? -15.656 11.523 11 1 97 178 SER B O 1
ATOM 5224 N N . SER B 1 179 ? -15.336 9.789 12.398 1 96.12 179 SER B N 1
ATOM 5225 C CA . SER B 1 179 ? -15.383 8.75 11.375 1 96.12 179 SER B CA 1
ATOM 5226 C C . SER B 1 179 ? -16.719 8.742 10.656 1 96.12 179 SER B C 1
ATOM 5228 O O . SER B 1 179 ? -16.797 8.352 9.484 1 96.12 179 SER B O 1
ATOM 5230 N N . ASP B 1 180 ? -17.797 9.211 11.305 1 95.88 180 ASP B N 1
ATOM 5231 C CA . ASP B 1 180 ? -19.125 9.211 10.688 1 95.88 180 ASP B CA 1
ATOM 5232 C C . ASP B 1 180 ? -19.234 10.297 9.625 1 95.88 180 ASP B C 1
ATOM 5234 O O . ASP B 1 180 ? -20.188 10.305 8.828 1 95.88 180 ASP B O 1
ATOM 5238 N N . ARG B 1 181 ? -18.203 11.195 9.562 1 96.38 181 ARG B N 1
ATOM 5239 C CA . ARG B 1 181 ? -18.219 12.281 8.594 1 96.38 181 ARG B CA 1
ATOM 5240 C C . ARG B 1 181 ? -17.172 12.07 7.504 1 96.38 181 ARG B C 1
ATOM 5242 O O . ARG B 1 181 ? -17.312 12.594 6.395 1 96.38 181 ARG B O 1
ATOM 5249 N N . ILE B 1 182 ? -16.156 11.305 7.793 1 96.94 182 ILE B N 1
ATOM 5250 C CA . ILE B 1 182 ? -15.062 11.109 6.848 1 96.94 182 ILE B CA 1
ATOM 5251 C C . ILE B 1 182 ? -15.586 10.461 5.574 1 96.94 182 ILE B C 1
ATOM 5253 O O . ILE B 1 182 ? -16.297 9.453 5.629 1 96.94 182 ILE B O 1
ATOM 5257 N N . SER B 1 183 ? -15.227 11.055 4.426 1 96.81 183 SER B N 1
ATOM 5258 C CA . SER B 1 183 ? -15.531 10.414 3.15 1 96.81 183 SER B CA 1
ATOM 5259 C C . SER B 1 183 ? -14.812 9.078 3.014 1 96.81 183 SER B C 1
ATOM 5261 O O . SER B 1 183 ? -13.586 9.023 3.066 1 96.81 183 SER B O 1
ATOM 5263 N N . GLY B 1 184 ? -15.625 8.055 2.859 1 97 184 GLY B N 1
ATOM 5264 C CA . GLY B 1 184 ? -15.008 6.762 2.6 1 97 184 GLY B CA 1
ATOM 5265 C C . GLY B 1 184 ? -14.234 6.723 1.298 1 97 184 GLY B C 1
ATOM 5266 O O . GLY B 1 184 ? -13.18 6.094 1.218 1 97 184 GLY B O 1
ATOM 5267 N N . LYS B 1 185 ? -14.68 7.438 0.334 1 94.69 185 LYS B N 1
ATOM 5268 C CA . LYS B 1 185 ? -14.086 7.484 -1 1 94.69 185 LYS B CA 1
ATOM 5269 C C . LYS B 1 185 ? -12.672 8.062 -0.955 1 94.69 185 LYS B C 1
ATOM 5271 O O . LYS B 1 185 ? -11.797 7.613 -1.691 1 94.69 185 LYS B O 1
ATOM 5276 N N . TYR B 1 186 ? -12.43 9.008 -0.022 1 93.12 186 TYR B N 1
ATOM 5277 C CA . TYR B 1 186 ? -11.148 9.695 0.021 1 93.12 186 TYR B CA 1
ATOM 5278 C C . TYR B 1 186 ? -10.398 9.367 1.308 1 93.12 186 TYR B C 1
ATOM 5280 O O . TYR B 1 186 ? -9.453 10.078 1.681 1 93.12 186 TYR B O 1
ATOM 5288 N N . ALA B 1 187 ? -10.844 8.312 1.976 1 95.19 187 ALA B N 1
ATOM 5289 C CA . ALA B 1 187 ? -10.297 8.023 3.299 1 95.19 187 ALA B CA 1
ATOM 5290 C C . ALA B 1 187 ? -8.898 7.426 3.193 1 95.19 187 ALA B C 1
ATOM 5292 O O . ALA B 1 187 ? -8.031 7.695 4.035 1 95.19 187 ALA B O 1
ATOM 5293 N N . VAL B 1 188 ? -8.695 6.594 2.182 1 92.31 188 VAL B N 1
ATOM 5294 C CA . VAL B 1 188 ? -7.414 5.906 2.045 1 92.31 188 VAL B CA 1
ATOM 5295 C C . VAL B 1 188 ? -6.492 6.707 1.127 1 92.31 188 VAL B C 1
ATOM 5297 O O . VAL B 1 188 ? -6.84 6.98 -0.024 1 92.31 188 VAL B O 1
ATOM 5300 N N . MET B 1 189 ? -5.434 7.148 1.699 1 85.12 189 MET B N 1
ATOM 5301 C CA . MET B 1 189 ? -4.5 7.984 0.951 1 85.12 189 MET B CA 1
ATOM 5302 C C . MET B 1 189 ? -3.174 7.262 0.738 1 85.12 189 MET B C 1
ATOM 5304 O O . MET B 1 189 ? -2.723 6.512 1.606 1 85.12 189 MET B O 1
ATOM 5308 N N . ASP B 1 190 ? -2.648 7.457 -0.434 1 82.88 190 ASP B N 1
ATOM 5309 C CA . ASP B 1 190 ? -1.314 6.934 -0.709 1 82.88 190 ASP B CA 1
ATOM 5310 C C . ASP B 1 190 ? -0.236 7.855 -0.141 1 82.88 190 ASP B C 1
ATOM 5312 O O . ASP B 1 190 ? -0.373 9.078 -0.183 1 82.88 190 ASP B O 1
ATOM 5316 N N . HIS B 1 191 ? 0.756 7.297 0.409 1 88.56 191 HIS B N 1
ATOM 5317 C CA . HIS B 1 191 ? 1.886 8.039 0.958 1 88.56 191 HIS B CA 1
ATOM 5318 C C . HIS B 1 191 ? 3.129 7.871 0.091 1 88.56 191 HIS B C 1
ATOM 5320 O O . HIS B 1 191 ? 3.33 6.812 -0.513 1 88.56 191 HIS B O 1
ATOM 5326 N N . GLN B 1 192 ? 3.883 8.953 0.005 1 93.44 192 GLN B N 1
ATOM 5327 C CA . GLN B 1 192 ? 5.145 8.914 -0.729 1 93.44 192 GLN B CA 1
ATOM 5328 C C . GLN B 1 192 ? 6.324 8.727 0.219 1 93.44 192 GLN B C 1
ATOM 5330 O O . GLN B 1 192 ? 7.18 9.609 0.331 1 93.44 192 GLN B O 1
ATOM 5335 N N . GLY B 1 193 ? 6.352 7.539 0.786 1 94.62 193 GLY B N 1
ATOM 5336 C CA . GLY B 1 193 ? 7.41 7.207 1.723 1 94.62 193 GLY B CA 1
ATOM 5337 C C . GLY B 1 193 ? 7.004 7.383 3.174 1 94.62 193 GLY B C 1
ATOM 5338 O O . GLY B 1 193 ? 5.828 7.613 3.469 1 94.62 193 GLY B O 1
ATOM 5339 N N . ARG B 1 194 ? 7.926 7.238 4.051 1 96.12 194 ARG B N 1
ATOM 5340 C CA . ARG B 1 194 ? 7.754 7.316 5.5 1 96.12 194 ARG B CA 1
ATOM 5341 C C . ARG B 1 194 ? 7.586 8.758 5.953 1 96.12 194 ARG B C 1
ATOM 5343 O O . ARG B 1 194 ? 7.887 9.695 5.203 1 96.12 194 ARG B O 1
ATOM 5350 N N . ASN B 1 195 ? 6.957 8.945 7.117 1 96.25 195 ASN B N 1
ATOM 5351 C CA . ASN B 1 195 ? 6.852 10.258 7.746 1 96.25 195 ASN B CA 1
ATOM 5352 C C . ASN B 1 195 ? 7.988 10.492 8.734 1 96.25 195 ASN B C 1
ATOM 5354 O O . ASN B 1 195 ? 8.32 9.617 9.531 1 96.25 195 ASN B O 1
ATOM 5358 N N . LEU B 1 196 ? 8.617 11.594 8.594 1 97.56 196 LEU B N 1
ATOM 5359 C CA . LEU B 1 196 ? 9.812 11.953 9.352 1 97.56 196 LEU B CA 1
ATOM 5360 C C . LEU B 1 196 ? 9.516 13.062 10.352 1 97.56 196 LEU B C 1
ATOM 5362 O O . LEU B 1 196 ? 9.211 14.195 9.953 1 97.56 196 LEU B O 1
ATOM 5366 N N . LEU B 1 197 ? 9.586 12.734 11.633 1 98.06 197 LEU B N 1
ATOM 5367 C CA . LEU B 1 197 ? 9.312 13.719 12.672 1 98.06 197 LEU B CA 1
ATOM 5368 C C . LEU B 1 197 ? 10.414 14.766 12.734 1 98.06 197 LEU B C 1
ATOM 5370 O O . LEU B 1 197 ? 11.594 14.43 12.766 1 98.06 197 LEU B O 1
ATOM 5374 N N . ASN B 1 198 ? 10.023 16.031 12.703 1 97.5 198 ASN B N 1
ATOM 5375 C CA . ASN B 1 198 ? 10.922 17.172 12.852 1 97.5 198 ASN B CA 1
ATOM 5376 C C . ASN B 1 198 ? 11.219 17.469 14.32 1 97.5 198 ASN B C 1
ATOM 5378 O O . ASN B 1 198 ? 10.453 18.188 14.977 1 97.5 198 ASN B O 1
ATOM 5382 N N . LYS B 1 199 ? 12.359 17.047 14.789 1 95.56 199 LYS B N 1
ATOM 5383 C CA . LYS B 1 199 ? 12.719 17.234 16.203 1 95.56 199 LYS B CA 1
ATOM 5384 C C . LYS B 1 199 ? 13.039 18.703 16.5 1 95.56 199 LYS B C 1
ATOM 5386 O O . LYS B 1 199 ? 12.938 19.141 17.641 1 95.56 199 LYS B O 1
ATOM 5391 N N . ARG B 1 200 ? 13.383 19.359 15.477 1 93.31 200 ARG B N 1
ATOM 5392 C CA . ARG B 1 200 ? 13.758 20.75 15.641 1 93.31 200 ARG B CA 1
ATOM 5393 C C . ARG B 1 200 ? 12.516 21.641 15.742 1 93.31 200 ARG B C 1
ATOM 5395 O O . ARG B 1 200 ? 12.586 22.75 16.297 1 93.31 200 ARG B O 1
ATOM 5402 N N . GLY B 1 201 ? 11.383 21.172 15.18 1 95.69 201 GLY B N 1
ATOM 5403 C CA . GLY B 1 201 ? 10.172 21.969 15.062 1 95.69 201 GLY B CA 1
ATOM 5404 C C . GLY B 1 201 ? 10.156 22.844 13.828 1 95.69 201 GLY B C 1
ATOM 5405 O O . GLY B 1 201 ? 11.211 23.281 13.352 1 95.69 201 GLY B O 1
ATOM 5406 N N . TYR B 1 202 ? 9.023 23.234 13.414 1 96.94 202 TYR B N 1
ATOM 5407 C CA . TYR B 1 202 ? 8.875 23.938 12.148 1 96.94 202 TYR B CA 1
ATOM 5408 C C . TYR B 1 202 ? 9.148 25.438 12.328 1 96.94 202 TYR B C 1
ATOM 5410 O O . TYR B 1 202 ? 9.305 26.156 11.352 1 96.94 202 TYR B O 1
ATOM 5418 N N . LEU B 1 203 ? 9.211 25.859 13.562 1 95.5 203 LEU B N 1
ATOM 5419 C CA . LEU B 1 203 ? 9.453 27.281 13.789 1 95.5 203 LEU B CA 1
ATOM 5420 C C . LEU B 1 203 ? 10.742 27.734 13.109 1 95.5 203 LEU B C 1
ATOM 5422 O O . LEU B 1 203 ? 10.836 28.859 12.625 1 95.5 203 LEU B O 1
ATOM 5426 N N . PHE B 1 204 ? 11.672 26.875 13.07 1 94.69 204 PHE B N 1
ATOM 5427 C CA . PHE B 1 204 ? 12.938 27.234 12.445 1 94.69 204 PHE B CA 1
ATOM 5428 C C . PHE B 1 204 ? 12.75 27.547 10.969 1 94.69 204 PHE B C 1
ATOM 5430 O O . PHE B 1 204 ? 13.398 28.453 10.43 1 94.69 204 PHE B O 1
ATOM 5437 N N . LEU B 1 205 ? 11.867 26.766 10.297 1 97.19 205 LEU B N 1
ATOM 5438 C CA . LEU B 1 205 ? 11.547 27.047 8.906 1 97.19 205 LEU B CA 1
ATOM 5439 C C . LEU B 1 205 ? 10.898 28.438 8.781 1 97.19 205 LEU B C 1
ATOM 5441 O O . LEU B 1 205 ? 11.266 29.219 7.906 1 97.19 205 LEU B O 1
ATOM 5445 N N . VAL B 1 206 ? 9.961 28.719 9.656 1 97.94 206 VAL B N 1
ATOM 5446 C CA . VAL B 1 206 ? 9.25 29.984 9.664 1 97.94 206 VAL B CA 1
ATOM 5447 C C . VAL B 1 206 ? 10.234 31.141 9.852 1 97.94 206 VAL B C 1
ATOM 5449 O O . VAL B 1 206 ? 10.211 32.125 9.102 1 97.94 206 VAL B O 1
ATOM 5452 N N . LYS B 1 207 ? 11.094 30.969 10.766 1 97.19 207 LYS B N 1
ATOM 5453 C CA . LYS B 1 207 ? 12.086 32 11.062 1 97.19 207 LYS B CA 1
ATOM 5454 C C . LYS B 1 207 ? 13.047 32.188 9.891 1 97.19 207 LYS B C 1
ATOM 5456 O O . LYS B 1 207 ? 13.414 33.312 9.555 1 97.19 207 LYS B O 1
ATOM 5461 N N . HIS B 1 208 ? 13.43 31.094 9.367 1 97.38 208 HIS B N 1
ATOM 5462 C CA . HIS B 1 208 ? 14.336 31.172 8.227 1 97.38 208 HIS B CA 1
ATOM 5463 C C . HIS B 1 208 ? 13.703 31.922 7.066 1 97.38 208 HIS B C 1
ATOM 5465 O O . HIS B 1 208 ? 14.312 32.844 6.508 1 97.38 208 HIS B O 1
ATOM 5471 N N . LEU B 1 209 ? 12.484 31.578 6.734 1 98.06 209 LEU B N 1
ATOM 5472 C CA . LEU B 1 209 ? 11.789 32.25 5.641 1 98.06 209 LEU B CA 1
ATOM 5473 C C . LEU B 1 209 ? 11.602 33.719 5.953 1 98.06 209 LEU B C 1
ATOM 5475 O O . LEU B 1 209 ? 11.852 34.594 5.102 1 98.06 209 LEU B O 1
ATOM 5479 N N . ALA B 1 210 ? 11.203 34 7.164 1 98.12 210 ALA B N 1
ATOM 5480 C CA . ALA B 1 210 ? 10.977 35.375 7.578 1 98.12 210 ALA B CA 1
ATOM 5481 C C . ALA B 1 210 ? 12.266 36.188 7.504 1 98.12 210 ALA B C 1
ATOM 5483 O O . ALA B 1 210 ? 12.242 37.375 7.164 1 98.12 210 ALA B O 1
ATOM 5484 N N . SER B 1 211 ? 13.398 35.562 7.801 1 97.56 211 SER B N 1
ATOM 5485 C CA . SER B 1 211 ? 14.688 36.281 7.824 1 97.56 211 SER B CA 1
ATOM 5486 C C . SER B 1 211 ? 15.117 36.688 6.422 1 97.56 211 SER B C 1
ATOM 5488 O O . SER B 1 211 ? 15.969 37.562 6.266 1 97.56 211 SER B O 1
ATOM 5490 N N . ARG B 1 212 ? 14.516 36.062 5.449 1 97.06 212 ARG B N 1
ATOM 5491 C CA . ARG B 1 212 ? 14.859 36.375 4.062 1 97.06 212 ARG B CA 1
ATOM 5492 C C . ARG B 1 212 ? 13.977 37.469 3.508 1 97.06 212 ARG B C 1
ATOM 5494 O O . ARG B 1 212 ? 14.117 37.875 2.35 1 97.06 212 ARG B O 1
ATOM 5501 N N . ILE B 1 213 ? 13.086 38 4.344 1 98.19 213 ILE B N 1
ATOM 5502 C CA . ILE B 1 213 ? 12.148 39.031 3.973 1 98.19 213 ILE B CA 1
ATOM 5503 C C . ILE B 1 213 ? 12.398 40.281 4.832 1 98.19 213 ILE B C 1
ATOM 5505 O O . ILE B 1 213 ? 12.484 40.188 6.059 1 98.19 213 ILE B O 1
ATOM 5509 N N . PRO B 1 214 ? 12.539 41.406 4.176 1 97.38 214 PRO B N 1
ATOM 5510 C CA . PRO B 1 214 ? 12.727 42.594 4.977 1 97.38 214 PRO B CA 1
ATOM 5511 C C . PRO B 1 214 ? 11.609 42.812 5.988 1 97.38 214 PRO B C 1
ATOM 5513 O O . PRO B 1 214 ? 10.438 42.594 5.68 1 97.38 214 PRO B O 1
ATOM 5516 N N . GLU B 1 215 ? 11.922 43.25 7.145 1 95.94 215 GLU B N 1
ATOM 5517 C CA . GLU B 1 215 ? 10.953 43.438 8.219 1 95.94 215 GLU B CA 1
ATOM 5518 C C . GLU B 1 215 ? 9.867 44.438 7.805 1 95.94 215 GLU B C 1
ATOM 5520 O O . GLU B 1 215 ? 8.711 44.281 8.211 1 95.94 215 GLU B O 1
ATOM 5525 N N . SER B 1 216 ? 10.25 45.406 7 1 95.19 216 SER B N 1
ATOM 5526 C CA . SER B 1 216 ? 9.312 46.438 6.559 1 95.19 216 SER B CA 1
ATOM 5527 C C . SER B 1 216 ? 8.25 45.844 5.637 1 95.19 216 SER B C 1
ATOM 5529 O O . SER B 1 216 ? 7.211 46.469 5.41 1 95.19 216 SER B O 1
ATOM 5531 N N . SER B 1 217 ? 8.523 44.688 5.188 1 97.12 217 SER B N 1
ATOM 5532 C CA . SER B 1 217 ? 7.613 44.031 4.242 1 97.12 217 SER B CA 1
ATOM 5533 C C . SER B 1 217 ? 6.578 43.188 4.961 1 97.12 217 SER B C 1
ATOM 5535 O O . SER B 1 217 ? 5.602 42.75 4.355 1 97.12 217 SER B O 1
ATOM 5537 N N . ILE B 1 218 ? 6.762 42.938 6.191 1 98.31 218 ILE B N 1
ATOM 5538 C CA . ILE B 1 218 ? 5.832 42.125 6.965 1 98.31 218 ILE B CA 1
ATOM 5539 C C . ILE B 1 218 ? 5.102 42.969 7.98 1 98.31 218 ILE B C 1
ATOM 5541 O O . ILE B 1 218 ? 5.707 43.469 8.938 1 98.31 218 ILE B O 1
ATOM 5545 N N . LEU B 1 219 ? 3.842 43.156 7.754 1 98.12 219 LEU B N 1
ATOM 5546 C CA . LEU B 1 219 ? 3.021 43.969 8.664 1 98.12 219 LEU B CA 1
ATOM 5547 C C . LEU B 1 219 ? 2.119 43.062 9.508 1 98.12 219 LEU B C 1
ATOM 5549 O O . LEU B 1 219 ? 1.159 42.469 8.992 1 98.12 219 LEU B O 1
ATOM 5553 N N . LEU B 1 220 ? 2.379 42.938 10.758 1 98.31 220 LEU B N 1
ATOM 5554 C CA . LEU B 1 220 ? 1.604 42.125 11.703 1 98.31 220 LEU B CA 1
ATOM 5555 C C . LEU B 1 220 ? 0.408 42.906 12.227 1 98.31 220 LEU B C 1
ATOM 5557 O O . LEU B 1 220 ? 0.304 44.125 12.008 1 98.31 220 LEU B O 1
ATOM 5561 N N . ASN B 1 221 ? -0.553 42.25 12.828 1 97.81 221 ASN B N 1
ATOM 5562 C CA . ASN B 1 221 ? -1.756 42.844 13.398 1 97.81 221 ASN B CA 1
ATOM 5563 C C . ASN B 1 221 ? -2.545 43.656 12.359 1 97.81 221 ASN B C 1
ATOM 5565 O O . ASN B 1 221 ? -3.025 44.75 12.641 1 97.81 221 ASN B O 1
ATOM 5569 N N . GLN B 1 222 ? -2.555 43.125 11.172 1 97.12 222 GLN B N 1
ATOM 5570 C CA . GLN B 1 222 ? -3.277 43.75 10.07 1 97.12 222 GLN B CA 1
ATOM 5571 C C . GLN B 1 222 ? -4.305 42.781 9.477 1 97.12 222 GLN B C 1
ATOM 5573 O O . GLN B 1 222 ? -4.133 42.312 8.352 1 97.12 222 GLN B O 1
ATOM 5578 N N . PRO B 1 223 ? -5.43 42.531 10.227 1 97.38 223 PRO B N 1
ATOM 5579 C CA . PRO B 1 223 ? -6.48 41.688 9.641 1 97.38 223 PRO B CA 1
ATOM 5580 C C . PRO B 1 223 ? -7.152 42.344 8.438 1 97.38 223 PRO B C 1
ATOM 5582 O O . PRO B 1 223 ? -7.691 43.438 8.547 1 97.38 223 PRO B O 1
ATOM 5585 N N . VAL B 1 224 ? -7.062 41.688 7.34 1 97.94 224 VAL B N 1
ATOM 5586 C CA . VAL B 1 224 ? -7.684 42.219 6.121 1 97.94 224 VAL B CA 1
ATOM 5587 C C . VAL B 1 224 ? -9.195 42.062 6.207 1 97.94 224 VAL B C 1
ATOM 5589 O O . VAL B 1 224 ? -9.703 41.031 6.668 1 97.94 224 VAL B O 1
ATOM 5592 N N . LYS B 1 225 ? -9.906 43.062 5.703 1 96.88 225 LYS B N 1
ATOM 5593 C CA . LYS B 1 225 ? -11.367 43.062 5.793 1 96.88 225 LYS B CA 1
ATOM 5594 C C . LYS B 1 225 ? -12.008 43.156 4.41 1 96.88 225 LYS B C 1
ATOM 5596 O O . LYS B 1 225 ? -13.086 42.594 4.184 1 96.88 225 LYS B O 1
ATOM 5601 N N . ARG B 1 226 ? -11.352 43.875 3.555 1 97.12 226 ARG B N 1
ATOM 5602 C CA . ARG B 1 2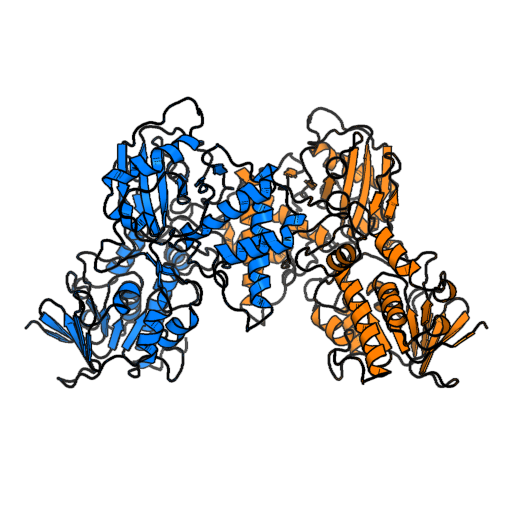26 ? -11.969 44.156 2.262 1 97.12 226 ARG B CA 1
ATOM 5603 C C . ARG B 1 226 ? -10.93 44.094 1.143 1 97.12 226 ARG B C 1
ATOM 5605 O O . ARG B 1 226 ? -9.82 44.594 1.298 1 97.12 226 ARG B O 1
ATOM 5612 N N . ILE B 1 227 ? -11.328 43.5 0.05 1 97.94 227 ILE B N 1
ATOM 5613 C CA . ILE B 1 227 ? -10.508 43.406 -1.155 1 97.94 227 ILE B CA 1
ATOM 5614 C C . ILE B 1 227 ? -11.289 43.969 -2.348 1 97.94 227 ILE B C 1
ATOM 5616 O O . ILE B 1 227 ? -12.352 43.438 -2.699 1 97.94 227 ILE B O 1
ATOM 5620 N N . VAL B 1 228 ? -10.766 45 -2.957 1 98 228 VAL B N 1
ATOM 5621 C CA . VAL B 1 228 ? -11.32 45.562 -4.184 1 98 228 VAL B CA 1
ATOM 5622 C C . VAL B 1 228 ? -10.523 45.031 -5.387 1 98 228 VAL B C 1
ATOM 5624 O O . VAL B 1 228 ? -9.398 45.469 -5.625 1 98 228 VAL B O 1
ATOM 5627 N N . ARG B 1 229 ? -11.117 44.219 -6.203 1 95.81 229 ARG B N 1
ATOM 5628 C CA . ARG B 1 229 ? -10.445 43.5 -7.266 1 95.81 229 ARG B CA 1
ATOM 5629 C C . ARG B 1 229 ? -10.258 44.344 -8.5 1 95.81 229 ARG B C 1
ATOM 5631 O O . ARG B 1 229 ? -9.367 44.094 -9.312 1 95.81 229 ARG B O 1
ATOM 5638 N N . ASP B 1 230 ? -11.102 45.25 -8.742 1 92 230 ASP B N 1
ATOM 5639 C CA . ASP B 1 230 ? -11.031 46.156 -9.867 1 92 230 ASP B CA 1
ATOM 5640 C C . ASP B 1 230 ? -10.93 47.594 -9.398 1 92 230 ASP B C 1
ATOM 5642 O O . ASP B 1 230 ? -11.797 48.406 -9.703 1 92 230 ASP B O 1
ATOM 5646 N N . ASN B 1 231 ? -9.898 47.75 -8.719 1 94.25 231 ASN B N 1
ATOM 5647 C CA . ASN B 1 231 ? -9.688 49.062 -8.133 1 94.25 231 ASN B CA 1
ATOM 5648 C C . ASN B 1 231 ? -9.586 50.156 -9.203 1 94.25 231 ASN B C 1
ATOM 5650 O O . ASN B 1 231 ? -8.852 50 -10.18 1 94.25 231 ASN B O 1
ATOM 5654 N N . LYS B 1 232 ? -10.266 51.219 -8.977 1 91.69 232 LYS B N 1
ATOM 5655 C CA . LYS B 1 232 ? -10.281 52.312 -9.922 1 91.69 232 LYS B CA 1
ATOM 5656 C C . LYS B 1 232 ? -9.539 53.531 -9.375 1 91.69 232 LYS B C 1
ATOM 5658 O O . LYS B 1 232 ? -9.367 54.531 -10.07 1 91.69 232 LYS B O 1
ATOM 5663 N N . GLU B 1 233 ? -9.172 53.375 -8.164 1 89 233 GLU B N 1
ATOM 5664 C CA . GLU B 1 233 ? -8.414 54.438 -7.543 1 89 233 GLU B CA 1
ATOM 5665 C C . GLU B 1 233 ? -6.922 54.312 -7.836 1 89 233 GLU B C 1
ATOM 5667 O O . GLU B 1 233 ? -6.309 53.281 -7.523 1 89 233 GLU B O 1
ATOM 5672 N N . GLY B 1 234 ? -6.434 55.344 -8.516 1 86.88 234 GLY B N 1
ATOM 5673 C CA . GLY B 1 234 ? -5.004 55.344 -8.781 1 86.88 234 GLY B CA 1
ATOM 5674 C C . GLY B 1 234 ? -4.617 54.406 -9.914 1 86.88 234 GLY B C 1
ATOM 5675 O O . GLY B 1 234 ? -5.418 54.156 -10.812 1 86.88 234 GLY B O 1
ATOM 5676 N N . ASP B 1 235 ? -3.34 53.906 -9.891 1 92.88 235 ASP B N 1
ATOM 5677 C CA . ASP B 1 235 ? -2.809 53.188 -11.039 1 92.88 235 ASP B CA 1
ATOM 5678 C C . ASP B 1 235 ? -2.67 51.688 -10.742 1 92.88 235 ASP B C 1
ATOM 5680 O O . ASP B 1 235 ? -2.293 50.906 -11.617 1 92.88 235 ASP B O 1
ATOM 5684 N N . LYS B 1 236 ? -3.059 51.344 -9.508 1 96.25 236 LYS B N 1
ATOM 5685 C CA . LYS B 1 236 ? -2.922 49.938 -9.148 1 96.25 236 LYS B CA 1
ATOM 5686 C C . LYS B 1 236 ? -4.234 49.188 -9.344 1 96.25 236 LYS B C 1
ATOM 5688 O O . LYS B 1 236 ? -5.312 49.781 -9.25 1 96.25 236 LYS B O 1
ATOM 5693 N N . LYS B 1 237 ? -4.16 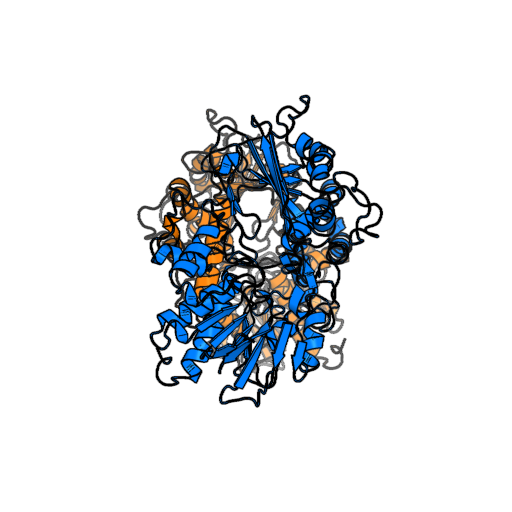47.938 -9.516 1 96.75 237 LYS B N 1
ATOM 5694 C CA . LYS B 1 237 ? -5.293 47.094 -9.945 1 96.75 237 LYS B CA 1
ATOM 5695 C C . LYS B 1 237 ? -6.105 46.625 -8.75 1 96.75 237 LYS B C 1
ATOM 5697 O O . LYS B 1 237 ? -7.277 46.281 -8.891 1 96.75 237 LYS B O 1
ATOM 5702 N N . VAL B 1 238 ? -5.477 46.5 -7.57 1 98.19 238 VAL B N 1
ATOM 5703 C CA . VAL B 1 238 ? -6.121 45.906 -6.406 1 98.19 238 VAL B CA 1
ATOM 5704 C C . VAL B 1 238 ? -5.996 46.844 -5.211 1 98.19 238 VAL B C 1
ATOM 5706 O O . VAL B 1 238 ? -4.961 47.469 -5.02 1 98.19 238 VAL B O 1
ATOM 5709 N N . LEU B 1 239 ? -6.996 46.969 -4.473 1 98.38 239 LEU B N 1
ATOM 5710 C CA . LEU B 1 239 ? -6.977 47.656 -3.18 1 98.38 239 LEU B CA 1
ATOM 5711 C C . LEU B 1 239 ? -7.344 46.688 -2.057 1 98.38 239 LEU B C 1
ATOM 5713 O O . LEU B 1 239 ? -8.383 46.031 -2.117 1 98.38 239 LEU B O 1
ATOM 5717 N N . VAL B 1 240 ? -6.457 46.531 -1.047 1 98.5 240 VAL B N 1
ATOM 5718 C CA . VAL B 1 240 ? -6.715 45.719 0.149 1 98.5 240 VAL B CA 1
ATOM 5719 C C . VAL B 1 240 ? -6.836 46.625 1.364 1 98.5 240 VAL B C 1
ATOM 5721 O O . VAL B 1 240 ? -5.969 47.469 1.602 1 98.5 240 VAL B O 1
ATOM 5724 N N . GLU B 1 241 ? -7.887 46.469 2.102 1 97.44 241 GLU B N 1
ATOM 5725 C CA . GLU B 1 241 ? -8.125 47.281 3.295 1 97.44 241 GLU B CA 1
ATOM 5726 C C . GLU B 1 241 ? -8.156 46.406 4.551 1 97.44 241 GLU B C 1
ATOM 5728 O O . GLU B 1 241 ? -8.797 45.375 4.57 1 97.44 241 GLU B O 1
ATOM 5733 N N . THR B 1 242 ? -7.477 46.812 5.555 1 97.31 242 THR B N 1
ATOM 5734 C CA . THR B 1 242 ? -7.461 46.094 6.82 1 97.31 242 THR B CA 1
ATOM 5735 C C . THR B 1 242 ? -8.508 46.656 7.777 1 97.31 242 THR B C 1
ATOM 5737 O O . THR B 1 242 ? -9.039 47.75 7.559 1 97.31 242 THR B O 1
ATOM 5740 N N . ALA B 1 243 ? -8.82 45.906 8.812 1 94.56 243 ALA B N 1
ATOM 5741 C CA . ALA B 1 243 ? -9.773 46.312 9.836 1 94.56 243 ALA B CA 1
ATOM 5742 C C . ALA B 1 243 ? -9.281 47.562 10.578 1 94.56 243 ALA B C 1
ATOM 5744 O O . ALA B 1 243 ? -10.086 48.344 11.117 1 94.56 243 ALA B O 1
ATOM 5745 N N . ASN B 1 244 ? -7.969 47.844 10.531 1 93.19 244 ASN B N 1
ATOM 5746 C CA . ASN B 1 244 ? -7.363 48.969 11.219 1 93.19 244 ASN B CA 1
ATOM 5747 C C . ASN B 1 244 ? -7.352 50.219 10.336 1 93.19 244 ASN B C 1
ATOM 5749 O O . ASN B 1 244 ? -6.871 51.281 10.75 1 93.19 244 ASN B O 1
ATOM 5753 N N . GLY B 1 245 ? -7.707 50.094 9.117 1 94.56 245 GLY B N 1
ATOM 5754 C CA . GLY B 1 245 ? -7.844 51.25 8.258 1 94.56 245 GLY B CA 1
ATOM 5755 C C . GLY B 1 245 ? -6.711 51.375 7.258 1 94.56 245 GLY B C 1
ATOM 5756 O O . GLY B 1 245 ? -6.723 52.281 6.418 1 94.56 245 GLY B O 1
ATOM 5757 N N . LEU B 1 246 ? -5.789 50.5 7.309 1 97.12 246 LEU B N 1
ATOM 5758 C CA . LEU B 1 246 ? -4.703 50.531 6.332 1 97.12 246 LEU B CA 1
ATOM 5759 C C . LEU B 1 246 ? -5.211 50.156 4.945 1 97.12 246 LEU B C 1
ATOM 5761 O O . LEU B 1 246 ? -5.949 49.188 4.793 1 97.12 246 LEU B O 1
ATOM 5765 N N . LYS B 1 247 ? -4.859 50.969 3.988 1 97.5 247 LYS B N 1
ATOM 5766 C CA . LYS B 1 247 ? -5.141 50.688 2.586 1 97.5 247 LYS B CA 1
ATOM 5767 C C . LYS B 1 247 ? -3.859 50.375 1.821 1 97.5 247 LYS B C 1
ATOM 5769 O O . LYS B 1 247 ? -2.896 51.156 1.869 1 97.5 247 LYS B O 1
ATOM 5774 N N . VAL B 1 248 ? -3.816 49.25 1.184 1 98 248 VAL B N 1
ATOM 5775 C CA . VAL B 1 248 ? -2.66 48.875 0.38 1 98 248 VAL B CA 1
ATOM 5776 C C . VAL B 1 248 ? -3.072 48.75 -1.084 1 98 248 VAL B C 1
ATOM 5778 O O . VAL B 1 248 ? -3.969 47.969 -1.414 1 98 248 VAL B O 1
ATOM 5781 N N . TYR B 1 249 ? -2.449 49.531 -1.957 1 98.12 249 TYR B N 1
ATOM 5782 C CA . TYR B 1 249 ? -2.656 49.5 -3.4 1 98.12 249 TYR B CA 1
ATOM 5783 C C . TYR B 1 249 ? -1.565 48.656 -4.078 1 98.12 249 TYR B C 1
ATOM 5785 O O . TYR B 1 249 ? -0.377 48.875 -3.816 1 98.12 249 TYR B O 1
ATOM 5793 N N . SER B 1 250 ? -1.951 47.688 -4.91 1 98.19 250 SER B N 1
ATOM 5794 C CA . SER B 1 250 ? -0.93 46.844 -5.527 1 98.19 250 SER B CA 1
ATOM 5795 C C . SER B 1 250 ? -1.368 46.375 -6.906 1 98.19 250 SER B C 1
ATOM 5797 O O . SER B 1 250 ? -2.535 46.5 -7.277 1 98.19 250 SER B O 1
ATOM 5799 N N . ASP B 1 251 ? -0.423 45.844 -7.711 1 97.94 251 ASP B N 1
ATOM 5800 C CA . ASP B 1 251 ? -0.69 45.281 -9.031 1 97.94 251 ASP B CA 1
ATOM 5801 C C . ASP B 1 251 ? -1.15 43.812 -8.922 1 97.94 251 ASP B C 1
ATOM 5803 O O . ASP B 1 251 ? -1.944 43.344 -9.742 1 97.94 251 ASP B O 1
ATOM 5807 N N . TYR B 1 252 ? -0.545 43.125 -7.984 1 98.25 252 TYR B N 1
ATOM 5808 C CA . TYR B 1 252 ? -0.84 41.719 -7.77 1 98.25 252 TYR B CA 1
ATOM 5809 C C . TYR B 1 252 ? -1.287 41.469 -6.332 1 98.25 252 TYR B C 1
ATOM 5811 O O . TYR B 1 252 ? -0.898 42.188 -5.418 1 98.25 252 TYR B O 1
ATOM 5819 N N . LEU B 1 253 ? -2.109 40.438 -6.148 1 98.75 253 LEU B N 1
ATOM 5820 C CA . LEU B 1 253 ? -2.555 39.969 -4.836 1 98.75 253 LEU B CA 1
ATOM 5821 C C . LEU B 1 253 ? -2.424 38.469 -4.703 1 98.75 253 LEU B C 1
ATOM 5823 O O . LEU B 1 253 ? -2.818 37.719 -5.602 1 98.75 253 LEU B O 1
ATOM 5827 N N . ILE B 1 254 ? -1.746 38 -3.652 1 98.81 254 ILE B N 1
ATOM 5828 C CA . ILE B 1 254 ? -1.759 36.594 -3.295 1 98.81 254 ILE B CA 1
ATOM 5829 C C . ILE B 1 254 ? -2.52 36.406 -1.986 1 98.81 254 ILE B C 1
ATOM 5831 O O . ILE B 1 254 ? -2.141 36.938 -0.952 1 98.81 254 ILE B O 1
ATOM 5835 N N . VAL B 1 255 ? -3.551 35.656 -2.033 1 98.69 255 VAL B N 1
ATOM 5836 C CA . VAL B 1 255 ? -4.367 35.375 -0.86 1 98.69 255 VAL B CA 1
ATOM 5837 C C . VAL B 1 255 ? -3.979 34 -0.284 1 98.69 255 VAL B C 1
ATOM 5839 O O . VAL B 1 255 ? -4.168 32.969 -0.931 1 98.69 255 VAL B O 1
ATOM 5842 N N . THR B 1 256 ? -3.463 33.969 0.997 1 98.56 256 THR B N 1
ATOM 5843 C CA . THR B 1 256 ? -2.963 32.719 1.556 1 98.56 256 THR B CA 1
ATOM 5844 C C . THR B 1 256 ? -3.65 32.406 2.883 1 98.56 256 THR B C 1
ATOM 5846 O O . THR B 1 256 ? -3.119 31.656 3.699 1 98.56 256 THR B O 1
ATOM 5849 N N . VAL B 1 257 ? -4.828 32.969 3.152 1 97.38 257 VAL B N 1
ATOM 5850 C CA . VAL B 1 257 ? -5.578 32.656 4.359 1 97.38 257 VAL B CA 1
ATOM 5851 C C . VAL B 1 257 ? -6.137 31.234 4.25 1 97.38 257 VAL B C 1
ATOM 5853 O O . VAL B 1 257 ? -6.301 30.703 3.146 1 97.38 257 VAL B O 1
ATOM 5856 N N . PRO B 1 258 ? -6.402 30.578 5.371 1 96.44 258 PRO B N 1
ATOM 5857 C CA . PRO B 1 258 ? -6.91 29.203 5.305 1 96.44 258 PRO B CA 1
ATOM 5858 C C . PRO B 1 258 ? -8.328 29.125 4.754 1 96.44 258 PRO B C 1
ATOM 5860 O O . PRO B 1 258 ? -9.039 30.141 4.723 1 96.44 258 PRO B O 1
ATOM 5863 N N . HIS B 1 259 ? -8.68 27.938 4.277 1 95.38 259 HIS B N 1
ATOM 5864 C CA . HIS B 1 259 ? -10.016 27.672 3.764 1 95.38 259 HIS B CA 1
ATOM 5865 C C . HIS B 1 259 ? -11.086 28.094 4.766 1 95.38 259 HIS B C 1
ATOM 5867 O O . HIS B 1 259 ? -12.156 28.562 4.379 1 95.38 259 HIS B O 1
ATOM 5873 N N . SER B 1 260 ? -10.836 27.922 6.043 1 95.88 260 SER B N 1
ATOM 5874 C CA . SER B 1 260 ? -11.789 28.219 7.105 1 95.88 260 SER B CA 1
ATOM 5875 C C . SER B 1 260 ? -12.188 29.688 7.098 1 95.88 260 SER B C 1
ATOM 5877 O O . SER B 1 260 ? -13.273 30.047 7.551 1 95.88 260 SER B O 1
ATOM 5879 N N . ILE B 1 261 ? -11.305 30.562 6.609 1 96.06 261 ILE B N 1
ATOM 5880 C CA . ILE B 1 261 ? -11.562 32 6.539 1 96.06 261 ILE B CA 1
ATOM 5881 C C . ILE B 1 261 ? -12.289 32.312 5.234 1 96.06 261 ILE B C 1
ATOM 5883 O O . ILE B 1 261 ? -13.266 33.094 5.234 1 96.06 261 ILE B O 1
ATOM 5887 N N . LEU B 1 262 ? -11.797 31.719 4.152 1 95.31 262 LEU B N 1
ATOM 5888 C CA . LEU B 1 262 ? -12.398 31.938 2.84 1 95.31 262 LEU B CA 1
ATOM 5889 C C . LEU B 1 262 ? -13.875 31.547 2.842 1 95.31 262 LEU B C 1
ATOM 5891 O O . LEU B 1 262 ? -14.68 32.156 2.141 1 95.31 262 LEU B O 1
ATOM 5895 N N . ALA B 1 263 ? -14.18 30.562 3.652 1 94 263 ALA B N 1
ATOM 5896 C CA . ALA B 1 263 ? -15.523 29.984 3.641 1 94 263 ALA B CA 1
ATOM 5897 C C . ALA B 1 263 ? -16.484 30.797 4.512 1 94 263 ALA B C 1
ATOM 5899 O O . ALA B 1 263 ? -17.688 30.562 4.512 1 94 263 ALA B O 1
ATOM 5900 N N . LEU B 1 264 ? -16.016 31.734 5.176 1 94.69 264 LEU B N 1
ATOM 5901 C CA . LEU B 1 264 ? -16.875 32.531 6.047 1 94.69 264 LEU B CA 1
ATOM 5902 C C . LEU B 1 264 ? -17.766 33.469 5.23 1 94.69 264 LEU B C 1
ATOM 5904 O O . LEU B 1 264 ? -17.375 33.906 4.145 1 94.69 264 LEU B O 1
ATOM 5908 N N . ASP B 1 265 ? -18.875 33.75 5.871 1 92.69 265 ASP B N 1
ATOM 5909 C CA . ASP B 1 265 ? -19.719 34.812 5.309 1 92.69 265 ASP B CA 1
ATOM 5910 C C . ASP B 1 265 ? -19 36.156 5.312 1 92.69 265 ASP B C 1
ATOM 5912 O O . ASP B 1 265 ? -18.5 36.594 6.348 1 92.69 265 ASP B O 1
ATOM 5916 N N . PRO B 1 266 ? -18.984 36.781 4.102 1 90.62 266 PRO B N 1
ATOM 5917 C CA . PRO B 1 266 ? -18.297 38.062 4.02 1 90.62 266 PRO B CA 1
ATOM 5918 C C . PRO B 1 266 ? -18.781 39.062 5.062 1 90.62 266 PRO B C 1
ATOM 5920 O O . PRO B 1 266 ? -18.016 39.938 5.488 1 90.62 266 PRO B O 1
ATOM 5923 N N . GLY B 1 267 ? -19.938 38.969 5.516 1 85.06 267 GLY B N 1
ATOM 5924 C CA . GLY B 1 267 ? -20.5 39.906 6.488 1 85.06 267 GLY B CA 1
ATOM 5925 C C . GLY B 1 267 ? -20.172 39.531 7.922 1 85.06 267 GLY B C 1
ATOM 5926 O O . GLY B 1 267 ? -20.422 40.312 8.844 1 85.06 267 GLY B O 1
ATOM 5927 N N . SER B 1 268 ? -19.469 38.469 8.086 1 89.44 268 SER B N 1
ATOM 5928 C CA . SER B 1 268 ? -19.141 38.031 9.438 1 89.44 268 SER B CA 1
ATOM 5929 C C . SER B 1 268 ? -17.875 38.688 9.953 1 89.44 268 SER B C 1
ATOM 5931 O O . SER B 1 268 ? -17.141 39.312 9.188 1 89.44 268 SER B O 1
ATOM 5933 N N . THR B 1 269 ? -17.641 38.75 11.258 1 87.12 269 THR B N 1
ATOM 5934 C CA . THR B 1 269 ? -16.562 39.469 11.953 1 87.12 269 THR B CA 1
ATOM 5935 C C . THR B 1 269 ? -15.219 39.094 11.344 1 87.12 269 THR B C 1
ATOM 5937 O O . THR B 1 269 ? -14.367 39.969 11.141 1 87.12 269 THR B O 1
ATOM 5940 N N . ASN B 1 270 ? -14.922 37.906 10.867 1 90.38 270 ASN B N 1
ATOM 5941 C CA . ASN B 1 270 ? -13.633 37.469 10.336 1 90.38 270 ASN B CA 1
ATOM 5942 C C . ASN B 1 270 ? -13.719 37.125 8.852 1 90.38 270 ASN B C 1
ATOM 5944 O O . ASN B 1 270 ? -12.758 36.625 8.273 1 90.38 270 ASN B O 1
ATOM 5948 N N . GLY B 1 271 ? -14.75 37.562 8.297 1 93.44 271 GLY B N 1
ATOM 5949 C CA . GLY B 1 271 ? -14.953 37.281 6.887 1 93.44 271 GLY B CA 1
ATOM 5950 C C . GLY B 1 271 ? -14.281 38.281 5.969 1 93.44 271 GLY B C 1
ATOM 5951 O O . GLY B 1 271 ? -13.992 39.406 6.379 1 93.44 271 GLY B O 1
ATOM 5952 N N . LEU B 1 272 ? -13.992 37.906 4.762 1 96.12 272 LEU B N 1
ATOM 5953 C CA . LEU B 1 272 ? -13.391 38.75 3.74 1 96.12 272 LEU B CA 1
ATOM 5954 C C . LEU B 1 272 ? -14.453 39.281 2.775 1 96.12 272 LEU B C 1
ATOM 5956 O O . LEU B 1 272 ? -15.18 38.5 2.164 1 96.12 272 LEU B O 1
ATOM 5960 N N . VAL B 1 273 ? -14.492 40.562 2.605 1 97 273 VAL B N 1
ATOM 5961 C CA . VAL B 1 273 ? -15.414 41.188 1.656 1 97 273 VAL B CA 1
ATOM 5962 C C . VAL B 1 273 ? -14.719 41.406 0.316 1 97 273 VAL B C 1
ATOM 5964 O O . VAL B 1 273 ? -13.641 42 0.26 1 97 273 VAL B O 1
ATOM 5967 N N . TRP B 1 274 ? -15.328 40.906 -0.703 1 97.25 274 TRP B N 1
ATOM 5968 C CA . TRP B 1 274 ? -14.797 41.062 -2.055 1 97.25 274 TRP B CA 1
ATOM 5969 C C . TRP B 1 274 ? -15.641 42.031 -2.859 1 97.25 274 TRP B C 1
ATOM 5971 O O . TRP B 1 274 ? -16.875 41.938 -2.879 1 97.25 274 TRP B O 1
ATOM 5981 N N . GLU B 1 275 ? -15 42.938 -3.52 1 96.19 275 GLU B N 1
ATOM 5982 C CA . GLU B 1 275 ? -15.672 43.906 -4.414 1 96.19 275 GLU B CA 1
ATOM 5983 C C . GLU B 1 275 ? -14.992 43.938 -5.777 1 96.19 275 GLU B C 1
ATOM 5985 O O . GLU B 1 275 ? -13.859 44.406 -5.902 1 96.19 275 GLU B O 1
ATOM 5990 N N . PRO B 1 276 ? -15.734 43.594 -6.777 1 95.69 276 PRO B N 1
ATOM 5991 C CA . PRO B 1 276 ? -17.031 42.906 -6.777 1 95.69 276 PRO B CA 1
ATOM 5992 C C . PRO B 1 276 ? -16.984 41.562 -6.055 1 95.69 276 PRO B C 1
ATOM 5994 O O . PRO B 1 276 ? -15.898 41.062 -5.754 1 95.69 276 PRO B O 1
ATOM 5997 N N . LYS B 1 277 ? -18.125 40.969 -5.84 1 95.75 277 LYS B N 1
ATOM 5998 C CA . LYS B 1 277 ? -18.234 39.688 -5.184 1 95.75 277 LYS B CA 1
ATOM 5999 C C . LYS B 1 277 ? -17.531 38.594 -6 1 95.75 277 LYS B C 1
ATOM 6001 O O . LYS B 1 277 ? -17.422 38.688 -7.223 1 95.75 277 LYS B O 1
ATOM 6006 N N . LEU B 1 278 ? -17.125 37.562 -5.285 1 95.31 278 LEU B N 1
ATOM 6007 C CA . LEU B 1 278 ? -16.516 36.406 -5.969 1 95.31 278 LEU B CA 1
ATOM 6008 C C . LEU B 1 278 ? -17.547 35.719 -6.855 1 95.31 278 LEU B C 1
ATOM 6010 O O . LEU B 1 278 ? -18.734 35.719 -6.562 1 95.31 278 LEU B O 1
ATOM 6014 N N . PRO B 1 279 ? -17.016 35.125 -7.918 1 94.38 279 PRO B N 1
ATOM 6015 C CA . PRO B 1 279 ? -17.922 34.312 -8.734 1 94.38 279 PRO B CA 1
ATOM 6016 C C . PRO B 1 279 ? -18.594 33.188 -7.922 1 94.38 279 PRO B C 1
ATOM 6018 O O . PRO B 1 279 ? -18 32.656 -7 1 94.38 279 PRO B O 1
ATOM 6021 N N . GLN B 1 280 ? -19.797 32.844 -8.367 1 94.19 280 GLN B N 1
ATOM 6022 C CA . GLN B 1 280 ? -20.625 31.891 -7.637 1 94.19 280 GLN B CA 1
ATOM 6023 C C . GLN B 1 280 ? -19.922 30.531 -7.555 1 94.19 280 GLN B C 1
ATOM 6025 O O . GLN B 1 280 ? -20 29.844 -6.535 1 94.19 280 GLN B O 1
ATOM 6030 N N . ASN B 1 281 ? -19.266 30.109 -8.609 1 92.31 281 ASN B N 1
ATOM 6031 C CA . ASN B 1 281 ? -18.578 28.812 -8.617 1 92.31 281 ASN B CA 1
ATOM 6032 C C . ASN B 1 281 ? -17.5 28.75 -7.535 1 92.31 281 ASN B C 1
ATOM 6034 O O . ASN B 1 281 ? -17.266 27.688 -6.957 1 92.31 281 ASN B O 1
ATOM 6038 N N . MET B 1 282 ? -16.922 29.875 -7.281 1 93.94 282 MET B N 1
ATOM 6039 C CA . MET B 1 282 ? -15.906 29.922 -6.23 1 93.94 282 MET B CA 1
ATOM 6040 C C . MET B 1 282 ? -16.547 29.797 -4.852 1 93.94 282 MET B C 1
ATOM 6042 O O . MET B 1 282 ? -16.094 29 -4.023 1 93.94 282 MET B O 1
ATOM 6046 N N . THR B 1 283 ? -17.594 30.5 -4.68 1 93.69 283 THR B N 1
ATOM 6047 C CA . THR B 1 283 ? -18.266 30.453 -3.379 1 93.69 283 THR B CA 1
ATOM 6048 C C . THR B 1 283 ? -18.859 29.078 -3.137 1 93.69 283 THR B C 1
ATOM 6050 O O . THR B 1 283 ? -18.891 28.594 -2.004 1 93.69 283 THR B O 1
ATOM 6053 N N . ASP B 1 284 ? -19.344 28.484 -4.188 1 93.06 284 ASP B N 1
ATOM 6054 C CA . ASP B 1 284 ? -19.859 27.125 -4.09 1 93.06 284 ASP B CA 1
ATOM 6055 C C . ASP B 1 284 ? -18.734 26.141 -3.727 1 93.06 284 ASP B C 1
ATOM 6057 O O . ASP B 1 284 ? -18.953 25.219 -2.934 1 93.06 284 ASP B O 1
ATOM 6061 N N . ALA B 1 285 ? -17.594 26.328 -4.289 1 92.5 285 ALA B N 1
ATOM 6062 C CA . ALA B 1 285 ? -16.453 25.453 -4.031 1 92.5 285 ALA B CA 1
ATOM 6063 C C . ALA B 1 285 ? -16.016 25.531 -2.57 1 92.5 285 ALA B C 1
ATOM 6065 O O . ALA B 1 285 ? -15.578 24.531 -1.992 1 92.5 285 ALA B O 1
ATOM 6066 N N . PHE B 1 286 ? -16.141 26.719 -1.958 1 92.62 286 PHE B N 1
ATOM 6067 C CA . PHE B 1 286 ? -15.789 26.906 -0.555 1 92.62 286 PHE B CA 1
ATOM 6068 C C . PHE B 1 286 ? -16.672 26.031 0.34 1 92.62 286 PHE B C 1
ATOM 6070 O O . PHE B 1 286 ? -16.25 25.656 1.439 1 92.62 286 PHE B O 1
ATOM 6077 N N . LYS B 1 287 ? -17.781 25.641 -0.215 1 89.69 287 LYS B N 1
ATOM 6078 C CA . LYS B 1 287 ? -18.75 24.891 0.58 1 89.69 287 LYS B CA 1
ATOM 6079 C C . LYS B 1 287 ? -18.656 23.391 0.289 1 89.69 287 LYS B C 1
ATOM 6081 O O . LYS B 1 287 ? -19.25 22.578 0.998 1 89.69 287 LYS B O 1
ATOM 6086 N N . SER B 1 288 ? -17.922 23.047 -0.677 1 89.81 288 SER B N 1
ATOM 6087 C CA . SER B 1 288 ? -17.844 21.656 -1.113 1 89.81 288 SER B CA 1
ATOM 6088 C C . SER B 1 288 ? -16.75 20.906 -0.369 1 89.81 288 SER B C 1
ATOM 6090 O O . SER B 1 288 ? -16.578 19.703 -0.559 1 89.81 288 SER B O 1
ATOM 6092 N N . ILE B 1 289 ? -16.031 21.547 0.417 1 91.12 289 ILE B N 1
ATOM 6093 C CA . ILE B 1 289 ? -15.008 20.969 1.281 1 91.12 289 ILE B CA 1
ATOM 6094 C C . ILE B 1 289 ? -15.148 21.531 2.693 1 91.12 289 ILE B C 1
ATOM 6096 O O . ILE B 1 289 ? -15.734 22.609 2.885 1 91.12 289 ILE B O 1
ATOM 6100 N N . HIS B 1 290 ? -14.695 20.766 3.588 1 93.81 290 HIS B N 1
ATOM 6101 C CA . HIS B 1 290 ? -14.812 21.203 4.977 1 93.81 290 HIS B CA 1
ATOM 6102 C C . HIS B 1 290 ? -13.445 21.375 5.617 1 93.81 290 HIS B C 1
ATOM 6104 O O . HIS B 1 290 ? -12.422 21.281 4.938 1 93.81 290 HIS B O 1
ATOM 6110 N N . PHE B 1 291 ? -13.484 21.844 6.785 1 94.69 291 PHE B N 1
ATOM 6111 C CA . PHE B 1 291 ? -12.25 22.141 7.512 1 94.69 291 PHE B CA 1
ATOM 6112 C C . PHE B 1 291 ? -12.203 21.359 8.82 1 94.69 291 PHE B C 1
ATOM 6114 O O . PHE B 1 291 ? -13.102 21.484 9.656 1 94.69 291 PHE B O 1
ATOM 6121 N N . GLY B 1 292 ? -11.156 20.469 8.969 1 96.62 292 GLY B N 1
ATOM 6122 C CA . GLY B 1 292 ? -11.008 19.656 10.172 1 96.62 292 GLY B CA 1
ATOM 6123 C C . GLY B 1 292 ? -10.141 20.328 11.227 1 96.62 292 GLY B C 1
ATOM 6124 O O . GLY B 1 292 ? -9.578 21.406 10.992 1 96.62 292 GLY B O 1
ATOM 6125 N N . ALA B 1 293 ? -10.156 19.766 12.406 1 98 293 ALA B N 1
ATOM 6126 C CA . ALA B 1 293 ? -9.344 20.281 13.508 1 98 293 ALA B CA 1
ATOM 6127 C C . ALA B 1 293 ? -8.594 19.141 14.203 1 98 293 ALA B C 1
ATOM 6129 O O . ALA B 1 293 ? -9.156 18.438 15.047 1 98 293 ALA B O 1
ATOM 6130 N N . LEU B 1 294 ? -7.398 19.016 13.805 1 98 294 LEU B N 1
ATOM 6131 C CA . LEU B 1 294 ? -6.48 18.125 14.508 1 98 294 LEU B CA 1
ATOM 6132 C C . LEU B 1 294 ? -5.723 18.875 15.594 1 98 294 LEU B C 1
ATOM 6134 O O . LEU B 1 294 ? -4.852 19.703 15.297 1 98 294 LEU B O 1
ATOM 6138 N N . GLY B 1 295 ? -6.148 18.656 16.812 1 98.31 295 GLY B N 1
ATOM 6139 C CA . GLY B 1 295 ? -5.488 19.281 17.938 1 98.31 295 GLY B CA 1
ATOM 6140 C C . GLY B 1 295 ? -4.496 18.375 18.641 1 98.31 295 GLY B C 1
ATOM 6141 O O . GLY B 1 295 ? -4.371 17.203 18.281 1 98.31 295 GLY B O 1
ATOM 6142 N N . LYS B 1 296 ? -3.758 18.953 19.578 1 98.75 296 LYS B N 1
ATOM 6143 C CA . LYS B 1 296 ? -2.785 18.203 20.375 1 98.75 296 LYS B CA 1
ATOM 6144 C C . LYS B 1 296 ? -2.91 18.547 21.859 1 98.75 296 LYS B C 1
ATOM 6146 O O . LYS B 1 296 ? -3.248 19.672 22.219 1 98.75 296 LYS B O 1
ATOM 6151 N N . VAL B 1 297 ? -2.648 17.609 22.641 1 98.75 297 VAL B N 1
ATOM 6152 C CA . VAL B 1 297 ? -2.396 17.781 24.062 1 98.75 297 VAL B CA 1
ATOM 6153 C C . VAL B 1 297 ? -1.027 17.203 24.422 1 98.75 297 VAL B C 1
ATOM 6155 O O . VAL B 1 297 ? -0.714 16.062 24.062 1 98.75 297 VAL B O 1
ATOM 6158 N N . VAL B 1 298 ? -0.229 17.969 25.078 1 98.69 298 VAL B N 1
ATOM 6159 C CA . VAL B 1 298 ? 1.07 17.516 25.562 1 98.69 298 VAL B CA 1
ATOM 6160 C C . VAL B 1 298 ? 1.017 17.297 27.062 1 98.69 298 VAL B C 1
ATOM 6162 O O . VAL B 1 298 ? 0.564 18.172 27.812 1 98.69 298 VAL B O 1
ATOM 6165 N N . PHE B 1 299 ? 1.396 16.141 27.484 1 98.62 299 PHE B N 1
ATOM 6166 C CA . PHE B 1 299 ? 1.59 15.867 28.906 1 98.62 299 PHE B CA 1
ATOM 6167 C C . PHE B 1 299 ? 3.064 15.648 29.219 1 98.62 299 PHE B C 1
ATOM 6169 O O . PHE B 1 299 ? 3.727 14.836 28.562 1 98.62 299 PHE B O 1
ATOM 6176 N N . GLU B 1 300 ? 3.541 16.359 30.141 1 98.31 300 GLU B N 1
ATOM 6177 C CA . GLU B 1 300 ? 4.875 16.125 30.672 1 98.31 300 GLU B CA 1
ATOM 6178 C C . GLU B 1 300 ? 4.809 15.453 32.031 1 98.31 300 GLU B C 1
ATOM 6180 O O . GLU B 1 300 ? 3.945 15.789 32.875 1 98.31 300 GLU B O 1
ATOM 6185 N N . PHE B 1 301 ? 5.656 14.531 32.281 1 97.5 301 PHE B N 1
ATOM 6186 C CA . PHE B 1 301 ? 5.691 13.781 33.531 1 97.5 301 PHE B CA 1
ATOM 6187 C C . PHE B 1 301 ? 7.094 13.789 34.125 1 97.5 301 PHE B C 1
ATOM 6189 O O . PHE B 1 301 ? 8.078 13.922 33.406 1 97.5 301 PHE B O 1
ATOM 6196 N N . ASP B 1 302 ? 7.18 13.531 35.469 1 94.69 302 ASP B N 1
ATOM 6197 C CA . ASP B 1 302 ? 8.461 13.469 36.156 1 94.69 302 ASP B CA 1
ATOM 6198 C C . ASP B 1 302 ? 9.203 12.172 35.844 1 94.69 302 ASP B C 1
ATOM 6200 O O . ASP B 1 302 ? 10.43 12.117 35.906 1 94.69 302 ASP B O 1
ATOM 6204 N N . HIS B 1 303 ? 8.43 11.18 35.5 1 93.75 303 HIS B N 1
ATOM 6205 C CA . HIS B 1 303 ? 9.031 9.906 35.156 1 93.75 303 HIS B CA 1
ATOM 6206 C C . HIS B 1 303 ? 8.211 9.18 34.094 1 93.75 303 HIS B C 1
ATOM 6208 O O . HIS B 1 303 ? 7.035 9.5 33.875 1 93.75 303 HIS B O 1
ATOM 6214 N N . ILE B 1 304 ? 8.844 8.258 33.5 1 96.44 304 ILE B N 1
ATOM 6215 C CA . ILE B 1 304 ? 8.219 7.469 32.438 1 96.44 304 ILE B CA 1
ATOM 6216 C C . ILE B 1 304 ? 7.555 6.234 33.031 1 96.44 304 ILE B C 1
ATOM 6218 O O . ILE B 1 304 ? 8.195 5.48 33.781 1 96.44 304 ILE B O 1
ATOM 6222 N N . PHE B 1 305 ? 6.273 6.023 32.781 1 97.12 305 PHE B N 1
ATOM 6223 C CA . PHE B 1 305 ? 5.578 4.859 33.312 1 97.12 305 PHE B CA 1
ATOM 6224 C C . PHE B 1 305 ? 5.16 3.91 32.219 1 97.12 305 PHE B C 1
ATOM 6226 O O . PHE B 1 305 ? 4.582 2.854 32.469 1 97.12 305 PHE B O 1
ATOM 6233 N N . TRP B 1 306 ? 5.297 4.203 30.938 1 97.25 306 TRP B N 1
ATOM 6234 C CA . TRP B 1 306 ? 4.973 3.385 29.781 1 97.25 306 TRP B CA 1
ATOM 6235 C C . TRP B 1 306 ? 6.223 2.715 29.219 1 97.25 306 TRP B C 1
ATOM 6237 O O . TRP B 1 306 ? 7.332 2.947 29.703 1 97.25 306 TRP B O 1
ATOM 6247 N N . ASN B 1 307 ? 6.09 1.796 28.234 1 96.25 307 ASN B N 1
ATOM 6248 C CA . ASN B 1 307 ? 7.215 1.177 27.547 1 96.25 307 ASN B CA 1
ATOM 6249 C C . ASN B 1 307 ? 7.957 2.184 26.672 1 96.25 307 ASN B C 1
ATOM 6251 O O . ASN B 1 307 ? 7.516 2.498 25.578 1 96.25 307 ASN B O 1
ATOM 6255 N N . ASN B 1 308 ? 9.094 2.627 27.141 1 96.69 308 ASN B N 1
ATOM 6256 C CA . ASN B 1 308 ? 9.812 3.711 26.469 1 96.69 308 ASN B CA 1
ATOM 6257 C C . ASN B 1 308 ? 10.586 3.213 25.25 1 96.69 308 ASN B C 1
ATOM 6259 O O . ASN B 1 308 ? 11.352 3.965 24.641 1 96.69 308 ASN B O 1
ATOM 6263 N N . ASP B 1 309 ? 10.406 1.928 24.859 1 95.19 309 ASP B N 1
ATOM 6264 C CA . ASP B 1 309 ? 10.977 1.413 23.625 1 95.19 309 ASP B CA 1
ATOM 6265 C C . ASP B 1 309 ? 10.062 1.704 22.438 1 95.19 309 ASP B C 1
ATOM 6267 O O . ASP B 1 309 ? 10.461 1.559 21.281 1 95.19 309 ASP B O 1
ATOM 6271 N N . GLN B 1 310 ? 8.875 2.154 22.75 1 96.56 310 GLN B N 1
ATOM 6272 C CA . GLN B 1 310 ? 7.906 2.432 21.703 1 96.56 310 GLN B CA 1
ATOM 6273 C C . GLN B 1 310 ? 7.988 3.887 21.25 1 96.56 310 GLN B C 1
ATOM 6275 O O . GLN B 1 310 ? 8.195 4.785 22.062 1 96.56 310 GLN B O 1
ATOM 6280 N N . ASP B 1 311 ? 7.789 4.012 19.953 1 97.5 311 ASP B N 1
ATOM 6281 C CA . ASP B 1 311 ? 7.777 5.367 19.406 1 97.5 311 ASP B CA 1
ATOM 6282 C C . ASP B 1 311 ? 6.426 6.039 19.625 1 97.5 311 ASP B C 1
ATOM 6284 O O . ASP B 1 311 ? 6.352 7.262 19.766 1 97.5 311 ASP B O 1
ATOM 6288 N N . ARG B 1 312 ? 5.402 5.324 19.625 1 97.12 312 ARG B N 1
ATOM 6289 C CA . ARG B 1 312 ? 4.035 5.828 19.672 1 97.12 312 ARG B CA 1
ATOM 6290 C C . ARG B 1 312 ? 3.078 4.77 20.203 1 97.12 312 ARG B C 1
ATOM 6292 O O . ARG B 1 312 ? 3.428 3.59 20.281 1 97.12 312 ARG B O 1
ATOM 6299 N N . PHE B 1 313 ? 1.909 5.203 20.594 1 98.06 313 PHE B N 1
ATOM 6300 C CA . PHE B 1 313 ? 0.835 4.355 21.109 1 98.06 313 PHE B CA 1
ATOM 6301 C C . PHE B 1 313 ? -0.496 4.73 20.469 1 98.06 313 PHE B C 1
ATOM 6303 O O . PHE B 1 313 ? -0.789 5.914 20.266 1 98.06 313 PHE B O 1
ATOM 6310 N N . GLN B 1 314 ? -1.204 3.717 20.078 1 98 314 GLN B N 1
ATOM 6311 C CA . GLN B 1 314 ? -2.58 3.928 19.641 1 98 314 GLN B CA 1
ATOM 6312 C C . GLN B 1 314 ? -3.57 3.469 20.703 1 98 314 GLN B C 1
ATOM 6314 O O . GLN B 1 314 ? -3.463 2.354 21.219 1 98 314 GLN B O 1
ATOM 6319 N N . ILE B 1 315 ? -4.422 4.301 21.141 1 98.44 315 ILE B N 1
ATOM 6320 C CA . ILE B 1 315 ? -5.516 3.934 22.031 1 98.44 315 ILE B CA 1
ATOM 6321 C C . ILE B 1 315 ? -6.832 3.934 21.266 1 98.44 315 ILE B C 1
ATOM 6323 O O . ILE B 1 315 ? -7.266 4.973 20.766 1 98.44 315 ILE B O 1
ATOM 6327 N N . ILE B 1 316 ? -7.48 2.805 21.141 1 98.19 316 ILE B N 1
ATOM 6328 C CA . ILE B 1 316 ? -8.664 2.682 20.297 1 98.19 316 ILE B CA 1
ATOM 6329 C C . ILE B 1 316 ? -9.906 3.066 21.109 1 98.19 316 ILE B C 1
ATOM 6331 O O . ILE B 1 316 ? -9.938 2.914 22.328 1 98.19 316 ILE B O 1
ATOM 6335 N N . ALA B 1 317 ? -10.891 3.592 20.422 1 96.94 317 ALA B N 1
ATOM 6336 C CA . ALA B 1 317 ? -12.164 3.982 21.031 1 96.94 317 ALA B CA 1
ATOM 6337 C C . ALA B 1 317 ? -12.992 2.758 21.406 1 96.94 317 ALA B C 1
ATOM 6339 O O . ALA B 1 317 ? -12.789 1.672 20.859 1 96.94 317 ALA B O 1
ATOM 6340 N N . ASP B 1 318 ? -13.852 2.906 22.359 1 95.62 318 ASP B N 1
ATOM 6341 C CA . ASP B 1 318 ? -14.805 1.858 22.703 1 95.62 318 ASP B CA 1
ATOM 6342 C C . ASP B 1 318 ? -15.852 1.684 21.609 1 95.62 318 ASP B C 1
ATOM 6344 O O . ASP B 1 318 ? -16.031 2.574 20.766 1 95.62 318 ASP B O 1
ATOM 6348 N N . LYS B 1 319 ? -16.406 0.473 21.578 1 89.06 319 LYS B N 1
ATOM 6349 C CA . LYS B 1 319 ? -17.5 0.232 20.656 1 89.06 319 LYS B CA 1
ATOM 6350 C C . LYS B 1 319 ? -18.688 1.152 20.938 1 89.06 319 LYS B C 1
ATOM 6352 O O . LYS B 1 319 ? -19.078 1.314 22.094 1 89.06 319 LYS B O 1
ATOM 6357 N N . LEU B 1 320 ? -19.031 1.843 19.875 1 76.56 320 LEU B N 1
ATOM 6358 C CA . LEU B 1 320 ? -20.172 2.742 20.062 1 76.56 320 LEU B CA 1
ATOM 6359 C C . LEU B 1 320 ? -21.484 2.031 19.766 1 76.56 320 LEU B C 1
ATOM 6361 O O . LEU B 1 320 ? -21.547 1.187 18.875 1 76.56 320 LEU B O 1
ATOM 6365 N N . ASP B 1 321 ? -22.453 2.08 20.672 1 65.81 321 ASP B N 1
ATOM 6366 C CA . ASP B 1 321 ? -23.766 1.51 20.406 1 65.81 321 ASP B CA 1
ATOM 6367 C C . ASP B 1 321 ? -24.359 2.066 19.109 1 65.81 321 ASP B C 1
ATOM 6369 O O . ASP B 1 321 ? -24.953 1.326 18.312 1 65.81 321 ASP B O 1
ATOM 6373 N N . SER B 1 322 ? -24.391 3.348 19 1 60.75 322 SER B N 1
ATOM 6374 C CA . SER B 1 322 ? -24.766 4.035 17.766 1 60.75 322 SER B CA 1
ATOM 6375 C C . SER B 1 322 ? -23.797 5.152 17.438 1 60.75 322 SER B C 1
ATOM 6377 O O . SER B 1 322 ? -23.266 5.82 18.328 1 60.75 322 SER B O 1
ATOM 6379 N N . ALA B 1 323 ? -23.188 4.996 16.203 1 60.09 323 ALA B N 1
ATOM 6380 C CA . ALA B 1 323 ? -22.328 6.098 15.773 1 60.09 323 ALA B CA 1
ATOM 6381 C C . ALA B 1 323 ? -23.109 7.406 15.695 1 60.09 323 ALA B C 1
ATOM 6383 O O . ALA B 1 323 ? -22.562 8.438 15.297 1 60.09 323 ALA B O 1
ATOM 6384 N N . VAL B 1 324 ? -24.328 7.367 16.266 1 67 324 VAL B N 1
ATOM 6385 C CA . VAL B 1 324 ? -25.156 8.562 16.172 1 67 324 VAL B CA 1
ATOM 6386 C C . VAL B 1 324 ? -24.641 9.641 17.109 1 67 324 VAL B C 1
ATOM 6388 O O . VAL B 1 324 ? -24.359 9.367 18.281 1 67 324 VAL B O 1
ATOM 6391 N N . GLY B 1 325 ? -24.234 10.742 16.562 1 82.5 325 GLY B N 1
ATOM 6392 C CA . GLY B 1 325 ? -23.906 11.953 17.297 1 82.5 325 GLY B CA 1
ATOM 6393 C C . GLY B 1 325 ? -22.422 12.133 17.531 1 82.5 325 GLY B C 1
ATOM 6394 O O . GLY B 1 325 ? -22 13.031 18.25 1 82.5 325 GLY B O 1
ATOM 6395 N N . LEU B 1 326 ? -21.594 11.273 17 1 92.44 326 LEU B N 1
ATOM 6396 C CA . LEU B 1 326 ? -20.156 11.328 17.188 1 92.44 326 LEU B CA 1
ATOM 6397 C C . LEU B 1 326 ? -19.594 12.672 16.719 1 92.44 326 LEU B C 1
ATOM 6399 O O . LEU B 1 326 ? -18.641 13.188 17.312 1 92.44 326 LEU B O 1
ATOM 6403 N N . SER B 1 327 ? -20.266 13.25 15.781 1 94.88 327 SER B N 1
ATOM 6404 C CA . SER B 1 327 ? -19.766 14.477 15.164 1 94.88 327 SER B CA 1
ATOM 6405 C C . SER B 1 327 ? -20.438 15.711 15.773 1 94.88 327 SER B C 1
ATOM 6407 O O . SER B 1 327 ? -20.109 16.844 15.414 1 94.88 327 SER B O 1
ATOM 6409 N N . GLU B 1 328 ? -21.375 15.508 16.641 1 95.25 328 GLU B N 1
ATOM 6410 C CA . GLU B 1 328 ? -22.094 16.625 17.234 1 95.25 328 GLU B CA 1
ATOM 6411 C C . GLU B 1 328 ? -21.203 17.422 18.188 1 95.25 328 GLU B C 1
ATOM 6413 O O . GLU B 1 328 ? -20.281 16.859 18.781 1 95.25 328 GLU B O 1
ATOM 6418 N N . LYS B 1 329 ? -21.484 18.672 18.281 1 96.69 329 LYS B N 1
ATOM 6419 C CA . LYS B 1 329 ? -20.766 19.531 19.203 1 96.69 329 LYS B CA 1
ATOM 6420 C C . LYS B 1 329 ? -20.875 19.016 20.641 1 96.69 329 LYS B C 1
ATOM 6422 O O . LYS B 1 329 ? -21.953 18.641 21.094 1 96.69 329 LYS B O 1
ATOM 6427 N N . LEU B 1 330 ? -19.766 19 21.312 1 97.25 330 LEU B N 1
ATOM 6428 C CA . LEU B 1 330 ? -19.734 18.516 22.688 1 97.25 330 LEU B CA 1
ATOM 6429 C C . LEU B 1 330 ? -20.031 19.641 23.672 1 97.25 330 LEU B C 1
ATOM 6431 O O . LEU B 1 330 ? -19.375 20.688 23.656 1 97.25 330 LEU B O 1
ATOM 6435 N N . GLU B 1 331 ? -21 19.453 24.531 1 96.5 331 GLU B N 1
ATOM 6436 C CA . GLU B 1 331 ? -21.359 20.422 25.547 1 96.5 331 GLU B CA 1
ATOM 6437 C C . GLU B 1 331 ? -20.719 20.078 26.891 1 96.5 331 GLU B C 1
ATOM 6439 O O . GLU B 1 331 ? -20.609 20.922 27.781 1 96.5 331 GLU B O 1
ATOM 6444 N N . THR B 1 332 ? -20.438 18.859 27.031 1 97.38 332 THR B N 1
ATOM 6445 C CA . THR B 1 332 ? -19.766 18.344 28.219 1 97.38 332 THR B CA 1
ATOM 6446 C C . THR B 1 332 ? -18.609 17.438 27.828 1 97.38 332 THR B C 1
ATOM 6448 O O . THR B 1 332 ? -18.484 17.031 26.672 1 97.38 332 THR B O 1
ATOM 6451 N N . LEU B 1 333 ? -17.781 17.234 28.766 1 97.56 333 LEU B N 1
ATOM 6452 C CA . LEU B 1 333 ? -16.672 16.328 28.547 1 97.56 333 LEU B CA 1
ATOM 6453 C C . LEU B 1 333 ? -17.172 14.922 28.219 1 97.56 333 LEU B C 1
ATOM 6455 O O . LEU B 1 333 ? -17.938 14.344 29 1 97.56 333 LEU B O 1
ATOM 6459 N N . PRO B 1 334 ? -16.844 14.367 27.062 1 96 334 PRO B N 1
ATOM 6460 C CA . PRO B 1 334 ? -17.281 13.008 26.766 1 96 334 PRO B CA 1
ATOM 6461 C C . PRO B 1 334 ? -16.578 11.961 27.625 1 96 334 PRO B C 1
ATOM 6463 O O . PRO B 1 334 ? -15.547 12.25 28.234 1 96 334 PRO B O 1
ATOM 6466 N N . ALA B 1 335 ? -17.156 10.742 27.672 1 95.31 335 ALA B N 1
ATOM 6467 C CA . ALA B 1 335 ? -16.516 9.656 28.391 1 95.31 335 ALA B CA 1
ATOM 6468 C C . ALA B 1 335 ? -15.164 9.297 27.766 1 95.31 335 ALA B C 1
ATOM 6470 O O . ALA B 1 335 ? -15.008 9.352 26.547 1 95.31 335 ALA B O 1
ATOM 6471 N N . PRO B 1 336 ? -14.211 8.953 28.672 1 96.25 336 PRO B N 1
ATOM 6472 C CA . PRO B 1 336 ? -12.969 8.438 28.094 1 96.25 336 PRO B CA 1
ATOM 6473 C C . PRO B 1 336 ? -13.211 7.301 27.109 1 96.25 336 PRO B C 1
ATOM 6475 O O . PRO B 1 336 ? -14.211 6.586 27.203 1 96.25 336 PRO B O 1
ATOM 6478 N N . PHE B 1 337 ? -12.43 7.203 26.094 1 97.12 337 PHE B N 1
ATOM 6479 C CA . PHE B 1 337 ? -12.438 6.152 25.078 1 97.12 337 PHE B CA 1
ATOM 6480 C C . PHE B 1 337 ? -13.594 6.352 24.094 1 97.12 337 PHE B C 1
ATOM 6482 O O . PHE B 1 337 ? -13.875 5.477 23.281 1 97.12 337 PHE B O 1
ATOM 6489 N N . THR B 1 338 ? -14.32 7.516 24.172 1 96.25 338 THR B N 1
ATOM 6490 C CA . THR B 1 338 ? -15.305 7.836 23.141 1 96.25 338 THR B CA 1
ATOM 6491 C C . THR B 1 338 ? -14.625 8.07 21.797 1 96.25 338 THR B C 1
ATOM 6493 O O . THR B 1 338 ? -15.125 7.633 20.766 1 96.25 338 THR B O 1
ATOM 6496 N N . TYR B 1 339 ? -13.531 8.766 21.812 1 97.44 339 TYR B N 1
ATOM 6497 C CA . TYR B 1 339 ? -12.719 9.039 20.625 1 97.44 339 TYR B CA 1
ATOM 6498 C C . TYR B 1 339 ? -11.352 8.375 20.75 1 97.44 339 TYR B C 1
ATOM 6500 O O . TYR B 1 339 ? -10.82 8.227 21.859 1 97.44 339 TYR B O 1
ATOM 6508 N N . PRO B 1 340 ? -10.766 7.91 19.594 1 97.94 340 PRO B N 1
ATOM 6509 C CA . PRO B 1 340 ? -9.422 7.34 19.672 1 97.94 340 PRO B CA 1
ATOM 6510 C C . PRO B 1 340 ? -8.352 8.391 19.984 1 97.94 340 PRO B C 1
ATOM 6512 O O . PRO B 1 340 ? -8.617 9.586 19.891 1 97.94 340 PRO B O 1
ATOM 6515 N N . ALA B 1 341 ? -7.238 7.891 20.422 1 97.62 341 ALA B N 1
ATOM 6516 C CA . ALA B 1 341 ? -6.082 8.742 20.703 1 97.62 341 ALA B CA 1
ATOM 6517 C C . ALA B 1 341 ? -4.812 8.156 20.094 1 97.62 341 ALA B C 1
ATOM 6519 O O . ALA B 1 341 ? -4.703 6.941 19.922 1 97.62 341 ALA B O 1
ATOM 6520 N N . PHE B 1 342 ? -3.963 8.969 19.719 1 97.56 342 PHE B N 1
ATOM 6521 C CA . PHE B 1 342 ? -2.625 8.656 19.219 1 97.56 342 PHE B CA 1
ATOM 6522 C C . PHE B 1 342 ? -1.567 9.43 20 1 97.56 342 PHE B C 1
ATOM 6524 O O . PHE B 1 342 ? -1.577 10.664 20.016 1 97.56 342 PHE B O 1
ATOM 6531 N N . ALA B 1 343 ? -0.681 8.703 20.672 1 98.25 343 ALA B N 1
ATOM 6532 C CA . ALA B 1 343 ? 0.317 9.352 21.531 1 98.25 343 ALA B CA 1
ATOM 6533 C C . ALA B 1 343 ? 1.723 9.164 20.969 1 98.25 343 ALA B C 1
ATOM 6535 O O . ALA B 1 343 ? 2.172 8.031 20.766 1 98.25 343 ALA B O 1
ATOM 6536 N N . VAL B 1 344 ? 2.355 10.234 20.719 1 98.12 344 VAL B N 1
ATOM 6537 C CA . VAL B 1 344 ? 3.754 10.211 20.312 1 98.12 344 VAL B CA 1
ATOM 6538 C C . VAL B 1 344 ? 4.664 10.266 21.531 1 98.12 344 VAL B C 1
ATOM 6540 O O . VAL B 1 344 ? 4.52 11.156 22.375 1 98.12 344 VAL B O 1
ATOM 6543 N N . ASN B 1 345 ? 5.57 9.352 21.625 1 98.19 345 ASN B N 1
ATOM 6544 C CA . ASN B 1 345 ? 6.484 9.242 22.766 1 98.19 345 ASN B CA 1
ATOM 6545 C C . ASN B 1 345 ? 7.711 10.133 22.594 1 98.19 345 ASN B C 1
ATOM 6547 O O . ASN B 1 345 ? 8.758 9.672 22.141 1 98.19 345 ASN B O 1
ATOM 6551 N N . PHE B 1 346 ? 7.617 11.32 23.062 1 97.5 346 PHE B N 1
ATOM 6552 C CA . PHE B 1 346 ? 8.68 12.305 22.875 1 97.5 346 PHE B CA 1
ATOM 6553 C C . PHE B 1 346 ? 9.883 11.961 23.75 1 97.5 346 PHE B C 1
ATOM 6555 O O . PHE B 1 346 ? 11 12.414 23.469 1 97.5 346 PHE B O 1
ATOM 6562 N N . SER B 1 347 ? 9.648 11.164 24.781 1 96.75 347 SER B N 1
ATOM 6563 C CA . SER B 1 347 ? 10.781 10.727 25.594 1 96.75 347 SER B CA 1
ATOM 6564 C C . SER B 1 347 ? 11.695 9.789 24.812 1 96.75 347 SER B C 1
ATOM 6566 O O . SER B 1 347 ? 12.922 9.859 24.938 1 96.75 347 SER B O 1
ATOM 6568 N N . ARG B 1 348 ? 11.047 8.961 24.031 1 95.75 348 ARG B N 1
ATOM 6569 C CA . ARG B 1 348 ? 11.812 8.078 23.156 1 95.75 348 ARG B CA 1
ATOM 6570 C C . ARG B 1 348 ? 12.5 8.859 22.047 1 95.75 348 ARG B C 1
ATOM 6572 O O . ARG B 1 348 ? 13.68 8.656 21.766 1 95.75 348 ARG B O 1
ATOM 6579 N N . VAL B 1 349 ? 11.789 9.766 21.453 1 95.06 349 VAL B N 1
ATOM 6580 C CA . VAL B 1 349 ? 12.242 10.531 20.281 1 95.06 349 VAL B CA 1
ATOM 6581 C C . VAL B 1 349 ? 13.438 11.398 20.672 1 95.06 349 VAL B C 1
ATOM 6583 O O . VAL B 1 349 ? 14.414 11.484 19.938 1 95.06 349 VAL B O 1
ATOM 6586 N N . HIS B 1 350 ? 13.383 12.008 21.828 1 94.88 350 HIS B N 1
ATOM 6587 C CA . HIS B 1 350 ? 14.398 12.969 22.25 1 94.88 350 HIS B CA 1
ATOM 6588 C C . HIS B 1 350 ? 15.352 12.352 23.266 1 94.88 350 HIS B C 1
ATOM 6590 O O . HIS B 1 350 ? 16.312 13 23.703 1 94.88 350 HIS B O 1
ATOM 6596 N N . LYS B 1 351 ? 15.156 11.102 23.656 1 91.06 351 LYS B N 1
ATOM 6597 C CA . LYS B 1 351 ? 16 10.383 24.609 1 91.06 351 LYS B CA 1
ATOM 6598 C C . LYS B 1 351 ? 16.125 11.156 25.906 1 91.06 351 LYS B C 1
ATOM 6600 O O . LYS B 1 351 ? 17.234 11.391 26.391 1 91.06 351 LYS B O 1
ATOM 6605 N N . THR B 1 352 ? 14.961 11.477 26.453 1 90.81 352 THR B N 1
ATOM 6606 C CA . THR B 1 352 ? 14.953 12.242 27.703 1 90.81 352 THR B CA 1
ATOM 6607 C C . THR B 1 352 ? 14.711 11.328 28.891 1 90.81 352 THR B C 1
ATOM 6609 O O . THR B 1 352 ? 14.258 10.188 28.734 1 90.81 352 THR B O 1
ATOM 6612 N N . THR B 1 353 ? 15.047 11.859 30.078 1 84.44 353 THR B N 1
ATOM 6613 C CA . THR B 1 353 ? 14.789 11.141 31.312 1 84.44 353 THR B CA 1
ATOM 6614 C C . THR B 1 353 ? 13.367 11.391 31.812 1 84.44 353 THR B C 1
ATOM 6616 O O . THR B 1 353 ? 12.711 10.484 32.312 1 84.44 353 THR B O 1
ATOM 6619 N N . GLY B 1 354 ? 12.914 12.641 31.656 1 88.5 354 GLY B N 1
ATOM 6620 C CA . GLY B 1 354 ? 11.508 12.922 31.922 1 88.5 354 GLY B CA 1
ATOM 6621 C C . GLY B 1 354 ? 10.578 12.414 30.828 1 88.5 354 GLY B C 1
ATOM 6622 O O . GLY B 1 354 ? 11.023 12.117 29.719 1 88.5 354 GLY B O 1
ATOM 6623 N N . GLY B 1 355 ? 9.32 12.172 31.344 1 93.75 355 GLY B N 1
ATOM 6624 C CA . GLY B 1 355 ? 8.352 11.664 30.391 1 93.75 355 GLY B CA 1
ATOM 6625 C C . GLY B 1 355 ? 7.559 12.758 29.688 1 93.75 355 GLY B C 1
ATOM 6626 O O . GLY B 1 355 ? 7.148 13.727 30.328 1 93.75 355 GLY B O 1
ATOM 6627 N N . SER B 1 356 ? 7.363 12.641 28.375 1 97.12 356 SER B N 1
ATOM 6628 C CA . SER B 1 356 ? 6.465 13.523 27.641 1 97.12 356 SER B CA 1
ATOM 6629 C C . SER B 1 356 ? 5.742 12.773 26.531 1 97.12 356 SER B C 1
ATOM 6631 O O . SER B 1 356 ? 6.359 11.992 25.797 1 97.12 356 SER B O 1
ATOM 6633 N N . LEU B 1 357 ? 4.438 12.922 26.453 1 98.38 357 LEU B N 1
ATOM 6634 C CA . LEU B 1 357 ? 3.58 12.375 25.406 1 98.38 357 LEU B CA 1
ATOM 6635 C C . LEU B 1 357 ? 2.824 13.492 24.688 1 98.38 357 LEU B C 1
ATOM 6637 O O . LEU B 1 357 ? 2.297 14.398 25.328 1 98.38 357 LEU B O 1
ATOM 6641 N N . VAL B 1 358 ? 2.857 13.484 23.406 1 98.62 358 VAL B N 1
ATOM 6642 C CA . VAL B 1 358 ? 2.035 14.367 22.578 1 98.62 358 VAL B CA 1
ATOM 6643 C C . VAL B 1 358 ? 0.863 13.586 22 1 98.62 358 VAL B C 1
ATOM 6645 O O . VAL B 1 358 ? 1.061 12.672 21.188 1 98.62 358 VAL B O 1
ATOM 6648 N N . ILE B 1 359 ? -0.293 13.969 22.344 1 98.75 359 ILE B N 1
ATOM 6649 C CA . ILE B 1 359 ? -1.492 13.242 21.953 1 98.75 359 ILE B CA 1
ATOM 6650 C C . ILE B 1 359 ? -2.227 14 20.844 1 98.75 359 ILE B C 1
ATOM 6652 O O . ILE B 1 359 ? -2.438 15.211 20.953 1 98.75 359 ILE B O 1
ATOM 6656 N N . LEU B 1 360 ? -2.588 13.289 19.797 1 98.62 360 LEU B N 1
ATOM 6657 C CA . LEU B 1 360 ? -3.41 13.852 18.719 1 98.62 360 LEU B CA 1
ATOM 6658 C C . LEU B 1 360 ? -4.891 13.625 19 1 98.62 360 LEU B C 1
ATOM 6660 O O . LEU B 1 360 ? -5.281 12.555 19.484 1 98.62 360 LEU B O 1
ATOM 6664 N N . MET B 1 361 ? -5.68 14.609 18.797 1 97.62 361 MET B N 1
ATOM 6665 C CA . MET B 1 361 ? -7.129 14.523 18.953 1 97.62 361 MET B CA 1
ATOM 6666 C C . MET B 1 361 ? -7.84 15.117 17.734 1 97.62 361 MET B C 1
ATOM 6668 O O . MET B 1 361 ? -7.223 15.805 16.922 1 97.62 361 MET B O 1
ATOM 6672 N N . GLN B 1 362 ? -9.062 14.805 17.547 1 98.25 362 GLN B N 1
ATOM 6673 C CA . GLN B 1 362 ? -9.867 15.234 16.391 1 98.25 362 GLN B CA 1
ATOM 6674 C C . GLN B 1 362 ? -11.102 16 16.844 1 98.25 362 GLN B C 1
ATOM 6676 O O . GLN B 1 362 ? -11.516 15.898 18 1 98.25 362 GLN B O 1
ATOM 6681 N N . SER B 1 363 ? -11.656 16.828 15.93 1 98.06 363 SER B N 1
ATOM 6682 C CA . SER B 1 363 ? -12.984 17.391 16.141 1 98.06 363 SER B CA 1
ATOM 6683 C C . SER B 1 363 ? -14.031 16.297 16.25 1 98.06 363 SER B C 1
ATOM 6685 O O . SER B 1 363 ? -13.953 15.273 15.562 1 98.06 363 SER B O 1
ATOM 6687 N N . PRO B 1 364 ? -14.969 16.406 17.219 1 98.06 364 PRO B N 1
ATOM 6688 C CA . PRO B 1 364 ? -15.273 17.609 17.984 1 98.06 364 PRO B CA 1
ATOM 6689 C C . PRO B 1 364 ? -14.531 17.656 19.328 1 98.06 364 PRO B C 1
ATOM 6691 O O . PRO B 1 364 ? -14.688 18.609 20.094 1 98.06 364 PRO B O 1
ATOM 6694 N N . LEU B 1 365 ? -13.766 16.625 19.656 1 98.56 365 LEU B N 1
ATOM 6695 C CA . LEU B 1 365 ? -13.031 16.609 20.922 1 98.56 365 LEU B CA 1
ATOM 6696 C C . LEU B 1 365 ? -12.039 17.766 20.984 1 98.56 365 LEU B C 1
ATOM 6698 O O . LEU B 1 365 ? -11.906 18.406 22.016 1 98.56 365 LEU B O 1
ATOM 6702 N N . THR B 1 366 ? -11.344 18 19.891 1 98.69 366 THR B N 1
ATOM 6703 C CA . THR B 1 366 ? -10.422 19.125 19.812 1 98.69 366 THR B CA 1
ATOM 6704 C C . THR B 1 366 ? -11.117 20.438 20.188 1 98.69 366 THR B C 1
ATOM 6706 O O . THR B 1 366 ? -10.625 21.203 21.031 1 98.69 366 THR B O 1
ATOM 6709 N N . ASP B 1 367 ? -12.273 20.672 19.578 1 98.56 367 ASP B N 1
ATOM 6710 C CA . ASP B 1 367 ? -13.039 21.891 19.844 1 98.56 367 ASP B CA 1
ATOM 6711 C C . ASP B 1 367 ? -13.336 22.031 21.344 1 98.56 367 ASP B C 1
ATOM 6713 O O . ASP B 1 367 ? -13.156 23.109 21.922 1 98.56 367 ASP B O 1
ATOM 6717 N N . TYR B 1 368 ? -13.742 20.984 21.922 1 98.62 368 TYR B N 1
ATOM 6718 C CA . TYR B 1 368 ? -14.141 21 23.312 1 98.62 368 TYR B CA 1
ATOM 6719 C C . TYR B 1 368 ? -12.93 21.25 24.219 1 98.62 368 TYR B C 1
ATOM 6721 O O . TYR B 1 368 ? -12.953 22.141 25.078 1 98.62 368 TYR B O 1
ATOM 6729 N N . LEU B 1 369 ? -11.859 20.5 24.047 1 98.81 369 LEU B N 1
ATOM 6730 C CA . LEU B 1 369 ? -10.719 20.562 24.953 1 98.81 369 LEU B CA 1
ATOM 6731 C C . LEU B 1 369 ? -9.945 21.859 24.766 1 98.81 369 LEU B C 1
ATOM 6733 O O . LEU B 1 369 ? -9.336 22.375 25.719 1 98.81 369 LEU B O 1
ATOM 6737 N N . GLU B 1 370 ? -9.938 22.406 23.562 1 98.69 370 GLU B N 1
ATOM 6738 C CA . GLU B 1 370 ? -9.297 23.703 23.375 1 98.69 370 GLU B CA 1
ATOM 6739 C C . GLU B 1 370 ? -10.07 24.812 24.078 1 98.69 370 GLU B C 1
ATOM 6741 O O . GLU B 1 370 ? -9.484 25.797 24.531 1 98.69 370 GLU B O 1
ATOM 6746 N N . ALA B 1 371 ? -11.344 24.625 24.219 1 98.38 371 ALA B N 1
ATOM 6747 C CA . ALA B 1 371 ? -12.172 25.578 24.969 1 98.38 371 ALA B CA 1
ATOM 6748 C C . ALA B 1 371 ? -12.102 25.312 26.469 1 98.38 371 ALA B C 1
ATOM 6750 O O . ALA B 1 371 ? -12.375 26.188 27.281 1 98.38 371 ALA B O 1
ATOM 6751 N N . HIS B 1 372 ? -11.766 24.062 26.859 1 98.56 372 HIS B N 1
ATOM 6752 C CA . HIS B 1 372 ? -11.68 23.641 28.25 1 98.56 372 HIS B CA 1
ATOM 6753 C C . HIS B 1 372 ? -10.375 22.891 28.516 1 98.56 372 HIS B C 1
ATOM 6755 O O . HIS B 1 372 ? -10.391 21.734 28.953 1 98.56 372 HIS B O 1
ATOM 6761 N N . PRO B 1 373 ? -9.242 23.578 28.359 1 98.38 373 PRO B N 1
ATOM 6762 C CA . PRO B 1 373 ? -7.957 22.875 28.438 1 98.38 373 PRO B CA 1
ATOM 6763 C C . PRO B 1 373 ? -7.723 22.234 29.797 1 98.38 373 PRO B C 1
ATOM 6765 O O . PRO B 1 373 ? -6.984 21.25 29.906 1 98.38 373 PRO B O 1
ATOM 6768 N N . GLU B 1 374 ? -8.336 22.766 30.844 1 98 374 GLU B N 1
ATOM 6769 C CA . GLU B 1 374 ? -8.164 22.25 32.219 1 98 374 GLU B CA 1
ATOM 6770 C C . GLU B 1 374 ? -8.75 20.859 32.344 1 98 374 GLU B C 1
ATOM 6772 O O . GLU B 1 374 ? -8.453 20.141 33.312 1 98 374 GLU B O 1
ATOM 6777 N N . GLN B 1 375 ? -9.531 20.406 31.359 1 98.69 375 GLN B N 1
ATOM 6778 C CA . GLN B 1 375 ? -10.203 19.125 31.469 1 98.69 375 GLN B CA 1
ATOM 6779 C C . GLN B 1 375 ? -9.461 18.047 30.672 1 98.69 375 GLN B C 1
ATOM 6781 O O . GLN B 1 375 ? -9.875 16.891 30.641 1 98.69 375 GLN B O 1
ATOM 6786 N N . ALA B 1 376 ? -8.375 18.406 30.078 1 98.81 376 ALA B N 1
ATOM 6787 C CA . ALA B 1 376 ? -7.648 17.484 29.203 1 98.81 376 ALA B CA 1
ATOM 6788 C C . ALA B 1 376 ? -7.152 16.266 30 1 98.81 376 ALA B C 1
ATOM 6790 O O . ALA B 1 376 ? -7.301 15.125 29.547 1 98.81 376 ALA B O 1
ATOM 6791 N N . TRP B 1 377 ? -6.602 16.516 31.141 1 98.75 377 TRP B N 1
ATOM 6792 C CA . TRP B 1 377 ? -6.051 15.422 31.938 1 98.75 377 TRP B CA 1
ATOM 6793 C C . TRP B 1 377 ? -7.156 14.477 32.406 1 98.75 377 TRP B C 1
ATOM 6795 O O . TRP B 1 377 ? -7.004 13.258 32.344 1 98.75 377 TRP B O 1
ATOM 6805 N N . ALA B 1 378 ? -8.234 15.023 32.844 1 98.5 378 ALA B N 1
ATOM 6806 C CA . ALA B 1 378 ? -9.352 14.188 33.281 1 98.5 378 ALA B CA 1
ATOM 6807 C C . ALA B 1 378 ? -9.82 13.266 32.156 1 98.5 378 ALA B C 1
ATOM 6809 O O . ALA B 1 378 ? -10.172 12.109 32.406 1 98.5 378 ALA B O 1
ATOM 6810 N N . TYR B 1 379 ? -9.828 13.719 30.984 1 98.69 379 TYR B N 1
ATOM 6811 C CA . TYR B 1 379 ? -10.297 12.938 29.844 1 98.69 379 TYR B CA 1
ATOM 6812 C C . TYR B 1 379 ? -9.312 11.812 29.516 1 98.69 379 TYR B C 1
ATOM 6814 O O . TYR B 1 379 ? -9.719 10.68 29.266 1 98.69 379 TYR B O 1
ATOM 6822 N N . TYR B 1 380 ? -7.988 12.094 29.547 1 98.75 380 TYR B N 1
ATOM 6823 C CA . TYR B 1 380 ? -7.016 11.172 28.969 1 98.75 380 TYR B CA 1
ATOM 6824 C C . TYR B 1 380 ? -6.43 10.258 30.047 1 98.75 380 TYR B C 1
ATOM 6826 O O . TYR B 1 380 ? -5.809 9.242 29.734 1 98.75 380 TYR B O 1
ATOM 6834 N N . LYS B 1 381 ? -6.609 10.602 31.328 1 98.56 381 LYS B N 1
ATOM 6835 C CA . LYS B 1 381 ? -5.988 9.836 32.406 1 98.56 381 LYS B CA 1
ATOM 6836 C C . LYS B 1 381 ? -6.363 8.359 32.312 1 98.56 381 LYS B C 1
ATOM 6838 O O . LYS B 1 381 ? -5.492 7.488 32.312 1 98.56 381 LYS B O 1
ATOM 6843 N N . PRO B 1 382 ? -7.664 8 32.156 1 98.12 382 PRO B N 1
ATOM 6844 C CA . PRO B 1 382 ? -7.992 6.574 32.062 1 98.12 382 PRO B CA 1
ATOM 6845 C C . PRO B 1 382 ? -7.359 5.895 30.859 1 98.12 382 PRO B C 1
ATOM 6847 O O . PRO B 1 382 ? -7.02 4.711 30.922 1 98.12 382 PRO B O 1
ATOM 6850 N N . MET B 1 383 ? -7.258 6.605 29.781 1 98.25 383 MET B N 1
ATOM 6851 C CA . MET B 1 383 ? -6.66 6.07 28.562 1 98.25 383 MET B CA 1
ATOM 6852 C C . MET B 1 383 ? -5.164 5.836 28.734 1 98.25 383 MET B C 1
ATOM 6854 O O . MET B 1 383 ? -4.652 4.766 28.406 1 98.25 383 MET B O 1
ATOM 6858 N N . LEU B 1 384 ? -4.496 6.836 29.344 1 98.44 384 LEU B N 1
ATOM 6859 C CA . LEU B 1 384 ? -3.053 6.75 29.516 1 98.44 384 LEU B CA 1
ATOM 6860 C C . LEU B 1 384 ? -2.705 5.723 30.594 1 98.44 384 LEU B C 1
ATOM 6862 O O . LEU B 1 384 ? -1.602 5.172 30.594 1 98.44 384 LEU B O 1
ATOM 6866 N N . GLN B 1 385 ? -3.635 5.496 31.531 1 98.25 385 GLN B N 1
ATOM 6867 C CA . GLN B 1 385 ? -3.447 4.453 32.531 1 98.25 385 GLN B CA 1
ATOM 6868 C C . GLN B 1 385 ? -3.209 3.098 31.875 1 98.25 385 GLN B C 1
ATOM 6870 O O . GLN B 1 385 ? -2.477 2.26 32.406 1 98.25 385 GLN B O 1
ATOM 6875 N N . GLN B 1 386 ? -3.748 2.855 30.703 1 97.94 386 GLN B N 1
ATOM 6876 C CA . GLN B 1 386 ? -3.607 1.587 30 1 97.94 386 GLN B CA 1
ATOM 6877 C C . GLN B 1 386 ? -2.174 1.384 29.516 1 97.94 386 GLN B C 1
ATOM 6879 O O . GLN B 1 386 ? -1.776 0.263 29.188 1 97.94 386 GLN B O 1
ATOM 6884 N N . LEU B 1 387 ? -1.39 2.449 29.406 1 97.81 387 LEU B N 1
ATOM 6885 C CA . LEU B 1 387 ? -0.028 2.371 28.891 1 97.81 387 LEU B CA 1
ATOM 6886 C C . LEU B 1 387 ? 0.948 1.962 29.984 1 97.81 387 LEU B C 1
ATOM 6888 O O . LEU B 1 387 ? 2.105 1.644 29.703 1 97.81 387 LEU B O 1
ATOM 6892 N N . ALA B 1 388 ? 0.501 1.974 31.234 1 97.62 388 ALA B N 1
ATOM 6893 C CA . ALA B 1 388 ? 1.391 1.709 32.344 1 97.62 388 ALA B CA 1
ATOM 6894 C C . ALA B 1 388 ? 1.997 0.312 32.25 1 97.62 388 ALA B C 1
ATOM 6896 O O . ALA B 1 388 ? 1.275 -0.675 32.094 1 97.62 388 ALA B O 1
ATOM 6897 N N . VAL B 1 389 ? 3.301 0.253 32.375 1 96.12 389 VAL B N 1
ATOM 6898 C CA . VAL B 1 389 ? 3.988 -1.034 32.344 1 96.12 389 VAL B CA 1
ATOM 6899 C C . VAL B 1 389 ? 3.523 -1.9 33.5 1 96.12 389 VAL B C 1
ATOM 6901 O O . VAL B 1 389 ? 3.305 -3.104 33.344 1 96.12 389 VAL B O 1
ATOM 6904 N N . ASP B 1 390 ? 3.385 -1.316 34.688 1 94.69 390 ASP B N 1
ATOM 6905 C CA . ASP B 1 390 ? 2.752 -1.943 35.844 1 94.69 390 ASP B CA 1
ATOM 6906 C C . ASP B 1 390 ? 1.29 -1.52 35.969 1 94.69 390 ASP B C 1
ATOM 6908 O O . ASP B 1 390 ? 0.993 -0.433 36.469 1 94.69 390 ASP B O 1
ATOM 6912 N N . PRO B 1 391 ? 0.44 -2.338 35.562 1 90.19 391 PRO B N 1
ATOM 6913 C CA . PRO B 1 391 ? -0.971 -1.95 35.5 1 90.19 391 PRO B CA 1
ATOM 6914 C C . PRO B 1 391 ? -1.562 -1.699 36.875 1 90.19 391 PRO B C 1
ATOM 6916 O O . PRO B 1 391 ? -2.65 -1.13 37 1 90.19 391 PRO B O 1
ATOM 6919 N N . THR B 1 392 ? -0.9 -2.139 37.906 1 91.69 392 THR B N 1
ATOM 6920 C CA . THR B 1 392 ? -1.42 -1.987 39.281 1 91.69 392 THR B CA 1
ATOM 6921 C C . THR B 1 392 ? -1.063 -0.616 39.844 1 91.69 392 THR B C 1
ATOM 6923 O O . THR B 1 392 ? -1.625 -0.192 40.844 1 91.69 392 THR B O 1
ATOM 6926 N N . GLN B 1 393 ? -0.171 0.016 39.188 1 92.69 393 GLN B N 1
ATOM 6927 C CA . GLN B 1 393 ? 0.256 1.325 39.688 1 92.69 393 GLN B CA 1
ATOM 6928 C C . GLN B 1 393 ? -0.589 2.439 39.062 1 92.69 393 GLN B C 1
ATOM 6930 O O . GLN B 1 393 ? -0.875 2.422 37.875 1 92.69 393 GLN B O 1
ATOM 6935 N N . THR B 1 394 ? -1.01 3.314 39.906 1 95.25 394 THR B N 1
ATOM 6936 C CA . THR B 1 394 ? -1.66 4.523 39.406 1 95.25 394 THR B CA 1
ATOM 6937 C C . THR B 1 394 ? -0.638 5.473 38.781 1 95.25 394 THR B C 1
ATOM 6939 O O . THR B 1 394 ? 0.404 5.746 39.375 1 95.25 394 THR B O 1
ATOM 6942 N N . ILE B 1 395 ? -0.936 5.973 37.625 1 97 395 ILE B N 1
ATOM 6943 C CA . ILE B 1 395 ? 0.026 6.812 36.938 1 97 395 ILE B CA 1
ATOM 6944 C C . ILE B 1 395 ? 0.096 8.188 37.594 1 97 395 ILE B C 1
ATOM 6946 O O . ILE B 1 395 ? -0.865 8.625 38.219 1 97 395 ILE B O 1
ATOM 6950 N N . PRO B 1 396 ? 1.191 8.867 37.5 1 96.06 396 PRO B N 1
ATOM 6951 C CA . PRO B 1 396 ? 1.356 10.18 38.125 1 96.06 396 PRO B CA 1
ATOM 6952 C C . PRO B 1 396 ? 0.568 11.281 37.406 1 96.06 396 PRO B C 1
ATOM 6954 O O . PRO B 1 396 ? 0.192 11.125 36.25 1 96.06 396 PRO B O 1
ATOM 6957 N N . GLU B 1 397 ? 0.372 12.367 38.156 1 97.06 397 GLU B N 1
ATOM 6958 C CA . GLU B 1 397 ? -0.145 13.578 37.531 1 97.06 397 GLU B CA 1
ATOM 6959 C C . GLU B 1 397 ? 0.903 14.227 36.625 1 97.06 397 GLU B C 1
ATOM 6961 O O . GLU B 1 397 ? 2.098 14.18 36.938 1 97.06 397 GLU B O 1
ATOM 6966 N N . PRO B 1 398 ? 0.452 14.766 35.531 1 98 398 PRO B N 1
ATOM 6967 C CA . PRO B 1 398 ? 1.431 15.469 34.719 1 98 398 PRO B CA 1
ATOM 6968 C C . PRO B 1 398 ? 1.979 16.734 35.375 1 98 398 PRO B C 1
ATOM 6970 O O . PRO B 1 398 ? 1.263 17.391 36.156 1 98 398 PRO B O 1
ATOM 6973 N N . THR B 1 399 ? 3.207 17.016 35.094 1 97.19 399 THR B N 1
ATOM 6974 C CA . THR B 1 399 ? 3.846 18.219 35.625 1 97.19 399 THR B CA 1
ATOM 6975 C C . THR B 1 399 ? 3.482 19.438 34.75 1 97.19 399 THR B C 1
ATOM 6977 O O . THR B 1 399 ? 3.562 20.578 35.219 1 97.19 399 THR B O 1
ATOM 6980 N N . ALA B 1 400 ? 3.127 19.219 33.531 1 97.38 400 ALA B N 1
ATOM 6981 C CA . ALA B 1 400 ? 2.691 20.281 32.625 1 97.38 400 ALA B CA 1
ATOM 6982 C C . ALA B 1 400 ? 1.705 19.734 31.594 1 97.38 400 ALA B C 1
ATOM 6984 O O . ALA B 1 400 ? 1.778 18.578 31.203 1 97.38 400 ALA B O 1
ATOM 6985 N N . VAL B 1 401 ? 0.764 20.531 31.234 1 98.19 401 VAL B N 1
ATOM 6986 C CA . VAL B 1 401 ? -0.223 20.25 30.188 1 98.19 401 VAL B CA 1
ATOM 6987 C C . VAL B 1 401 ? -0.273 21.391 29.188 1 98.19 401 VAL B C 1
ATOM 6989 O O . VAL B 1 401 ? -0.378 22.562 29.578 1 98.19 401 VAL B O 1
ATOM 6992 N N . ILE B 1 402 ? -0.06 21.125 27.922 1 98.38 402 ILE B N 1
ATOM 6993 C CA . ILE B 1 402 ? -0.219 22.109 26.844 1 98.38 402 ILE B CA 1
ATOM 6994 C C . ILE B 1 402 ? -1.32 21.641 25.891 1 98.38 402 ILE B C 1
ATOM 6996 O O . ILE B 1 402 ? -1.309 20.5 25.422 1 98.38 402 ILE B O 1
ATOM 7000 N N . VAL B 1 403 ? -2.328 22.453 25.672 1 98.56 403 VAL B N 1
ATOM 7001 C CA . VAL B 1 403 ? -3.41 22.172 24.734 1 98.56 403 VAL B CA 1
ATOM 7002 C C . VAL B 1 403 ? -3.4 23.188 23.609 1 98.56 403 VAL B C 1
ATOM 7004 O O . VAL B 1 403 ? -3.221 24.391 23.859 1 98.56 403 VAL B O 1
ATOM 7007 N N . THR B 1 404 ? -3.529 22.75 22.406 1 98.44 404 THR B N 1
ATOM 7008 C CA . THR B 1 404 ? -3.574 23.641 21.266 1 98.44 404 THR B CA 1
ATOM 7009 C C . THR B 1 404 ? -4.801 24.547 21.344 1 98.44 404 THR B C 1
ATOM 7011 O O . THR B 1 404 ? -5.684 24.344 22.172 1 98.44 404 THR B O 1
ATOM 7014 N N . ASP B 1 405 ? -4.805 25.578 20.469 1 98 405 ASP B N 1
ATOM 7015 C CA . ASP B 1 405 ? -5.91 26.531 20.453 1 98 405 ASP B CA 1
ATOM 7016 C C . ASP B 1 405 ? -6.309 26.875 19.031 1 98 405 ASP B C 1
ATOM 7018 O O . ASP B 1 405 ? -6.613 28.031 18.734 1 98 405 ASP B O 1
ATOM 7022 N N . TRP B 1 406 ? -6.277 25.984 18.141 1 97.88 406 TRP B N 1
ATOM 7023 C CA . TRP B 1 406 ? -6.52 26.203 16.719 1 97.88 406 TRP B CA 1
ATOM 7024 C C . TRP B 1 406 ? -7.977 26.594 16.469 1 97.88 406 TRP B C 1
ATOM 7026 O O . TRP B 1 406 ? -8.258 27.516 15.695 1 97.88 406 TRP B O 1
ATOM 7036 N N . THR B 1 407 ? -8.914 25.891 17.141 1 97.75 407 THR B N 1
ATOM 7037 C CA . THR B 1 407 ? -10.336 26.109 16.891 1 97.75 407 THR B CA 1
ATOM 7038 C C . THR B 1 407 ? -10.82 27.391 17.562 1 97.75 407 THR B C 1
ATOM 7040 O O . THR B 1 407 ? -11.828 27.969 17.172 1 97.75 407 THR B O 1
ATOM 7043 N N . THR B 1 408 ? -10.078 27.844 18.531 1 97.19 408 THR B N 1
ATOM 7044 C CA . THR B 1 408 ? -10.461 29.047 19.266 1 97.19 408 THR B CA 1
ATOM 7045 C C . THR B 1 408 ? -9.727 30.266 18.703 1 97.19 408 THR B C 1
ATOM 7047 O O . THR B 1 408 ? -10.008 31.406 19.109 1 97.19 408 THR B O 1
ATOM 7050 N N . ASN B 1 409 ? -8.773 30.031 17.828 1 97.06 409 ASN B N 1
ATOM 7051 C CA . ASN B 1 409 ? -8.117 31.125 17.109 1 97.06 409 ASN B CA 1
ATOM 7052 C C . ASN B 1 409 ? -9.008 31.656 15.992 1 97.06 409 ASN B C 1
ATOM 7054 O O . ASN B 1 409 ? -9.297 30.953 15.031 1 97.06 409 ASN B O 1
ATOM 7058 N N . PRO B 1 410 ? -9.445 32.875 16.078 1 96.06 410 PRO B N 1
ATOM 7059 C CA . PRO B 1 410 ? -10.43 33.375 15.117 1 96.06 410 PRO B CA 1
ATOM 7060 C C . PRO B 1 410 ? -9.867 33.5 13.703 1 96.06 410 PRO B C 1
ATOM 7062 O O . PRO B 1 410 ? -10.625 33.656 12.742 1 96.06 410 PRO B O 1
ATOM 7065 N N . TRP B 1 411 ? -8.547 33.469 13.523 1 96.12 411 TRP B N 1
ATOM 7066 C CA . TRP B 1 411 ? -7.934 33.688 12.219 1 96.12 411 TRP B CA 1
ATOM 7067 C C . TRP B 1 411 ? -7.5 32.344 11.594 1 96.12 411 TRP B C 1
ATOM 7069 O O . TRP B 1 411 ? -7.062 32.312 10.445 1 96.12 411 TRP B O 1
ATOM 7079 N N . ILE B 1 412 ? -7.578 31.219 12.352 1 96.56 412 ILE B N 1
ATOM 7080 C CA . ILE B 1 412 ? -7.188 29.891 11.875 1 96.56 412 ILE B CA 1
ATOM 7081 C C . ILE B 1 412 ? -8.406 28.984 11.812 1 96.56 412 ILE B C 1
ATOM 7083 O O . ILE B 1 412 ? -8.711 28.406 10.758 1 96.56 412 ILE B O 1
ATOM 7087 N N . ARG B 1 413 ? -9.086 28.797 12.922 1 96.88 413 ARG B N 1
ATOM 7088 C CA . ARG B 1 413 ? -10.391 28.156 13.078 1 96.88 413 ARG B CA 1
ATOM 7089 C C . ARG B 1 413 ? -10.32 26.672 12.727 1 96.88 413 ARG B C 1
ATOM 7091 O O . ARG B 1 413 ? -11.258 26.109 12.148 1 96.88 413 ARG B O 1
ATOM 7098 N N . GLY B 1 414 ? -9.211 26.047 12.969 1 97.31 414 GLY B N 1
ATOM 7099 C CA . GLY B 1 414 ? -9.039 24.625 12.742 1 97.31 414 GLY B CA 1
ATOM 7100 C C . GLY B 1 414 ? -7.645 24.266 12.258 1 97.31 414 GLY B C 1
ATOM 7101 O O . GLY B 1 414 ? -6.656 24.875 12.672 1 97.31 414 GLY B O 1
ATOM 7102 N N . SER B 1 415 ? -7.535 23.141 11.43 1 96.38 415 SER B N 1
ATOM 7103 C CA . SER B 1 415 ? -6.199 22.672 11.07 1 96.38 415 SER B CA 1
ATOM 7104 C C . SER B 1 415 ? -6.016 22.625 9.562 1 96.38 415 SER B C 1
ATOM 7106 O O . SER B 1 415 ? -5.137 23.297 9.016 1 96.38 415 SER B O 1
ATOM 7108 N N . TYR B 1 416 ? -6.828 21.875 8.852 1 94.56 416 TYR B N 1
ATOM 7109 C CA . TYR B 1 416 ? -6.695 21.75 7.402 1 94.56 416 TYR B CA 1
ATOM 7110 C C . TYR B 1 416 ? -7.973 21.203 6.781 1 94.56 416 TYR B C 1
ATOM 7112 O O . TYR B 1 416 ? -8.914 20.859 7.492 1 94.56 416 TYR B O 1
ATOM 7120 N N . SER B 1 417 ? -7.957 21.281 5.473 1 93.38 417 SER B N 1
ATOM 7121 C CA . SER B 1 417 ? -9.125 20.859 4.711 1 93.38 417 SER B CA 1
ATOM 7122 C C . SER B 1 417 ? -9.43 19.375 4.945 1 93.38 417 SER B C 1
ATOM 7124 O O . SER B 1 417 ? -8.508 18.562 5.039 1 93.38 417 SER B O 1
ATOM 7126 N N . ALA B 1 418 ? -10.648 19.047 5.117 1 94.56 418 ALA B N 1
ATOM 7127 C CA . ALA B 1 418 ? -11.133 17.688 5.352 1 94.56 418 ALA B CA 1
ATOM 7128 C C . ALA B 1 418 ? -12.336 17.375 4.461 1 94.56 418 ALA B C 1
ATOM 7130 O O . ALA B 1 418 ? -13.164 18.25 4.199 1 94.56 418 ALA B O 1
ATOM 7131 N N . MET B 1 419 ? -12.453 16.141 4.066 1 94.38 419 MET B N 1
ATOM 7132 C CA . MET B 1 419 ? -13.531 15.719 3.176 1 94.38 419 MET B CA 1
ATOM 7133 C C . MET B 1 419 ? -14.633 15.008 3.951 1 94.38 419 MET B C 1
ATOM 7135 O O . MET B 1 419 ? -14.406 13.93 4.508 1 94.38 419 MET B O 1
ATOM 7139 N N . TYR B 1 420 ? -15.828 15.602 3.961 1 96.56 420 TYR B N 1
ATOM 7140 C CA . TYR B 1 420 ? -17.016 14.898 4.438 1 96.56 420 TYR B CA 1
ATOM 7141 C C . TYR B 1 420 ? -17.578 13.992 3.355 1 96.56 420 TYR B C 1
ATOM 7143 O O . TYR B 1 420 ? -17.234 14.125 2.18 1 96.56 420 TYR B O 1
ATOM 7151 N N . THR B 1 421 ? -18.406 13.086 3.82 1 96.25 421 THR B N 1
ATOM 7152 C CA . THR B 1 421 ? -19.109 12.234 2.873 1 96.25 421 THR B CA 1
ATOM 7153 C C . THR B 1 421 ? -19.844 13.078 1.828 1 96.25 421 THR B C 1
ATOM 7155 O O . THR B 1 421 ? -20.578 14 2.174 1 96.25 421 THR B O 1
ATOM 7158 N N . GLY B 1 422 ? -19.547 12.812 0.586 1 93.31 422 GLY B N 1
ATOM 7159 C CA . GLY B 1 422 ? -20.234 13.5 -0.5 1 93.31 422 GLY B CA 1
ATOM 7160 C C . GLY B 1 422 ? -19.453 14.688 -1.035 1 93.31 422 GLY B C 1
ATOM 7161 O O . GLY B 1 422 ? -19.797 15.25 -2.078 1 93.31 422 GLY B O 1
ATOM 7162 N N . ASP B 1 423 ? -18.375 15.125 -0.337 1 93 423 ASP B N 1
ATOM 7163 C CA . ASP B 1 423 ? -17.547 16.25 -0.787 1 93 423 ASP B CA 1
ATOM 7164 C C . ASP B 1 423 ? -16.766 15.875 -2.043 1 93 423 ASP B C 1
ATOM 7166 O O . ASP B 1 423 ? -16.594 14.695 -2.354 1 93 423 ASP B O 1
ATOM 7170 N N . ASP B 1 424 ? -16.297 16.906 -2.746 1 86.88 424 ASP B N 1
ATOM 7171 C CA . ASP B 1 424 ? -15.422 16.781 -3.908 1 86.88 424 ASP B CA 1
ATOM 7172 C C . ASP B 1 424 ? -14.195 17.688 -3.787 1 86.88 424 ASP B C 1
ATOM 7174 O O . ASP B 1 424 ? -14.305 18.906 -3.936 1 86.88 424 ASP B O 1
ATOM 7178 N N . PRO B 1 425 ? -13.062 17.094 -3.59 1 85.94 425 PRO B N 1
ATOM 7179 C CA . PRO B 1 425 ? -11.875 17.922 -3.379 1 85.94 425 PRO B CA 1
ATOM 7180 C C . PRO B 1 425 ? -11.414 18.641 -4.652 1 85.94 425 PRO B C 1
ATOM 7182 O O . PRO B 1 425 ? -10.711 19.641 -4.578 1 85.94 425 PRO B O 1
ATOM 7185 N N . SER B 1 426 ? -11.758 18.156 -5.793 1 88.06 426 SER B N 1
ATOM 7186 C CA . SER B 1 426 ? -11.273 18.703 -7.051 1 88.06 426 SER B CA 1
ATOM 7187 C C . SER B 1 426 ? -11.859 20.094 -7.316 1 88.06 426 SER B C 1
ATOM 7189 O O . SER B 1 426 ? -11.219 20.938 -7.934 1 88.06 426 SER B O 1
ATOM 7191 N N . ASP B 1 427 ? -13.008 20.344 -6.77 1 87.38 427 ASP B N 1
ATOM 7192 C CA . ASP B 1 427 ? -13.703 21.594 -7.062 1 87.38 427 ASP B CA 1
ATOM 7193 C C . ASP B 1 427 ? -12.922 22.781 -6.52 1 87.38 427 ASP B C 1
ATOM 7195 O O . ASP B 1 427 ? -12.719 23.766 -7.23 1 87.38 427 ASP B O 1
ATOM 7199 N N . LEU B 1 428 ? -12.531 22.688 -5.336 1 90.5 428 LEU B N 1
ATOM 7200 C CA . LEU B 1 428 ? -11.812 23.781 -4.711 1 90.5 428 LEU B CA 1
ATOM 7201 C C . LEU B 1 428 ? -10.477 24.031 -5.414 1 90.5 428 LEU B C 1
ATOM 7203 O O . LEU B 1 428 ? -10.117 25.188 -5.68 1 90.5 428 LEU B O 1
ATOM 7207 N N . ILE B 1 429 ? -9.812 22.969 -5.727 1 91.06 429 ILE B N 1
ATOM 7208 C CA . ILE B 1 429 ? -8.508 23.078 -6.379 1 91.06 429 ILE B CA 1
ATOM 7209 C C . ILE B 1 429 ? -8.672 23.703 -7.766 1 91.06 429 ILE B C 1
ATOM 7211 O O . ILE B 1 429 ? -7.934 24.609 -8.133 1 91.06 429 ILE B O 1
ATOM 7215 N N . ILE B 1 430 ? -9.633 23.297 -8.477 1 91.69 430 ILE B N 1
ATOM 7216 C CA . ILE B 1 430 ? -9.898 23.781 -9.82 1 91.69 430 ILE B CA 1
ATOM 7217 C C . ILE B 1 430 ? -10.156 25.297 -9.773 1 91.69 430 ILE B C 1
ATOM 7219 O O . ILE B 1 430 ? -9.664 26.047 -10.617 1 91.69 430 ILE B O 1
ATOM 7223 N N . GLN B 1 431 ? -10.828 25.734 -8.727 1 93 431 GLN B N 1
ATOM 7224 C CA . GLN B 1 431 ? -11.258 27.125 -8.641 1 93 431 GLN B CA 1
ATOM 7225 C C . GLN B 1 431 ? -10.133 28.016 -8.125 1 93 431 GLN B C 1
ATOM 7227 O O . GLN B 1 431 ? -10.07 29.203 -8.445 1 93 431 GLN B O 1
ATOM 7232 N N . LEU B 1 432 ? -9.188 27.391 -7.379 1 94.25 432 LEU B N 1
ATOM 7233 C CA . LEU B 1 432 ? -8.266 28.25 -6.656 1 94.25 432 LEU B CA 1
ATOM 7234 C C . LEU B 1 432 ? -6.844 28.109 -7.195 1 94.25 432 LEU B C 1
ATOM 7236 O O . LEU B 1 432 ? -5.988 28.953 -6.938 1 94.25 432 LEU B O 1
ATOM 7240 N N . SER B 1 433 ? -6.527 27.078 -7.965 1 89.88 433 SER B N 1
ATOM 7241 C CA . SER B 1 433 ? -5.156 26.828 -8.398 1 89.88 433 SER B CA 1
ATOM 7242 C C . SER B 1 433 ? -4.75 27.781 -9.516 1 89.88 433 SER B C 1
ATOM 7244 O O . SER B 1 433 ? -3.562 28.047 -9.711 1 89.88 433 SER B O 1
ATOM 7246 N N . GLY B 1 434 ? -5.766 28.297 -10.297 1 88.62 434 GLY B N 1
ATOM 7247 C CA . GLY B 1 434 ? -5.48 29.141 -11.445 1 88.62 434 GLY B CA 1
ATOM 7248 C C . GLY B 1 434 ? -4.922 28.359 -12.625 1 88.62 434 GLY B C 1
ATOM 7249 O O . GLY B 1 434 ? -4.48 28.953 -13.609 1 88.62 434 GLY B O 1
ATOM 7250 N N . GLU B 1 435 ? -4.934 27.047 -12.516 1 85.94 435 GLU B N 1
ATOM 7251 C CA . GLU B 1 435 ? -4.324 26.203 -13.539 1 85.94 435 GLU B CA 1
ATOM 7252 C C . GLU B 1 435 ? -5.336 25.828 -14.625 1 85.94 435 GLU B C 1
ATOM 7254 O O . GLU B 1 435 ? -4.965 25.312 -15.68 1 85.94 435 GLU B O 1
ATOM 7259 N N . PHE B 1 436 ? -6.594 26.125 -14.32 1 87.94 436 PHE B N 1
ATOM 7260 C CA . PHE B 1 436 ? -7.645 25.75 -15.25 1 87.94 436 PHE B CA 1
ATOM 7261 C C . PHE B 1 436 ? -8.273 26.969 -15.898 1 87.94 436 PHE B C 1
ATOM 7263 O O . PHE B 1 436 ? -8.742 27.875 -15.195 1 87.94 436 PHE B O 1
ATOM 7270 N N . GLU B 1 437 ? -8.406 26.906 -17.141 1 85.44 437 GLU B N 1
ATOM 7271 C CA . GLU B 1 437 ? -8.953 28.031 -17.875 1 85.44 437 GLU B CA 1
ATOM 7272 C C . GLU B 1 437 ? -10.438 28.234 -17.562 1 85.44 437 GLU B C 1
ATOM 7274 O O . GLU B 1 437 ? -11.18 27.266 -17.438 1 85.44 437 GLU B O 1
ATOM 7279 N N . ASN B 1 438 ? -10.789 29.453 -17.391 1 84.56 438 ASN B N 1
ATOM 7280 C CA . ASN B 1 438 ? -12.18 29.875 -17.234 1 84.56 438 ASN B CA 1
ATOM 7281 C C . ASN B 1 438 ? -12.766 29.406 -15.906 1 84.56 438 ASN B C 1
ATOM 7283 O O . ASN B 1 438 ? -13.977 29.219 -15.789 1 84.56 438 ASN B O 1
ATOM 7287 N N . CYS B 1 439 ? -11.82 29.062 -15.062 1 89.88 439 CYS B N 1
ATOM 7288 C CA . CYS B 1 439 ? -12.258 28.688 -13.727 1 89.88 439 CYS B CA 1
ATOM 7289 C C . CYS B 1 439 ? -11.719 29.672 -12.688 1 89.88 439 CYS B C 1
ATOM 7291 O O . CYS B 1 439 ? -10.648 30.25 -12.867 1 89.88 439 CYS B O 1
ATOM 7293 N N . GLY B 1 440 ? -12.547 29.844 -11.664 1 91.62 440 GLY B N 1
ATOM 7294 C CA . GLY B 1 440 ? -12.078 30.656 -10.555 1 91.62 440 GLY B CA 1
ATOM 7295 C C . GLY B 1 440 ? -12.273 32.156 -10.773 1 91.62 440 GLY B C 1
ATOM 7296 O O . GLY B 1 440 ? -13.281 32.562 -11.367 1 91.62 440 GLY B O 1
ATOM 7297 N N . ILE B 1 441 ? -11.352 32.938 -10.211 1 93.62 441 ILE B N 1
ATOM 7298 C CA . ILE B 1 441 ? -11.461 34.375 -10.258 1 93.62 441 ILE B CA 1
ATOM 7299 C C . ILE B 1 441 ? -11.039 34.875 -11.633 1 93.62 441 ILE B C 1
ATOM 7301 O O . ILE B 1 441 ? -10.047 34.406 -12.203 1 93.62 441 ILE B O 1
ATOM 7305 N N . PRO B 1 442 ? -11.828 35.844 -12.25 1 92.94 442 PRO B N 1
ATOM 7306 C CA . PRO B 1 442 ? -11.539 36.312 -13.609 1 92.94 442 PRO B CA 1
ATOM 7307 C C . PRO B 1 442 ? -10.25 37.125 -13.703 1 92.94 442 PRO B C 1
ATOM 7309 O O . PRO B 1 442 ? -9.617 37.156 -14.758 1 92.94 442 PRO B O 1
ATOM 7312 N N . GLU B 1 443 ? -9.93 37.75 -12.602 1 94.56 443 GLU B N 1
ATOM 7313 C CA . GLU B 1 443 ? -8.711 38.562 -12.594 1 94.56 443 GLU B CA 1
ATOM 7314 C C . GLU B 1 443 ? -7.477 37.688 -12.383 1 94.56 443 GLU B C 1
ATOM 7316 O O . GLU B 1 443 ? -7.234 37.219 -11.273 1 94.56 443 GLU B O 1
ATOM 7321 N N . PRO B 1 444 ? -6.609 37.531 -13.344 1 93.12 444 PRO B N 1
ATOM 7322 C CA . PRO B 1 444 ? -5.477 36.625 -13.219 1 93.12 444 PRO B CA 1
ATOM 7323 C C . PRO B 1 444 ? -4.414 37.125 -12.242 1 93.12 444 PRO B C 1
ATOM 7325 O O . PRO B 1 444 ? -3.578 36.344 -11.773 1 93.12 444 PRO B O 1
ATOM 7328 N N . TYR B 1 445 ? -4.48 38.469 -11.945 1 95.62 445 TYR B N 1
ATOM 7329 C CA . TYR B 1 445 ? -3.467 39.062 -11.078 1 95.62 445 TYR B CA 1
ATOM 7330 C C . TYR B 1 445 ? -3.814 38.844 -9.609 1 95.62 445 TYR B C 1
ATOM 7332 O O . TYR B 1 445 ? -3.074 39.25 -8.719 1 95.62 445 TYR B O 1
ATOM 7340 N N . ILE B 1 446 ? -4.891 38.156 -9.32 1 97.5 446 ILE B N 1
ATOM 7341 C CA . ILE B 1 446 ? -5.262 37.719 -7.984 1 97.5 446 ILE B CA 1
ATOM 7342 C C . ILE B 1 446 ? -5.062 36.188 -7.883 1 97.5 446 ILE B C 1
ATOM 7344 O O . ILE B 1 446 ? -5.676 35.438 -8.625 1 97.5 446 ILE B O 1
ATOM 7348 N N . ARG B 1 447 ? -4.16 35.844 -6.977 1 97.38 447 ARG B N 1
ATOM 7349 C CA . ARG B 1 447 ? -3.746 34.438 -6.836 1 97.38 447 ARG B CA 1
ATOM 7350 C C . ARG B 1 447 ? -4.094 33.906 -5.453 1 97.38 447 ARG B C 1
ATOM 7352 O O . ARG B 1 447 ? -4.242 34.688 -4.5 1 97.38 447 ARG B O 1
ATOM 7359 N N . PHE B 1 448 ? -4.246 32.562 -5.406 1 98.25 448 PHE B N 1
ATOM 7360 C CA . PHE B 1 448 ? -4.512 31.891 -4.141 1 98.25 448 PHE B CA 1
ATOM 7361 C C . PHE B 1 448 ? -3.451 30.828 -3.859 1 98.25 448 PHE B C 1
ATOM 7363 O O . PHE B 1 448 ? -3.045 30.094 -4.762 1 98.25 448 PHE B O 1
ATOM 7370 N N . ALA B 1 449 ? -2.975 30.766 -2.619 1 98.06 449 ALA B N 1
ATOM 7371 C CA . ALA B 1 449 ? -1.996 29.766 -2.207 1 98.06 449 ALA B CA 1
ATOM 7372 C C . ALA B 1 449 ? -2.342 29.203 -0.834 1 98.06 449 ALA B C 1
ATOM 7374 O O . ALA B 1 449 ? -2.91 29.891 0.01 1 98.06 449 ALA B O 1
ATOM 7375 N N . GLY B 1 450 ? -2.041 28.031 -0.573 1 97.31 450 GLY B N 1
ATOM 7376 C CA . GLY B 1 450 ? -2.305 27.25 0.629 1 97.31 450 GLY B CA 1
ATOM 7377 C C . GLY B 1 450 ? -2.459 25.766 0.361 1 97.31 450 GLY B C 1
ATOM 7378 O O . GLY B 1 450 ? -2.646 25.359 -0.786 1 97.31 450 GLY B O 1
ATOM 7379 N N . GLU B 1 451 ? -2.422 25 1.415 1 95.25 451 GLU B N 1
ATOM 7380 C CA . GLU B 1 451 ? -2.543 23.547 1.26 1 95.25 451 GLU B CA 1
ATOM 7381 C C . GLU B 1 451 ? -3.871 23.172 0.608 1 95.25 451 GLU B C 1
ATOM 7383 O O . GLU B 1 451 ? -3.969 22.141 -0.069 1 95.25 451 GLU B O 1
ATOM 7388 N N . HIS B 1 452 ? -4.922 24 0.691 1 94.25 452 HIS B N 1
ATOM 7389 C CA . HIS B 1 452 ? -6.254 23.734 0.16 1 94.25 452 HIS B CA 1
ATOM 7390 C C . HIS B 1 452 ? -6.332 24.062 -1.327 1 94.25 452 HIS B C 1
ATOM 7392 O O . HIS B 1 452 ? -7.371 23.859 -1.96 1 94.25 452 HIS B O 1
ATOM 7398 N N . THR B 1 453 ? -5.238 24.641 -1.933 1 95.56 453 THR B N 1
ATOM 7399 C CA . THR B 1 453 ? -5.266 25.062 -3.326 1 95.56 453 THR B CA 1
ATOM 7400 C C . THR B 1 453 ? -4.445 24.125 -4.199 1 95.56 453 THR B C 1
ATOM 7402 O O . THR B 1 453 ? -4.254 24.375 -5.391 1 95.56 453 THR B O 1
ATOM 7405 N N . ILE B 1 454 ? -3.934 23.047 -3.607 1 93 454 ILE B N 1
ATOM 7406 C CA . ILE B 1 454 ? -3.092 22.109 -4.348 1 93 454 ILE B CA 1
ATOM 7407 C C . ILE B 1 454 ? -3.473 20.672 -3.99 1 93 454 ILE B C 1
ATOM 7409 O O . ILE B 1 454 ? -3.914 20.406 -2.869 1 93 454 ILE B O 1
ATOM 7413 N N . SER B 1 455 ? -3.262 19.781 -4.91 1 87.88 455 SER B N 1
ATOM 7414 C CA . SER B 1 455 ? -3.615 18.391 -4.668 1 87.88 455 SER B CA 1
ATOM 7415 C C . SER B 1 455 ? -2.498 17.656 -3.938 1 87.88 455 SER B C 1
ATOM 7417 O O . SER B 1 455 ? -2.713 17.109 -2.857 1 87.88 455 SER B O 1
ATOM 7419 N N . ASP B 1 456 ? -1.307 17.703 -4.488 1 87.31 456 ASP B N 1
ATOM 7420 C CA . ASP B 1 456 ? -0.164 17.031 -3.885 1 87.31 456 ASP B CA 1
ATOM 7421 C C . ASP B 1 456 ? 0.308 17.766 -2.629 1 87.31 456 ASP B C 1
ATOM 7423 O O . ASP B 1 456 ? 0.729 18.922 -2.699 1 87.31 456 ASP B O 1
ATOM 7427 N N . GLY B 1 457 ? 0.15 17.078 -1.557 1 90.62 457 GLY B N 1
ATOM 7428 C CA . GLY B 1 457 ? 0.563 17.688 -0.302 1 90.62 457 GLY B CA 1
ATOM 7429 C C . GLY B 1 457 ? -0.561 18.422 0.407 1 90.62 457 GLY B C 1
ATOM 7430 O O . GLY B 1 457 ? -0.315 19.203 1.324 1 90.62 457 GLY B O 1
ATOM 7431 N N . ALA B 1 458 ? -1.747 18.188 -0.034 1 89.62 458 ALA B N 1
ATOM 7432 C CA . ALA B 1 458 ? -2.891 18.766 0.662 1 89.62 458 ALA B CA 1
ATOM 7433 C C . ALA B 1 458 ? -2.861 18.422 2.148 1 89.62 458 ALA B C 1
ATOM 7435 O O . ALA B 1 458 ? -2.609 17.281 2.521 1 89.62 458 ALA B O 1
ATOM 7436 N N . GLY B 1 459 ? -3.029 19.438 2.969 1 92 459 GLY B N 1
ATOM 7437 C CA . GLY B 1 459 ? -3.062 19.25 4.41 1 92 459 GLY B CA 1
ATOM 7438 C C . GLY B 1 459 ? -1.683 19.219 5.039 1 92 459 GLY B C 1
ATOM 7439 O O . GLY B 1 459 ? -1.554 19.094 6.258 1 92 459 GLY B O 1
ATOM 7440 N N . CYS B 1 460 ? -0.646 19.422 4.219 1 96.19 460 CYS B N 1
ATOM 7441 C CA . CYS B 1 460 ? 0.72 19.312 4.723 1 96.19 460 CYS B CA 1
ATOM 7442 C C . CYS B 1 460 ? 1.501 20.594 4.434 1 96.19 460 CYS B C 1
ATOM 7444 O O . CYS B 1 460 ? 1.082 21.406 3.611 1 96.19 460 CYS B O 1
ATOM 7446 N N . VAL B 1 461 ? 2.643 20.734 5.07 1 98.06 461 VAL B N 1
ATOM 7447 C CA . VAL B 1 461 ? 3.482 21.922 4.949 1 98.06 461 VAL B CA 1
ATOM 7448 C C . VAL B 1 461 ? 4.047 22.016 3.535 1 98.06 461 VAL B C 1
ATOM 7450 O O . VAL B 1 461 ? 4.086 23.109 2.947 1 98.06 461 VAL B O 1
ATOM 7453 N N . HIS B 1 462 ? 4.457 20.891 2.977 1 97.94 462 HIS B N 1
ATOM 7454 C CA . HIS B 1 462 ? 5.078 20.938 1.656 1 97.94 462 HIS B CA 1
ATOM 7455 C C . HIS B 1 462 ? 4.07 21.344 0.588 1 97.94 462 HIS B C 1
ATOM 7457 O O . HIS B 1 462 ? 4.434 21.969 -0.411 1 97.94 462 HIS B O 1
ATOM 7463 N N . GLY B 1 463 ? 2.779 21 0.81 1 97.12 463 GLY B N 1
ATOM 7464 C CA . GLY B 1 463 ? 1.763 21.531 -0.091 1 97.12 463 GLY B CA 1
ATOM 7465 C C . GLY B 1 463 ? 1.628 23.031 -0.034 1 97.12 463 GLY B C 1
ATOM 7466 O O . GLY B 1 463 ? 1.574 23.703 -1.072 1 97.12 463 GLY B O 1
ATOM 7467 N N . ALA B 1 464 ? 1.555 23.562 1.164 1 98.12 464 ALA B N 1
ATOM 7468 C CA . ALA B 1 464 ? 1.483 25.016 1.362 1 98.12 464 ALA B CA 1
ATOM 7469 C C . ALA B 1 464 ? 2.721 25.703 0.798 1 98.12 464 ALA B C 1
ATOM 7471 O O . ALA B 1 464 ? 2.609 26.719 0.098 1 98.12 464 ALA B O 1
ATOM 7472 N N . TYR B 1 465 ? 3.867 25.141 1.074 1 98.56 465 TYR B N 1
ATOM 7473 C CA . TYR B 1 465 ? 5.156 25.625 0.598 1 98.56 465 TYR B CA 1
ATOM 7474 C C . TYR B 1 465 ? 5.191 25.688 -0.924 1 98.56 465 TYR B C 1
ATOM 7476 O O . TYR B 1 465 ? 5.496 26.734 -1.504 1 98.56 465 TYR B O 1
ATOM 7484 N N . SER B 1 466 ? 4.758 24.656 -1.575 1 98.25 466 SER B N 1
ATOM 7485 C CA . SER B 1 466 ? 4.762 24.547 -3.031 1 98.25 466 SER B CA 1
ATOM 7486 C C . SER B 1 466 ? 3.74 25.484 -3.656 1 98.25 466 SER B C 1
ATOM 7488 O O . SER B 1 466 ? 3.977 26.047 -4.734 1 98.25 466 SER B O 1
ATOM 7490 N N . SER B 1 467 ? 2.637 25.641 -3.027 1 98.06 467 SER B N 1
ATOM 7491 C CA . SER B 1 467 ? 1.626 26.562 -3.541 1 98.06 467 SER B CA 1
ATOM 7492 C C . SER B 1 467 ? 2.125 28 -3.514 1 98.06 467 SER B C 1
ATOM 7494 O O . SER B 1 467 ? 1.806 28.797 -4.402 1 98.06 467 SER B O 1
ATOM 7496 N N . GLY B 1 468 ? 2.916 28.359 -2.469 1 98.62 468 GLY B N 1
ATOM 7497 C CA . GLY B 1 468 ? 3.547 29.656 -2.43 1 98.62 468 GLY B CA 1
ATOM 7498 C C . GLY B 1 468 ? 4.516 29.891 -3.572 1 98.62 468 GLY B C 1
ATOM 7499 O O . GLY B 1 468 ? 4.492 30.953 -4.211 1 98.62 468 GLY B O 1
ATOM 7500 N N . ILE B 1 469 ? 5.281 28.906 -3.844 1 98.5 469 ILE B N 1
ATOM 7501 C CA . ILE B 1 469 ? 6.227 28.969 -4.953 1 98.5 469 ILE B CA 1
ATOM 7502 C C . ILE B 1 469 ? 5.469 29.109 -6.27 1 98.5 469 ILE B C 1
ATOM 7504 O O . ILE B 1 469 ? 5.824 29.938 -7.109 1 98.5 469 ILE B O 1
ATOM 7508 N N . ARG B 1 470 ? 4.43 28.312 -6.406 1 97.62 470 ARG B N 1
ATOM 7509 C CA . ARG B 1 470 ? 3.629 28.312 -7.629 1 97.62 470 ARG B CA 1
ATOM 7510 C C . ARG B 1 470 ? 3.113 29.703 -7.961 1 97.62 470 ARG B C 1
ATOM 7512 O O . ARG B 1 470 ? 3.277 30.172 -9.086 1 97.62 470 ARG B O 1
ATOM 7519 N N . GLU B 1 471 ? 2.588 30.438 -6.988 1 98.12 471 GLU B N 1
ATOM 7520 C CA . GLU B 1 471 ? 1.974 31.734 -7.242 1 98.12 471 GLU B CA 1
ATOM 7521 C C . GLU B 1 471 ? 3.031 32.812 -7.457 1 98.12 471 GLU B C 1
ATOM 7523 O O . GLU B 1 471 ? 2.844 33.719 -8.273 1 98.12 471 GLU B O 1
ATOM 7528 N N . ALA B 1 472 ? 4.133 32.719 -6.719 1 98.5 472 ALA B N 1
ATOM 7529 C CA . ALA B 1 472 ? 5.234 33.656 -6.938 1 98.5 472 ALA B CA 1
ATOM 7530 C C . ALA B 1 472 ? 5.793 33.531 -8.352 1 98.5 472 ALA B C 1
ATOM 7532 O O . ALA B 1 472 ? 6.016 34.531 -9.039 1 98.5 472 ALA B O 1
ATOM 7533 N N . LYS B 1 473 ? 5.953 32.312 -8.75 1 97.88 473 LYS B N 1
ATOM 7534 C CA . LYS B 1 473 ? 6.5 32.062 -10.078 1 97.88 473 LYS B CA 1
ATOM 7535 C C . LYS B 1 473 ? 5.547 32.562 -11.164 1 97.88 473 LYS B C 1
ATOM 7537 O O . LYS B 1 473 ? 5.984 33.062 -12.203 1 97.88 473 LYS B O 1
ATOM 7542 N N . TRP B 1 474 ? 4.316 32.375 -10.953 1 97.19 474 TRP B N 1
ATOM 7543 C CA . TRP B 1 474 ? 3.35 32.875 -11.914 1 97.19 474 TRP B CA 1
ATOM 7544 C C . TRP B 1 474 ? 3.531 34.375 -12.109 1 97.19 474 TRP B C 1
ATOM 7546 O O . TRP B 1 474 ? 3.57 34.875 -13.25 1 97.19 474 TRP B O 1
ATOM 7556 N N . ILE B 1 475 ? 3.65 35.156 -11.055 1 97.81 475 ILE B N 1
ATOM 7557 C CA . ILE B 1 475 ? 3.789 36.625 -11.102 1 97.81 475 ILE B CA 1
ATOM 7558 C C . ILE B 1 475 ? 5.098 37 -11.797 1 97.81 475 ILE B C 1
ATOM 7560 O O . ILE B 1 475 ? 5.125 37.875 -12.641 1 97.81 475 ILE B O 1
ATOM 7564 N N . ILE B 1 476 ? 6.164 36.281 -11.445 1 97.69 476 ILE B N 1
ATOM 7565 C CA . ILE B 1 476 ? 7.469 36.531 -12.055 1 97.69 476 ILE B CA 1
ATOM 7566 C C . ILE B 1 476 ? 7.371 36.344 -13.562 1 97.69 476 ILE B C 1
ATOM 7568 O O . ILE B 1 476 ? 7.867 37.188 -14.328 1 97.69 476 ILE B O 1
ATOM 7572 N N . ASN B 1 477 ? 6.68 35.312 -13.914 1 96.25 477 ASN B N 1
ATOM 7573 C CA . ASN B 1 477 ? 6.527 35.031 -15.336 1 96.25 477 ASN B CA 1
ATOM 7574 C C . ASN B 1 477 ? 5.652 36.062 -16.031 1 96.25 477 ASN B C 1
ATOM 7576 O O . ASN B 1 477 ? 5.867 36.375 -17.203 1 96.25 477 ASN B O 1
ATOM 7580 N N . ASP B 1 478 ? 4.613 36.531 -15.352 1 94.75 478 ASP B N 1
ATOM 7581 C CA . ASP B 1 478 ? 3.73 37.531 -15.906 1 94.75 478 ASP B CA 1
ATOM 7582 C C . ASP B 1 478 ? 4.477 38.844 -16.109 1 94.75 478 ASP B C 1
ATOM 7584 O O . ASP B 1 478 ? 4.215 39.594 -17.078 1 94.75 478 ASP B O 1
ATOM 7588 N N . LEU B 1 479 ? 5.367 39.188 -15.258 1 93.06 479 LEU B N 1
ATOM 7589 C CA . LEU B 1 479 ? 6.141 40.406 -15.328 1 93.06 479 LEU B CA 1
ATOM 7590 C C . LEU B 1 479 ? 7.258 40.312 -16.359 1 93.06 479 LEU B C 1
ATOM 7592 O O . LEU B 1 479 ? 7.598 41.281 -17.016 1 93.06 479 LEU B O 1
ATOM 7596 N N . SER B 1 480 ? 7.902 39.156 -16.375 1 87.62 480 SER B N 1
ATOM 7597 C CA . SER B 1 480 ? 9.023 38.969 -17.297 1 87.62 480 SER B CA 1
ATOM 7598 C C . SER B 1 480 ? 8.914 37.625 -18.016 1 87.62 480 SER B C 1
ATOM 7600 O O . SER B 1 480 ? 9.555 36.656 -17.641 1 87.62 480 SER B O 1
ATOM 7602 N N . PRO B 1 481 ? 8.078 37.625 -19.062 1 72.44 481 PRO B N 1
ATOM 7603 C CA . PRO B 1 481 ? 7.867 36.344 -19.75 1 72.44 481 PRO B CA 1
ATOM 7604 C C . PRO B 1 481 ? 9.164 35.719 -20.266 1 72.44 481 PRO B C 1
ATOM 7606 O O . PRO B 1 481 ? 9.25 34.5 -20.438 1 72.44 481 PRO B O 1
ATOM 7609 N N . GLU B 1 482 ? 10.297 36.344 -20.469 1 67.25 482 GLU B N 1
ATOM 7610 C CA . GLU B 1 482 ? 11.523 35.781 -21.016 1 67.25 482 GLU B CA 1
ATOM 7611 C C . GLU B 1 482 ? 12.234 34.906 -19.969 1 67.25 482 GLU B C 1
ATOM 7613 O O . GLU B 1 482 ? 13.086 34.094 -20.312 1 67.25 482 GLU B O 1
ATOM 7618 N N . VAL B 1 483 ? 12.125 34.969 -18.859 1 49.94 483 VAL B N 1
ATOM 7619 C CA . VAL B 1 483 ? 12.984 34.312 -17.875 1 49.94 483 VAL B CA 1
ATOM 7620 C C . VAL B 1 483 ? 12.578 32.844 -17.688 1 49.94 483 VAL B C 1
ATOM 7622 O O . VAL B 1 483 ? 13.391 32.031 -17.266 1 49.94 483 VAL B O 1
ATOM 7625 N N . VAL B 1 484 ? 11.43 32.406 -17.688 1 50.09 484 VAL B N 1
ATOM 7626 C CA . VAL B 1 484 ? 11.094 31.109 -17.094 1 50.09 484 VAL B CA 1
ATOM 7627 C C . VAL B 1 484 ? 11.477 29.984 -18.047 1 50.09 484 VAL B C 1
ATOM 7629 O O . VAL B 1 484 ? 11.086 28.828 -17.844 1 50.09 484 VAL B O 1
ATOM 7632 N N . THR B 1 485 ? 11.883 30.125 -19.297 1 38.81 485 THR B N 1
ATOM 7633 C CA . THR B 1 485 ? 12.227 28.891 -20 1 38.81 485 THR B CA 1
ATOM 7634 C C . THR B 1 485 ? 13.289 28.109 -19.234 1 38.81 485 THR B C 1
ATOM 7636 O O . THR B 1 485 ? 13.812 27.109 -19.734 1 38.81 485 THR B O 1
ATOM 7639 N N . LEU B 1 486 ? 13.867 28.578 -18.094 1 31.02 486 LEU B N 1
ATOM 7640 C CA . LEU B 1 486 ? 14.773 27.594 -17.516 1 31.02 486 LEU B CA 1
ATOM 7641 C C . LEU B 1 486 ? 14.062 26.781 -16.453 1 31.02 486 LEU B C 1
ATOM 7643 O O . LEU B 1 486 ? 13.375 27.328 -15.586 1 31.02 486 LEU B O 1
#

Secondary structure (DSSP, 8-state):
--EEE-SEEEE--SHHHHHHHHHHHHTTS--GGGEEEE-SSSSS-TT--EEE-SSSTT-EEESS--EE-STTS-HHHHHHHHTT---HHHHEE---SPPEEEETTEE--TTTTTHHHHHHHHHHHHHHHHHS-TTPPP-BHHHHHHHHHHHHGGGS-HHHHHHHHHHGGGGHHHHTS-TTTBBSTTT----SS--EEETT-THHHHHHHHHTS-GGGEE-S--EEEEETT--STT-SEEEEETTS-EEEESEEEE---HHHHTS-TTSTTPPEEESPPPHHHHHHHHSSEEE--EEEEEEESS--S-TT-SEEEEPPPPPS--TTTTSPPSSPPPTTSS-EEEEEHHHHHT-SSEEEEEEE-TTHHHHHHH-GGGHHHHHHHHHHTT-SSTTSPPPPPSEEEE--TTT-TTT-SSEEE-BTT--HHHHHHHHSS-STT-S-S-TTEEE-SGGG-STTTTSHHHHHHHHHHHHHHHHHHH-TTGGG-/--EEE-SEEEE--SHHHHHHHHHHHHTTS--GGGEEEE-SSSSS-TT--EEE-SSSTT-EEESS--EE-STTS-HHHHHHHHTT---HHHHEE---SPPEEEETTEE--TTTTTHHHHHHHHHHHHHHHHHS-TTPPP-BHHHHHHHHHHHHGGGS-HHHHHHHHHHGGGGHHHHTS-TTTBBSTTT----SS--EEETT-THHHHHHHHHTS-GGGEE-S--EEEEETT--STT-SEEEEETTS-EEEESEEEE---HHHHTS-TTSTTPPEEESPPPHHHHHHHHSSEEE--EEEEEEESS--S-TT-SEEEEPPPPPS--TTTTSPPSSPPPTTSS-EEEEEHHHHHT-SSEEEEEEE-TTHHHHHHH-GGGHHHHHHHHHHTT-SSTTSPPPPPSEEEE--TTT-TTT-SSEEEPBTT--HHHHHHHHSS-STT-S-S-TTEEE-SGGG-STTTTSHHHHHHHHHHHHHHHHHHH-TTGGG-

Solvent-accessible surface area (backbone atoms only — not comparable to full-atom values): 50753 Å² total; per-residue (Å²): 123,62,66,46,73,36,44,32,39,27,38,24,41,22,55,16,30,32,38,17,51,33,49,38,45,71,66,66,83,40,54,63,68,33,38,39,31,34,14,52,44,88,62,71,21,63,67,39,42,54,45,68,47,92,82,43,86,92,43,55,44,41,58,38,66,46,57,44,56,25,54,77,70,26,61,54,58,49,52,35,44,76,68,67,73,48,53,68,87,74,33,40,44,72,62,69,41,78,72,50,41,30,38,97,87,32,77,50,60,44,61,87,59,36,34,64,57,52,46,52,31,51,50,42,47,45,52,53,65,50,66,80,33,96,76,55,77,64,34,23,36,52,52,48,54,50,48,45,46,70,76,48,40,85,80,50,53,71,67,39,62,66,44,43,69,40,51,58,42,57,53,17,64,75,42,6,33,32,42,75,39,30,16,29,73,70,60,72,74,90,69,46,38,56,55,32,34,39,60,69,32,48,43,59,56,44,50,52,40,48,71,66,40,57,68,91,20,53,41,58,62,32,39,64,35,36,37,30,65,72,34,76,68,78,92,28,38,28,35,40,29,26,75,85,50,40,35,39,34,11,56,30,38,39,42,31,63,48,68,58,39,71,52,36,55,44,88,42,96,70,11,55,32,49,38,70,69,75,50,66,71,42,60,52,24,47,67,36,46,42,71,12,24,55,30,37,38,33,39,30,29,81,53,67,56,47,67,67,87,39,34,36,37,37,36,36,25,56,88,65,94,59,76,72,62,63,66,45,83,57,90,60,86,68,64,64,41,66,60,48,40,38,33,38,28,47,21,45,75,67,68,49,79,45,20,34,37,43,29,40,28,22,25,34,57,26,54,42,35,44,74,38,53,87,49,46,59,75,42,43,46,72,62,55,45,56,47,30,70,54,72,87,55,82,72,77,75,62,77,43,77,49,59,40,52,41,62,76,30,84,84,50,51,29,63,36,67,25,54,39,49,75,46,48,75,62,50,34,24,44,31,34,48,66,82,40,85,98,35,40,66,86,55,79,52,57,40,46,23,20,23,70,28,38,75,75,42,48,66,37,68,50,9,11,37,49,26,7,42,53,49,28,49,49,51,51,35,71,75,38,69,82,64,63,86,109,123,63,67,46,73,36,42,33,37,27,38,23,39,22,57,16,31,33,37,17,52,33,49,39,46,71,66,67,83,42,55,64,68,32,38,39,31,33,15,53,46,90,61,73,20,65,66,41,42,54,45,69,47,91,82,43,89,93,43,56,43,42,59,39,66,46,55,45,53,24,54,78,67,26,61,54,60,51,50,33,44,75,69,68,71,50,52,68,86,74,34,41,44,73,63,68,39,78,72,48,41,31,37,95,87,32,78,49,61,44,61,88,58,36,34,65,56,50,46,52,31,50,50,43,48,45,52,54,63,49,65,78,33,95,77,55,77,65,35,22,37,53,54,48,51,49,48,46,46,69,76,48,39,86,80,49,55,71,66,40,62,66,44,42,68,40,50,58,42,57,54,18,64,75,42,6,33,33,41,76,40,30,18,29,73,70,60,74,72,88,70,47,39,56,54,31,33,40,59,70,32,49,42,58,57,44,49,53,41,50,70,66,40,56,68,90,20,53,39,58,62,31,38,65,35,39,38,29,66,72,34,76,69,77,93,29,38,28,35,42,29,27,75,85,49,40,36,38,35,11,56,30,37,36,44,31,61,50,68,57,40,72,50,37,54,45,87,42,98,70,10,55,33,50,37,70,67,74,51,66,69,42,59,51,25,47,67,34,45,42,69,12,24,54,31,37,38,35,39,30,28,82,54,67,56,48,67,66,86,39,33,37,39,37,36,36,26,57,88,64,94,57,75,73,64,62,66,45,82,58,89,61,88,69,63,65,40,67,60,49,40,38,33,38,28,48,21,46,74,68,67,49,77,45,20,34,38,42,30,42,30,23,26,34,56,26,52,41,33,45,76,39,53,89,49,46,60,73,42,44,47,71,62,56,45,57,47,30,70,54,72,88,56,82,71,79,74,61,77,43,77,49,60,39,52,41,59,78,30,84,86,50,52,28,64,34,66,24,55,39,50,76,45,47,74,63,50,32,25,44,30,34,49,68,81,37,86,97,34,40,66,88,54,80,52,56,39,47,23,21,23,70,29,38,74,75,41,48,66,37,67,48,10,11,37,49,28,7,41,51,50,29,49,51,53,51,35,71,76,40,69,80,64,62,87,110

Nearest PDB structures (foldseek):
  3cnp-assembly1_A  TM=8.897E-01  e=1.715E-49  Saccharomyces cerevisiae
  4gdp-assembly1_A  TM=8.882E-01  e=2.181E-49  Saccharomyces cerevisiae S288C
  3bi2-assembly1_A  TM=8.877E-01  e=2.181E-49  Saccharomyces cerevisiae
  4gdp-assembly2_D  TM=8.791E-01  e=3.323E-49  Saccharomyces cerevisiae S288C
  1z6l-assembly1_A  TM=8.763E-01  e=1.899E-48  Saccharomyces cerevisiae

Foldseek 3Di:
DAEAEAAEEEEAQALLRLLLQLLLVVVVPGDLSHFAYEAQAQDHHFQFDKAADPPDPPFIDTFEFFWQFLVLDQPVNVVCVVVVNDDPVAFKDQQPDPAWEAELVFTQPCVVQVLVVVLVVLLVQLQVQCVPDVPDAWAFQLVSSVVCCVVPVVVHDPSSVQPNSQVLQVLLLVFQAGRRFATSNPSRDDTNDGIMGGRNGCVSVSVVSVVSRDPSRYDYSFQWQEKEQQDPPDDARIWIATPVGYIYGHNFYEYEFALVQDLDDSPDPRHYHYVVDWDPLQNVLSVLWDFKAKGKKKFWFAADFFDLVHQKHKYTAHDDPDPPCLQPADPDQDAASNHIKMWGWVCSVNVHGITMIMIIDHPPNLVVCLVVVVCVCVRCLSVVLSRGPPNVDRDDHTPDMDIDNQCVPSRRNHQFIGHTRPGDLVSNLCQALLPDPPHHGPRSSYHYAYLSNDDVQRRHSSRRSVRSSSNSVVVVCVVPVPPPPD/DAEAEAAEEEEAQALLRLLLQLLLVVVVPDDLSRFAYEAQAQDHHFQFDKAADPPDPPFIDTFEFFKQFLVLDQPVNVVCVVVVNDDPVAFKDQQPDPAWEAELVFTQPCVVQVLVVVLVVLLVQLQVQCVVDPPDAWAFQLVSSVVCCVVPVVVHDPSSVQPNSLVLQVLLLVFQAGRRWATSNPSRDDTNDGIMGGRNGCVSVSVVSVVSRDPSRYDYSFQWQEKEQQDPPDDARIWIATPVGYIYGHNFYEYEFALVQDQDDSPDPSHYHYVVDWDPLQNVLSVLWDFKAKGKKKFWAAADFFDLVHQKHKYTAHDDPDPPCLQPADPDQDAARNHIKMWGWVCSVNVHGITMIMIIDHPPNLVVCLVVVVCVCVRCLSVVLSRGPPNVDRDDHTPDMDIDNQCVPSRRNHQFIGHTRPGDLVSNLCQALLPDPPHHGPRSSYHYAYLSNDDVQRRHSSRRSVRSSSNSVVVVCVVPVPPPPD

Sequence (972 aa):
MTSRTTKVTIIGAGVSGLKAAETLLASGLFTADDVVILEAQDRVGGRLKTVPSKSTPGVQYDLGASWFHDSLANVVLDDLIKQDLLDIENDVYYDDKDLQAYSSTGKVPVVDGKLNRVLEDIEKFIELYFHDSLNTPDLSLDDIVAKFFEQRGKFLTAEQKEYCGRMMRYLELWFGISSDRISGKYAVMDHQGRNLLNKRGYLFLVKHLASRIPESSILLNQPVKRIVRDNKEGDKKVLVETANGLKVYSDYLIVTVPHSILALDPGSTNGLVWEPKLPQNMTDAFKSIHFGALGKVVFEFDHIFWNNDQDRFQIIADKLDSAVGLSEKLETLPAPFTYPAFAVNFSRVHKTTGGSLVILMQSPLTDYLEAHPEQAWAYYKPMLQQLAVDPTQTIPEPTAVIVTDWTTNPWIRGSYSAMYTGDDPSDLIIQLSGEFENCGIPEPYIRFAGEHTISDGAGCVHGAYSSGIREAKWIINDLSPEVVTLMTSRTTKVTIIGAGVSGLKAAETLLASGLFTADDVVILEAQDRVGGRLKTVPSKSTPGVQYDLGASWFHDSLANVVLDDLIKQDLLDIENDVYYDDKDLQAYSSTGKVPVVDGKLNRVLEDIEKFIELYFHDSLNTPDLSLDDIVAKFFEQRGKFLTAEQKEYCGRMMRYLELWFGISSDRISGKYAVMDHQGRNLLNKRGYLFLVKHLASRIPESSILLNQPVKRIVRDNKEGDKKVLVETANGLKVYSDYLIVTVPHSILALDPGSTNGLVWEPKLPQNMTDAFKSIHFGALGKVVFEFDHIFWNNDQDRFQIIADKLDSAVGLSEKLETLPAPFTYPAFAVNFSRVHKTTGGSLVILMQSPLTDYLEAHPEQAWAYYKPMLQQLAVDPTQTIPEPTAVIVTDWTTNPWIRGSYSAMYTGDDPSDLIIQLSGEFENCGIPEPYIRFAGEHTISDGAGCVHGAYSSGIREAKWIINDLSPEVVTL